Protein 3OKA (pdb70)

Secondary structure (DSSP, 8-state):
---EEEEES--TTS-SHHHHHHHHHHHTS-GGGEEEEEE-S-HHHHHHHHTT-SSEEEEESSSS----HHHHHHHHHHHHHTT-SEEEESS-TTGGGGHHHHHHTT-SEEEEE--S-SSSTTPPTTHHHHHHHHHHH-SEEEES-HHHHHHHTTTT-SSSEEEE----B-TTTS-PPPHHHHHHHHHHHT--TT--EEEEES-SSGGG-HHHHHHHHHHHHHH-TT-EEEEE---TTHHHHHHHTGGGGGGEEEEESPPHHHHHHHHHH-SEEEE----BGGGTB---S-HHHHHHHHTT--EEEESSTTGGGG--TTTEEEE-TT-HHHHHHHHHHHHT-HHHHHHHHHHHHHHHHHHTBHHHHHHHHHHHHHSPP-/---EEEEES--TTS-SHHHHHHHHHHHTS-GGGEEEEEE-S-HHHHHHHHHT-SSEEEEESSSS----HHHHHHHHHHHHHTT-SEEEESS-TTGGGGHHHHHHTT-SEEEEE--S-SSSTTPPTTHHHHHHHHHHH-SEEEES-HHHHHHHTTTT-SSSEEEE----B-TTTS-PPPHHHHHHHHHHHT--TT--EEEEES-SSGGG-HHHHHHHHHHHHHH-TT-EEEEE---TTHHHHHHHTGGGGGGEEEEESPPHHHHHHHHHT-SEEEE----BGGGTB---S-HHHHHHHHTT--EEEESSTTGGGG--TTTEEEE-TT-HHHHHHHHHHHHT-HHHHHHHHHHHHHHHHHHTBHHHHHHHHHHHHHSPP-/---S-------/-----S--------

CATH classification: 3.40.50.2000 (+1 more: 3.40.50.2000)

Sequence (781 aa):
SRKTLVVTNDFPPRIGGIQSYLRDFIATQDPESIVVFASTQNAEEAHAYDKTLDYEVIRWPRSVMLPTPTTAHAMAEIIREREIDNVWFGAAAPLALMAGTAKQAGASKVIASTHGHEVGWSMLPGSRQSLRKIGTEVDVLTYISQYTLRRFKSAFGSHPTFEHLPSGVDVKRFTPATPEDKSATRKKLGFTDTTPVIACNSRLVPRKGQDSLIKAMPQVIAARPDAQLLIVGSGRYESTLRRLATDVSQNVKFLGRLEYQDMINTLAAADIFAMPARTRGGGLDVEGLGIVYLEAQACGVPVIAGTSGGAPETVTPATGLVVEGSDVDKLSELLIELLDDPIRRAAMGAAGRAHVEAEWSWEIMGERLTNILQSEPRSRKTLVVTNDFPPRIGGIQSYLRDFIATQDPESIVVFASTQNAEEAHAYDKTLDYEVIRWPRSVMLPTPTTAHAMAEIIREREIDNVWFGAAAPLALMAGTAKQAGASKVIASTHGHEVGWSMLPGSRQSLRKIGTEVDVLTYISQYTLRRFKSAFGSHPTFEHLPSGVDVKRFTPATPEDKSATRKKLGFTDTTPVIACNSRLVPRKGQDSLIKAMPQVIAARPDAQLLIVGSGRYESTLRRLATDVSQNVKFLGRLEYQDMINTLAAADIFAMPARTRGGGLDVEGLGIVYLEAQACGVPVIAGTSGGAPETVTPATGLVVEGSDVDKLSELLIELLDDPIRRAAMGAAGRAHVEAEWSWEIMGERLTNILQSEPRHHHHHHSSGHIHHHHHHHHSSGHIE

Radius of gyration: 39.35 Å; Cα contacts (8 Å, |Δi|>4): 1543; chains: 4; bounding box: 85×80×141 Å

GO terms:
  GO:0033164 initiation-specific glycolipid 1,6-alpha-mannosyltransferase activity (F, IDA)
  GO:0043750 phosphatidylinositol alpha-mannosyltransferase activity (F, IDA)
  GO:0009247 glycolipid biosynthetic process (P, IDA)

Foldseek 3Di:
DAAEEEEEQAAPPDDDDLNCQVVLLCVLDDQLRYEYEYEDQDVVRVVVVQVVDPHHYHYDDHNGQDQDPVSLVVLLVCCQVVVHAEYEYSALPPNLLSLVSSVVSPHNAYEYEHFQQLDDPVQDPPSLVRLCSSLQRHAEYEFAAPLSVVRCPQSNHDHHDYHYFFAFAALVLLAADDPVLLQVLQVVVVHGLLQAEEEEDDAQDVQQLLLLVLLLVVLLCVLVVRHAYEYEEYYDCVVVSVVSNVVVVVRYDDPYHDDDSSSSSNLNSHQEYEGAGAADPNRNRFDTRLVVLLSSLSNLFAYEYHPTGRGVVLDDPQQYHYDHSVPSVVVSVVSNVSSVCSPSRNRNSVVSNVVSVPDRHSNNSSVSVCCVRVDDRD/DAAEEEEEQAAPPDDDDLNVQVVLLCVLDDQLRYEYEYEDQDVVRVVVVQVVDPHHYHYDDHNGQDQDPVSLVVLLVCCQVVVHAEYEYSALPPNLLSLVSSVVSPHNAYEYEHFQQLDDPVQDPVSLVRLCSSLQRHAEYEFAAPLSVVRCPQSNHDHHDYAYFFAFAALVLLAADDPVLLQVLQVVVVHGLLQAEEEEDDAQDVQQLLLLVLLLVVLLCVLVVRHAYEYEEYYDCVVVSCVSNVVVVVRYDDPYHDDDSSSSSNLNSHQEYEGAGAADDNRSRFDTRLVVLLSSLSNLFAYEYHPTGRGVVLADPQQYHYDHSVPSVVVSVVSNVSSVCSPSRNRNSVVSNVVSVVDRHSNNSSVSVCCVRVDDRD/DDDDDDDPPDD/DPPDDDDDDDPDDD

InterPro domains:
  IPR001296 Glycosyl transferase, family 1 [PF00534] (185-357)
  IPR028098 Glycosyltransferase subfamily 4-like, N-terminal domain [PF13439] (18-176)
  IPR050194 Glycosyltransferase group 1 [PTHR45947] (1-376)

Structure (mmCIF, N/CA/C/O backbone):
data_3OKA
#
_entry.id   3OKA
#
_cell.length_a   44.070
_cell.length_b   50.020
_cell.length_c   85.300
_cell.angle_alpha   92.05
_cell.angle_beta   92.68
_cell.angle_gamma   89.94
#
_symmetry.space_group_name_H-M   'P 1'
#
loop_
_entity.id
_entity.type
_entity.pdbx_description
1 polymer 'GDP-mannose-dependent alpha-(1-6)-phosphatidylinositol monomannoside mannosyltransferase'
2 polymer 'N-terminal His-affinity tag'
3 non-polymer 'SULFATE ION'
4 non-polymer "GUANOSINE-5'-DIPHOSPHATE-ALPHA-D-MANNOSE"
5 non-polymer GLYCEROL
6 water water
#
loop_
_atom_site.group_PDB
_atom_site.id
_atom_site.type_symbol
_atom_site.label_atom_id
_atom_site.label_alt_id
_atom_site.label_comp_id
_atom_site.label_asym_id
_atom_site.label_entity_id
_atom_site.label_seq_id
_atom_site.pdbx_PDB_ins_code
_atom_site.Cartn_x
_atom_site.Cartn_y
_atom_site.Cartn_z
_atom_site.occupancy
_atom_site.B_iso_or_equiv
_atom_site.auth_seq_id
_atom_site.auth_comp_id
_atom_site.auth_asym_id
_atom_site.auth_atom_id
_atom_site.pdbx_PDB_model_num
ATOM 1 N N . SER A 1 4 ? 41.982 2.058 115.484 1.00 15.16 4 SER A N 1
ATOM 2 C CA . SER A 1 4 ? 41.241 2.010 114.189 1.00 15.08 4 SER A CA 1
ATOM 3 C C . SER A 1 4 ? 40.675 0.618 113.909 1.00 14.74 4 SER A C 1
ATOM 4 O O . SER A 1 4 ? 41.421 -0.350 113.746 1.00 14.97 4 SER A O 1
ATOM 7 N N . ARG A 1 5 ? 39.349 0.535 113.851 1.00 13.91 5 ARG A N 1
ATOM 8 C CA . ARG A 1 5 ? 38.647 -0.711 113.545 1.00 12.76 5 ARG A CA 1
ATOM 9 C C . ARG A 1 5 ? 38.648 -0.998 112.045 1.00 12.35 5 ARG A C 1
ATOM 10 O O . ARG A 1 5 ? 38.432 -0.097 111.230 1.00 12.16 5 ARG A O 1
ATOM 18 N N . LYS A 1 6 ? 38.903 -2.257 111.697 1.00 11.81 6 LYS A N 1
ATOM 19 C CA . LYS A 1 6 ? 38.957 -2.714 110.311 1.00 11.39 6 LYS A CA 1
ATOM 20 C C . LYS A 1 6 ? 37.631 -3.395 109.947 1.00 10.56 6 LYS A C 1
ATOM 21 O O . LYS A 1 6 ? 37.118 -4.214 110.710 1.00 10.48 6 LYS A O 1
ATOM 27 N N . THR A 1 7 ? 37.081 -3.037 108.789 1.00 9.71 7 THR A N 1
ATOM 28 C CA . THR A 1 7 ? 35.764 -3.512 108.364 1.00 9.04 7 THR A CA 1
ATOM 29 C C . THR A 1 7 ? 35.842 -4.397 107.127 1.00 8.77 7 THR A C 1
ATOM 30 O O . THR A 1 7 ? 36.465 -4.030 106.133 1.00 8.82 7 THR A O 1
ATOM 34 N N . LEU A 1 8 ? 35.194 -5.558 107.197 1.00 8.42 8 LEU A N 1
ATOM 35 C CA . LEU A 1 8 ? 34.936 -6.367 106.013 1.00 7.87 8 LEU A CA 1
ATOM 36 C C . LEU A 1 8 ? 33.528 -6.074 105.527 1.00 7.92 8 LEU A C 1
ATOM 37 O O . LEU A 1 8 ? 32.552 -6.262 106.263 1.00 7.82 8 LEU A O 1
ATOM 42 N N . VAL A 1 9 ? 33.428 -5.601 104.288 1.00 7.55 9 VAL A N 1
ATOM 43 C CA . VAL A 1 9 ? 32.133 -5.384 103.669 1.00 7.60 9 VAL A CA 1
ATOM 44 C C . VAL A 1 9 ? 31.773 -6.626 102.852 1.00 7.78 9 VAL A C 1
ATOM 45 O O . VAL A 1 9 ? 32.453 -6.974 101.884 1.00 8.02 9 VAL A O 1
ATOM 49 N N . VAL A 1 10 ? 30.708 -7.302 103.269 1.00 7.73 10 VAL A N 1
ATOM 50 C CA . VAL A 1 10 ? 30.259 -8.515 102.612 1.00 7.39 10 VAL A CA 1
ATOM 51 C C . VAL A 1 10 ? 29.033 -8.161 101.797 1.00 7.80 10 VAL A C 1
ATOM 52 O O . VAL A 1 10 ? 28.023 -7.704 102.348 1.00 7.48 10 VAL A O 1
ATOM 56 N N . THR A 1 11 ? 29.126 -8.346 100.481 1.00 8.03 11 THR A N 1
ATOM 57 C CA . THR A 1 11 ? 28.081 -7.850 99.588 1.00 8.46 11 THR A CA 1
ATOM 58 C C . THR A 1 11 ? 27.935 -8.631 98.277 1.00 9.02 11 THR A C 1
ATOM 59 O O . THR A 1 11 ? 28.916 -9.050 97.670 1.00 8.84 11 THR A O 1
ATOM 63 N N . ASN A 1 12 ? 26.685 -8.828 97.869 1.00 9.64 12 ASN A N 1
ATOM 64 C CA . ASN A 1 12 ? 26.369 -9.362 96.553 1.00 10.15 12 ASN A CA 1
ATOM 65 C C . ASN A 1 12 ? 26.276 -8.228 95.522 1.00 10.64 12 ASN A C 1
ATOM 66 O O . ASN A 1 12 ? 26.191 -8.475 94.313 1.00 10.91 12 ASN A O 1
ATOM 71 N N . ASP A 1 13 ? 26.299 -6.987 96.013 1.00 10.99 13 ASP A N 1
ATOM 72 C CA . ASP A 1 13 ? 26.154 -5.797 95.176 1.00 11.34 13 ASP A CA 1
ATOM 73 C C . ASP A 1 13 ? 27.415 -4.929 95.245 1.00 10.98 13 ASP A C 1
ATOM 74 O O . ASP A 1 13 ? 27.747 -4.377 96.297 1.00 11.35 13 ASP A O 1
ATOM 79 N N . PHE A 1 14 ? 28.122 -4.828 94.125 1.00 10.49 14 PHE A N 1
ATOM 80 C CA . PHE A 1 14 ? 29.363 -4.058 94.063 1.00 10.20 14 PHE A CA 1
ATOM 81 C C . PHE A 1 14 ? 29.701 -3.712 92.617 1.00 10.35 14 PHE A C 1
ATOM 82 O O . PHE A 1 14 ? 29.412 -4.503 91.713 1.00 10.56 14 PHE A O 1
ATOM 90 N N . PRO A 1 15 ? 30.313 -2.532 92.385 1.00 10.63 15 PRO A N 1
ATOM 91 C CA . PRO A 1 15 ? 30.779 -2.225 91.024 1.00 10.99 15 PRO A CA 1
ATOM 92 C C . PRO A 1 15 ? 31.779 -3.287 90.541 1.00 11.20 15 PRO A C 1
ATOM 93 O O . PRO A 1 15 ? 32.335 -4.015 91.372 1.00 11.01 15 PRO A O 1
ATOM 97 N N . PRO A 1 16 ? 32.034 -3.368 89.217 1.00 11.56 16 PRO A N 1
ATOM 98 C CA . PRO A 1 16 ? 31.609 -2.471 88.128 1.00 11.92 16 PRO A CA 1
ATOM 99 C C . PRO A 1 16 ? 30.147 -2.599 87.681 1.00 12.26 16 PRO A C 1
ATOM 100 O O . PRO A 1 16 ? 29.703 -1.822 86.837 1.00 12.43 16 PRO A O 1
ATOM 104 N N . ARG A 1 17 ? 29.408 -3.558 88.232 1.00 12.81 17 ARG A N 1
ATOM 105 C CA . ARG A 1 17 ? 27.980 -3.655 87.934 1.00 13.66 17 ARG A CA 1
ATOM 106 C C . ARG A 1 17 ? 27.255 -2.380 88.363 1.00 13.60 17 ARG A C 1
ATOM 107 O O . ARG A 1 17 ? 27.478 -1.868 89.455 1.00 13.58 17 ARG A O 1
ATOM 115 N N . ILE A 1 18 ? 26.406 -1.865 87.481 1.00 13.77 18 ILE A N 1
ATOM 116 C CA . ILE A 1 18 ? 25.690 -0.613 87.719 1.00 14.04 18 ILE A CA 1
ATOM 117 C C . ILE A 1 18 ? 24.392 -0.863 88.482 1.00 13.81 18 ILE A C 1
ATOM 118 O O . ILE A 1 18 ? 23.662 -1.811 88.182 1.00 13.96 18 ILE A O 1
ATOM 123 N N . GLY A 1 19 ? 24.116 -0.010 89.469 1.00 13.52 19 GLY A N 1
ATOM 124 C CA . GLY A 1 19 ? 22.892 -0.111 90.263 1.00 13.01 19 GLY A CA 1
ATOM 125 C C . GLY A 1 19 ? 22.898 0.802 91.473 1.00 12.73 19 GLY A C 1
ATOM 126 O O . GLY A 1 19 ? 23.926 1.394 91.815 1.00 12.73 19 GLY A O 1
ATOM 127 N N . GLY A 1 20 ? 21.743 0.907 92.123 1.00 12.34 20 GLY A N 1
ATOM 128 C CA . GLY A 1 20 ? 21.553 1.807 93.267 1.00 12.06 20 GLY A CA 1
ATOM 129 C C . GLY A 1 20 ? 22.337 1.438 94.514 1.00 11.72 20 GLY A C 1
ATOM 130 O O . GLY A 1 20 ? 22.950 2.308 95.140 1.00 12.01 20 GLY A O 1
ATOM 131 N N . ILE A 1 21 ? 22.313 0.154 94.877 1.00 11.31 21 ILE A N 1
ATOM 132 C CA . ILE A 1 21 ? 23.066 -0.351 96.031 1.00 10.93 21 ILE A CA 1
ATOM 133 C C . ILE A 1 21 ? 24.574 -0.338 95.753 1.00 10.49 21 ILE A C 1
ATOM 134 O O . ILE A 1 21 ? 25.369 -0.028 96.650 1.00 10.71 21 ILE A O 1
ATOM 139 N N . GLN A 1 22 ? 24.958 -0.653 94.513 1.00 9.86 22 GLN A N 1
ATOM 140 C CA . GLN A 1 22 ? 26.359 -0.560 94.071 1.00 9.33 22 GLN A CA 1
ATOM 141 C C . GLN A 1 22 ? 26.925 0.851 94.271 1.00 8.89 22 GLN A C 1
ATOM 142 O O . GLN A 1 22 ? 28.012 1.008 94.831 1.00 8.73 22 GLN A O 1
ATOM 148 N N . SER A 1 23 ? 26.179 1.864 93.821 1.00 8.27 23 SER A N 1
ATOM 149 C CA . SER A 1 23 ? 26.570 3.269 93.984 1.00 8.36 23 SER A CA 1
ATOM 150 C C . SER A 1 23 ? 26.612 3.693 95.451 1.00 8.01 23 SER A C 1
ATOM 151 O O . SER A 1 23 ? 27.530 4.386 95.878 1.00 7.43 23 SER A O 1
ATOM 154 N N . TYR A 1 24 ? 25.600 3.261 96.197 1.00 8.08 24 TYR A N 1
ATOM 155 C CA . TYR A 1 24 ? 25.468 3.516 97.635 1.00 8.32 24 TYR A CA 1
ATOM 156 C C . TYR A 1 24 ? 26.700 3.012 98.389 1.00 8.25 24 TYR A C 1
ATOM 157 O O . TYR A 1 24 ? 27.341 3.771 99.127 1.00 8.31 24 TYR A O 1
ATOM 166 N N . LEU A 1 25 ? 27.052 1.747 98.172 1.00 8.45 25 LEU A N 1
ATOM 167 C CA . LEU A 1 25 ? 28.200 1.152 98.853 1.00 8.45 25 LEU A CA 1
ATOM 168 C C . LEU A 1 25 ? 29.526 1.714 98.352 1.00 8.32 25 LEU A C 1
ATOM 169 O O . LEU A 1 25 ? 30.412 2.013 99.156 1.00 8.75 25 LEU A O 1
ATOM 174 N N . ARG A 1 26 ? 29.659 1.888 97.036 1.00 8.04 26 ARG A N 1
ATOM 175 C CA . ARG A 1 26 ? 30.881 2.457 96.463 1.00 7.82 26 ARG A CA 1
ATOM 176 C C . ARG A 1 26 ? 31.206 3.820 97.085 1.00 7.80 26 ARG A C 1
ATOM 177 O O . ARG A 1 26 ? 32.347 4.079 97.488 1.00 7.41 26 ARG A O 1
ATOM 185 N N . ASP A 1 27 ? 30.190 4.677 97.165 1.00 7.59 27 ASP A N 1
ATOM 186 C CA . ASP A 1 27 ? 30.370 6.042 97.651 1.00 7.66 27 ASP A CA 1
ATOM 187 C C . ASP A 1 27 ? 30.558 6.133 99.169 1.00 7.28 27 ASP A C 1
ATOM 188 O O . ASP A 1 27 ? 31.356 6.939 99.631 1.00 7.49 27 ASP A O 1
ATOM 193 N N . PHE A 1 28 ? 29.850 5.305 99.934 1.00 7.09 28 PHE A N 1
ATOM 194 C CA . PHE A 1 28 ? 30.066 5.252 101.386 1.00 7.31 28 PHE A CA 1
ATOM 195 C C . PHE A 1 28 ? 31.452 4.743 101.775 1.00 7.51 28 PHE A C 1
ATOM 196 O O . PHE A 1 28 ? 32.087 5.307 102.668 1.00 7.01 28 PHE A O 1
ATOM 204 N N . ILE A 1 29 ? 31.912 3.692 101.093 1.00 7.95 29 ILE A N 1
ATOM 205 C CA . ILE A 1 29 ? 33.248 3.134 101.315 1.00 8.50 29 ILE A CA 1
ATOM 206 C C . ILE A 1 29 ? 34.342 4.168 101.039 1.00 8.82 29 ILE A C 1
ATOM 207 O O . ILE A 1 29 ? 35.319 4.257 101.792 1.00 9.03 29 ILE A O 1
ATOM 212 N N . ALA A 1 30 ? 34.153 4.954 99.975 1.00 9.00 30 ALA A N 1
ATOM 213 C CA . ALA A 1 30 ? 35.072 6.024 99.579 1.00 9.00 30 ALA A CA 1
ATOM 214 C C . ALA A 1 30 ? 35.254 7.136 100.626 1.00 9.22 30 ALA A C 1
ATOM 215 O O . ALA A 1 30 ? 36.243 7.874 100.587 1.00 9.15 30 ALA A O 1
ATOM 217 N N . THR A 1 31 ? 34.310 7.252 101.557 1.00 9.19 31 THR A N 1
ATOM 218 C CA . THR A 1 31 ? 34.403 8.254 102.620 1.00 9.31 31 THR A CA 1
ATOM 219 C C . THR A 1 31 ? 35.284 7.781 103.778 1.00 9.66 31 THR A C 1
ATOM 220 O O . THR A 1 31 ? 35.648 8.575 104.653 1.00 9.56 31 THR A O 1
ATOM 224 N N . GLN A 1 32 ? 35.610 6.490 103.787 1.00 9.74 32 GLN A N 1
ATOM 225 C CA . GLN A 1 32 ? 36.380 5.889 104.877 1.00 10.04 32 GLN A CA 1
ATOM 226 C C . GLN A 1 32 ? 37.871 5.793 104.543 1.00 10.46 32 GLN A C 1
ATOM 227 O O . GLN A 1 32 ? 38.263 5.895 103.379 1.00 10.21 32 GLN A O 1
ATOM 233 N N . ASP A 1 33 ? 38.693 5.614 105.578 1.00 11.04 33 ASP A N 1
ATOM 234 C CA . ASP A 1 33 ? 40.124 5.347 105.415 1.00 11.66 33 ASP A CA 1
ATOM 235 C C . ASP A 1 33 ? 40.272 4.018 104.678 1.00 11.53 33 ASP A C 1
ATOM 236 O O . ASP A 1 33 ? 39.821 2.986 105.185 1.00 11.75 33 ASP A O 1
ATOM 241 N N . PRO A 1 34 ? 40.889 4.040 103.477 1.00 11.56 34 PRO A N 1
ATOM 242 C CA . PRO A 1 34 ? 41.049 2.830 102.654 1.00 11.64 34 PRO A CA 1
ATOM 243 C C . PRO A 1 34 ? 41.807 1.696 103.348 1.00 11.98 34 PRO A C 1
ATOM 244 O O . PRO A 1 34 ? 41.601 0.529 103.005 1.00 11.62 34 PRO A O 1
ATOM 248 N N . GLU A 1 35 ? 42.669 2.033 104.311 1.00 12.29 35 GLU A N 1
ATOM 249 C CA . GLU A 1 35 ? 43.410 1.025 105.087 1.00 12.96 35 GLU A CA 1
ATOM 250 C C . GLU A 1 35 ? 42.511 0.242 106.063 1.00 12.17 35 GLU A C 1
ATOM 251 O O . GLU A 1 35 ? 42.874 -0.837 106.516 1.00 12.39 35 GLU A O 1
ATOM 257 N N . SER A 1 36 ? 41.332 0.778 106.366 1.00 11.54 36 SER A N 1
ATOM 258 C CA . SER A 1 36 ? 40.413 0.121 107.304 1.00 10.94 36 SER A CA 1
ATOM 259 C C . SER A 1 36 ? 39.283 -0.677 106.616 1.00 10.28 36 SER A C 1
ATOM 260 O O . SER A 1 36 ? 38.349 -1.138 107.281 1.00 10.18 36 SER A O 1
ATOM 263 N N . ILE A 1 37 ? 39.392 -0.850 105.298 1.00 9.71 37 ILE A N 1
ATOM 264 C CA . ILE A 1 37 ? 38.329 -1.431 104.473 1.00 9.23 37 ILE A CA 1
ATOM 265 C C . ILE A 1 37 ? 38.809 -2.625 103.657 1.00 8.77 37 ILE A C 1
ATOM 266 O O . ILE A 1 37 ? 39.833 -2.558 102.976 1.00 8.85 37 ILE A O 1
ATOM 271 N N . VAL A 1 38 ? 38.061 -3.718 103.747 1.00 8.03 38 VAL A N 1
ATOM 272 C CA . VAL A 1 38 ? 38.198 -4.854 102.837 1.00 7.44 38 VAL A CA 1
ATOM 273 C C . VAL A 1 38 ? 36.791 -5.175 102.334 1.00 6.91 38 VAL A C 1
ATOM 274 O O . VAL A 1 38 ? 35.827 -5.121 103.100 1.00 6.78 38 VAL A O 1
ATOM 278 N N . VAL A 1 39 ? 36.668 -5.474 101.048 1.00 6.41 39 VAL A N 1
ATOM 279 C CA . VAL A 1 39 ? 35.381 -5.872 100.478 1.00 6.14 39 VAL A CA 1
ATOM 280 C C . VAL A 1 39 ? 35.419 -7.343 100.052 1.00 6.26 39 VAL A C 1
ATOM 281 O O . VAL A 1 39 ? 36.397 -7.810 99.469 1.00 6.07 39 VAL A O 1
ATOM 285 N N . PHE A 1 40 ? 34.350 -8.067 100.373 1.00 6.89 40 PHE A N 1
ATOM 286 C CA . PHE A 1 40 ? 34.154 -9.444 99.927 1.00 7.29 40 PHE A CA 1
ATOM 287 C C . PHE A 1 40 ? 32.891 -9.436 99.061 1.00 7.72 40 PHE A C 1
ATOM 288 O O . PHE A 1 40 ? 31.773 -9.306 99.570 1.00 7.60 40 PHE A O 1
ATOM 296 N N . ALA A 1 41 ? 33.087 -9.545 97.748 1.00 8.08 41 ALA A N 1
ATOM 297 C CA . ALA A 1 41 ? 32.025 -9.306 96.781 1.00 8.49 41 ALA A CA 1
ATOM 298 C C . ALA A 1 41 ? 31.917 -10.408 95.740 1.00 9.12 41 ALA A C 1
ATOM 299 O O . ALA A 1 41 ? 32.917 -11.020 95.361 1.00 8.82 41 ALA A O 1
ATOM 301 N N . SER A 1 42 ? 30.686 -10.638 95.280 1.00 9.81 42 SER A N 1
ATOM 302 C CA . SER A 1 42 ? 30.419 -11.534 94.169 1.00 10.46 42 SER A CA 1
ATOM 303 C C . SER A 1 42 ? 30.941 -10.923 92.866 1.00 11.61 42 SER A C 1
ATOM 304 O O . SER A 1 42 ? 31.203 -9.714 92.786 1.00 11.52 42 SER A O 1
ATOM 307 N N . THR A 1 43 ? 31.090 -11.772 91.853 1.00 12.59 43 THR A N 1
ATOM 308 C CA . THR A 1 43 ? 31.698 -11.401 90.582 1.00 13.70 43 THR A CA 1
ATOM 309 C C . THR A 1 43 ? 30.728 -11.716 89.451 1.00 14.31 43 THR A C 1
ATOM 310 O O . THR A 1 43 ? 30.355 -12.868 89.250 1.00 14.41 43 THR A O 1
ATOM 314 N N . GLN A 1 44 ? 30.329 -10.691 88.710 1.00 15.21 44 GLN A N 1
ATOM 315 C CA . GLN A 1 44 ? 29.454 -10.877 87.555 1.00 16.46 44 GLN A CA 1
ATOM 316 C C . GLN A 1 44 ? 30.254 -11.032 86.255 1.00 17.03 44 GLN A C 1
ATOM 317 O O . GLN A 1 44 ? 29.875 -11.798 85.367 1.00 17.44 44 GLN A O 1
ATOM 323 N N . ASN A 1 45 ? 31.371 -10.317 86.161 1.00 17.37 45 ASN A N 1
ATOM 324 C CA . ASN A 1 45 ? 32.268 -10.411 85.012 1.00 17.71 45 ASN A CA 1
ATOM 325 C C . ASN A 1 45 ? 33.700 -10.331 85.521 1.00 17.52 45 ASN A C 1
ATOM 326 O O . ASN A 1 45 ? 34.130 -9.282 86.007 1.00 17.56 45 ASN A O 1
ATOM 331 N N . ALA A 1 46 ? 34.427 -11.440 85.414 1.00 17.26 46 ALA A N 1
ATOM 332 C CA . ALA A 1 46 ? 35.720 -11.581 86.078 1.00 17.35 46 ALA A CA 1
ATOM 333 C C . ALA A 1 46 ? 36.800 -10.638 85.551 1.00 17.55 46 ALA A C 1
ATOM 334 O O . ALA A 1 46 ? 37.642 -10.167 86.322 1.00 17.45 46 ALA A O 1
ATOM 336 N N . GLU A 1 47 ? 36.766 -10.349 84.251 1.00 17.62 47 GLU A N 1
ATOM 337 C CA . GLU A 1 47 ? 37.760 -9.460 83.655 1.00 17.60 47 GLU A CA 1
ATOM 338 C C . GLU A 1 47 ? 37.469 -7.996 83.980 1.00 17.41 47 GLU A C 1
ATOM 339 O O . GLU A 1 47 ? 38.391 -7.219 84.236 1.00 17.48 47 GLU A O 1
ATOM 342 N N . GLU A 1 48 ? 36.187 -7.636 83.991 1.00 17.14 48 GLU A N 1
ATOM 343 C CA . GLU A 1 48 ? 35.773 -6.275 84.316 1.00 17.11 48 GLU A CA 1
ATOM 344 C C . GLU A 1 48 ? 35.925 -6.004 85.807 1.00 16.64 48 GLU A C 1
ATOM 345 O O . GLU A 1 48 ? 36.275 -4.887 86.203 1.00 16.56 48 GLU A O 1
ATOM 349 N N . ALA A 1 49 ? 35.669 -7.027 86.623 1.00 16.02 49 ALA A N 1
ATOM 350 C CA . ALA A 1 49 ? 35.818 -6.911 88.074 1.00 15.91 49 ALA A CA 1
ATOM 351 C C . ALA A 1 49 ? 37.278 -6.659 88.436 1.00 15.71 49 ALA A C 1
ATOM 352 O O . ALA A 1 49 ? 37.576 -5.728 89.180 1.00 15.42 49 ALA A O 1
ATOM 354 N N . HIS A 1 50 ? 38.172 -7.473 87.873 1.00 15.73 50 HIS A N 1
ATOM 355 C CA . HIS A 1 50 ? 39.609 -7.367 88.127 1.00 15.93 50 HIS A CA 1
ATOM 356 C C . HIS A 1 50 ? 40.171 -6.007 87.721 1.00 15.35 50 HIS A C 1
ATOM 357 O O . HIS A 1 50 ? 40.976 -5.424 88.447 1.00 15.29 50 HIS A O 1
ATOM 364 N N . ALA A 1 51 ? 39.741 -5.520 86.559 1.00 14.93 51 ALA A N 1
ATOM 365 C CA . ALA A 1 51 ? 40.177 -4.233 86.026 1.00 14.41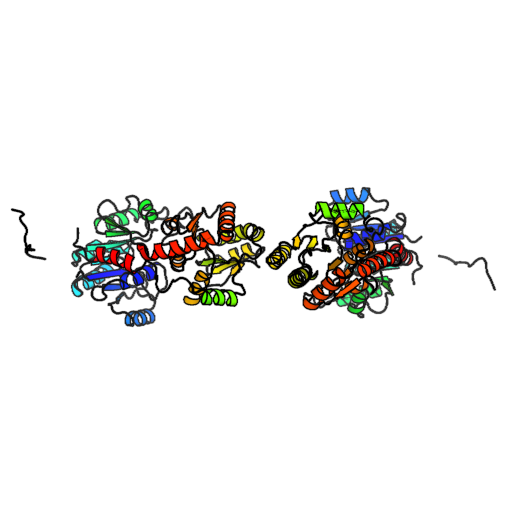 51 ALA A CA 1
ATOM 366 C C . ALA A 1 51 ? 39.714 -3.079 86.918 1.00 14.14 51 ALA A C 1
ATOM 367 O O . ALA A 1 51 ? 40.483 -2.161 87.203 1.00 14.18 51 ALA A O 1
ATOM 369 N N . TYR A 1 52 ? 38.456 -3.133 87.353 1.00 13.56 52 TYR A N 1
ATOM 370 C CA . TYR A 1 52 ? 37.924 -2.163 88.310 1.00 12.95 52 TYR A CA 1
ATOM 371 C C . TYR A 1 52 ? 38.647 -2.197 89.663 1.00 12.61 52 TYR A C 1
ATOM 372 O O . TYR A 1 52 ? 38.970 -1.149 90.216 1.00 12.52 52 TYR A O 1
ATOM 381 N N . ASP A 1 53 ? 38.891 -3.394 90.196 1.00 12.18 53 ASP A N 1
ATOM 382 C CA . ASP A 1 53 ? 39.521 -3.530 91.507 1.00 11.88 53 ASP A CA 1
ATOM 383 C C . ASP A 1 53 ? 40.936 -2.940 91.537 1.00 11.81 53 ASP A C 1
ATOM 384 O O . ASP A 1 53 ? 41.380 -2.446 92.571 1.00 11.72 53 ASP A O 1
ATOM 389 N N . LYS A 1 54 ? 41.630 -2.990 90.400 1.00 11.87 54 LYS A N 1
ATOM 390 C CA . LYS A 1 54 ? 42.973 -2.399 90.258 1.00 12.04 54 LYS A CA 1
ATOM 391 C C . LYS A 1 54 ? 43.012 -0.880 90.446 1.00 11.39 54 LYS A C 1
ATOM 392 O O . LYS A 1 54 ? 44.051 -0.327 90.810 1.00 11.75 54 LYS A O 1
ATOM 398 N N . THR A 1 55 ? 41.889 -0.215 90.191 1.00 10.83 55 THR A N 1
ATOM 399 C CA . THR A 1 55 ? 41.805 1.250 90.283 1.00 10.06 55 THR A CA 1
ATOM 400 C C . THR A 1 55 ? 41.695 1.751 91.730 1.00 9.73 55 THR A C 1
ATOM 401 O O . THR A 1 55 ? 41.939 2.932 92.006 1.00 9.51 55 THR A O 1
ATOM 405 N N . LEU A 1 56 ? 41.304 0.854 92.637 1.00 9.18 56 LEU A N 1
ATOM 406 C CA . LEU A 1 56 ? 40.966 1.208 94.017 1.00 8.40 56 LEU A CA 1
ATOM 407 C C . LEU A 1 56 ? 42.172 1.151 94.961 1.00 8.33 56 LEU A C 1
ATOM 408 O O . LEU A 1 56 ? 43.171 0.473 94.685 1.00 8.21 56 LEU A O 1
ATOM 413 N N . ASP A 1 57 ? 42.063 1.856 96.085 1.00 7.94 57 ASP A N 1
ATOM 414 C CA . ASP A 1 57 ? 43.128 1.883 97.090 1.00 7.79 57 ASP A CA 1
ATOM 415 C C . ASP A 1 57 ? 42.851 0.993 98.309 1.00 7.35 57 ASP A C 1
ATOM 416 O O . ASP A 1 57 ? 43.568 1.058 99.313 1.00 7.33 57 ASP A O 1
ATOM 421 N N . TYR A 1 58 ? 41.806 0.173 98.215 1.00 6.86 58 TYR A N 1
ATOM 422 C CA . TYR A 1 58 ? 41.493 -0.819 99.242 1.00 6.49 58 TYR A CA 1
ATOM 423 C C . TYR A 1 58 ? 41.267 -2.190 98.606 1.00 6.11 58 TYR A C 1
ATOM 424 O O . TYR A 1 58 ? 40.961 -2.278 97.417 1.00 5.84 58 TYR A O 1
ATOM 433 N N . GLU A 1 59 ? 41.430 -3.246 99.403 1.00 6.15 59 GLU A N 1
ATOM 434 C CA . GLU A 1 59 ? 41.324 -4.624 98.924 1.00 6.04 59 GLU A CA 1
ATOM 435 C C . GLU A 1 59 ? 39.886 -5.048 98.624 1.00 6.18 59 GLU A C 1
ATOM 436 O O . GLU A 1 59 ? 38.982 -4.836 99.426 1.00 5.84 59 GLU A O 1
ATOM 442 N N . VAL A 1 60 ? 39.699 -5.654 97.453 1.00 6.18 60 VAL A N 1
ATOM 443 C CA . VAL A 1 60 ? 38.463 -6.337 97.116 1.00 6.08 60 VAL A CA 1
ATOM 444 C C . VAL A 1 60 ? 38.800 -7.808 96.878 1.00 6.35 60 VAL A C 1
ATOM 445 O O . VAL A 1 60 ? 39.623 -8.135 96.014 1.00 6.21 60 VAL A O 1
ATOM 449 N N . ILE A 1 61 ? 38.188 -8.683 97.675 1.00 6.24 61 ILE A N 1
ATOM 450 C CA . ILE A 1 61 ? 38.313 -10.117 97.480 1.00 6.28 61 ILE A CA 1
ATOM 451 C C . ILE A 1 61 ? 37.071 -10.573 96.723 1.00 6.67 61 ILE A C 1
ATOM 452 O O . ILE A 1 61 ? 35.939 -10.393 97.192 1.00 6.73 61 ILE A O 1
ATOM 457 N N . ARG A 1 62 ? 37.282 -11.127 95.539 1.00 6.85 62 ARG A N 1
ATOM 458 C CA . ARG A 1 62 ? 36.167 -11.578 94.707 1.00 7.61 62 ARG A CA 1
ATOM 459 C C . ARG A 1 62 ? 35.776 -13.019 95.000 1.00 8.04 62 ARG A C 1
ATOM 460 O O . ARG A 1 62 ? 36.610 -13.926 94.987 1.00 8.28 62 ARG A O 1
ATOM 468 N N . TRP A 1 63 ? 34.496 -13.204 95.293 1.00 8.78 63 TRP A N 1
ATOM 469 C CA . TRP A 1 63 ? 33.881 -14.520 95.383 1.00 9.40 63 TRP A CA 1
ATOM 470 C C . TRP A 1 63 ? 33.536 -14.919 93.953 1.00 9.94 63 TRP A C 1
ATOM 471 O O . TRP A 1 63 ? 32.784 -14.202 93.288 1.00 9.83 63 TRP A O 1
ATOM 482 N N . PRO A 1 64 ? 34.091 -16.051 93.465 1.00 10.64 64 PRO A N 1
ATOM 483 C CA . PRO A 1 64 ? 33.921 -16.419 92.053 1.00 11.18 64 PRO A CA 1
ATOM 484 C C . PRO A 1 64 ? 32.547 -17.014 91.742 1.00 11.99 64 PRO A C 1
ATOM 485 O O . PRO A 1 64 ? 32.447 -18.061 91.094 1.00 12.52 64 PRO A O 1
ATOM 489 N N . ARG A 1 65 ? 31.499 -16.352 92.219 1.00 12.48 65 ARG A N 1
ATOM 490 C CA . ARG A 1 65 ? 30.130 -16.713 91.877 1.00 13.00 65 ARG A CA 1
ATOM 491 C C . ARG A 1 65 ? 29.409 -15.442 91.481 1.00 12.91 65 ARG A C 1
ATOM 492 O O . ARG A 1 65 ? 29.680 -14.361 92.028 1.00 12.57 65 ARG A O 1
ATOM 500 N N . SER A 1 66 ? 28.482 -15.582 90.538 1.00 12.49 66 SER A N 1
ATOM 501 C CA . SER A 1 66 ? 27.628 -14.483 90.119 1.00 12.44 66 SER A CA 1
ATOM 502 C C . SER A 1 66 ? 26.748 -13.976 91.265 1.00 12.04 66 SER A C 1
ATOM 503 O O . SER A 1 66 ? 26.480 -12.780 91.378 1.00 11.84 66 SER A O 1
ATOM 506 N N . VAL A 1 67 ? 26.295 -14.897 92.108 1.00 11.80 67 VAL A N 1
ATOM 507 C CA . VAL A 1 67 ? 25.476 -14.548 93.265 1.00 11.66 67 VAL A CA 1
ATOM 508 C C . VAL A 1 67 ? 26.112 -15.133 94.518 1.00 11.58 67 VAL A C 1
ATOM 509 O O . VAL A 1 67 ? 26.402 -16.333 94.569 1.00 11.47 67 VAL A O 1
ATOM 513 N N . MET A 1 68 ? 26.344 -14.274 95.512 1.00 11.50 68 MET A N 1
ATOM 514 C CA . MET A 1 68 ? 26.804 -14.708 96.832 1.00 11.45 68 MET A CA 1
ATOM 515 C C . MET A 1 68 ? 25.620 -15.093 97.716 1.00 12.08 68 MET A C 1
ATOM 516 O O . MET A 1 68 ? 24.734 -14.275 97.988 1.00 11.92 68 MET A O 1
ATOM 521 N N . LEU A 1 69 ? 25.630 -16.342 98.175 1.00 12.73 69 LEU A N 1
ATOM 522 C CA . LEU A 1 69 ? 24.524 -16.917 98.942 1.00 13.09 69 LEU A CA 1
ATOM 523 C C . LEU A 1 69 ? 24.978 -17.308 100.354 1.00 12.96 69 LEU A C 1
ATOM 524 O O . LEU A 1 69 ? 26.140 -17.652 100.542 1.00 13.02 69 LEU A O 1
ATOM 529 N N . PRO A 1 70 ? 24.067 -17.244 101.351 1.00 12.83 70 PRO A N 1
ATOM 530 C CA . PRO A 1 70 ? 24.457 -17.565 102.724 1.00 12.83 70 PRO A CA 1
ATOM 531 C C . PRO A 1 70 ? 24.544 -19.074 103.002 1.00 12.87 70 PRO A C 1
ATOM 532 O O . PRO A 1 70 ? 23.925 -19.568 103.952 1.00 13.37 70 PRO A O 1
ATOM 536 N N . THR A 1 71 ? 25.321 -19.786 102.188 1.00 12.54 71 THR A N 1
ATOM 537 C CA . THR A 1 71 ? 25.532 -21.225 102.344 1.00 12.13 71 THR A CA 1
ATOM 538 C C . THR A 1 71 ? 26.653 -21.489 103.352 1.00 11.93 71 THR A C 1
ATOM 539 O O . THR A 1 71 ? 27.391 -20.564 103.700 1.00 11.70 71 THR A O 1
ATOM 543 N N . PRO A 1 72 ? 26.769 -22.741 103.849 1.00 11.81 72 PRO A N 1
ATOM 544 C CA . PRO A 1 72 ? 27.906 -23.092 104.704 1.00 11.70 72 PRO A CA 1
ATOM 545 C C . PRO A 1 72 ? 29.294 -22.778 104.108 1.00 11.73 72 PRO A C 1
ATOM 546 O O . PRO A 1 72 ? 30.152 -22.267 104.833 1.00 11.57 72 PRO A O 1
ATOM 550 N N . THR A 1 73 ? 29.517 -23.058 102.819 1.00 11.63 73 THR A N 1
ATOM 551 C CA . THR A 1 73 ? 30.842 -22.785 102.220 1.00 11.88 73 THR A CA 1
ATOM 552 C C . THR A 1 73 ? 31.158 -21.288 102.037 1.00 11.12 73 THR A C 1
ATOM 553 O O . THR A 1 73 ? 32.311 -20.880 102.149 1.00 11.02 73 THR A O 1
ATOM 557 N N . THR A 1 74 ? 30.141 -20.479 101.751 1.00 10.78 74 THR A N 1
ATOM 558 C CA . THR A 1 74 ? 30.315 -19.023 101.712 1.00 10.15 74 THR A CA 1
ATOM 559 C C . THR A 1 74 ? 30.620 -18.487 103.122 1.00 10.42 74 THR A C 1
ATOM 560 O O . THR A 1 74 ? 31.494 -17.628 103.294 1.00 10.00 74 THR A O 1
ATOM 564 N N . ALA A 1 75 ? 29.894 -18.999 104.123 1.00 10.35 75 ALA A N 1
ATOM 565 C CA . ALA A 1 75 ? 30.155 -18.669 105.529 1.00 10.52 75 ALA A CA 1
ATOM 566 C C . ALA A 1 75 ? 31.605 -18.962 105.944 1.00 10.68 75 ALA A C 1
ATOM 567 O O . ALA A 1 75 ? 32.260 -18.111 106.555 1.00 10.17 75 ALA A O 1
ATOM 569 N N . HIS A 1 76 ? 32.096 -20.155 105.596 1.00 11.10 76 HIS A N 1
ATOM 570 C CA . HIS A 1 76 ? 33.464 -20.564 105.927 1.00 11.82 76 HIS A CA 1
ATOM 571 C C . HIS A 1 76 ? 34.500 -19.687 105.231 1.00 11.28 76 HIS A C 1
ATOM 572 O O . HIS A 1 76 ? 35.499 -19.310 105.839 1.00 11.24 76 HIS A O 1
ATOM 579 N N . ALA A 1 77 ? 34.260 -19.377 103.957 1.00 10.95 77 ALA A N 1
ATOM 580 C CA . ALA A 1 77 ? 35.132 -18.476 103.195 1.00 10.81 77 ALA A CA 1
ATOM 581 C C . ALA A 1 77 ? 35.206 -17.079 103.819 1.00 10.64 77 ALA A C 1
ATOM 582 O O . ALA A 1 77 ? 36.290 -16.507 103.921 1.00 10.62 77 ALA A O 1
ATOM 584 N N . MET A 1 78 ? 34.051 -16.546 104.228 1.00 10.25 78 MET A N 1
ATOM 585 C CA . MET A 1 78 ? 33.974 -15.277 104.965 1.00 9.97 78 MET A CA 1
ATOM 586 C C . MET A 1 78 ? 34.747 -15.352 106.284 1.00 10.35 78 MET A C 1
ATOM 587 O O . MET A 1 78 ? 35.555 -14.468 106.577 1.00 10.33 78 MET A O 1
ATOM 592 N N . ALA A 1 79 ? 34.501 -16.411 107.060 1.00 10.72 79 ALA A N 1
ATOM 593 C CA . ALA A 1 79 ? 35.187 -16.639 108.333 1.00 11.40 79 ALA A CA 1
ATOM 594 C C . ALA A 1 79 ? 36.715 -16.627 108.192 1.00 12.07 79 ALA A C 1
ATOM 595 O O . ALA A 1 79 ? 37.413 -16.055 109.030 1.00 11.87 79 ALA A O 1
ATOM 597 N N . GLU A 1 80 ? 37.211 -17.243 107.117 1.00 13.03 80 GLU A N 1
ATOM 598 C CA . GLU A 1 80 ? 38.644 -17.306 106.811 1.00 14.57 80 GLU A CA 1
ATOM 599 C C . GLU A 1 80 ? 39.237 -15.906 106.585 1.00 13.56 80 GLU A C 1
ATOM 600 O O . GLU A 1 80 ? 40.326 -15.607 107.067 1.00 13.73 80 GLU A O 1
ATOM 606 N N . ILE A 1 81 ? 38.512 -15.060 105.855 1.00 12.88 81 ILE A N 1
ATOM 607 C CA . ILE A 1 81 ? 38.906 -13.664 105.655 1.00 12.04 81 ILE A CA 1
ATOM 608 C C . ILE A 1 81 ? 38.916 -12.865 106.972 1.00 11.87 81 ILE A C 1
ATOM 609 O O . ILE A 1 81 ? 39.826 -12.068 107.208 1.00 11.72 81 ILE A O 1
ATOM 614 N N . ILE A 1 82 ? 37.911 -13.086 107.818 1.00 11.56 82 ILE A N 1
ATOM 615 C CA . ILE A 1 82 ? 37.812 -12.404 109.114 1.00 11.55 82 ILE A CA 1
ATOM 616 C C . ILE A 1 82 ? 39.041 -12.690 109.983 1.00 11.90 82 ILE A C 1
ATOM 617 O O . ILE A 1 82 ? 39.630 -11.773 110.559 1.00 11.68 82 ILE A O 1
ATOM 622 N N . ARG A 1 83 ? 39.434 -13.960 110.044 1.00 12.56 83 ARG A N 1
ATOM 623 C CA . ARG A 1 83 ? 40.607 -14.384 110.812 1.00 13.60 83 ARG A CA 1
ATOM 624 C C . ARG A 1 83 ? 41.922 -13.876 110.199 1.00 13.36 83 ARG A C 1
ATOM 625 O O . ARG A 1 83 ? 42.785 -13.369 110.918 1.00 13.82 83 ARG A O 1
ATOM 633 N N . GLU A 1 84 ? 42.060 -14.002 108.879 1.00 12.81 84 GLU A N 1
ATOM 634 C CA . GLU A 1 84 ? 43.327 -13.709 108.201 1.00 12.77 84 GLU A CA 1
ATOM 635 C C . GLU A 1 84 ? 43.625 -12.214 108.054 1.00 12.62 84 GLU A C 1
ATOM 636 O O . GLU A 1 84 ? 44.788 -11.807 108.124 1.00 12.62 84 GLU A O 1
ATOM 638 N N . ARG A 1 85 ? 42.578 -11.414 107.837 1.00 12.38 85 ARG A N 1
ATOM 639 C CA . ARG A 1 85 ? 42.706 -9.959 107.715 1.00 11.99 85 ARG A CA 1
ATOM 640 C C . ARG A 1 85 ? 42.484 -9.241 109.042 1.00 11.99 85 ARG A C 1
ATOM 641 O O . ARG A 1 85 ? 42.467 -8.014 109.083 1.00 12.07 85 ARG A O 1
ATOM 649 N N . GLU A 1 86 ? 42.317 -10.007 110.117 1.00 12.01 86 GLU A N 1
ATOM 650 C CA . GLU A 1 86 ? 42.076 -9.463 111.461 1.00 12.61 86 GLU A CA 1
ATOM 651 C C . GLU A 1 86 ? 40.956 -8.419 111.452 1.00 11.45 86 GLU A C 1
ATOM 652 O O . GLU A 1 86 ? 41.151 -7.259 111.836 1.00 11.52 86 GLU A O 1
ATOM 658 N N . ILE A 1 87 ? 39.784 -8.851 110.995 1.00 10.24 87 ILE A N 1
ATOM 659 C CA . ILE A 1 87 ? 38.634 -7.977 110.835 1.00 9.34 87 ILE A CA 1
ATOM 660 C C . ILE A 1 87 ? 37.952 -7.686 112.181 1.00 9.08 87 ILE A C 1
ATOM 661 O O . ILE A 1 87 ? 37.720 -8.599 112.985 1.00 8.74 87 ILE A O 1
ATOM 666 N N . ASP A 1 88 ? 37.639 -6.411 112.413 1.00 8.86 88 ASP A N 1
ATOM 667 C CA . ASP A 1 88 ? 36.902 -5.978 113.618 1.00 8.95 88 ASP A CA 1
ATOM 668 C C . ASP A 1 88 ? 35.381 -5.863 113.385 1.00 8.50 88 ASP A C 1
ATOM 669 O O . ASP A 1 88 ? 34.598 -6.356 114.186 1.00 8.53 88 ASP A O 1
ATOM 674 N N . ASN A 1 89 ? 34.981 -5.195 112.297 1.00 8.04 89 ASN A N 1
ATOM 675 C CA . ASN A 1 89 ? 33.570 -5.057 111.920 1.00 7.39 89 ASN A CA 1
ATOM 676 C C . ASN A 1 89 ? 33.237 -5.895 110.699 1.00 7.01 89 ASN A C 1
ATOM 677 O O . ASN A 1 89 ? 34.010 -5.955 109.742 1.00 6.79 89 ASN A O 1
ATOM 682 N N . VAL A 1 90 ? 32.069 -6.522 110.713 1.00 6.49 90 VAL A N 1
ATOM 683 C CA . VAL A 1 90 ? 31.546 -7.092 109.489 1.00 6.16 90 VAL A CA 1
ATOM 684 C C . VAL A 1 90 ? 30.293 -6.325 109.107 1.00 5.91 90 VAL A C 1
ATOM 685 O O . VAL A 1 90 ? 29.320 -6.281 109.858 1.00 6.03 90 VAL A O 1
ATOM 689 N N . TRP A 1 91 ? 30.346 -5.708 107.932 1.00 5.49 91 TRP A N 1
ATOM 690 C CA . TRP A 1 91 ? 29.242 -4.931 107.412 1.00 5.18 91 TRP A CA 1
ATOM 691 C C . TRP A 1 91 ? 28.623 -5.646 106.211 1.00 5.01 91 TRP A C 1
ATOM 692 O O . TRP A 1 91 ? 29.229 -5.746 105.144 1.00 4.62 91 TRP A O 1
ATOM 703 N N . PHE A 1 92 ? 27.413 -6.162 106.410 1.00 5.27 92 PHE A N 1
ATOM 704 C CA . PHE A 1 92 ? 26.648 -6.784 105.335 1.00 5.27 92 PHE A CA 1
ATOM 705 C C . PHE A 1 92 ? 25.979 -5.689 104.510 1.00 5.66 92 PHE A C 1
ATOM 706 O O . PHE A 1 92 ? 25.160 -4.925 105.027 1.00 6.04 92 PHE A O 1
ATOM 714 N N . GLY A 1 93 ? 26.357 -5.602 103.238 1.00 6.02 93 GLY A N 1
ATOM 715 C CA . GLY A 1 93 ? 25.860 -4.564 102.334 1.00 6.50 93 GLY A CA 1
ATOM 716 C C . GLY A 1 93 ? 24.351 -4.538 102.178 1.00 6.97 93 GLY A C 1
ATOM 717 O O . GLY A 1 93 ? 23.762 -3.469 101.983 1.00 7.13 93 GLY A O 1
ATOM 718 N N . ALA A 1 94 ? 23.740 -5.723 102.242 1.00 7.16 94 ALA A N 1
ATOM 719 C CA . ALA A 1 94 ? 22.290 -5.882 102.301 1.00 7.79 94 ALA A CA 1
ATOM 720 C C . ALA A 1 94 ? 21.984 -6.911 103.376 1.00 8.12 94 ALA A C 1
ATOM 721 O O . ALA A 1 94 ? 22.566 -8.002 103.386 1.00 8.82 94 ALA A O 1
ATOM 723 N N . ALA A 1 95 ? 21.085 -6.555 104.286 1.00 8.42 95 ALA A N 1
ATOM 724 C CA . ALA A 1 95 ? 20.759 -7.390 105.445 1.00 8.62 95 ALA A CA 1
ATOM 725 C C . ALA A 1 95 ? 20.229 -8.777 105.070 1.00 8.72 95 ALA A C 1
ATOM 726 O O . ALA A 1 95 ? 20.746 -9.795 105.540 1.00 8.60 95 ALA A O 1
ATOM 728 N N . ALA A 1 96 ? 19.210 -8.813 104.215 1.00 8.99 96 ALA A N 1
ATOM 729 C CA . ALA A 1 96 ? 18.566 -10.070 103.836 1.00 9.16 96 ALA A CA 1
ATOM 730 C C . ALA A 1 96 ? 19.015 -10.515 102.444 1.00 9.08 96 ALA A C 1
ATOM 731 O O . ALA A 1 96 ? 18.885 -9.743 101.489 1.00 9.30 96 ALA A O 1
ATOM 733 N N . PRO A 1 97 ? 19.524 -11.764 102.311 1.00 9.00 97 PRO A N 1
ATOM 734 C CA . PRO A 1 97 ? 19.691 -12.805 103.327 1.00 8.93 97 PRO A CA 1
ATOM 735 C C . PRO A 1 97 ? 21.090 -12.926 103.959 1.00 8.91 97 PRO A C 1
ATOM 736 O O . PRO A 1 97 ? 21.247 -13.670 104.929 1.00 9.08 97 PRO A O 1
ATOM 740 N N . LEU A 1 98 ? 22.089 -12.221 103.427 1.00 8.53 98 LEU A N 1
ATOM 741 C CA . LEU A 1 98 ? 23.486 -12.480 103.807 1.00 8.48 98 LEU A CA 1
ATOM 742 C C . LEU A 1 98 ? 23.842 -12.253 105.281 1.00 8.30 98 LEU A C 1
ATOM 743 O O . LEU A 1 98 ? 24.770 -12.889 105.791 1.00 8.26 98 LEU A O 1
ATOM 748 N N . ALA A 1 99 ? 23.105 -11.379 105.967 1.00 8.05 99 ALA A N 1
ATOM 749 C CA . ALA A 1 99 ? 23.364 -11.124 107.386 1.00 8.30 99 ALA A CA 1
ATOM 750 C C . ALA A 1 99 ? 23.009 -12.324 108.277 1.00 8.26 99 ALA A C 1
ATOM 751 O O . ALA A 1 99 ? 23.278 -12.312 109.466 1.00 8.12 99 ALA A O 1
ATOM 753 N N . LEU A 1 100 ? 22.432 -13.368 107.686 1.00 8.54 100 LEU A N 1
ATOM 754 C CA . LEU A 1 100 ? 22.265 -14.652 108.377 1.00 8.82 100 LEU A CA 1
ATOM 755 C C . LEU A 1 100 ? 23.604 -15.318 108.702 1.00 8.86 100 LEU A C 1
ATOM 756 O O . LEU A 1 100 ? 23.652 -16.233 109.519 1.00 8.87 100 LEU A O 1
ATOM 761 N N . MET A 1 101 ? 24.688 -14.852 108.076 1.00 9.05 101 MET A N 1
ATOM 762 C CA . MET A 1 101 ? 26.041 -15.342 108.401 1.00 8.88 101 MET A CA 1
ATOM 763 C C . MET A 1 101 ? 26.707 -14.540 109.521 1.00 8.92 101 MET A C 1
ATOM 764 O O . MET A 1 101 ? 27.884 -14.743 109.808 1.00 8.77 101 MET A O 1
ATOM 769 N N . ALA A 1 102 ? 25.946 -13.647 110.156 1.00 9.02 102 ALA A N 1
ATOM 770 C CA . ALA A 1 102 ? 26.449 -12.808 111.254 1.00 9.08 102 ALA A CA 1
ATOM 771 C C . ALA A 1 102 ? 26.961 -13.596 112.456 1.00 9.24 102 ALA A C 1
ATOM 772 O O . ALA A 1 102 ? 27.951 -13.211 113.077 1.00 9.23 102 ALA A O 1
ATOM 774 N N . GLY A 1 103 ? 26.285 -14.696 112.781 1.00 9.47 103 GLY A N 1
ATOM 775 C CA . GLY A 1 103 ? 26.727 -15.593 113.854 1.00 9.56 103 GLY A CA 1
ATOM 776 C C . GLY A 1 103 ? 28.112 -16.157 113.592 1.00 9.64 103 GLY A C 1
ATOM 777 O O . GLY A 1 103 ? 28.966 -16.169 114.481 1.00 9.73 103 GLY A O 1
ATOM 778 N N . THR A 1 104 ? 28.332 -16.615 112.362 1.00 9.48 104 THR A N 1
ATOM 779 C CA . THR A 1 104 ? 29.641 -17.101 111.926 1.00 9.68 104 THR A CA 1
ATOM 780 C C . THR A 1 104 ? 30.705 -16.004 111.984 1.00 9.47 104 THR A C 1
ATOM 781 O O . THR A 1 104 ? 31.824 -16.241 112.437 1.00 9.41 104 THR A O 1
ATOM 785 N N . ALA A 1 105 ? 30.340 -14.807 111.526 1.00 9.58 105 ALA A N 1
ATOM 786 C CA . ALA A 1 105 ? 31.228 -13.646 111.554 1.00 9.64 105 ALA A CA 1
ATOM 787 C C . ALA A 1 105 ? 31.781 -13.389 112.964 1.00 10.07 105 ALA A C 1
ATOM 788 O O . ALA A 1 105 ? 32.981 -13.180 113.134 1.00 9.66 105 ALA A O 1
ATOM 790 N N . LYS A 1 106 ? 30.901 -13.432 113.961 1.00 10.58 106 LYS A N 1
ATOM 791 C CA . LYS A 1 106 ? 31.288 -13.237 115.355 1.00 11.89 106 LYS A CA 1
ATOM 792 C C . LYS A 1 106 ? 32.142 -14.380 115.912 1.00 11.64 106 LYS A C 1
ATOM 793 O O . LYS A 1 106 ? 33.092 -14.147 116.665 1.00 11.91 106 LYS A O 1
ATOM 799 N N . GLN A 1 107 ? 31.816 -15.609 115.527 1.00 11.45 107 GLN A N 1
ATOM 800 C CA . GLN A 1 107 ? 32.621 -16.771 115.901 1.00 11.62 107 GLN A CA 1
ATOM 801 C C . GLN A 1 107 ? 34.031 -16.711 115.300 1.00 11.68 107 GLN A C 1
ATOM 802 O O . GLN A 1 107 ? 34.980 -17.223 115.883 1.00 11.73 107 GLN A O 1
ATOM 808 N N . ALA A 1 108 ? 34.156 -16.068 114.143 1.00 11.58 108 ALA A N 1
ATOM 809 C CA . ALA A 1 108 ? 35.447 -15.912 113.475 1.00 11.87 108 ALA A CA 1
ATOM 810 C C . ALA A 1 108 ? 36.307 -14.772 114.044 1.00 12.01 108 ALA A C 1
ATOM 811 O O . ALA A 1 108 ? 37.480 -14.638 113.685 1.00 12.38 108 ALA A O 1
ATOM 813 N N . GLY A 1 109 ? 35.729 -13.947 114.916 1.00 12.31 109 GLY A N 1
ATOM 814 C CA . GLY A 1 109 ? 36.498 -12.913 115.607 1.00 12.19 109 GLY A CA 1
ATOM 815 C C . GLY A 1 109 ? 35.979 -11.494 115.498 1.00 12.26 109 GLY A C 1
ATOM 816 O O . GLY A 1 109 ? 36.487 -10.607 116.183 1.00 12.45 109 GLY A O 1
ATOM 817 N N . ALA A 1 110 ? 34.976 -11.269 114.644 1.00 11.76 110 ALA A N 1
ATOM 818 C CA . ALA A 1 110 ? 34.386 -9.936 114.494 1.00 11.51 110 ALA A CA 1
ATOM 819 C C . ALA A 1 110 ? 33.696 -9.521 115.794 1.00 11.44 110 ALA A C 1
ATOM 820 O O . ALA A 1 110 ? 32.969 -10.314 116.387 1.00 11.73 110 ALA A O 1
ATOM 822 N N . SER A 1 111 ? 33.945 -8.290 116.239 1.00 10.99 111 SER A N 1
ATOM 823 C CA . SER A 1 111 ? 33.378 -7.798 117.500 1.00 10.62 111 SER A CA 1
ATOM 824 C C . SER A 1 111 ? 32.154 -6.891 117.302 1.00 10.38 111 SER A C 1
ATOM 825 O O . SER A 1 111 ? 31.506 -6.483 118.272 1.00 10.48 111 SER A O 1
ATOM 828 N N . LYS A 1 112 ? 31.841 -6.584 116.044 1.00 9.73 112 LYS A N 1
ATOM 829 C CA . LYS A 1 112 ? 30.663 -5.791 115.712 1.00 9.32 112 LYS A CA 1
ATOM 830 C C . LYS A 1 112 ? 30.139 -6.179 114.331 1.00 8.68 112 LYS A C 1
ATOM 831 O O . LYS A 1 112 ? 30.906 -6.294 113.375 1.00 8.21 112 LYS A O 1
ATOM 837 N N . VAL A 1 113 ? 28.827 -6.373 114.238 1.00 8.05 113 VAL A N 1
ATOM 838 C CA . VAL A 1 113 ? 28.179 -6.676 112.968 1.00 7.52 113 VAL A CA 1
ATOM 839 C C . VAL A 1 113 ? 27.194 -5.568 112.616 1.00 7.60 113 VAL A C 1
ATOM 840 O O . VAL A 1 113 ? 26.352 -5.178 113.439 1.00 7.49 113 VAL A O 1
ATOM 844 N N . ILE A 1 114 ? 27.336 -5.054 111.395 1.00 7.30 114 ILE A N 1
ATOM 845 C CA . ILE A 1 114 ? 26.463 -4.019 110.849 1.00 7.21 114 ILE A CA 1
ATOM 846 C C . ILE A 1 114 ? 25.778 -4.604 109.615 1.00 7.15 114 ILE A C 1
ATOM 847 O O . ILE A 1 114 ? 26.370 -5.389 108.878 1.00 7.35 114 ILE A O 1
ATOM 852 N N . ALA A 1 115 ? 24.512 -4.264 109.412 1.00 7.17 115 ALA A N 1
ATOM 853 C CA . ALA A 1 115 ? 23.798 -4.711 108.221 1.00 7.31 115 ALA A CA 1
ATOM 854 C C . ALA A 1 115 ? 22.941 -3.579 107.709 1.00 7.23 115 ALA A C 1
ATOM 855 O O . ALA A 1 115 ? 22.292 -2.885 108.487 1.00 7.02 115 ALA A O 1
ATOM 857 N N . SER A 1 116 ? 22.957 -3.391 106.395 1.00 7.65 116 SER A N 1
ATOM 858 C CA . SER A 1 116 ? 22.222 -2.295 105.774 1.00 8.04 116 SER A CA 1
ATOM 859 C C . SER A 1 116 ? 20.904 -2.756 105.196 1.00 8.15 116 SER A C 1
ATOM 860 O O . SER A 1 116 ? 20.846 -3.744 104.461 1.00 8.34 116 SER A O 1
ATOM 863 N N . THR A 1 117 ? 19.843 -2.031 105.532 1.00 8.59 117 THR A N 1
ATOM 864 C CA . THR A 1 117 ? 18.547 -2.259 104.910 1.00 9.09 117 THR A CA 1
ATOM 865 C C . THR A 1 117 ? 18.330 -1.246 103.785 1.00 9.86 117 THR A C 1
ATOM 866 O O . THR A 1 117 ? 18.953 -0.177 103.753 1.00 9.92 117 THR A O 1
ATOM 870 N N . HIS A 1 118 ? 17.457 -1.594 102.848 1.00 10.55 118 HIS A N 1
ATOM 871 C CA . HIS A 1 118 ? 17.223 -0.746 101.690 1.00 11.31 118 HIS A CA 1
ATOM 872 C C . HIS A 1 118 ? 15.734 -0.508 101.415 1.00 11.75 118 HIS A C 1
ATOM 873 O O . HIS A 1 118 ? 15.382 0.201 100.483 1.00 11.94 118 HIS A O 1
ATOM 880 N N . GLY A 1 119 ? 14.872 -1.106 102.235 1.00 12.50 119 GLY A N 1
ATOM 881 C CA . GLY A 1 119 ? 13.443 -0.795 102.225 1.00 13.44 119 GLY A CA 1
ATOM 882 C C . GLY A 1 119 ? 12.465 -1.831 101.688 1.00 14.06 119 GLY A C 1
ATOM 883 O O . GLY A 1 119 ? 11.255 -1.589 101.690 1.00 14.28 119 GLY A O 1
ATOM 884 N N . HIS A 1 120 ? 12.962 -2.978 101.229 1.00 14.41 120 HIS A N 1
ATOM 885 C CA . HIS A 1 120 ? 12.081 -4.014 100.668 1.00 14.81 120 HIS A CA 1
ATOM 886 C C . HIS A 1 120 ? 12.106 -5.340 101.443 1.00 14.54 120 HIS A C 1
ATOM 887 O O . HIS A 1 120 ? 11.617 -6.362 100.964 1.00 14.60 120 HIS A O 1
ATOM 894 N N . GLU A 1 121 ? 12.657 -5.301 102.653 1.00 14.09 121 GLU A N 1
ATOM 895 C CA . GLU A 1 121 ? 12.751 -6.473 103.523 1.00 13.85 121 GLU A CA 1
ATOM 896 C C . GLU A 1 121 ? 11.381 -6.932 104.037 1.00 13.48 121 GLU A C 1
ATOM 897 O O . GLU A 1 121 ? 11.160 -8.126 104.239 1.00 13.51 121 GLU A O 1
ATOM 903 N N . VAL A 1 122 ? 10.474 -5.981 104.241 1.00 13.09 122 VAL A N 1
ATOM 904 C CA . VAL A 1 122 ? 9.159 -6.264 104.811 1.00 12.82 122 VAL A CA 1
ATOM 905 C C . VAL A 1 122 ? 8.062 -5.817 103.849 1.00 12.83 122 VAL A C 1
ATOM 906 O O . VAL A 1 122 ? 8.054 -4.675 103.378 1.00 13.07 122 VAL A O 1
ATOM 910 N N . GLY A 1 123 ? 7.137 -6.724 103.564 1.00 12.47 123 GLY A N 1
ATOM 911 C CA . GLY A 1 123 ? 6.025 -6.436 102.671 1.00 12.23 123 GLY A CA 1
ATOM 912 C C . GLY A 1 123 ? 5.178 -7.671 102.451 1.00 12.12 123 GLY A C 1
ATOM 913 O O . GLY A 1 123 ? 5.548 -8.765 102.869 1.00 11.86 123 GLY A O 1
ATOM 914 N N . TRP A 1 124 ? 4.044 -7.509 101.779 1.00 11.90 124 TRP A N 1
ATOM 915 C CA . TRP A 1 124 ? 3.108 -8.622 101.639 1.00 11.94 124 TRP A CA 1
ATOM 916 C C . TRP A 1 124 ? 3.567 -9.751 100.704 1.00 12.25 124 TRP A C 1
ATOM 917 O O . TRP A 1 124 ? 2.974 -10.835 100.699 1.00 12.06 124 TRP A O 1
ATOM 928 N N . SER A 1 125 ? 4.613 -9.492 99.920 1.00 12.61 125 SER A N 1
ATOM 929 C CA . SER A 1 125 ? 5.187 -10.510 99.045 1.00 13.18 125 SER A CA 1
ATOM 930 C C . SER A 1 125 ? 6.363 -11.273 99.676 1.00 13.29 125 SER A C 1
ATOM 931 O O . SER A 1 125 ? 6.997 -12.089 99.001 1.00 13.47 125 SER A O 1
ATOM 934 N N . MET A 1 126 ? 6.643 -11.004 100.957 1.00 13.51 126 MET A N 1
ATOM 935 C CA . MET A 1 126 ? 7.650 -11.738 101.745 1.00 14.10 126 MET A CA 1
ATOM 936 C C . MET A 1 126 ? 7.503 -13.245 101.571 1.00 14.16 126 MET A C 1
ATOM 937 O O . MET A 1 126 ? 6.399 -13.781 101.681 1.00 14.28 126 MET A O 1
ATOM 942 N N . LEU A 1 127 ? 8.622 -13.925 101.340 1.00 14.48 127 LEU A N 1
ATOM 943 C CA . LEU A 1 127 ? 8.630 -15.383 101.170 1.00 14.56 127 LEU A CA 1
ATOM 944 C C . LEU A 1 127 ? 8.440 -16.118 102.495 1.00 14.58 127 LEU A C 1
ATOM 945 O O . LEU A 1 127 ? 8.680 -15.538 103.551 1.00 14.73 127 LEU A O 1
ATOM 950 N N . PRO A 1 128 ? 7.975 -17.385 102.449 1.00 14.75 128 PRO A N 1
ATOM 951 C CA . PRO A 1 128 ? 7.905 -18.198 103.669 1.00 14.84 128 PRO A CA 1
ATOM 952 C C . PRO A 1 128 ? 9.282 -18.382 104.298 1.00 14.74 128 PRO A C 1
ATOM 953 O O . PRO A 1 128 ? 10.254 -18.647 103.592 1.00 14.80 128 PRO A O 1
ATOM 957 N N . GLY A 1 129 ? 9.359 -18.223 105.613 1.00 14.83 129 GLY A N 1
ATOM 958 C CA . GLY A 1 129 ? 10.632 -18.274 106.323 1.00 14.80 129 GLY A CA 1
ATOM 959 C C . GLY A 1 129 ? 11.290 -16.912 106.500 1.00 14.85 129 GLY A C 1
ATOM 960 O O . GLY A 1 129 ? 12.224 -16.769 107.302 1.00 14.93 129 GLY A O 1
ATOM 961 N N . SER A 1 130 ? 10.811 -15.911 105.761 1.00 14.69 130 SER A N 1
ATOM 962 C CA . SER A 1 130 ? 11.453 -14.592 105.741 1.00 15.13 130 SER A CA 1
ATOM 963 C C . SER A 1 130 ? 11.328 -13.795 107.051 1.00 15.20 130 SER A C 1
ATOM 964 O O . SER A 1 130 ? 12.274 -13.119 107.447 1.00 15.28 130 SER A O 1
ATOM 967 N N . ARG A 1 131 ? 10.180 -13.880 107.722 1.00 15.49 131 ARG A N 1
ATOM 968 C CA . ARG A 1 131 ? 9.984 -13.166 108.990 1.00 16.10 131 ARG A CA 1
ATOM 969 C C . ARG A 1 131 ? 10.879 -13.696 110.111 1.00 15.80 131 ARG A C 1
ATOM 970 O O . ARG A 1 131 ? 11.425 -12.917 110.891 1.00 15.58 131 ARG A O 1
ATOM 978 N N . GLN A 1 132 ? 11.019 -15.020 110.183 1.00 15.62 132 GLN A N 1
ATOM 979 C CA . GLN A 1 132 ? 11.929 -15.653 111.136 1.00 15.52 132 GLN A CA 1
ATOM 980 C C . GLN A 1 132 ? 13.402 -15.333 110.823 1.00 14.72 132 GLN A C 1
ATOM 981 O O . GLN A 1 132 ? 14.214 -15.151 111.737 1.00 14.55 132 GLN A O 1
ATOM 987 N N . SER A 1 133 ? 13.731 -15.242 109.537 1.00 13.99 133 SER A N 1
ATOM 988 C CA . SER A 1 133 ? 15.068 -14.819 109.101 1.00 13.44 133 SER A CA 1
ATOM 989 C C . SER A 1 133 ? 15.421 -13.413 109.576 1.00 12.96 133 SER A C 1
ATOM 990 O O . SER A 1 133 ? 16.531 -13.169 110.043 1.00 12.71 133 SER A O 1
ATOM 993 N N . LEU A 1 134 ? 14.468 -12.495 109.453 1.00 12.51 134 LEU A N 1
ATOM 994 C CA . LEU A 1 134 ? 14.667 -11.116 109.880 1.00 12.30 134 LEU A CA 1
ATOM 995 C C . LEU A 1 134 ? 14.857 -11.009 111.391 1.00 12.21 134 LEU A C 1
ATOM 996 O O . LEU A 1 134 ? 15.609 -10.162 111.861 1.00 12.03 134 LEU A O 1
ATOM 1001 N N . ARG A 1 135 ? 14.177 -11.880 112.133 1.00 12.60 135 ARG A N 1
ATOM 1002 C CA . ARG A 1 135 ? 14.362 -12.017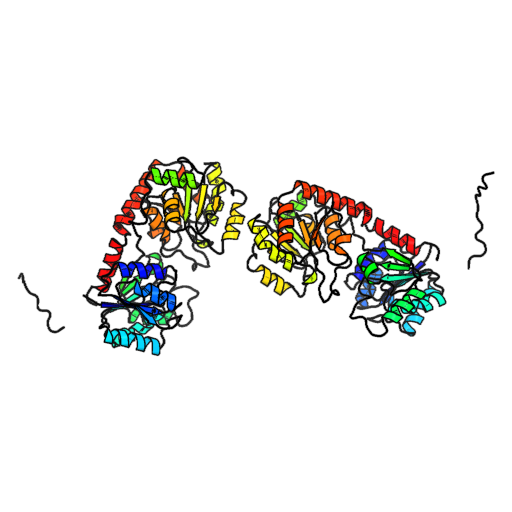 113.582 1.00 12.82 135 ARG A CA 1
ATOM 1003 C C . ARG A 1 135 ? 15.745 -12.536 113.938 1.00 12.51 135 ARG A C 1
ATOM 1004 O O . ARG A 1 135 ? 16.407 -11.986 114.811 1.00 12.43 135 ARG A O 1
ATOM 1012 N N . LYS A 1 136 ? 16.170 -13.594 113.253 1.00 12.48 136 LYS A N 1
ATOM 1013 C CA . LYS A 1 136 ? 17.509 -14.151 113.419 1.00 12.28 136 LYS A CA 1
ATOM 1014 C C . LYS A 1 136 ? 18.569 -13.095 113.122 1.00 12.05 136 LYS A C 1
ATOM 1015 O O . LYS A 1 136 ? 19.516 -12.921 113.895 1.00 12.01 136 LYS A O 1
ATOM 1019 N N . ILE A 1 137 ? 18.394 -12.379 112.013 1.00 11.51 137 ILE A N 1
ATOM 1020 C CA . ILE A 1 137 ? 19.308 -11.293 111.651 1.00 10.94 137 ILE A CA 1
ATOM 1021 C C . ILE A 1 137 ? 19.362 -10.243 112.762 1.00 10.81 137 ILE A C 1
ATOM 1022 O O . ILE A 1 137 ? 20.447 -9.814 113.158 1.00 10.43 137 ILE A O 1
ATOM 1027 N N . GLY A 1 138 ? 18.191 -9.875 113.285 1.00 10.73 138 GLY A N 1
ATOM 1028 C CA . GLY A 1 138 ? 18.079 -8.889 114.359 1.00 10.69 138 GLY A CA 1
ATOM 1029 C C . GLY A 1 138 ? 18.842 -9.223 115.626 1.00 10.97 138 GLY A C 1
ATOM 1030 O O . GLY A 1 138 ? 19.484 -8.353 116.215 1.00 11.08 138 GLY A O 1
ATOM 1031 N N . THR A 1 139 ? 18.787 -10.483 116.051 1.00 11.40 139 THR A N 1
ATOM 1032 C CA . THR A 1 139 ? 19.428 -10.889 117.312 1.00 11.86 139 THR A CA 1
ATOM 1033 C C . THR A 1 139 ? 20.952 -10.879 117.229 1.00 11.76 139 THR A C 1
ATOM 1034 O O . THR A 1 139 ? 21.630 -10.657 118.235 1.00 12.03 139 THR A O 1
ATOM 1038 N N . GLU A 1 140 ? 21.479 -11.110 116.029 1.00 11.74 140 GLU A N 1
ATOM 1039 C CA . GLU A 1 140 ? 22.925 -11.234 115.813 1.00 12.10 140 GLU A CA 1
ATOM 1040 C C . GLU A 1 140 ? 23.579 -9.964 115.226 1.00 11.88 140 GLU A C 1
ATOM 1041 O O . GLU A 1 140 ? 24.804 -9.830 115.233 1.00 12.18 140 GLU A O 1
ATOM 1045 N N . VAL A 1 141 ? 22.763 -9.043 114.721 1.00 11.24 141 VAL A N 1
ATOM 1046 C CA . VAL A 1 141 ? 23.269 -7.789 114.168 1.00 10.80 141 VAL A CA 1
ATOM 1047 C C . VAL A 1 141 ? 23.211 -6.698 115.238 1.00 10.52 141 VAL A C 1
ATOM 1048 O O . VAL A 1 141 ? 22.192 -6.536 115.909 1.00 10.49 141 VAL A O 1
ATOM 1052 N N . ASP A 1 142 ? 24.312 -5.967 115.397 1.00 10.08 142 ASP A N 1
ATOM 1053 C CA . ASP A 1 142 ? 24.400 -4.913 116.408 1.00 10.14 142 ASP A CA 1
ATOM 1054 C C . ASP A 1 142 ? 23.828 -3.585 115.915 1.00 9.89 142 ASP A C 1
ATOM 1055 O O . ASP A 1 142 ? 23.170 -2.878 116.675 1.00 9.97 142 ASP A O 1
ATOM 1060 N N . VAL A 1 143 ? 24.084 -3.257 114.647 1.00 9.53 143 VAL A N 1
ATOM 1061 C CA . VAL A 1 143 ? 23.601 -2.021 114.031 1.00 9.03 143 VAL A CA 1
ATOM 1062 C C . VAL A 1 143 ? 22.907 -2.318 112.698 1.00 8.84 143 VAL A C 1
ATOM 1063 O O . VAL A 1 143 ? 23.505 -2.893 111.789 1.00 8.53 143 VAL A O 1
ATOM 1067 N N . LEU A 1 144 ? 21.637 -1.939 112.595 1.00 8.47 144 LEU A N 1
ATOM 1068 C CA . LEU A 1 144 ? 20.937 -1.980 111.315 1.00 8.38 144 LEU A CA 1
ATOM 1069 C C . LEU A 1 144 ? 20.834 -0.573 110.773 1.00 8.02 144 LEU A C 1
ATOM 1070 O O . LEU A 1 144 ? 20.301 0.303 111.438 1.00 8.29 144 LEU A O 1
ATOM 1075 N N . THR A 1 145 ? 21.355 -0.341 109.575 1.00 7.82 145 THR A N 1
ATOM 1076 C CA . THR A 1 145 ? 21.207 0.978 108.971 1.00 7.41 145 THR A CA 1
ATOM 1077 C C . THR A 1 145 ? 19.951 0.988 108.114 1.00 7.48 145 THR A C 1
ATOM 1078 O O . THR A 1 145 ? 19.568 -0.039 107.546 1.00 7.26 145 THR A O 1
ATOM 1082 N N . TYR A 1 146 ? 19.301 2.147 108.046 1.00 7.49 146 TYR A N 1
ATOM 1083 C CA . TYR A 1 146 ? 18.087 2.295 107.260 1.00 7.73 146 TYR A CA 1
ATOM 1084 C C . TYR A 1 146 ? 18.152 3.609 106.484 1.00 8.10 146 TYR A C 1
ATOM 1085 O O . TYR A 1 146 ? 18.765 4.585 106.948 1.00 8.48 146 TYR A O 1
ATOM 1094 N N . ILE A 1 147 ? 17.525 3.634 105.310 1.00 8.14 147 ILE A N 1
ATOM 1095 C CA . ILE A 1 147 ? 17.651 4.764 104.385 1.00 8.36 147 ILE A CA 1
ATOM 1096 C C . ILE A 1 147 ? 16.694 5.934 104.660 1.00 8.61 147 ILE A C 1
ATOM 1097 O O . ILE A 1 147 ? 16.971 7.070 104.270 1.00 8.54 147 ILE A O 1
ATOM 1102 N N . SER A 1 148 ? 15.577 5.662 105.327 1.00 8.90 148 SER A N 1
ATOM 1103 C CA . SER A 1 148 ? 14.584 6.698 105.596 1.00 9.39 148 SER A CA 1
ATOM 1104 C C . SER A 1 148 ? 13.686 6.330 106.766 1.00 9.78 148 SER A C 1
ATOM 1105 O O . SER A 1 148 ? 13.531 5.149 107.093 1.00 9.65 148 SER A O 1
ATOM 1108 N N . GLN A 1 149 ? 13.084 7.348 107.377 1.00 10.14 149 GLN A N 1
ATOM 1109 C CA . GLN A 1 149 ? 12.087 7.149 108.430 1.00 10.95 149 GLN A CA 1
ATOM 1110 C C . GLN A 1 149 ? 10.902 6.288 107.950 1.00 10.84 149 GLN A C 1
ATOM 1111 O O . GLN A 1 149 ? 10.395 5.466 108.698 1.00 10.29 149 GLN A O 1
ATOM 1117 N N . TYR A 1 150 ? 10.479 6.492 106.700 1.00 11.28 150 TYR A N 1
ATOM 1118 C CA . TYR A 1 150 ? 9.438 5.681 106.077 1.00 11.73 150 TYR A CA 1
ATOM 1119 C C . TYR A 1 150 ? 9.730 4.180 106.177 1.00 11.65 150 TYR A C 1
ATOM 1120 O O . TYR A 1 150 ? 8.872 3.420 106.629 1.00 11.65 150 TYR A O 1
ATOM 1129 N N . THR A 1 151 ? 10.919 3.761 105.738 1.00 11.38 151 THR A N 1
ATOM 1130 C CA . THR A 1 151 ? 11.302 2.344 105.780 1.00 11.48 151 THR A CA 1
ATOM 1131 C C . THR A 1 151 ? 11.342 1.820 107.216 1.00 12.04 151 THR A C 1
ATOM 1132 O O . THR A 1 151 ? 10.863 0.714 107.493 1.00 11.84 151 THR A O 1
ATOM 1136 N N . LEU A 1 152 ? 11.903 2.625 108.121 1.00 12.55 152 LEU A N 1
ATOM 1137 C CA . LEU A 1 152 ? 11.967 2.277 109.536 1.00 13.24 152 LEU A CA 1
ATOM 1138 C C . LEU A 1 152 ? 10.575 1.963 110.093 1.00 13.97 152 LEU A C 1
ATOM 1139 O O . LEU A 1 152 ? 10.381 0.932 110.743 1.00 14.27 152 LEU A O 1
ATOM 1144 N N . ARG A 1 153 ? 9.617 2.851 109.825 1.00 14.51 153 ARG A N 1
ATOM 1145 C CA . ARG A 1 153 ? 8.220 2.648 110.212 1.00 15.19 153 ARG A CA 1
ATOM 1146 C C . ARG A 1 153 ? 7.636 1.352 109.632 1.00 15.32 153 ARG A C 1
ATOM 1147 O O . ARG A 1 153 ? 6.949 0.615 110.339 1.00 15.73 153 ARG A O 1
ATOM 1149 N N . ARG A 1 154 ? 7.927 1.080 108.357 1.00 15.40 154 ARG A N 1
ATOM 1150 C CA . ARG A 1 154 ? 7.418 -0.108 107.650 1.00 15.37 154 ARG A CA 1
ATOM 1151 C C . ARG A 1 154 ? 7.928 -1.448 108.203 1.00 15.40 154 ARG A C 1
ATOM 1152 O O . ARG A 1 154 ? 7.226 -2.463 108.124 1.00 15.42 154 ARG A O 1
ATOM 1154 N N . PHE A 1 155 ? 9.142 -1.451 108.749 1.00 15.30 155 PHE A N 1
ATOM 1155 C CA . PHE A 1 155 ? 9.704 -2.655 109.358 1.00 15.41 155 PHE A CA 1
ATOM 1156 C C . PHE A 1 155 ? 8.908 -3.075 110.591 1.00 15.76 155 PHE A C 1
ATOM 1157 O O . PHE A 1 155 ? 8.806 -4.263 110.884 1.00 15.78 155 PHE A O 1
ATOM 1165 N N . LYS A 1 156 ? 8.341 -2.094 111.298 1.00 16.09 156 LYS A N 1
ATOM 1166 C CA . LYS A 1 156 ? 7.716 -2.320 112.604 1.00 16.57 156 LYS A CA 1
ATOM 1167 C C . LYS A 1 156 ? 8.720 -3.029 113.529 1.00 16.59 156 LYS A C 1
ATOM 1168 O O . LYS A 1 156 ? 9.847 -2.563 113.674 1.00 16.90 156 LYS A O 1
ATOM 1174 N N . SER A 1 157 ? 8.345 -4.147 114.139 1.00 16.52 157 SER A N 1
ATOM 1175 C CA . SER A 1 157 ? 9.290 -4.846 115.009 1.00 16.37 157 SER A CA 1
ATOM 1176 C C . SER A 1 157 ? 9.807 -6.155 114.393 1.00 15.85 157 SER A C 1
ATOM 1177 O O . SER A 1 157 ? 10.157 -7.095 115.110 1.00 15.75 157 SER A O 1
ATOM 1180 N N . ALA A 1 158 ? 9.871 -6.189 113.059 1.00 15.28 158 ALA A N 1
ATOM 1181 C CA . ALA A 1 158 ? 10.330 -7.361 112.304 1.00 14.83 158 ALA A CA 1
ATOM 1182 C C . ALA A 1 158 ? 11.700 -7.882 112.752 1.00 14.47 158 ALA A C 1
ATOM 1183 O O . ALA A 1 158 ? 11.913 -9.091 112.803 1.00 14.36 158 ALA A O 1
ATOM 1185 N N . PHE A 1 159 ? 12.611 -6.962 113.078 1.00 13.93 159 PHE A N 1
ATOM 1186 C CA . PHE A 1 159 ? 13.973 -7.313 113.495 1.00 13.47 159 PHE A CA 1
ATOM 1187 C C . PHE A 1 159 ? 14.119 -7.557 114.998 1.00 13.54 159 PHE A C 1
ATOM 1188 O O . PHE A 1 159 ? 15.168 -8.014 115.455 1.00 13.75 159 PHE A O 1
ATOM 1196 N N . GLY A 1 160 ? 13.075 -7.256 115.765 1.00 13.80 160 GLY A N 1
ATOM 1197 C CA . GLY A 1 160 ? 13.105 -7.500 117.212 1.00 14.03 160 GLY A CA 1
ATOM 1198 C C . GLY A 1 160 ? 13.808 -6.400 117.989 1.00 14.21 160 GLY A C 1
ATOM 1199 O O . GLY A 1 160 ? 14.068 -5.326 117.452 1.00 14.24 160 GLY A O 1
ATOM 1200 N N . SER A 1 161 ? 14.139 -6.674 119.249 1.00 14.39 161 SER A N 1
ATOM 1201 C CA . SER A 1 161 ? 14.597 -5.617 120.159 1.00 14.92 161 SER A CA 1
ATOM 1202 C C . SER A 1 161 ? 16.114 -5.434 120.295 1.00 14.37 161 SER A C 1
ATOM 1203 O O . SER A 1 161 ? 16.557 -4.509 120.975 1.00 14.86 161 SER A O 1
ATOM 1206 N N . HIS A 1 162 ? 16.908 -6.294 119.660 1.00 13.71 162 HIS A N 1
ATOM 1207 C CA . HIS A 1 162 ? 18.361 -6.257 119.863 1.00 12.81 162 HIS A CA 1
ATOM 1208 C C . HIS A 1 162 ? 19.117 -5.159 119.100 1.00 12.74 162 HIS A C 1
ATOM 1209 O O . HIS A 1 162 ? 19.896 -4.433 119.704 1.00 12.59 162 HIS A O 1
ATOM 1216 N N . PRO A 1 163 ? 18.894 -5.025 117.777 1.00 12.75 163 PRO A N 1
ATOM 1217 C CA . PRO A 1 163 ? 19.768 -4.098 117.068 1.00 12.67 163 PRO A CA 1
ATOM 1218 C C . PRO A 1 163 ? 19.421 -2.626 117.307 1.00 12.75 163 PRO A C 1
ATOM 1219 O O . PRO A 1 163 ? 18.268 -2.291 117.603 1.00 12.67 163 PRO A O 1
ATOM 1223 N N . THR A 1 164 ? 20.436 -1.771 117.219 1.00 12.74 164 THR A N 1
ATOM 1224 C CA . THR A 1 164 ? 20.238 -0.333 117.155 1.00 12.96 164 THR A CA 1
ATOM 1225 C C . THR A 1 164 ? 20.014 0.029 115.690 1.00 12.53 164 THR A C 1
ATOM 1226 O O . THR A 1 164 ? 20.650 -0.540 114.805 1.00 12.44 164 THR A O 1
ATOM 1230 N N . PHE A 1 165 ? 19.113 0.975 115.445 1.00 12.38 165 PHE A N 1
ATOM 1231 C CA . PHE A 1 165 ? 18.843 1.462 114.095 1.00 12.11 165 PHE A CA 1
ATOM 1232 C C . PHE A 1 165 ? 19.548 2.797 113.858 1.00 11.91 165 PHE A C 1
ATOM 1233 O O . PHE A 1 165 ? 19.376 3.745 114.632 1.00 11.44 165 PHE A O 1
ATOM 1241 N N . GLU A 1 166 ? 20.365 2.847 112.806 1.00 11.40 166 GLU A N 1
ATOM 1242 C CA . GLU A 1 166 ? 21.097 4.055 112.453 1.00 11.37 166 GLU A CA 1
ATOM 1243 C C . GLU A 1 166 ? 20.670 4.558 111.081 1.00 10.77 166 GLU A C 1
ATOM 1244 O O . GLU A 1 166 ? 20.676 3.814 110.102 1.00 10.14 166 GLU A O 1
ATOM 1250 N N . HIS A 1 167 ? 20.287 5.830 111.027 1.00 10.36 167 HIS A N 1
ATOM 1251 C CA . HIS A 1 167 ? 19.867 6.451 109.782 1.00 10.28 167 HIS A CA 1
ATOM 1252 C C . HIS A 1 167 ? 21.069 6.663 108.868 1.00 9.92 167 HIS A C 1
ATOM 1253 O O . HIS A 1 167 ? 22.000 7.385 109.209 1.00 9.57 167 HIS A O 1
ATOM 1260 N N . LEU A 1 168 ? 21.057 5.998 107.716 1.00 9.90 168 LEU A N 1
ATOM 1261 C CA . LEU A 1 168 ? 22.147 6.130 106.755 1.00 9.71 168 LEU A CA 1
ATOM 1262 C C . LEU A 1 168 ? 21.604 6.251 105.328 1.00 9.67 168 LEU A C 1
ATOM 1263 O O . LEU A 1 168 ? 21.708 5.314 104.527 1.00 9.79 168 LEU A O 1
ATOM 1268 N N . PRO A 1 169 ? 21.026 7.419 104.999 1.00 9.56 169 PRO A N 1
ATOM 1269 C CA . PRO A 1 169 ? 20.589 7.628 103.629 1.00 9.54 169 PRO A CA 1
ATOM 1270 C C . PRO A 1 169 ? 21.798 7.918 102.730 1.00 9.41 169 PRO A C 1
ATOM 1271 O O . PRO A 1 169 ? 22.911 8.100 103.220 1.00 9.64 169 PRO A O 1
ATOM 1275 N N . SER A 1 170 ? 21.578 7.948 101.427 1.00 9.45 170 SER A N 1
ATOM 1276 C CA . SER A 1 170 ? 22.621 8.311 100.500 1.00 9.27 170 SER A CA 1
ATOM 1277 C C . SER A 1 170 ? 23.024 9.768 100.707 1.00 9.21 170 SER A C 1
ATOM 1278 O O . SER A 1 170 ? 22.200 10.610 101.068 1.00 9.26 170 SER A O 1
ATOM 1281 N N . GLY A 1 171 ? 24.301 10.055 100.501 1.00 8.84 171 GLY A N 1
ATOM 1282 C CA . GLY A 1 171 ? 24.730 11.437 100.328 1.00 8.41 171 GLY A CA 1
ATOM 1283 C C . GLY A 1 171 ? 24.652 11.849 98.867 1.00 8.04 171 GLY A C 1
ATOM 1284 O O . GLY A 1 171 ? 24.179 11.094 98.007 1.00 7.57 171 GLY A O 1
ATOM 1285 N N . VAL A 1 172 ? 25.116 13.059 98.586 1.00 8.13 172 VAL A N 1
ATOM 1286 C CA . VAL A 1 172 ? 25.187 13.566 97.216 1.00 8.31 172 VAL A CA 1
ATOM 1287 C C . VAL A 1 172 ? 26.513 14.288 97.037 1.00 8.49 172 VAL A C 1
ATOM 1288 O O . VAL A 1 172 ? 27.007 14.923 97.967 1.00 8.35 172 VAL A O 1
ATOM 1292 N N . ASP A 1 173 ? 27.099 14.160 95.854 1.00 8.71 173 ASP A N 1
ATOM 1293 C CA . ASP A 1 173 ? 28.381 14.782 95.565 1.00 9.41 173 ASP A CA 1
ATOM 1294 C C . ASP A 1 173 ? 28.144 16.252 95.256 1.00 9.24 173 ASP A C 1
ATOM 1295 O O . ASP A 1 173 ? 27.750 16.603 94.143 1.00 9.66 173 ASP A O 1
ATOM 1300 N N . VAL A 1 174 ? 28.378 17.108 96.247 1.00 9.29 174 VAL A N 1
ATOM 1301 C CA . VAL A 1 174 ? 28.080 18.538 96.110 1.00 9.54 174 VAL A CA 1
ATOM 1302 C C . VAL A 1 174 ? 29.127 19.313 95.293 1.00 9.98 174 VAL A C 1
ATOM 1303 O O . VAL A 1 174 ? 28.960 20.507 95.053 1.00 10.10 174 VAL A O 1
ATOM 1307 N N . LYS A 1 175 ? 30.196 18.637 94.873 1.00 10.52 175 LYS A N 1
ATOM 1308 C CA . LYS A 1 175 ? 31.201 19.249 93.995 1.00 11.20 175 LYS A CA 1
ATOM 1309 C C . LYS A 1 175 ? 30.913 18.969 92.523 1.00 11.23 175 LYS A C 1
ATOM 1310 O O . LYS A 1 175 ? 31.176 19.808 91.675 1.00 11.64 175 LYS A O 1
ATOM 1313 N N . ARG A 1 176 ? 30.373 17.788 92.225 1.00 11.32 176 ARG A N 1
ATOM 1314 C CA . ARG A 1 176 ? 29.959 17.437 90.866 1.00 10.95 176 ARG A CA 1
ATOM 1315 C C . ARG A 1 176 ? 28.623 18.082 90.527 1.00 10.92 176 ARG A C 1
ATOM 1316 O O . ARG A 1 176 ? 28.483 18.700 89.470 1.00 11.08 176 ARG A O 1
ATOM 1318 N N . PHE A 1 177 ? 27.642 17.927 91.417 1.00 10.69 177 PHE A N 1
ATOM 1319 C CA . PHE A 1 177 ? 26.344 18.577 91.261 1.00 10.45 177 PHE A CA 1
ATOM 1320 C C . PHE A 1 177 ? 26.433 19.948 91.927 1.00 10.58 177 PHE A C 1
ATOM 1321 O O . PHE A 1 177 ? 26.543 20.068 93.153 1.00 10.48 177 PHE A O 1
ATOM 1329 N N . THR A 1 178 ? 26.408 20.985 91.102 1.00 10.67 178 THR A N 1
ATOM 1330 C CA . THR A 1 178 ? 26.679 22.332 91.561 1.00 10.83 178 THR A CA 1
ATOM 1331 C C . THR A 1 178 ? 25.857 23.293 90.699 1.00 10.74 178 THR A C 1
ATOM 1332 O O . THR A 1 178 ? 25.552 22.964 89.546 1.00 10.69 178 THR A O 1
ATOM 1336 N N . PRO A 1 179 ? 25.448 24.454 91.258 1.00 10.65 179 PRO A N 1
ATOM 1337 C CA . PRO A 1 179 ? 24.668 25.401 90.450 1.00 10.75 179 PRO A CA 1
ATOM 1338 C C . PRO A 1 179 ? 25.431 25.922 89.224 1.00 10.98 179 PRO A C 1
ATOM 1339 O O . PRO A 1 179 ? 26.645 26.167 89.293 1.00 10.91 179 PRO A O 1
ATOM 1343 N N . ALA A 1 180 ? 24.715 26.078 88.113 1.00 10.90 180 ALA A N 1
ATOM 1344 C CA . ALA A 1 180 ? 25.314 26.550 86.865 1.00 11.21 180 ALA A CA 1
ATOM 1345 C C . ALA A 1 180 ? 25.656 28.034 86.941 1.00 11.22 180 ALA A C 1
ATOM 1346 O O . ALA A 1 180 ? 24.937 28.815 87.568 1.00 11.33 180 ALA A O 1
ATOM 1348 N N . THR A 1 181 ? 26.757 28.414 86.298 1.00 11.58 181 THR A N 1
ATOM 1349 C CA . THR A 1 181 ? 27.041 29.822 86.040 1.00 11.95 181 THR A CA 1
ATOM 1350 C C . THR A 1 181 ? 25.997 30.320 85.048 1.00 12.27 181 THR A C 1
ATOM 1351 O O . THR A 1 181 ? 25.460 29.519 84.272 1.00 12.20 181 THR A O 1
ATOM 1355 N N . PRO A 1 182 ? 25.701 31.638 85.063 1.00 12.76 182 PRO A N 1
ATOM 1356 C CA . PRO A 1 182 ? 24.747 32.178 84.091 1.00 13.07 182 PRO A CA 1
ATOM 1357 C C . PRO A 1 182 ? 25.133 31.841 82.645 1.00 13.61 182 PRO A C 1
ATOM 1358 O O . PRO A 1 182 ? 24.257 31.499 81.841 1.00 13.47 182 PRO A O 1
ATOM 1362 N N . GLU A 1 183 ? 26.431 31.910 82.342 1.00 14.02 183 GLU A N 1
ATOM 1363 C CA . GLU A 1 183 ? 26.955 31.614 81.008 1.00 14.71 183 GLU A CA 1
ATOM 1364 C C . GLU A 1 183 ? 26.696 30.170 80.579 1.00 15.07 183 GLU A C 1
ATOM 1365 O O . GLU A 1 183 ? 26.240 29.935 79.461 1.00 15.27 183 GLU A O 1
ATOM 1367 N N . ASP A 1 184 ? 26.978 29.212 81.464 1.00 15.31 184 ASP A N 1
ATOM 1368 C CA . ASP A 1 184 ? 26.773 27.795 81.148 1.00 15.70 184 ASP A CA 1
ATOM 1369 C C . ASP A 1 184 ? 25.290 27.471 81.000 1.00 15.32 184 ASP A C 1
ATOM 1370 O O . ASP A 1 184 ? 24.902 26.716 80.110 1.00 15.68 184 ASP A O 1
ATOM 1375 N N . LYS A 1 185 ? 24.471 28.060 81.862 1.00 14.95 185 LYS A N 1
ATOM 1376 C CA . LYS A 1 185 ? 23.024 27.897 81.804 1.00 14.70 185 LYS A CA 1
ATOM 1377 C C . LYS A 1 185 ? 22.469 28.400 80.458 1.00 14.44 185 LYS A C 1
ATOM 1378 O O . LYS A 1 185 ? 21.635 27.738 79.843 1.00 14.23 185 LYS A O 1
ATOM 1384 N N . SER A 1 186 ? 22.961 29.550 79.997 1.00 14.28 186 SER A N 1
ATOM 1385 C CA . SER A 1 186 ? 22.584 30.099 78.690 1.00 14.14 186 SER A CA 1
ATOM 1386 C C . SER A 1 186 ? 23.000 29.203 77.538 1.00 13.90 186 SER A C 1
ATOM 1387 O O . SER A 1 186 ? 22.235 29.015 76.591 1.00 13.87 186 SER A O 1
ATOM 1390 N N . ALA A 1 187 ? 24.216 28.666 77.622 1.00 13.76 187 ALA A N 1
ATOM 1391 C CA . ALA A 1 187 ? 24.756 27.786 76.584 1.00 13.84 187 ALA A CA 1
ATOM 1392 C C . ALA A 1 187 ? 24.005 26.457 76.531 1.00 13.94 187 ALA A C 1
ATOM 1393 O O . ALA A 1 187 ? 23.694 25.966 75.440 1.00 14.18 187 ALA A O 1
ATOM 1395 N N . THR A 1 188 ? 23.713 25.884 77.703 1.00 13.82 188 THR A N 1
ATOM 1396 C CA . THR A 1 188 ? 22.903 24.663 77.785 1.00 13.77 188 THR A CA 1
ATOM 1397 C C . THR A 1 188 ? 21.536 24.857 77.119 1.00 14.22 188 THR A C 1
ATOM 1398 O O . THR A 1 188 ? 21.099 24.018 76.332 1.00 14.07 188 THR A O 1
ATOM 1402 N N . ARG A 1 189 ? 20.882 25.972 77.426 1.00 14.74 189 ARG A N 1
ATOM 1403 C CA . ARG A 1 189 ? 19.577 26.278 76.851 1.00 15.59 189 ARG A CA 1
ATOM 1404 C C . ARG A 1 189 ? 19.612 26.441 75.329 1.00 16.04 189 ARG A C 1
ATOM 1405 O O . ARG A 1 189 ? 18.708 25.976 74.630 1.00 16.06 189 ARG A O 1
ATOM 1413 N N . LYS A 1 190 ? 20.670 27.079 74.833 1.00 16.64 190 LYS A N 1
ATOM 1414 C CA . LYS A 1 190 ? 20.871 27.292 73.401 1.00 17.20 190 LYS A CA 1
ATOM 1415 C C . LYS A 1 190 ? 21.010 25.954 72.679 1.00 17.34 190 LYS A C 1
ATOM 1416 O O . LYS A 1 190 ? 20.408 25.752 71.617 1.00 17.56 190 LYS A O 1
ATOM 1419 N N . LYS A 1 191 ? 21.786 25.043 73.268 1.00 17.47 191 LYS A N 1
ATOM 1420 C CA . LYS A 1 191 ? 21.987 23.702 72.712 1.00 17.63 191 LYS A CA 1
ATOM 1421 C C . LYS A 1 191 ? 20.694 22.882 72.685 1.00 17.76 191 LYS A C 1
ATOM 1422 O O . LYS A 1 191 ? 20.550 21.974 71.863 1.00 17.91 191 LYS A O 1
ATOM 1424 N N . LEU A 1 192 ? 19.764 23.208 73.581 1.00 17.75 192 LEU A N 1
ATOM 1425 C CA . LEU A 1 192 ? 18.453 22.557 73.617 1.00 17.91 192 LEU A CA 1
ATOM 1426 C C . LEU A 1 192 ? 17.467 23.214 72.657 1.00 17.81 192 LEU A C 1
ATOM 1427 O O . LEU A 1 192 ? 16.413 22.650 72.370 1.00 18.05 192 LEU A O 1
ATOM 1432 N N . GLY A 1 193 ? 17.811 24.406 72.175 1.00 17.73 193 GLY A N 1
ATOM 1433 C CA . GLY A 1 193 ? 16.953 25.159 71.258 1.00 17.49 193 GLY A CA 1
ATOM 1434 C C . GLY A 1 193 ? 16.061 26.146 71.987 1.00 17.47 193 GLY A C 1
ATOM 1435 O O . GLY A 1 193 ? 15.092 26.658 71.423 1.00 17.47 193 GLY A O 1
ATOM 1436 N N . PHE A 1 194 ? 16.392 26.410 73.248 1.00 17.23 194 PHE A N 1
ATOM 1437 C CA . PHE A 1 194 ? 15.619 27.322 74.084 1.00 17.21 194 PHE A CA 1
ATOM 1438 C C . PHE A 1 194 ? 16.368 28.636 74.281 1.00 17.34 194 PHE A C 1
ATOM 1439 O O . PHE A 1 194 ? 17.509 28.786 73.838 1.00 17.52 194 PHE A O 1
ATOM 1447 N N . THR A 1 195 ? 15.717 29.582 74.955 1.00 17.51 195 THR A N 1
ATOM 1448 C CA . THR A 1 195 ? 16.337 30.856 75.321 1.00 17.40 195 THR A CA 1
ATOM 1449 C C . THR A 1 195 ? 16.391 30.979 76.842 1.00 17.31 195 THR A C 1
ATOM 1450 O O . THR A 1 195 ? 15.997 30.055 77.552 1.00 17.15 195 THR A O 1
ATOM 1454 N N . ASP A 1 196 ? 16.866 32.125 77.333 1.00 17.39 196 ASP A N 1
ATOM 1455 C CA . ASP A 1 196 ? 16.929 32.409 78.768 1.00 17.36 196 ASP A CA 1
ATOM 1456 C C . ASP A 1 196 ? 15.552 32.553 79.429 1.00 16.99 196 ASP A C 1
ATOM 1457 O O . ASP A 1 196 ? 15.452 32.486 80.654 1.00 17.14 196 ASP A O 1
ATOM 1462 N N . THR A 1 197 ? 14.505 32.759 78.630 1.00 16.38 197 THR A N 1
ATOM 1463 C CA . THR A 1 197 ? 13.157 32.983 79.167 1.00 16.20 197 THR A CA 1
ATOM 1464 C C . THR A 1 197 ? 12.236 31.762 79.061 1.00 15.61 197 THR A C 1
ATOM 1465 O O . THR A 1 197 ? 11.121 31.763 79.597 1.00 15.90 197 THR A O 1
ATOM 1469 N N . THR A 1 198 ? 12.696 30.723 78.370 1.00 14.95 198 THR A N 1
ATOM 1470 C CA . THR A 1 198 ? 11.918 29.494 78.242 1.00 14.15 198 THR A CA 1
ATOM 1471 C C . THR A 1 198 ? 11.688 28.886 79.620 1.00 13.46 198 THR A C 1
ATOM 1472 O O . THR A 1 198 ? 12.654 28.679 80.364 1.00 13.02 198 THR A O 1
ATOM 1476 N N . PRO A 1 199 ? 10.406 28.628 79.975 1.00 12.93 199 PRO A N 1
ATOM 1477 C CA . PRO A 1 199 ? 10.115 27.926 81.220 1.00 12.59 199 PRO A CA 1
ATOM 1478 C C . PRO A 1 199 ? 10.477 26.448 81.037 1.00 12.19 199 PRO A C 1
ATOM 1479 O O . PRO A 1 199 ? 9.973 25.793 80.119 1.00 12.04 199 PRO A O 1
ATOM 1483 N N . VAL A 1 200 ? 11.382 25.955 81.875 1.00 11.79 200 VAL A N 1
ATOM 1484 C CA . VAL A 1 200 ? 11.896 24.593 81.735 1.00 11.62 200 VAL A CA 1
ATOM 1485 C C . VAL A 1 200 ? 11.628 23.771 83.003 1.00 11.27 200 VAL A C 1
ATOM 1486 O O . VAL A 1 200 ? 12.028 24.146 84.113 1.00 10.82 200 VAL A O 1
ATOM 1490 N N . ILE A 1 201 ? 10.903 22.673 82.817 1.00 11.06 201 ILE A N 1
ATOM 1491 C CA . ILE A 1 201 ? 10.688 21.681 83.866 1.00 11.06 201 ILE A CA 1
ATOM 1492 C C . ILE A 1 201 ? 11.505 20.442 83.506 1.00 11.02 201 ILE A C 1
ATOM 1493 O O . ILE A 1 201 ? 11.381 19.908 82.400 1.00 10.66 201 ILE A O 1
ATOM 1498 N N . ALA A 1 202 ? 12.359 20.012 84.429 1.00 11.20 202 ALA A N 1
ATOM 1499 C CA . ALA A 1 202 ? 13.199 18.850 84.200 1.00 11.20 202 ALA A CA 1
ATOM 1500 C C . ALA A 1 202 ? 12.765 17.691 85.081 1.00 11.55 202 ALA A C 1
ATOM 1501 O O . ALA A 1 202 ? 12.372 17.886 86.238 1.00 11.43 202 ALA A O 1
ATOM 1503 N N . CYS A 1 203 ? 12.831 16.488 84.516 1.00 12.14 203 CYS A N 1
ATOM 1504 C CA . CYS A 1 203 ? 12.633 15.252 85.262 1.00 12.37 203 CYS A CA 1
ATOM 1505 C C . CYS A 1 203 ? 13.715 14.236 84.901 1.00 12.55 203 CYS A C 1
ATOM 1506 O O . CYS A 1 203 ? 13.703 13.679 83.803 1.00 12.70 203 CYS A O 1
ATOM 1509 N N . ASN A 1 204 ? 14.663 14.019 85.813 1.00 12.87 204 ASN A N 1
ATOM 1510 C CA . ASN A 1 204 ? 15.635 12.936 85.672 1.00 13.34 204 ASN A CA 1
ATOM 1511 C C . ASN A 1 204 ? 15.140 11.744 86.458 1.00 12.97 204 ASN A C 1
ATOM 1512 O O . ASN A 1 204 ? 14.930 11.850 87.665 1.00 13.16 204 ASN A O 1
ATOM 1517 N N . SER A 1 205 ? 14.959 10.618 85.780 1.00 12.63 205 SER A N 1
ATOM 1518 C CA . SER A 1 205 ? 14.590 9.353 86.422 1.00 12.48 205 SER A CA 1
ATOM 1519 C C . SER A 1 205 ? 14.374 8.275 85.375 1.00 12.30 205 SER A C 1
ATOM 1520 O O . SER A 1 205 ? 14.079 8.577 84.220 1.00 11.88 205 SER A O 1
ATOM 1523 N N . ARG A 1 206 ? 14.526 7.020 85.791 1.00 12.29 206 ARG A N 1
ATOM 1524 C CA . ARG A 1 206 ? 14.113 5.876 84.983 1.00 12.98 206 ARG A CA 1
ATOM 1525 C C . ARG A 1 206 ? 12.666 6.059 84.558 1.00 12.17 206 ARG A C 1
ATOM 1526 O O . ARG A 1 206 ? 11.852 6.610 85.309 1.00 11.90 206 ARG A O 1
ATOM 1534 N N . LEU A 1 207 ? 12.359 5.617 83.345 1.00 11.88 207 LEU A N 1
ATOM 1535 C CA . LEU A 1 207 ? 11.013 5.750 82.806 1.00 11.53 207 LEU A CA 1
ATOM 1536 C C . LEU A 1 207 ? 10.193 4.547 83.229 1.00 11.44 207 LEU A C 1
ATOM 1537 O O . LEU A 1 207 ? 10.115 3.548 82.514 1.00 11.47 207 LEU A O 1
ATOM 1542 N N . VAL A 1 208 ? 9.636 4.641 84.435 1.00 11.39 208 VAL A N 1
ATOM 1543 C CA . VAL A 1 208 ? 8.700 3.647 84.984 1.00 11.21 208 VAL A CA 1
ATOM 1544 C C . VAL A 1 208 ? 7.496 4.399 85.560 1.00 11.16 208 VAL A C 1
ATOM 1545 O O . VAL A 1 208 ? 7.643 5.551 85.962 1.00 11.20 208 VAL A O 1
ATOM 1549 N N . PRO A 1 209 ? 6.305 3.756 85.609 1.00 11.26 209 PRO A N 1
ATOM 1550 C CA . PRO A 1 209 ? 5.088 4.480 85.999 1.00 11.20 209 PRO A CA 1
ATOM 1551 C C . PRO A 1 209 ? 5.237 5.214 87.329 1.00 11.39 209 PRO A C 1
ATOM 1552 O O . PRO A 1 209 ? 4.734 6.318 87.487 1.00 11.59 209 PRO A O 1
ATOM 1556 N N . ARG A 1 210 ? 5.960 4.584 88.248 1.00 11.39 210 ARG A N 1
ATOM 1557 C CA . ARG A 1 210 ? 6.153 5.024 89.628 1.00 11.62 210 ARG A CA 1
ATOM 1558 C C . ARG A 1 210 ? 6.681 6.457 89.770 1.00 11.13 210 ARG A C 1
ATOM 1559 O O . ARG A 1 210 ? 6.307 7.175 90.701 1.00 11.07 210 ARG A O 1
ATOM 1567 N N . LYS A 1 211 ? 7.540 6.864 88.838 1.00 10.51 211 LYS A N 1
ATOM 1568 C CA . LYS A 1 211 ? 8.251 8.143 88.932 1.00 9.95 211 LYS A CA 1
ATOM 1569 C C . LYS A 1 211 ? 7.388 9.359 88.597 1.00 9.57 211 LYS A C 1
ATOM 1570 O O . LYS A 1 211 ? 7.767 10.492 88.886 1.00 9.69 211 LYS A O 1
ATOM 1576 N N . GLY A 1 212 ? 6.238 9.124 87.978 1.00 9.00 212 GLY A N 1
ATOM 1577 C CA . GLY A 1 212 ? 5.267 10.180 87.739 1.00 8.38 212 GLY A CA 1
ATOM 1578 C C . GLY A 1 212 ? 5.549 11.091 86.564 1.00 8.14 212 GLY A C 1
ATOM 1579 O O . GLY A 1 212 ? 5.054 12.216 86.532 1.00 7.91 212 GLY A O 1
ATOM 1580 N N . GLN A 1 213 ? 6.351 10.616 85.607 1.00 7.81 213 GLN A N 1
ATOM 1581 C CA . GLN A 1 213 ? 6.502 11.306 84.326 1.00 7.38 213 GLN A CA 1
ATOM 1582 C C . GLN A 1 213 ? 5.144 11.377 83.627 1.00 7.28 213 GLN A C 1
ATOM 1583 O O . GLN A 1 213 ? 4.835 12.368 82.959 1.00 7.23 213 GLN A O 1
ATOM 1589 N N . ASP A 1 214 ? 4.335 10.330 83.798 1.00 7.04 214 ASP A N 1
ATOM 1590 C CA . ASP A 1 214 ? 2.982 10.306 83.247 1.00 7.12 214 ASP A CA 1
ATOM 1591 C C . ASP A 1 214 ? 2.097 11.398 83.847 1.00 6.88 214 ASP A C 1
ATOM 1592 O O . ASP A 1 214 ? 1.350 12.035 83.121 1.00 6.71 214 ASP A O 1
ATOM 1597 N N . SER A 1 215 ? 2.199 11.611 85.164 1.00 6.96 215 SER A N 1
ATOM 1598 C CA . SER A 1 215 ? 1.483 12.701 85.853 1.00 7.43 215 SER A CA 1
ATOM 1599 C C . SER A 1 215 ? 1.887 14.075 85.319 1.00 7.37 215 SER A C 1
ATOM 1600 O O . SER A 1 215 ? 1.042 14.941 85.134 1.00 7.11 215 SER A O 1
ATOM 1603 N N . LEU A 1 216 ? 3.191 14.261 85.112 1.00 7.56 216 LEU A N 1
ATOM 1604 C CA . LEU A 1 216 ? 3.757 15.491 84.570 1.00 7.88 216 LEU A CA 1
ATOM 1605 C C . LEU A 1 216 ? 3.212 15.777 83.169 1.00 8.04 216 LEU A C 1
ATOM 1606 O O . LEU A 1 216 ? 2.743 16.888 82.890 1.00 7.92 216 LEU A O 1
ATOM 1611 N N . ILE A 1 217 ? 3.267 14.764 82.304 1.00 8.39 217 ILE A N 1
ATOM 1612 C CA . ILE A 1 217 ? 2.754 14.860 80.940 1.00 8.92 217 ILE A CA 1
ATOM 1613 C C . ILE A 1 217 ? 1.268 15.194 80.924 1.00 9.33 217 ILE A C 1
ATOM 1614 O O . ILE A 1 217 ? 0.825 15.977 80.100 1.00 9.33 217 ILE A O 1
ATOM 1619 N N . LYS A 1 218 ? 0.511 14.612 81.851 1.00 10.01 218 LYS A N 1
ATOM 1620 C CA . LYS A 1 218 ? -0.915 14.881 81.960 1.00 10.61 218 LYS A CA 1
ATOM 1621 C C . LYS A 1 218 ? -1.224 16.276 82.503 1.00 10.85 218 LYS A C 1
ATOM 1622 O O . LYS A 1 218 ? -2.297 16.824 82.232 1.00 10.72 218 LYS A O 1
ATOM 1628 N N . ALA A 1 219 ? -0.287 16.842 83.265 1.00 11.00 219 ALA A N 1
ATOM 1629 C CA . ALA A 1 219 ? -0.416 18.206 83.782 1.00 11.00 219 ALA A CA 1
ATOM 1630 C C . ALA A 1 219 ? -0.079 19.271 82.735 1.00 11.19 219 ALA A C 1
ATOM 1631 O O . ALA A 1 219 ? -0.503 20.425 82.854 1.00 11.09 219 ALA A O 1
ATOM 1633 N N . MET A 1 220 ? 0.666 18.877 81.703 1.00 11.42 220 MET A N 1
ATOM 1634 C CA . MET A 1 220 ? 1.149 19.820 80.688 1.00 11.78 220 MET A CA 1
ATOM 1635 C C . MET A 1 220 ? 0.101 20.673 79.932 1.00 12.18 220 MET A C 1
ATOM 1636 O O . MET A 1 220 ? 0.340 21.865 79.735 1.00 12.46 220 MET A O 1
ATOM 1641 N N . PRO A 1 221 ? -1.038 20.075 79.489 1.00 12.39 221 PRO A N 1
ATOM 1642 C CA . PRO A 1 221 ? -2.082 20.897 78.865 1.00 12.66 221 PRO A CA 1
ATOM 1643 C C . PRO A 1 221 ? -2.487 22.121 79.691 1.00 13.09 221 PRO A C 1
ATOM 1644 O O . PRO A 1 221 ? -2.613 23.214 79.136 1.00 13.21 221 PRO A O 1
ATOM 1648 N N . GLN A 1 222 ? -2.678 21.941 80.999 1.00 13.51 222 GLN A N 1
ATOM 1649 C CA . GLN A 1 222 ? -2.971 23.060 81.900 1.00 14.13 222 GLN A CA 1
ATOM 1650 C C . GLN A 1 222 ? -1.793 24.032 82.017 1.00 13.69 222 GLN A C 1
ATOM 1651 O O . GLN A 1 222 ? -1.982 25.253 81.965 1.00 13.55 222 GLN A O 1
ATOM 1657 N N . VAL A 1 223 ? -0.585 23.492 82.160 1.00 13.51 223 VAL A N 1
ATOM 1658 C CA . VAL A 1 223 ? 0.623 24.318 82.295 1.00 13.52 223 VAL A CA 1
ATOM 1659 C C . VAL A 1 223 ? 0.849 25.194 81.055 1.00 13.73 223 VAL A C 1
ATOM 1660 O O . VAL A 1 223 ? 1.100 26.396 81.167 1.00 13.51 223 VAL A O 1
ATOM 1664 N N . ILE A 1 224 ? 0.749 24.594 79.875 1.00 14.22 224 ILE A N 1
ATOM 1665 C CA . ILE A 1 224 ? 0.945 25.355 78.642 1.00 14.93 224 ILE A CA 1
ATOM 1666 C C . ILE A 1 224 ? -0.202 26.333 78.317 1.00 14.67 224 ILE A C 1
ATOM 1667 O O . ILE A 1 224 ? 0.020 27.330 77.650 1.00 14.73 224 ILE A O 1
ATOM 1672 N N . ALA A 1 225 ? -1.405 26.063 78.817 1.00 14.77 225 ALA A N 1
ATOM 1673 C CA . ALA A 1 225 ? -2.496 27.039 78.727 1.00 14.90 225 ALA A CA 1
ATOM 1674 C C . ALA A 1 225 ? -2.125 28.347 79.440 1.00 15.10 225 ALA A C 1
ATOM 1675 O O . ALA A 1 225 ? -2.483 29.437 78.984 1.00 15.14 225 ALA A O 1
ATOM 1677 N N . ALA A 1 226 ? -1.397 28.226 80.551 1.00 15.26 226 ALA A N 1
ATOM 1678 C CA . ALA A 1 226 ? -0.898 29.377 81.306 1.00 15.03 226 ALA A CA 1
ATOM 1679 C C . ALA A 1 226 ? 0.410 29.928 80.725 1.00 15.00 226 ALA A C 1
ATOM 1680 O O . ALA A 1 226 ? 0.597 31.150 80.635 1.00 14.83 226 ALA A O 1
ATOM 1682 N N . ARG A 1 227 ? 1.307 29.022 80.335 1.00 14.87 227 ARG A N 1
ATOM 1683 C CA . ARG A 1 227 ? 2.625 29.387 79.814 1.00 14.69 227 ARG A CA 1
ATOM 1684 C C . ARG A 1 227 ? 2.897 28.628 78.513 1.00 14.62 227 ARG A C 1
ATOM 1685 O O . ARG A 1 227 ? 3.528 27.566 78.529 1.00 14.29 227 ARG A O 1
ATOM 1693 N N . PRO A 1 228 ? 2.426 29.174 77.374 1.00 14.52 228 PRO A N 1
ATOM 1694 C CA . PRO A 1 228 ? 2.450 28.466 76.089 1.00 14.52 228 PRO A CA 1
ATOM 1695 C C . PRO A 1 228 ? 3.821 27.929 75.654 1.00 14.40 228 PRO A C 1
ATOM 1696 O O . PRO A 1 228 ? 3.880 26.934 74.930 1.00 14.11 228 PRO A O 1
ATOM 1700 N N . ASP A 1 229 ? 4.903 28.566 76.100 1.00 14.34 229 ASP A N 1
ATOM 1701 C CA . ASP A 1 229 ? 6.254 28.110 75.752 1.00 14.32 229 ASP A CA 1
ATOM 1702 C C . ASP A 1 229 ? 6.901 27.139 76.761 1.00 13.55 229 ASP A C 1
ATOM 1703 O O . ASP A 1 229 ? 8.055 26.740 76.570 1.00 13.32 229 ASP A O 1
ATOM 1708 N N . ALA A 1 230 ? 6.156 26.749 77.802 1.00 12.58 230 ALA A N 1
ATOM 1709 C CA . ALA A 1 230 ? 6.661 25.843 78.845 1.00 12.02 230 ALA A CA 1
ATOM 1710 C C . ALA A 1 230 ? 7.147 24.517 78.274 1.00 11.65 230 ALA A C 1
ATOM 1711 O O . ALA A 1 230 ? 6.500 23.930 77.410 1.00 11.21 230 ALA A O 1
ATOM 1713 N N . GLN A 1 231 ? 8.301 24.063 78.753 1.00 11.35 231 GLN A N 1
ATOM 1714 C CA . GLN A 1 231 ? 8.937 22.858 78.219 1.00 11.35 231 GLN A CA 1
ATOM 1715 C C . GLN A 1 231 ? 9.209 21.841 79.319 1.00 11.08 231 GLN A C 1
ATOM 1716 O O . GLN A 1 231 ? 9.825 22.162 80.346 1.00 11.01 231 GLN A O 1
ATOM 1722 N N . LEU A 1 232 ? 8.740 20.618 79.091 1.00 10.73 232 LEU A N 1
ATOM 1723 C CA . LEU A 1 232 ? 9.011 19.488 79.970 1.00 10.05 232 LEU A CA 1
ATOM 1724 C C . LEU A 1 232 ? 10.106 18.613 79.376 1.00 10.22 232 LEU A C 1
ATOM 1725 O O . LEU A 1 232 ? 9.973 18.090 78.256 1.00 10.11 232 LEU A O 1
ATOM 1730 N N . LEU A 1 233 ? 11.182 18.442 80.137 1.00 10.05 233 LEU A N 1
ATOM 1731 C CA . LEU A 1 233 ? 12.289 17.604 79.705 1.00 10.16 233 LEU A CA 1
ATOM 1732 C C . LEU A 1 233 ? 12.273 16.286 80.459 1.00 10.16 233 LEU A C 1
ATOM 1733 O O . LEU A 1 233 ? 12.356 16.249 81.688 1.00 10.10 233 LEU A O 1
ATOM 1738 N N . ILE A 1 234 ? 12.148 15.203 79.704 1.00 10.32 234 ILE A N 1
ATOM 1739 C CA . ILE A 1 234 ? 12.149 13.869 80.269 1.00 10.42 234 ILE A CA 1
ATOM 1740 C C . ILE A 1 234 ? 13.483 13.198 79.954 1.00 10.82 234 ILE A C 1
ATOM 1741 O O . ILE A 1 234 ? 13.768 12.838 78.806 1.00 10.70 234 ILE A O 1
ATOM 1746 N N . VAL A 1 235 ? 14.305 13.067 80.992 1.00 11.07 235 VAL A N 1
ATOM 1747 C CA . VAL A 1 235 ? 15.646 12.515 80.867 1.00 11.32 235 VAL A CA 1
ATOM 1748 C C . VAL A 1 235 ? 15.687 11.147 81.531 1.00 12.00 235 VAL A C 1
ATOM 1749 O O . VAL A 1 235 ? 15.393 11.012 82.726 1.00 12.21 235 VAL A O 1
ATOM 1753 N N . GLY A 1 236 ? 16.059 10.137 80.753 1.00 12.18 236 GLY A N 1
ATOM 1754 C CA . GLY A 1 236 ? 16.130 8.769 81.242 1.00 12.61 236 GLY A CA 1
ATOM 1755 C C . GLY A 1 236 ? 15.607 7.770 80.230 1.00 13.09 236 GLY A C 1
ATOM 1756 O O . GLY A 1 236 ? 15.121 8.144 79.150 1.00 13.16 236 GLY A O 1
ATOM 1757 N N . SER A 1 237 ? 15.717 6.496 80.590 1.00 13.24 237 SER A N 1
ATOM 1758 C CA . SER A 1 237 ? 15.261 5.400 79.760 1.00 13.92 237 SER A CA 1
ATOM 1759 C C . SER A 1 237 ? 14.528 4.385 80.629 1.00 14.02 237 SER A C 1
ATOM 1760 O O . SER A 1 237 ? 14.650 4.412 81.851 1.00 13.88 237 SER A O 1
ATOM 1763 N N . GLY A 1 238 ? 13.755 3.507 79.997 1.00 14.38 238 GLY A N 1
ATOM 1764 C CA . GLY A 1 238 ? 12.996 2.499 80.722 1.00 14.58 238 GLY A CA 1
ATOM 1765 C C . GLY A 1 238 ? 11.823 1.965 79.939 1.00 14.73 238 GLY A C 1
ATOM 1766 O O . GLY A 1 238 ? 11.489 2.486 78.873 1.00 14.88 238 GLY A O 1
ATOM 1767 N N . ARG A 1 239 ? 11.188 0.936 80.497 1.00 15.07 239 ARG A N 1
ATOM 1768 C CA . ARG A 1 239 ? 10.125 0.174 79.827 1.00 15.34 239 ARG A CA 1
ATOM 1769 C C . ARG A 1 239 ? 8.860 0.983 79.522 1.00 15.08 239 ARG A C 1
ATOM 1770 O O . ARG A 1 239 ? 8.079 0.623 78.634 1.00 15.15 239 ARG A O 1
ATOM 1778 N N . TYR A 1 240 ? 8.673 2.074 80.257 1.00 14.61 240 TYR A N 1
ATOM 1779 C CA . TYR A 1 240 ? 7.454 2.858 80.189 1.00 14.27 240 TYR A CA 1
ATOM 1780 C C . TYR A 1 240 ? 7.511 3.957 79.129 1.00 14.30 240 TYR A C 1
ATOM 1781 O O . TYR A 1 240 ? 6.548 4.716 78.982 1.00 14.01 240 TYR A O 1
ATOM 1790 N N . GLU A 1 241 ? 8.629 4.030 78.396 1.00 14.36 241 GLU A N 1
ATOM 1791 C CA . GLU A 1 241 ? 8.854 5.077 77.394 1.00 15.00 241 GLU A CA 1
ATOM 1792 C C . GLU A 1 241 ? 7.734 5.197 76.354 1.00 14.66 241 GLU A C 1
ATOM 1793 O O . GLU A 1 241 ? 7.252 6.295 76.080 1.00 14.55 241 GLU A O 1
ATOM 1799 N N . SER A 1 242 ? 7.332 4.069 75.778 1.00 14.83 242 SER A N 1
ATOM 1800 C CA . SER A 1 242 ? 6.336 4.082 74.703 1.00 14.92 242 SER A CA 1
ATOM 1801 C C . SER A 1 242 ? 4.972 4.572 75.200 1.00 14.43 242 SER A C 1
ATOM 1802 O O . SER A 1 242 ? 4.238 5.217 74.458 1.00 14.51 242 SER A O 1
ATOM 1805 N N . THR A 1 243 ? 4.653 4.285 76.463 1.00 14.00 243 THR A N 1
ATOM 1806 C CA . THR A 1 243 ? 3.426 4.801 77.076 1.00 13.72 243 THR A CA 1
ATOM 1807 C C . THR A 1 243 ? 3.507 6.315 77.265 1.00 13.24 243 THR A C 1
ATOM 1808 O O . THR A 1 243 ? 2.566 7.028 76.935 1.00 13.04 243 THR A O 1
ATOM 1812 N N . LEU A 1 244 ? 4.640 6.792 77.782 1.00 12.88 244 LEU A N 1
ATOM 1813 C CA . LEU A 1 244 ? 4.863 8.223 77.970 1.00 12.76 244 LEU A CA 1
ATOM 1814 C C . LEU A 1 244 ? 4.767 9.011 76.658 1.00 12.89 244 LEU A C 1
ATOM 1815 O O . LEU A 1 244 ? 4.126 10.063 76.617 1.00 12.20 244 LEU A O 1
ATOM 1820 N N . ARG A 1 245 ? 5.400 8.487 75.602 1.00 13.22 245 ARG A N 1
ATOM 1821 C CA . ARG A 1 245 ? 5.342 9.091 74.260 1.00 14.03 245 ARG A CA 1
ATOM 1822 C C . ARG A 1 245 ? 3.910 9.137 73.731 1.00 14.11 245 ARG A C 1
ATOM 1823 O O . ARG A 1 245 ? 3.502 10.121 73.118 1.00 13.94 245 ARG A O 1
ATOM 1831 N N . ARG A 1 246 ? 3.153 8.070 73.983 1.00 14.61 246 ARG A N 1
ATOM 1832 C CA . ARG A 1 246 ? 1.730 8.027 73.625 1.00 15.19 246 ARG A CA 1
ATOM 1833 C C . ARG A 1 246 ? 0.956 9.101 74.379 1.00 14.99 246 ARG A C 1
ATOM 1834 O O . ARG A 1 246 ? 0.190 9.855 73.786 1.00 14.91 246 ARG A O 1
ATOM 1842 N N . LEU A 1 247 ? 1.173 9.161 75.689 1.00 15.12 247 LEU A N 1
ATOM 1843 C CA . LEU A 1 247 ? 0.585 10.185 76.545 1.00 15.56 247 LEU A CA 1
ATOM 1844 C C . LEU A 1 247 ? 0.960 11.609 76.133 1.00 15.44 247 LEU A C 1
ATOM 1845 O O . LEU A 1 247 ? 0.180 12.531 76.330 1.00 15.50 247 LEU A O 1
ATOM 1850 N N . ALA A 1 248 ? 2.145 11.774 75.552 1.00 15.80 248 ALA A N 1
ATOM 1851 C CA . ALA A 1 248 ? 2.660 13.090 75.154 1.00 16.13 248 ALA A CA 1
ATOM 1852 C C . ALA A 1 248 ? 2.184 13.591 73.790 1.00 16.50 248 ALA A C 1
ATOM 1853 O O . ALA A 1 248 ? 2.499 14.719 73.411 1.00 16.23 248 ALA A O 1
ATOM 1855 N N . THR A 1 249 ? 1.432 12.757 73.068 1.00 17.33 249 THR A N 1
ATOM 1856 C CA . THR A 1 249 ? 1.022 13.033 71.674 1.00 18.34 249 THR A CA 1
ATOM 1857 C C . THR A 1 249 ? 0.475 14.448 71.435 1.00 18.53 249 THR A C 1
ATOM 1858 O O . THR A 1 249 ? 0.938 15.148 70.533 1.00 18.81 249 THR A O 1
ATOM 1862 N N . ASP A 1 250 ? -0.495 14.864 72.244 1.00 19.00 250 ASP A N 1
ATOM 1863 C CA . ASP A 1 250 ? -1.158 16.159 72.044 1.00 19.66 250 ASP A CA 1
ATOM 1864 C C . ASP A 1 250 ? -0.405 17.357 72.633 1.00 19.47 250 ASP A C 1
ATOM 1865 O O . ASP A 1 250 ? -0.838 18.502 72.482 1.00 19.61 250 ASP A O 1
ATOM 1870 N N . VAL A 1 251 ? 0.724 17.091 73.285 1.00 19.26 251 VAL A N 1
ATOM 1871 C CA . VAL A 1 251 ? 1.596 18.150 73.811 1.00 19.11 251 VAL A CA 1
ATOM 1872 C C . VAL A 1 251 ? 3.051 17.947 73.373 1.00 19.19 251 VAL A C 1
ATOM 1873 O O . VAL A 1 251 ? 3.976 18.390 74.054 1.00 19.22 251 VAL A O 1
ATOM 1877 N N . SER A 1 252 ? 3.243 17.294 72.226 1.00 19.17 252 SER A N 1
ATOM 1878 C CA . SER A 1 252 ? 4.569 16.838 71.789 1.00 19.58 252 SER A CA 1
ATOM 1879 C C . SER A 1 252 ? 5.573 17.949 71.488 1.00 19.52 252 SER A C 1
ATOM 1880 O O . SER A 1 252 ? 6.783 17.727 71.577 1.00 19.84 252 SER A O 1
ATOM 1883 N N . GLN A 1 253 ? 5.077 19.131 71.133 1.00 19.23 253 GLN A N 1
ATOM 1884 C CA . GLN A 1 253 ? 5.941 20.288 70.893 1.00 18.94 253 GLN A CA 1
ATOM 1885 C C . GLN A 1 253 ? 6.490 20.900 72.198 1.00 18.56 253 GLN A C 1
ATOM 1886 O O . GLN A 1 253 ? 7.434 21.700 72.162 1.00 18.58 253 GLN A O 1
ATOM 1888 N N . ASN A 1 254 ? 5.896 20.520 73.332 1.00 17.86 254 ASN A N 1
ATOM 1889 C CA . ASN A 1 254 ? 6.253 21.070 74.650 1.00 17.35 254 ASN A CA 1
ATOM 1890 C C . ASN A 1 254 ? 6.887 20.038 75.589 1.00 16.91 254 ASN A C 1
ATOM 1891 O O . ASN A 1 254 ? 7.132 20.315 76.767 1.00 16.89 254 ASN A O 1
ATOM 1896 N N . VAL A 1 255 ? 7.145 18.849 75.053 1.00 16.40 255 VAL A N 1
ATOM 1897 C CA . VAL A 1 255 ? 7.715 17.741 75.810 1.00 16.24 255 VAL A CA 1
ATOM 1898 C C . VAL A 1 255 ? 8.865 17.147 75.008 1.00 16.26 255 VAL A C 1
ATOM 1899 O O . VAL A 1 255 ? 8.675 16.741 73.859 1.00 16.71 255 VAL A O 1
ATOM 1903 N N . LYS A 1 256 ? 10.052 17.101 75.609 1.00 16.06 256 LYS A N 1
ATOM 1904 C CA . LYS A 1 256 ? 11.225 16.527 74.953 1.00 16.00 256 LYS A CA 1
ATOM 1905 C C . LYS A 1 256 ? 11.700 15.266 75.669 1.00 15.69 256 LYS A C 1
ATOM 1906 O O . LYS A 1 256 ? 11.917 15.280 76.886 1.00 15.71 256 LYS A O 1
ATOM 1912 N N . PHE A 1 257 ? 11.855 14.184 74.905 1.00 15.21 257 PHE A N 1
ATOM 1913 C CA . PHE A 1 257 ? 12.457 12.942 75.399 1.00 14.84 257 PHE A CA 1
ATOM 1914 C C . PHE A 1 257 ? 13.938 12.907 75.019 1.00 15.06 257 PHE A C 1
ATOM 1915 O O . PHE A 1 257 ? 14.297 12.641 73.868 1.00 14.89 257 PHE A O 1
ATOM 1923 N N . LEU A 1 258 ? 14.794 13.193 75.991 1.00 15.48 258 LEU A N 1
ATOM 1924 C CA . LEU A 1 258 ? 16.220 13.377 75.726 1.00 16.11 258 LEU A CA 1
ATOM 1925 C C . LEU A 1 258 ? 17.002 12.070 75.814 1.00 16.81 258 LEU A C 1
ATOM 1926 O O . LEU A 1 258 ? 18.202 12.036 75.531 1.00 16.80 258 LEU A O 1
ATOM 1931 N N . GLY A 1 259 ? 16.312 10.998 76.199 1.00 17.58 259 GLY A N 1
ATOM 1932 C CA . GLY A 1 259 ? 16.933 9.691 76.356 1.00 18.44 259 GLY A CA 1
ATOM 1933 C C . GLY A 1 259 ? 17.835 9.679 77.572 1.00 19.19 259 GLY A C 1
ATOM 1934 O O . GLY A 1 259 ? 17.792 10.595 78.404 1.00 18.97 259 GLY A O 1
ATOM 1935 N N . ARG A 1 260 ? 18.658 8.643 77.678 1.00 19.97 260 ARG A N 1
ATOM 1936 C CA . ARG A 1 260 ? 19.643 8.578 78.743 1.00 20.89 260 ARG A CA 1
ATOM 1937 C C . ARG A 1 260 ? 20.818 9.451 78.322 1.00 21.26 260 ARG A C 1
ATOM 1938 O O . ARG A 1 260 ? 21.445 9.207 77.290 1.00 21.64 260 ARG A O 1
ATOM 1942 N N . LEU A 1 261 ? 21.082 10.497 79.099 1.00 21.62 261 LEU A N 1
ATOM 1943 C CA . LEU A 1 261 ? 22.140 11.443 78.766 1.00 21.73 261 LEU A CA 1
ATOM 1944 C C . LEU A 1 261 ? 23.429 11.049 79.455 1.00 22.08 261 LEU A C 1
ATOM 1945 O O . LEU A 1 261 ? 23.407 10.383 80.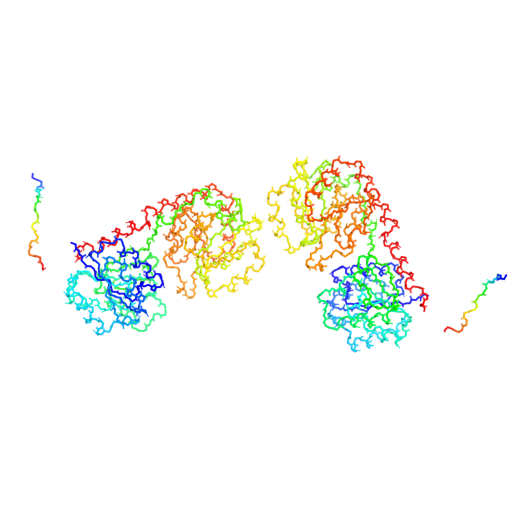495 1.00 22.29 261 LEU A O 1
ATOM 1950 N N . GLU A 1 262 ? 24.549 11.454 78.863 1.00 22.49 262 GLU A N 1
ATOM 1951 C CA . GLU A 1 262 ? 25.855 11.311 79.498 1.00 22.99 262 GLU A CA 1
ATOM 1952 C C . GLU A 1 262 ? 25.881 12.136 80.787 1.00 22.87 262 GLU A C 1
ATOM 1953 O O . GLU A 1 262 ? 25.225 13.177 80.883 1.00 22.62 262 GLU A O 1
ATOM 1959 N N . TYR A 1 263 ? 26.643 11.654 81.762 1.00 22.66 263 TYR A N 1
ATOM 1960 C CA . TYR A 1 263 ? 26.634 12.175 83.126 1.00 22.77 263 TYR A CA 1
ATOM 1961 C C . TYR A 1 263 ? 26.684 13.704 83.242 1.00 22.27 263 TYR A C 1
ATOM 1962 O O . TYR A 1 263 ? 25.777 14.308 83.817 1.00 22.02 263 TYR A O 1
ATOM 1971 N N . GLN A 1 264 ? 27.729 14.321 82.691 1.00 21.56 264 GLN A N 1
ATOM 1972 C CA . GLN A 1 264 ? 27.885 15.776 82.730 1.00 21.21 264 GLN A CA 1
ATOM 1973 C C . GLN A 1 264 ? 26.792 16.523 81.955 1.00 21.02 264 GLN A C 1
ATOM 1974 O O . GLN A 1 264 ? 26.345 17.595 82.375 1.00 20.89 264 GLN A O 1
ATOM 1980 N N . ASP A 1 265 ? 26.378 15.957 80.825 1.00 20.82 265 ASP A N 1
ATOM 1981 C CA . ASP A 1 265 ? 25.317 16.531 80.004 1.00 20.78 265 ASP A CA 1
ATOM 1982 C C . ASP A 1 265 ? 24.004 16.566 80.788 1.00 19.90 265 ASP A C 1
ATOM 1983 O O . ASP A 1 265 ? 23.230 17.528 80.699 1.00 19.82 265 ASP A O 1
ATOM 1988 N N . MET A 1 266 ? 23.773 15.506 81.560 1.00 18.69 266 MET A N 1
ATOM 1989 C CA . MET A 1 266 ? 22.600 15.393 82.418 1.00 17.93 266 MET A CA 1
ATOM 1990 C C . MET A 1 266 ? 22.637 16.448 83.535 1.00 16.59 266 MET A C 1
ATOM 1991 O O . MET A 1 266 ? 21.623 17.077 83.830 1.00 16.53 266 MET A O 1
ATOM 1996 N N . ILE A 1 267 ? 23.812 16.654 84.128 1.00 15.16 267 ILE A N 1
ATOM 1997 C CA . ILE A 1 267 ? 24.009 17.671 85.170 1.00 13.98 267 ILE A CA 1
ATOM 1998 C C . ILE A 1 267 ? 23.769 19.083 84.622 1.00 13.30 267 ILE A C 1
ATOM 1999 O O . ILE A 1 267 ? 23.078 19.897 85.249 1.00 12.86 267 ILE A O 1
ATOM 2004 N N . ASN A 1 268 ? 24.332 19.357 83.442 1.00 12.62 268 ASN A N 1
ATOM 2005 C CA . ASN A 1 268 ? 24.196 20.657 82.786 1.00 11.78 268 ASN A CA 1
ATOM 2006 C C . ASN A 1 268 ? 22.742 20.981 82.515 1.00 11.09 268 ASN A C 1
ATOM 2007 O O . ASN A 1 268 ? 22.292 22.111 82.744 1.00 10.91 268 ASN A O 1
ATOM 2012 N N . THR A 1 269 ? 22.018 19.973 82.031 1.00 10.32 269 THR A N 1
ATOM 2013 C CA . THR A 1 269 ? 20.596 20.074 81.723 1.00 9.72 269 THR A CA 1
ATOM 2014 C C . THR A 1 269 ? 19.768 20.355 82.988 1.00 9.57 269 THR A C 1
ATOM 2015 O O . THR A 1 269 ? 18.929 21.256 83.006 1.00 9.38 269 THR A O 1
ATOM 2019 N N . LEU A 1 270 ? 20.026 19.581 84.038 1.00 9.34 270 LEU A N 1
ATOM 2020 C CA . LEU A 1 270 ? 19.373 19.759 85.329 1.00 9.51 270 LEU A CA 1
ATOM 2021 C C . LEU A 1 270 ? 19.589 21.174 85.874 1.00 9.27 270 LEU A C 1
ATOM 2022 O O . LEU A 1 270 ? 18.640 21.834 86.291 1.00 9.22 270 LEU A O 1
ATOM 2027 N N . ALA A 1 271 ? 20.839 21.632 85.835 1.00 9.21 271 ALA A N 1
ATOM 2028 C CA . ALA A 1 271 ? 21.230 22.926 86.397 1.00 9.01 271 ALA A CA 1
ATOM 2029 C C . ALA A 1 271 ? 20.655 24.138 85.653 1.00 8.96 271 ALA A C 1
ATOM 2030 O O . ALA A 1 271 ? 20.524 25.222 86.232 1.00 8.85 271 ALA A O 1
ATOM 2032 N N . ALA A 1 272 ? 20.308 23.952 84.380 1.00 8.92 272 ALA A N 1
ATOM 2033 C CA . ALA A 1 272 ? 19.721 25.020 83.558 1.00 8.81 272 ALA A CA 1
ATOM 2034 C C . ALA A 1 272 ? 18.185 25.107 83.649 1.00 8.87 272 ALA A C 1
ATOM 2035 O O . ALA A 1 272 ? 17.577 26.046 83.117 1.00 8.96 272 ALA A O 1
ATOM 2037 N N . ALA A 1 273 ? 17.570 24.136 84.325 1.00 8.53 273 ALA A N 1
ATOM 2038 C CA . ALA A 1 273 ? 16.110 24.072 84.458 1.00 8.54 273 ALA A CA 1
ATOM 2039 C C . ALA A 1 273 ? 15.558 25.056 85.491 1.00 8.40 273 ALA A C 1
ATOM 2040 O O . ALA A 1 273 ? 16.246 25.424 86.445 1.00 8.71 273 ALA A O 1
ATOM 2042 N N . ASP A 1 274 ? 14.311 25.471 85.303 1.00 8.02 274 ASP A N 1
ATOM 2043 C CA . ASP A 1 274 ? 13.631 26.324 86.289 1.00 8.25 274 ASP A CA 1
ATOM 2044 C C . ASP A 1 274 ? 13.108 25.534 87.491 1.00 7.61 274 ASP A C 1
ATOM 2045 O O . ASP A 1 274 ? 13.169 26.011 88.631 1.00 7.01 274 ASP A O 1
ATOM 2050 N N . ILE A 1 275 ? 12.591 24.337 87.213 1.00 7.02 275 ILE A N 1
ATOM 2051 C CA . ILE A 1 275 ? 12.045 23.438 88.227 1.00 6.77 275 ILE A CA 1
ATOM 2052 C C . ILE A 1 275 ? 12.485 22.005 87.927 1.00 6.67 275 ILE A C 1
ATOM 2053 O O . ILE A 1 275 ? 12.443 21.570 86.774 1.00 6.70 275 ILE A O 1
ATOM 2058 N N . PHE A 1 276 ? 12.915 21.288 88.964 1.00 6.63 276 PHE A N 1
ATOM 2059 C CA . PHE A 1 276 ? 12.999 19.834 88.899 1.00 6.49 276 PHE A CA 1
ATOM 2060 C C . PHE A 1 276 ? 11.708 19.242 89.452 1.00 6.69 276 PHE A C 1
ATOM 2061 O O . PHE A 1 276 ? 11.291 19.593 90.549 1.00 7.13 276 PHE A O 1
ATOM 2069 N N . ALA A 1 277 ? 11.081 18.345 88.697 1.00 6.71 277 ALA A N 1
ATOM 2070 C CA . ALA A 1 277 ? 9.817 17.749 89.125 1.00 6.87 277 ALA A CA 1
ATOM 2071 C C . ALA A 1 277 ? 9.809 16.240 88.916 1.00 7.03 277 ALA A C 1
ATOM 2072 O O . ALA A 1 277 ? 10.003 15.759 87.802 1.00 6.71 277 ALA A O 1
ATOM 2074 N N . MET A 1 278 ? 9.612 15.503 90.005 1.00 7.33 278 MET A N 1
ATOM 2075 C CA . MET A 1 278 ? 9.404 14.062 89.944 1.00 7.73 278 MET A CA 1
ATOM 2076 C C . MET A 1 278 ? 8.367 13.696 91.005 1.00 7.79 278 MET A C 1
ATOM 2077 O O . MET A 1 278 ? 8.720 13.454 92.160 1.00 7.94 278 MET A O 1
ATOM 2082 N N . PRO A 1 279 ? 7.075 13.679 90.619 1.00 7.75 279 PRO A N 1
ATOM 2083 C CA . PRO A 1 279 ? 5.991 13.455 91.579 1.00 7.76 279 PRO A CA 1
ATOM 2084 C C . PRO A 1 279 ? 5.752 11.959 91.830 1.00 7.99 279 PRO A C 1
ATOM 2085 O O . PRO A 1 279 ? 4.685 11.419 91.513 1.00 7.94 279 PRO A O 1
ATOM 2089 N N . ALA A 1 280 ? 6.763 11.308 92.399 1.00 8.10 280 ALA A N 1
ATOM 2090 C CA . ALA A 1 280 ? 6.723 9.883 92.698 1.00 8.22 280 ALA A CA 1
ATOM 2091 C C . ALA A 1 280 ? 5.461 9.492 93.455 1.00 8.38 280 ALA A C 1
ATOM 2092 O O . ALA A 1 280 ? 5.125 10.103 94.469 1.00 8.16 280 ALA A O 1
ATOM 2094 N N . ARG A 1 281 ? 4.773 8.466 92.959 1.00 8.57 281 ARG A N 1
ATOM 2095 C CA . ARG A 1 281 ? 3.617 7.904 93.662 1.00 8.96 281 ARG A CA 1
ATOM 2096 C C . ARG A 1 281 ? 3.866 6.436 93.995 1.00 9.20 281 ARG A C 1
ATOM 2097 O O . ARG A 1 281 ? 4.618 5.748 93.291 1.00 9.22 281 ARG A O 1
ATOM 2105 N N . THR A 1 282 ? 3.230 5.974 95.069 1.00 9.42 282 THR A N 1
ATOM 2106 C CA . THR A 1 282 ? 3.335 4.594 95.508 1.00 9.83 282 THR A CA 1
ATOM 2107 C C . THR A 1 282 ? 2.303 3.755 94.767 1.00 10.12 282 THR A C 1
ATOM 2108 O O . THR A 1 282 ? 1.124 4.108 94.717 1.00 10.22 282 THR A O 1
ATOM 2112 N N . ARG A 1 283 ? 2.768 2.651 94.193 1.00 10.46 283 ARG A N 1
ATOM 2113 C CA . ARG A 1 283 ? 1.950 1.770 93.361 1.00 10.94 283 ARG A CA 1
ATOM 2114 C C . ARG A 1 283 ? 2.253 0.321 93.709 1.00 10.70 283 ARG A C 1
ATOM 2115 O O . ARG A 1 283 ? 2.889 0.046 94.733 1.00 10.22 283 ARG A O 1
ATOM 2123 N N . GLY A 1 284 ? 1.795 -0.593 92.848 1.00 10.61 284 GLY A N 1
ATOM 2124 C CA . GLY A 1 284 ? 2.036 -2.029 93.002 1.00 10.56 284 GLY A CA 1
ATOM 2125 C C . GLY A 1 284 ? 1.604 -2.574 94.347 1.00 10.47 284 GLY A C 1
ATOM 2126 O O . GLY A 1 284 ? 2.339 -3.340 94.981 1.00 10.21 284 GLY A O 1
ATOM 2127 N N . GLY A 1 285 ? 0.412 -2.163 94.779 1.00 10.72 285 GLY A N 1
ATOM 2128 C CA . GLY A 1 285 ? -0.160 -2.578 96.057 1.00 10.90 285 GLY A CA 1
ATOM 2129 C C . GLY A 1 285 ? 0.636 -2.098 97.252 1.00 11.33 285 GLY A C 1
ATOM 2130 O O . GLY A 1 285 ? 0.545 -2.674 98.335 1.00 11.23 285 GLY A O 1
ATOM 2131 N N . GLY A 1 286 ? 1.427 -1.048 97.051 1.00 11.74 286 GLY A N 1
ATOM 2132 C CA . GLY A 1 286 ? 2.212 -0.460 98.129 1.00 12.31 286 GLY A CA 1
ATOM 2133 C C . GLY A 1 286 ? 3.669 -0.861 98.102 1.00 12.77 286 GLY A C 1
ATOM 2134 O O . GLY A 1 286 ? 4.465 -0.353 98.885 1.00 12.55 286 GLY A O 1
ATOM 2135 N N . LEU A 1 287 ? 4.010 -1.765 97.188 1.00 13.39 287 LEU A N 1
ATOM 2136 C CA . LEU A 1 287 ? 5.355 -2.331 97.090 1.00 14.40 287 LEU A CA 1
ATOM 2137 C C . LEU A 1 287 ? 6.266 -1.556 96.134 1.00 14.61 287 LEU A C 1
ATOM 2138 O O . LEU A 1 287 ? 7.495 -1.673 96.192 1.00 14.80 287 LEU A O 1
ATOM 2143 N N . ASP A 1 288 ? 5.658 -0.777 95.248 1.00 14.86 288 ASP A N 1
ATOM 2144 C CA . ASP A 1 288 ? 6.405 0.069 94.329 1.00 15.12 288 ASP A CA 1
ATOM 2145 C C . ASP A 1 288 ? 6.466 1.475 94.922 1.00 15.06 288 ASP A C 1
ATOM 2146 O O . ASP A 1 288 ? 5.573 2.298 94.705 1.00 14.95 288 ASP A O 1
ATOM 2151 N N . VAL A 1 289 ? 7.533 1.710 95.687 1.00 15.11 289 VAL A N 1
ATOM 2152 C CA . VAL A 1 289 ? 7.742 2.922 96.481 1.00 15.17 289 VAL A CA 1
ATOM 2153 C C . VAL A 1 289 ? 9.108 3.551 96.215 1.00 15.24 289 VAL A C 1
ATOM 2154 O O . VAL A 1 289 ? 10.076 2.856 95.898 1.00 14.73 289 VAL A O 1
ATOM 2158 N N . GLU A 1 290 ? 9.178 4.869 96.374 1.00 15.59 290 GLU A N 1
ATOM 2159 C CA . GLU A 1 290 ? 10.441 5.593 96.312 1.00 16.01 290 GLU A CA 1
ATOM 2160 C C . GLU A 1 290 ? 11.306 5.335 97.543 1.00 16.02 290 GLU A C 1
ATOM 2161 O O . GLU A 1 290 ? 10.844 5.447 98.679 1.00 16.04 290 GLU A O 1
ATOM 2167 N N . GLY A 1 291 ? 12.565 4.987 97.297 1.00 16.31 291 GLY A N 1
ATOM 2168 C CA . GLY A 1 291 ? 13.525 4.741 98.363 1.00 16.41 291 GLY A CA 1
ATOM 2169 C C . GLY A 1 291 ? 14.404 5.942 98.688 1.00 16.54 291 GLY A C 1
ATOM 2170 O O . GLY A 1 291 ? 14.041 6.784 99.521 1.00 16.16 291 GLY A O 1
ATOM 2171 N N . LEU A 1 292 ? 15.559 6.014 98.021 1.00 16.40 292 LEU A N 1
ATOM 2172 C CA . LEU A 1 292 ? 16.604 6.999 98.339 1.00 16.08 292 LEU A CA 1
ATOM 2173 C C . LEU A 1 292 ? 16.310 8.446 97.924 1.00 15.79 292 LEU A C 1
ATOM 2174 O O . LEU A 1 292 ? 16.801 9.388 98.573 1.00 16.14 292 LEU A O 1
ATOM 2179 N N . GLY A 1 293 ? 15.533 8.619 96.852 1.00 14.79 293 GLY A N 1
ATOM 2180 C CA . GLY A 1 293 ? 15.213 9.937 96.302 1.00 13.68 293 GLY A CA 1
ATOM 2181 C C . GLY A 1 293 ? 16.415 10.783 95.912 1.00 12.74 293 GLY A C 1
ATOM 2182 O O . GLY A 1 293 ? 16.408 11.993 96.105 1.00 12.77 293 GLY A O 1
ATOM 2183 N N . ILE A 1 294 ? 17.443 10.146 95.362 1.00 12.07 294 ILE A N 1
ATOM 2184 C CA . ILE A 1 294 ? 18.717 10.819 95.055 1.00 11.60 294 ILE A CA 1
ATOM 2185 C C . ILE A 1 294 ? 18.574 11.979 94.061 1.00 10.34 294 ILE A C 1
ATOM 2186 O O . ILE A 1 294 ? 19.265 12.991 94.190 1.00 10.10 294 ILE A O 1
ATOM 2191 N N . VAL A 1 295 ? 17.669 11.836 93.093 1.00 9.26 295 VAL A N 1
ATOM 2192 C CA . VAL A 1 295 ? 17.443 12.881 92.085 1.00 8.31 295 VAL A CA 1
ATOM 2193 C C . VAL A 1 295 ? 17.018 14.213 92.721 1.00 7.86 295 VAL A C 1
ATOM 2194 O O . VAL A 1 295 ? 17.378 15.280 92.228 1.00 7.70 295 VAL A O 1
ATOM 2198 N N . TYR A 1 296 ? 16.293 14.137 93.836 1.00 7.27 296 TYR A N 1
ATOM 2199 C CA . TYR A 1 296 ? 15.917 15.327 94.606 1.00 7.01 296 TYR A CA 1
ATOM 2200 C C . TYR A 1 296 ? 17.127 15.999 95.247 1.00 6.74 296 TYR A C 1
ATOM 2201 O O . TYR A 1 296 ? 17.170 17.215 95.370 1.00 6.52 296 TYR A O 1
ATOM 2210 N N . LEU A 1 297 ? 18.101 15.192 95.656 1.00 6.87 297 LEU A N 1
ATOM 2211 C CA . LEU A 1 297 ? 19.327 15.700 96.267 1.00 6.98 297 LEU A CA 1
ATOM 2212 C C . LEU A 1 297 ? 20.226 16.344 95.226 1.00 7.04 297 LEU A C 1
ATOM 2213 O O . LEU A 1 297 ? 20.816 17.395 95.472 1.00 7.11 297 LEU A O 1
ATOM 2218 N N . GLU A 1 298 ? 20.317 15.704 94.064 1.00 7.27 298 GLU A N 1
ATOM 2219 C CA . GLU A 1 298 ? 21.066 16.229 92.930 1.00 7.49 298 GLU A CA 1
ATOM 2220 C C . GLU A 1 298 ? 20.516 17.584 92.477 1.00 7.40 298 GLU A C 1
ATOM 2221 O O . GLU A 1 298 ? 21.290 18.497 92.176 1.00 7.47 298 GLU A O 1
ATOM 2227 N N . ALA A 1 299 ? 19.186 17.705 92.441 1.00 7.21 299 ALA A N 1
ATOM 2228 C CA . ALA A 1 299 ? 18.523 18.938 92.026 1.00 7.47 299 ALA A CA 1
ATOM 2229 C C . ALA A 1 299 ? 18.833 20.076 92.996 1.00 7.49 299 ALA A C 1
ATOM 2230 O O . ALA A 1 299 ? 19.201 21.167 92.575 1.00 7.67 299 ALA A O 1
ATOM 2232 N N . GLN A 1 300 ? 18.683 19.808 94.292 1.00 7.53 300 GLN A N 1
ATOM 2233 C CA . GLN A 1 300 ? 18.993 20.789 95.337 1.00 7.69 300 GLN A CA 1
ATOM 2234 C C . GLN A 1 300 ? 20.461 21.216 95.312 1.00 7.86 300 GLN A C 1
ATOM 2235 O O . GLN A 1 300 ? 20.757 22.407 95.479 1.00 8.19 300 GLN A O 1
ATOM 2241 N N . ALA A 1 301 ? 21.361 20.256 95.087 1.00 7.55 301 ALA A N 1
ATOM 2242 C CA . ALA A 1 301 ? 22.800 20.528 94.916 1.00 7.84 301 ALA A CA 1
ATOM 2243 C C . ALA A 1 301 ? 23.093 21.454 93.724 1.00 7.87 301 ALA A C 1
ATOM 2244 O O . ALA A 1 301 ? 24.060 22.223 93.742 1.00 7.73 301 ALA A O 1
ATOM 2246 N N . CYS A 1 302 ? 22.247 21.367 92.699 1.00 8.04 302 CYS A N 1
ATOM 2247 C CA . CYS A 1 302 ? 22.318 22.244 91.533 1.00 8.15 302 CYS A CA 1
ATOM 2248 C C . CYS A 1 302 ? 21.554 23.562 91.728 1.00 7.91 302 CYS A C 1
ATOM 2249 O O . CYS A 1 302 ? 21.490 24.379 90.816 1.00 8.27 302 CYS A O 1
ATOM 2252 N N . GLY A 1 303 ? 20.975 23.757 92.911 1.00 7.96 303 GLY A N 1
ATOM 2253 C CA . GLY A 1 303 ? 20.250 24.991 93.249 1.00 7.72 303 GLY A CA 1
ATOM 2254 C C . GLY A 1 303 ? 18.966 25.192 92.464 1.00 7.47 303 GLY A C 1
ATOM 2255 O O . GLY A 1 303 ? 18.609 26.315 92.100 1.00 7.14 303 GLY A O 1
ATOM 2256 N N . VAL A 1 304 ? 18.277 24.087 92.203 1.00 7.36 304 VAL A N 1
ATOM 2257 C CA . VAL A 1 304 ? 17.023 24.092 91.461 1.00 7.25 304 VAL A CA 1
ATOM 2258 C C . VAL A 1 304 ? 15.883 23.692 92.406 1.00 7.33 304 VAL A C 1
ATOM 2259 O O . VAL A 1 304 ? 15.983 22.668 93.091 1.00 7.53 304 VAL A O 1
ATOM 2263 N N . PRO A 1 305 ? 14.809 24.508 92.468 1.00 7.19 305 PRO A N 1
ATOM 2264 C CA . PRO A 1 305 ? 13.655 24.132 93.293 1.00 7.04 305 PRO A CA 1
ATOM 2265 C C . PRO A 1 305 ? 13.017 22.805 92.852 1.00 7.05 305 PRO A C 1
ATOM 2266 O O . PRO A 1 305 ? 13.004 22.468 91.655 1.00 7.05 305 PRO A O 1
ATOM 2270 N N . VAL A 1 306 ? 12.502 22.065 93.829 1.00 6.90 306 VAL A N 1
ATOM 2271 C CA . VAL A 1 306 ? 12.061 20.695 93.617 1.00 6.79 306 VAL A CA 1
ATOM 2272 C C . VAL A 1 306 ? 10.569 20.541 93.855 1.00 7.10 306 VAL A C 1
ATOM 2273 O O . VAL A 1 306 ? 10.025 21.096 94.812 1.00 7.25 306 VAL A O 1
ATOM 2277 N N . ILE A 1 307 ? 9.915 19.797 92.965 1.00 7.36 307 ILE A N 1
ATOM 2278 C CA . ILE A 1 307 ? 8.599 19.242 93.243 1.00 7.66 307 ILE A CA 1
ATOM 2279 C C . ILE A 1 307 ? 8.763 17.731 93.424 1.00 7.72 307 ILE A C 1
ATOM 2280 O O . ILE A 1 307 ? 9.203 17.022 92.504 1.00 7.64 307 ILE A O 1
ATOM 2285 N N . ALA A 1 308 ? 8.425 17.260 94.627 1.00 7.53 308 ALA A N 1
ATOM 2286 C CA . ALA A 1 308 ? 8.585 15.865 95.007 1.00 7.58 308 ALA A CA 1
ATOM 2287 C C . ALA A 1 308 ? 7.228 15.224 95.263 1.00 8.00 308 ALA A C 1
ATOM 2288 O O . ALA A 1 308 ? 6.246 15.928 95.550 1.00 8.18 308 ALA A O 1
ATOM 2290 N N . GLY A 1 309 ? 7.175 13.894 95.163 1.00 8.00 309 GLY A N 1
ATOM 2291 C CA . GLY A 1 309 ? 5.956 13.136 95.435 1.00 7.79 309 GLY A CA 1
ATOM 2292 C C . GLY A 1 309 ? 5.870 12.715 96.888 1.00 8.16 309 GLY A C 1
ATOM 2293 O O . GLY A 1 309 ? 6.838 12.847 97.639 1.00 7.92 309 GLY A O 1
ATOM 2294 N N . THR A 1 310 ? 4.702 12.211 97.282 1.00 8.47 310 THR A N 1
ATOM 2295 C CA . THR A 1 310 ? 4.445 11.771 98.657 1.00 8.91 310 THR A CA 1
ATOM 2296 C C . THR A 1 310 ? 4.925 10.347 98.910 1.00 8.79 310 THR A C 1
ATOM 2297 O O . THR A 1 310 ? 4.891 9.881 100.048 1.00 9.06 310 THR A O 1
ATOM 2301 N N . SER A 1 311 ? 5.354 9.663 97.849 1.00 8.59 311 SER A N 1
ATOM 2302 C CA . SER A 1 311 ? 5.738 8.251 97.919 1.00 8.48 311 SER A CA 1
ATOM 2303 C C . SER A 1 311 ? 6.967 7.998 98.784 1.00 8.50 311 SER A C 1
ATOM 2304 O O . SER A 1 311 ? 8.015 8.605 98.570 1.00 8.20 311 SER A O 1
ATOM 2307 N N . GLY A 1 312 ? 6.816 7.092 99.754 1.00 8.65 312 GLY A N 1
ATOM 2308 C CA . GLY A 1 312 ? 7.933 6.571 100.543 1.00 8.70 312 GLY A CA 1
ATOM 2309 C C . GLY A 1 312 ? 8.761 7.628 101.237 1.00 8.80 312 GLY A C 1
ATOM 2310 O O . GLY A 1 312 ? 8.233 8.467 101.974 1.00 8.74 312 GLY A O 1
ATOM 2311 N N . GLY A 1 313 ? 10.066 7.588 100.994 1.00 9.11 313 GLY A N 1
ATOM 2312 C CA . GLY A 1 313 ? 10.992 8.535 101.613 1.00 9.21 313 GLY A CA 1
ATOM 2313 C C . GLY A 1 313 ? 11.243 9.800 100.814 1.00 9.32 313 GLY A C 1
ATOM 2314 O O . GLY A 1 313 ? 12.074 10.615 101.200 1.00 9.68 313 GLY A O 1
ATOM 2315 N N . ALA A 1 314 ? 10.525 9.976 99.706 1.00 9.19 314 ALA A N 1
ATOM 2316 C CA . ALA A 1 314 ? 10.717 11.143 98.844 1.00 9.07 314 ALA A CA 1
ATOM 2317 C C . ALA A 1 314 ? 10.588 12.488 99.589 1.00 9.12 314 ALA A C 1
ATOM 2318 O O . ALA A 1 314 ? 11.462 13.352 99.445 1.00 9.11 314 ALA A O 1
ATOM 2320 N N . PRO A 1 315 ? 9.514 12.671 100.392 1.00 9.07 315 PRO A N 1
ATOM 2321 C CA . PRO A 1 315 ? 9.364 13.945 101.107 1.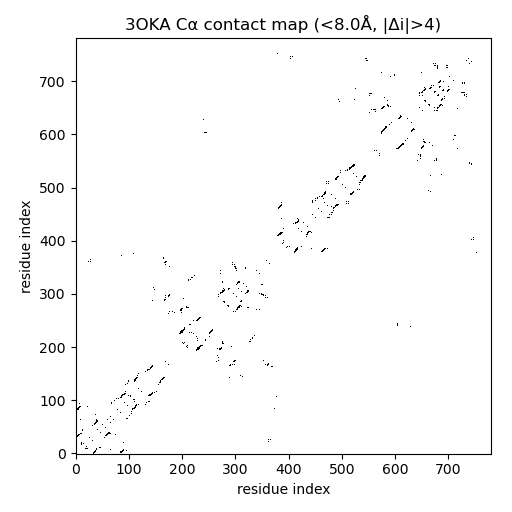00 8.92 315 PRO A CA 1
ATOM 2322 C C . PRO A 1 315 ? 10.475 14.248 102.108 1.00 8.88 315 PRO A C 1
ATOM 2323 O O . PRO A 1 315 ? 10.678 15.408 102.441 1.00 8.75 315 PRO A O 1
ATOM 2327 N N . GLU A 1 316 ? 11.188 13.220 102.570 1.00 8.60 316 GLU A N 1
ATOM 2328 C CA . GLU A 1 316 ? 12.252 13.393 103.560 1.00 8.69 316 GLU A CA 1
ATOM 2329 C C . GLU A 1 316 ? 13.500 14.090 103.012 1.00 8.67 316 GLU A C 1
ATOM 2330 O O . GLU A 1 316 ? 14.341 14.539 103.779 1.00 8.47 316 GLU A O 1
ATOM 2336 N N . THR A 1 317 ? 13.611 14.181 101.691 1.00 8.93 317 THR A N 1
ATOM 2337 C CA . THR A 1 317 ? 14.794 14.764 101.050 1.00 9.25 317 THR A CA 1
ATOM 2338 C C . THR A 1 317 ? 14.673 16.276 100.871 1.00 9.38 317 THR A C 1
ATOM 2339 O O . THR A 1 317 ? 15.666 16.950 100.599 1.00 9.40 317 THR A O 1
ATOM 2343 N N . VAL A 1 318 ? 13.453 16.795 101.004 1.00 9.55 318 VAL A N 1
ATOM 2344 C CA . VAL A 1 318 ? 13.197 18.226 100.869 1.00 9.78 318 VAL A CA 1
ATOM 2345 C C . VAL A 1 318 ? 12.659 18.817 102.170 1.00 10.26 318 VAL A C 1
ATOM 2346 O O . VAL A 1 318 ? 12.153 18.091 103.032 1.00 10.06 318 VAL A O 1
ATOM 2350 N N . THR A 1 319 ? 12.806 20.134 102.308 1.00 10.34 319 THR A N 1
ATOM 2351 C CA . THR A 1 319 ? 12.144 20.900 103.358 1.00 10.40 319 THR A CA 1
ATOM 2352 C C . THR A 1 319 ? 11.194 21.875 102.657 1.00 10.43 319 THR A C 1
ATOM 2353 O O . THR A 1 319 ? 11.331 22.095 101.453 1.00 10.67 319 THR A O 1
ATOM 2357 N N . PRO A 1 320 ? 10.219 22.449 103.392 1.00 10.62 320 PRO A N 1
ATOM 2358 C CA . PRO A 1 320 ? 9.342 23.494 102.827 1.00 10.63 320 PRO A CA 1
ATOM 2359 C C . PRO A 1 320 ? 10.092 24.670 102.191 1.00 10.66 320 PRO A C 1
ATOM 2360 O O . PRO A 1 320 ? 9.529 25.376 101.357 1.00 10.80 320 PRO A O 1
ATOM 2364 N N . ALA A 1 321 ? 11.355 24.853 102.568 1.00 10.34 321 ALA A N 1
ATOM 2365 C CA . ALA A 1 321 ? 12.190 25.921 102.034 1.00 10.09 321 ALA A CA 1
ATOM 2366 C C . ALA A 1 321 ? 12.844 25.568 100.686 1.00 10.10 321 ALA A C 1
ATOM 2367 O O . ALA A 1 321 ? 13.243 26.462 99.935 1.00 9.91 321 ALA A O 1
ATOM 2369 N N . THR A 1 322 ? 12.943 24.273 100.379 1.00 9.90 322 THR A N 1
ATOM 2370 C CA . THR A 1 322 ? 13.700 23.817 99.207 1.00 9.74 322 THR A CA 1
ATOM 2371 C C . THR A 1 322 ? 12.824 23.217 98.099 1.00 10.04 322 THR A C 1
ATOM 2372 O O . THR A 1 322 ? 13.250 23.111 96.940 1.00 10.09 322 THR A O 1
ATOM 2376 N N . GLY A 1 323 ? 11.610 22.816 98.456 1.00 9.93 323 GLY A N 1
ATOM 2377 C CA . GLY A 1 323 ? 10.747 22.110 97.523 1.00 10.46 323 GLY A CA 1
ATOM 2378 C C . GLY A 1 323 ? 9.322 21.970 98.003 1.00 10.64 323 GLY A C 1
ATOM 2379 O O . GLY A 1 323 ? 9.004 22.291 99.149 1.00 10.97 323 GLY A O 1
ATOM 2380 N N . LEU A 1 324 ? 8.463 21.500 97.109 1.00 10.98 324 LEU A N 1
ATOM 2381 C CA . LEU A 1 324 ? 7.065 21.270 97.420 1.00 11.16 324 LEU A CA 1
ATOM 2382 C C . LEU A 1 324 ? 6.743 19.794 97.223 1.00 11.18 324 LEU A C 1
ATOM 2383 O O . LEU A 1 324 ? 7.165 19.191 96.237 1.00 11.21 324 LEU A O 1
ATOM 2388 N N . VAL A 1 325 ? 6.004 19.218 98.168 1.00 11.06 325 VAL A N 1
ATOM 2389 C CA . VAL A 1 325 ? 5.564 17.835 98.061 1.00 11.08 325 VAL A CA 1
ATOM 2390 C C . VAL A 1 325 ? 4.137 17.808 97.526 1.00 11.45 325 VAL A C 1
ATOM 2391 O O . VAL A 1 325 ? 3.277 18.551 97.999 1.00 11.30 325 VAL A O 1
ATOM 2395 N N . VAL A 1 326 ? 3.902 16.960 96.528 1.00 11.73 326 VAL A N 1
ATOM 2396 C CA . VAL A 1 326 ? 2.588 16.842 95.905 1.00 12.46 326 VAL A CA 1
ATOM 2397 C C . VAL A 1 326 ? 2.166 15.376 95.805 1.00 12.97 326 VAL A C 1
ATOM 2398 O O . VAL A 1 326 ? 3.003 14.492 95.612 1.00 12.67 326 VAL A O 1
ATOM 2402 N N . GLU A 1 327 ? 0.872 15.123 95.969 1.00 13.78 327 GLU A N 1
ATOM 2403 C CA . GLU A 1 327 ? 0.316 13.804 95.690 1.00 14.57 327 GLU A CA 1
ATOM 2404 C C . GLU A 1 327 ? 0.323 13.620 94.177 1.00 15.12 327 GLU A C 1
ATOM 2405 O O . GLU A 1 327 ? -0.357 14.349 93.444 1.00 15.09 327 GLU A O 1
ATOM 2407 N N . GLY A 1 328 ? 1.117 12.654 93.720 1.00 15.76 328 GLY A N 1
ATOM 2408 C CA . GLY A 1 328 ? 1.386 12.461 92.293 1.00 16.58 328 GLY A CA 1
ATOM 2409 C C . GLY A 1 328 ? 0.162 12.306 91.413 1.00 17.08 328 GLY A C 1
ATOM 2410 O O . GLY A 1 328 ? 0.130 12.831 90.293 1.00 17.36 328 GLY A O 1
ATOM 2411 N N . SER A 1 329 ? -0.845 11.596 91.923 1.00 16.97 329 SER A N 1
ATOM 2412 C CA . SER A 1 329 ? -2.078 11.346 91.175 1.00 17.16 329 SER A CA 1
ATOM 2413 C C . SER A 1 329 ? -2.998 12.575 91.086 1.00 16.99 329 SER A C 1
ATOM 2414 O O . SER A 1 329 ? -3.937 12.591 90.292 1.00 17.13 329 SER A O 1
ATOM 2417 N N . ASP A 1 330 ? -2.725 13.604 91.886 1.00 16.71 330 ASP A N 1
ATOM 2418 C CA . ASP A 1 330 ? -3.485 14.852 91.791 1.00 16.59 330 ASP A CA 1
ATOM 2419 C C . ASP A 1 330 ? -2.904 15.772 90.709 1.00 16.44 330 ASP A C 1
ATOM 2420 O O . ASP A 1 330 ? -2.141 16.695 91.001 1.00 16.01 330 ASP A O 1
ATOM 2425 N N . VAL A 1 331 ? -3.287 15.496 89.463 1.00 16.56 331 VAL A N 1
ATOM 2426 C CA . VAL A 1 331 ? -2.788 16.202 88.283 1.00 16.80 331 VAL A CA 1
ATOM 2427 C C . VAL A 1 331 ? -3.158 17.686 88.287 1.00 16.99 331 VAL A C 1
ATOM 2428 O O . VAL A 1 331 ? -2.333 18.521 87.914 1.00 16.86 331 VAL A O 1
ATOM 2432 N N . ASP A 1 332 ? -4.381 18.008 88.714 1.00 17.29 332 ASP A N 1
ATOM 2433 C CA . ASP A 1 332 ? -4.807 19.407 88.852 1.00 17.70 332 ASP A CA 1
ATOM 2434 C C . ASP A 1 332 ? -3.906 20.203 89.809 1.00 17.25 332 ASP A C 1
ATOM 2435 O O . ASP A 1 332 ? -3.491 21.316 89.491 1.00 17.39 332 ASP A O 1
ATOM 2440 N N . LYS A 1 333 ? -3.613 19.630 90.973 1.00 16.82 333 LYS A N 1
ATOM 2441 C CA . LYS A 1 333 ? -2.770 20.284 91.976 1.00 16.66 333 LYS A CA 1
ATOM 2442 C C . LYS A 1 333 ? -1.326 20.395 91.487 1.00 16.05 333 LYS A C 1
ATOM 2443 O O . LYS A 1 333 ? -0.644 21.389 91.751 1.00 16.16 333 LYS A O 1
ATOM 2449 N N . LEU A 1 334 ? -0.877 19.382 90.754 1.00 15.32 334 LEU A N 1
ATOM 2450 C CA . LEU A 1 334 ? 0.462 19.371 90.186 1.00 14.47 334 LEU A CA 1
ATOM 2451 C C . LEU A 1 334 ? 0.669 20.504 89.173 1.00 14.39 334 LEU A C 1
ATOM 2452 O O . LEU A 1 334 ? 1.668 21.221 89.231 1.00 14.14 334 LEU A O 1
ATOM 2457 N N . SER A 1 335 ? -0.278 20.664 88.255 1.00 14.24 335 SER A N 1
ATOM 2458 C CA . SER A 1 335 ? -0.200 21.730 87.255 1.00 14.40 335 SER A CA 1
ATOM 2459 C C . SER A 1 335 ? -0.280 23.105 87.919 1.00 14.09 335 SER A C 1
ATOM 2460 O O . SER A 1 335 ? 0.430 24.030 87.534 1.00 14.33 335 SER A O 1
ATOM 2463 N N . GLU A 1 336 ? -1.134 23.217 88.930 1.00 13.97 336 GLU A N 1
ATOM 2464 C CA . GLU A 1 336 ? -1.263 24.436 89.725 1.00 14.11 336 GLU A CA 1
ATOM 2465 C C . GLU A 1 336 ? 0.067 24.838 90.365 1.00 13.44 336 GLU A C 1
ATOM 2466 O O . GLU A 1 336 ? 0.487 25.985 90.256 1.00 13.38 336 GLU A O 1
ATOM 2469 N N . LEU A 1 337 ? 0.717 23.878 91.022 1.00 13.04 337 LEU A N 1
ATOM 2470 C CA . LEU A 1 337 ? 2.023 24.082 91.654 1.00 12.61 337 LEU A CA 1
ATOM 2471 C C . LEU A 1 337 ? 3.087 24.482 90.643 1.00 12.12 337 LEU A C 1
ATOM 2472 O O . LEU A 1 337 ? 3.851 25.410 90.887 1.00 11.73 337 LEU A O 1
ATOM 2477 N N . LEU A 1 338 ? 3.110 23.792 89.503 1.00 11.78 338 LEU A N 1
ATOM 2478 C CA . LEU A 1 338 ? 4.028 24.099 88.405 1.00 11.62 338 LEU A CA 1
ATOM 2479 C C . LEU A 1 338 ? 3.845 25.526 87.875 1.00 11.66 338 LEU A C 1
ATOM 2480 O O . LEU A 1 338 ? 4.799 26.296 87.827 1.00 11.83 338 LEU A O 1
ATOM 2485 N N . ILE A 1 339 ? 2.619 25.874 87.493 1.00 11.88 339 ILE A N 1
ATOM 2486 C CA . ILE A 1 339 ? 2.285 27.240 87.048 1.00 12.09 339 ILE A CA 1
ATOM 2487 C C . ILE A 1 339 ? 2.708 28.303 88.073 1.00 12.08 339 ILE A C 1
ATOM 2488 O O . ILE A 1 339 ? 3.386 29.276 87.724 1.00 12.00 339 ILE A O 1
ATOM 2493 N N . GLU A 1 340 ? 2.308 28.106 89.330 1.00 12.38 340 GLU A N 1
ATOM 2494 C CA . GLU A 1 340 ? 2.625 29.052 90.403 1.00 12.87 340 GLU A CA 1
ATOM 2495 C C . GLU A 1 340 ? 4.126 29.324 90.510 1.00 12.50 340 GLU A C 1
ATOM 2496 O O . GLU A 1 340 ? 4.548 30.481 90.554 1.00 12.23 340 GLU A O 1
ATOM 2502 N N . LEU A 1 341 ? 4.919 28.256 90.540 1.00 12.47 341 LEU A N 1
ATOM 2503 C CA . LEU A 1 341 ? 6.369 28.380 90.650 1.00 12.72 341 LEU A CA 1
ATOM 2504 C C . LEU A 1 341 ? 6.998 28.997 89.404 1.00 12.46 341 LEU A C 1
ATOM 2505 O O . LEU A 1 341 ? 7.939 29.788 89.510 1.00 12.10 341 LEU A O 1
ATOM 2510 N N . LEU A 1 342 ? 6.473 28.652 88.231 1.00 12.08 342 LEU A N 1
ATOM 2511 C CA . LEU A 1 342 ? 6.958 29.268 86.993 1.00 12.19 342 LEU A CA 1
ATOM 2512 C C . LEU A 1 342 ? 6.652 30.773 86.932 1.00 12.27 342 LEU A C 1
ATOM 2513 O O . LEU A 1 342 ? 7.415 31.543 86.347 1.00 12.14 342 LEU A O 1
ATOM 2518 N N . ASP A 1 343 ? 5.547 31.182 87.554 1.00 12.41 343 ASP A N 1
ATOM 2519 C CA . ASP A 1 343 ? 5.177 32.595 87.618 1.00 12.80 343 ASP A CA 1
ATOM 2520 C C . ASP A 1 343 ? 5.902 33.359 88.737 1.00 12.77 343 ASP A C 1
ATOM 2521 O O . ASP A 1 343 ? 5.749 34.577 88.852 1.00 12.83 343 ASP A O 1
ATOM 2523 N N . ASP A 1 344 ? 6.706 32.650 89.536 1.00 12.49 344 ASP A N 1
ATOM 2524 C CA . ASP A 1 344 ? 7.327 33.224 90.736 1.00 12.13 344 ASP A CA 1
ATOM 2525 C C . ASP A 1 344 ? 8.857 33.025 90.754 1.00 11.87 344 ASP A C 1
ATOM 2526 O O . ASP A 1 344 ? 9.372 32.234 91.550 1.00 11.67 344 ASP A O 1
ATOM 2531 N N . PRO A 1 345 ? 9.589 33.747 89.878 1.00 11.81 345 PRO A N 1
ATOM 2532 C CA . PRO A 1 345 ? 11.053 33.621 89.808 1.00 11.53 345 PRO A CA 1
ATOM 2533 C C . PRO A 1 345 ? 11.803 33.989 91.091 1.00 11.32 345 PRO A C 1
ATOM 2534 O O . PRO A 1 345 ? 12.852 33.405 91.368 1.00 11.29 345 PRO A O 1
ATOM 2538 N N . ILE A 1 346 ? 11.286 34.951 91.853 1.00 11.01 346 ILE A N 1
ATOM 2539 C CA . ILE A 1 346 ? 11.880 35.316 93.136 1.00 10.88 346 ILE A CA 1
ATOM 2540 C C . ILE A 1 346 ? 11.879 34.143 94.128 1.00 10.41 346 ILE A C 1
ATOM 2541 O O . ILE A 1 346 ? 12.913 33.850 94.738 1.00 10.22 346 ILE A O 1
ATOM 2546 N N . ARG A 1 347 ? 10.730 33.483 94.286 1.00 9.99 347 ARG A N 1
ATOM 2547 C CA . ARG A 1 347 ? 10.634 32.296 95.144 1.00 9.78 347 ARG A CA 1
ATOM 2548 C C . ARG A 1 347 ? 11.530 31.147 94.658 1.00 9.47 347 ARG A C 1
ATOM 2549 O O . ARG A 1 347 ? 12.169 30.475 95.456 1.00 8.80 347 ARG A O 1
ATOM 2557 N N . ARG A 1 348 ? 11.573 30.937 93.347 1.00 9.21 348 ARG A N 1
ATOM 2558 C CA . ARG A 1 348 ? 12.414 29.897 92.755 1.00 9.45 348 ARG A CA 1
ATOM 2559 C C . ARG A 1 348 ? 13.890 30.088 93.076 1.00 9.20 348 ARG A C 1
ATOM 2560 O O . ARG A 1 348 ? 14.564 29.137 93.455 1.00 9.11 348 ARG A O 1
ATOM 2568 N N . ALA A 1 349 ? 14.380 31.318 92.919 1.00 9.26 349 ALA A N 1
ATOM 2569 C CA . ALA A 1 349 ? 15.756 31.653 93.262 1.00 9.15 349 ALA A CA 1
ATOM 2570 C C . ALA A 1 349 ? 16.023 31.408 94.752 1.00 9.27 349 ALA A C 1
ATOM 2571 O O . ALA A 1 349 ? 17.045 30.819 95.120 1.00 9.14 349 ALA A O 1
ATOM 2573 N N . ALA A 1 350 ? 15.089 31.827 95.603 1.00 9.31 350 ALA A N 1
ATOM 2574 C CA . ALA A 1 350 ? 15.206 31.576 97.043 1.00 9.55 350 ALA A CA 1
ATOM 2575 C C . ALA A 1 350 ? 15.120 30.093 97.408 1.00 9.72 350 ALA A C 1
ATOM 2576 O O . ALA A 1 350 ? 15.840 29.631 98.298 1.00 10.05 350 ALA A O 1
ATOM 2578 N N . MET A 1 351 ? 14.258 29.349 96.715 1.00 10.01 351 MET A N 1
ATOM 2579 C CA . MET A 1 351 ? 14.111 27.904 96.942 1.00 10.76 351 MET A CA 1
ATOM 2580 C C . MET A 1 351 ? 15.341 27.128 96.488 1.00 9.91 351 MET A C 1
ATOM 2581 O O . MET A 1 351 ? 15.778 26.193 97.157 1.00 9.79 351 MET A O 1
ATOM 2586 N N . GLY A 1 352 ? 15.890 27.525 95.343 1.00 9.72 352 GLY A N 1
ATOM 2587 C CA . GLY A 1 352 ? 17.134 26.952 94.836 1.00 8.92 352 GLY A CA 1
ATOM 2588 C C . GLY A 1 352 ? 18.335 27.235 95.714 1.00 8.70 352 GLY A C 1
ATOM 2589 O O . GLY A 1 352 ? 19.176 26.354 95.926 1.00 8.31 352 GLY A O 1
ATOM 2590 N N . ALA A 1 353 ? 18.423 28.469 96.220 1.00 8.45 353 ALA A N 1
ATOM 2591 C CA . ALA A 1 353 ? 19.488 28.857 97.149 1.00 8.12 353 ALA A CA 1
ATOM 2592 C C . ALA A 1 353 ? 19.407 28.050 98.437 1.00 8.01 353 ALA A C 1
ATOM 2593 O O . ALA A 1 353 ? 20.421 27.553 98.920 1.00 7.89 353 ALA A O 1
ATOM 2595 N N . ALA A 1 354 ? 18.191 27.922 98.976 1.00 8.16 354 ALA A N 1
ATOM 2596 C CA . ALA A 1 354 ? 17.922 27.112 100.166 1.00 8.12 354 ALA A CA 1
ATOM 2597 C C . ALA A 1 354 ? 18.231 25.635 99.922 1.00 8.09 354 ALA A C 1
ATOM 2598 O O . ALA A 1 354 ? 18.758 24.958 100.804 1.00 7.96 354 ALA A O 1
ATOM 2600 N N . GLY A 1 355 ? 17.891 25.151 98.725 1.00 8.02 355 GLY A N 1
ATOM 2601 C CA . GLY A 1 355 ? 18.232 23.793 98.291 1.00 7.63 355 GLY A CA 1
ATOM 2602 C C . GLY A 1 355 ? 19.721 23.494 98.365 1.00 7.79 355 GLY A C 1
ATOM 2603 O O . GLY A 1 355 ? 20.125 22.465 98.912 1.00 7.73 355 GLY A O 1
ATOM 2604 N N . ARG A 1 356 ? 20.539 24.398 97.822 1.00 7.82 356 ARG A N 1
ATOM 2605 C CA . ARG A 1 356 ? 21.993 24.254 97.870 1.00 7.83 356 ARG A CA 1
ATOM 2606 C C . ARG A 1 356 ? 22.515 24.223 99.304 1.00 8.01 356 ARG A C 1
ATOM 2607 O O . ARG A 1 356 ? 23.292 23.331 99.661 1.00 7.89 356 ARG A O 1
ATOM 2615 N N . ALA A 1 357 ? 22.074 25.184 100.121 1.00 8.03 357 ALA A N 1
ATOM 2616 C CA . ALA A 1 357 ? 22.483 25.263 101.533 1.00 8.49 357 ALA A CA 1
ATOM 2617 C C . ALA A 1 357 ? 22.086 24.019 102.333 1.00 8.59 357 ALA A C 1
ATOM 2618 O O . ALA A 1 357 ? 22.851 23.545 103.174 1.00 8.52 357 ALA A O 1
ATOM 2620 N N . HIS A 1 358 ? 20.889 23.502 102.060 1.00 8.97 358 HIS A N 1
ATOM 2621 C CA . HIS A 1 358 ? 20.382 22.281 102.692 1.00 9.28 358 HIS A CA 1
ATOM 2622 C C . HIS A 1 358 ? 21.234 21.030 102.405 1.00 8.87 358 HIS A C 1
ATOM 2623 O O . HIS A 1 358 ? 21.532 20.271 103.322 1.00 9.02 358 HIS A O 1
ATOM 2630 N N . VAL A 1 359 ? 21.634 20.809 101.155 1.00 8.46 359 VAL A N 1
ATOM 2631 C CA . VAL A 1 359 ? 22.494 19.644 100.856 1.00 8.07 359 VAL A CA 1
ATOM 2632 C C . VAL A 1 359 ? 23.928 19.819 101.383 1.00 8.00 359 VAL A C 1
ATOM 2633 O O . VAL A 1 359 ? 24.585 18.836 101.746 1.00 7.19 359 VAL A O 1
ATOM 2637 N N . GLU A 1 360 ? 24.405 21.062 101.423 1.00 7.85 360 GLU A N 1
ATOM 2638 C CA . GLU A 1 360 ? 25.735 21.339 101.951 1.00 8.59 360 GLU A CA 1
ATOM 2639 C C . GLU A 1 360 ? 25.788 21.019 103.441 1.00 8.86 360 GLU A C 1
ATOM 2640 O O . GLU A 1 360 ? 26.749 20.414 103.914 1.00 8.91 360 GLU A O 1
ATOM 2646 N N . ALA A 1 361 ? 24.728 21.385 104.159 1.00 9.28 361 ALA A N 1
ATOM 2647 C CA . ALA A 1 361 ? 24.655 21.194 105.607 1.00 9.74 361 ALA A CA 1
ATOM 2648 C C . ALA A 1 361 ? 24.323 19.767 106.043 1.00 10.08 361 ALA A C 1
ATOM 2649 O O . ALA A 1 361 ? 24.757 19.334 107.109 1.00 10.12 361 ALA A O 1
ATOM 2651 N N . GLU A 1 362 ? 23.559 19.032 105.241 1.00 10.39 362 GLU A N 1
ATOM 2652 C CA . GLU A 1 362 ? 23.058 17.739 105.712 1.00 11.10 362 GLU A CA 1
ATOM 2653 C C . GLU A 1 362 ? 23.082 16.547 104.767 1.00 10.50 362 GLU A C 1
ATOM 2654 O O . GLU A 1 362 ? 22.694 15.457 105.168 1.00 10.58 362 GLU A O 1
ATOM 2660 N N . TRP A 1 363 ? 23.536 16.733 103.534 1.00 9.92 363 TRP A N 1
ATOM 2661 C CA . TRP A 1 363 ? 23.418 15.662 102.540 1.00 9.34 363 TRP A CA 1
ATOM 2662 C C . TRP A 1 363 ? 24.690 15.344 101.766 1.00 9.09 363 TRP A C 1
ATOM 2663 O O . TRP A 1 363 ? 24.723 14.373 101.021 1.00 8.86 363 TRP A O 1
ATOM 2674 N N . SER A 1 364 ? 25.735 16.153 101.941 1.00 8.98 364 SER A N 1
ATOM 2675 C CA . SER A 1 364 ? 26.991 15.909 101.247 1.00 9.23 364 SER A CA 1
ATOM 2676 C C . SER A 1 364 ? 27.605 14.577 101.692 1.00 9.11 364 SER A C 1
ATOM 2677 O O . SER A 1 364 ? 27.239 14.033 102.742 1.00 9.07 364 SER A O 1
ATOM 2680 N N . TRP A 1 365 ? 28.516 14.050 100.880 1.00 9.38 365 TRP A N 1
ATOM 2681 C CA . TRP A 1 365 ? 29.262 12.845 101.245 1.00 9.66 365 TRP A CA 1
ATOM 2682 C C . TRP A 1 365 ? 30.199 13.056 102.438 1.00 9.85 365 TRP A C 1
ATOM 2683 O O . TRP A 1 365 ? 30.466 12.118 103.169 1.00 10.18 365 TRP A O 1
ATOM 2694 N N . GLU A 1 366 ? 30.677 14.283 102.640 1.00 10.48 366 GLU A N 1
ATOM 2695 C CA . GLU A 1 366 ? 31.417 14.635 103.865 1.00 10.88 366 GLU A CA 1
ATOM 2696 C C . GLU A 1 366 ? 30.564 14.469 105.128 1.00 11.05 366 GLU A C 1
ATOM 2697 O O . GLU A 1 366 ? 31.002 13.870 106.109 1.00 11.02 366 GLU A O 1
ATOM 2699 N N . ILE A 1 367 ? 29.345 14.998 105.095 1.00 11.28 367 ILE A N 1
ATOM 2700 C CA . ILE A 1 367 ? 28.404 14.849 106.209 1.00 11.42 367 ILE A CA 1
ATOM 2701 C C . ILE A 1 367 ? 28.034 13.371 106.435 1.00 11.45 367 ILE A C 1
ATOM 2702 O O . ILE A 1 367 ? 28.137 12.864 107.557 1.00 11.69 367 ILE A O 1
ATOM 2707 N N . MET A 1 368 ? 27.622 12.685 105.372 1.00 11.37 368 MET A N 1
ATOM 2708 C CA . MET A 1 368 ? 27.222 11.280 105.481 1.00 11.55 368 MET A CA 1
ATOM 2709 C C . MET A 1 368 ? 28.376 10.360 105.873 1.00 11.39 368 MET A C 1
ATOM 2710 O O . MET A 1 368 ? 28.184 9.415 106.639 1.00 11.05 368 MET A O 1
ATOM 2715 N N . GLY A 1 369 ? 29.567 10.648 105.345 1.00 11.48 369 GLY A N 1
ATOM 2716 C CA . GLY A 1 369 ? 30.795 9.934 105.708 1.00 11.56 369 GLY A CA 1
ATOM 2717 C C . GLY A 1 369 ? 31.081 9.914 107.203 1.00 11.58 369 GLY A C 1
ATOM 2718 O O . GLY A 1 369 ? 31.548 8.902 107.731 1.00 11.31 369 GLY A O 1
ATOM 2719 N N . GLU A 1 370 ? 30.800 11.034 107.875 1.00 11.68 370 GLU A N 1
ATOM 2720 C CA . GLU A 1 370 ? 30.948 11.160 109.329 1.00 12.04 370 GLU A CA 1
ATOM 2721 C C . GLU A 1 370 ? 30.052 10.168 110.067 1.00 11.65 370 GLU A C 1
ATOM 2722 O O . GLU A 1 370 ? 30.468 9.579 111.068 1.00 11.35 370 GLU A O 1
ATOM 2728 N N . ARG A 1 371 ? 28.816 10.011 109.587 1.00 11.22 371 ARG A N 1
ATOM 2729 C CA . ARG A 1 371 ? 27.874 9.060 110.181 1.00 11.21 371 ARG A CA 1
ATOM 2730 C C . ARG A 1 371 ? 28.395 7.631 110.110 1.00 10.98 371 ARG A C 1
ATOM 2731 O O . ARG A 1 371 ? 28.295 6.890 111.082 1.00 11.12 371 ARG A O 1
ATOM 2739 N N . LEU A 1 372 ? 28.948 7.249 108.959 1.00 10.73 372 LEU A N 1
ATOM 2740 C CA . LEU A 1 372 ? 29.473 5.900 108.774 1.00 10.42 372 LEU A CA 1
ATOM 2741 C C . LEU A 1 372 ? 30.734 5.685 109.597 1.00 10.28 372 LEU A C 1
ATOM 2742 O O . LEU A 1 372 ? 30.896 4.628 110.206 1.00 10.23 372 LEU A O 1
ATOM 2747 N N . THR A 1 373 ? 31.615 6.687 109.615 1.00 10.23 373 THR A N 1
ATOM 2748 C CA . THR A 1 373 ? 32.835 6.639 110.427 1.00 10.62 373 THR A CA 1
ATOM 2749 C C . THR A 1 373 ? 32.510 6.333 111.895 1.00 10.88 373 THR A C 1
ATOM 2750 O O . THR A 1 373 ? 33.139 5.465 112.498 1.00 10.40 373 THR A O 1
ATOM 2754 N N . ASN A 1 374 ? 31.515 7.032 112.441 1.00 11.24 374 ASN A N 1
ATOM 2755 C CA . ASN A 1 374 ? 31.017 6.777 113.792 1.00 12.34 374 ASN A CA 1
ATOM 2756 C C . ASN A 1 374 ? 30.548 5.345 114.032 1.00 12.28 374 ASN A C 1
ATOM 2757 O O . ASN A 1 374 ? 30.856 4.757 115.067 1.00 12.99 374 ASN A O 1
ATOM 2762 N N . ILE A 1 375 ? 29.800 4.794 113.083 1.00 11.84 375 ILE A N 1
ATOM 2763 C CA . ILE A 1 375 ? 29.311 3.421 113.185 1.00 11.60 375 ILE A CA 1
ATOM 2764 C C . ILE A 1 375 ? 30.480 2.438 113.184 1.00 11.56 375 ILE A C 1
ATOM 2765 O O . ILE A 1 375 ? 30.524 1.515 113.999 1.00 11.86 375 ILE A O 1
ATOM 2770 N N . LEU A 1 376 ? 31.429 2.646 112.277 1.00 11.29 376 LEU A N 1
ATOM 2771 C CA . LEU A 1 376 ? 32.536 1.709 112.110 1.00 10.99 376 LEU A CA 1
ATOM 2772 C C . LEU A 1 376 ? 33.648 1.873 113.140 1.00 11.28 376 LEU A C 1
ATOM 2773 O O . LEU A 1 376 ? 34.343 0.900 113.448 1.00 10.78 376 LEU A O 1
ATOM 2778 N N . GLN A 1 377 ? 33.805 3.082 113.683 1.00 11.89 377 GLN A N 1
ATOM 2779 C CA . GLN A 1 377 ? 34.921 3.369 114.601 1.00 12.72 377 GLN A CA 1
ATOM 2780 C C . GLN A 1 377 ? 34.583 3.448 116.094 1.00 13.66 377 GLN A C 1
ATOM 2781 O O . GLN A 1 377 ? 35.483 3.624 116.921 1.00 13.81 377 GLN A O 1
ATOM 2787 N N . SER A 1 378 ? 33.307 3.307 116.442 1.00 14.70 378 SER A N 1
ATOM 2788 C CA . SER A 1 378 ? 32.905 3.308 117.847 1.00 16.01 378 SER A CA 1
ATOM 2789 C C . SER A 1 378 ? 33.059 1.927 118.486 1.00 16.85 378 SER A C 1
ATOM 2790 O O . SER A 1 378 ? 32.952 0.906 117.806 1.00 17.04 378 SER A O 1
ATOM 2793 N N . GLU A 1 379 ? 33.308 1.901 119.793 1.00 17.72 379 GLU A N 1
ATOM 2794 C CA . GLU A 1 379 ? 33.345 0.651 120.559 1.00 18.79 379 GLU A CA 1
ATOM 2795 C C . GLU A 1 379 ? 32.016 -0.105 120.455 1.00 19.65 379 GLU A C 1
ATOM 2796 O O . GLU A 1 379 ? 30.945 0.522 120.418 1.00 19.90 379 GLU A O 1
ATOM 2798 N N . PRO A 1 380 ? 32.073 -1.450 120.385 1.00 20.30 380 PRO A N 1
ATOM 2799 C CA . PRO A 1 380 ? 30.848 -2.247 120.418 1.00 20.82 380 PRO A CA 1
ATOM 2800 C C . PRO A 1 380 ? 30.036 -1.988 121.692 1.00 21.50 380 PRO A C 1
ATOM 2801 O O . PRO A 1 380 ? 30.609 -1.785 122.767 1.00 21.74 380 PRO A O 1
ATOM 2805 N N . ARG A 1 381 ? 28.713 -1.986 121.550 1.00 22.07 381 ARG A N 1
ATOM 2806 C CA . ARG A 1 381 ? 27.787 -1.686 122.640 1.00 22.69 381 ARG A CA 1
ATOM 2807 C C . ARG A 1 381 ? 27.912 -2.665 123.807 1.00 23.04 381 ARG A C 1
ATOM 2808 O O . ARG A 1 381 ? 28.501 -3.741 123.669 1.00 23.28 381 ARG A O 1
ATOM 2810 N N . SER B 1 4 ? -36.398 -19.918 30.418 1.00 15.13 4 SER B N 1
ATOM 2811 C CA . SER B 1 4 ? -35.662 -19.954 31.721 1.00 15.13 4 SER B CA 1
ATOM 2812 C C . SER B 1 4 ? -35.092 -21.342 32.010 1.00 14.69 4 SER B C 1
ATOM 2813 O O . SER B 1 4 ? -35.836 -22.311 32.175 1.00 15.01 4 SER B O 1
ATOM 2816 N N . ARG B 1 5 ? -33.766 -21.422 32.068 1.00 13.90 5 ARG B N 1
ATOM 2817 C CA . ARG B 1 5 ? -33.058 -22.668 32.369 1.00 12.67 5 ARG B CA 1
ATOM 2818 C C . ARG B 1 5 ? -33.050 -22.958 33.865 1.00 12.36 5 ARG B C 1
ATOM 2819 O O . ARG B 1 5 ? -32.821 -22.062 34.684 1.00 12.21 5 ARG B O 1
ATOM 2827 N N . LYS B 1 6 ? -33.308 -24.218 34.210 1.00 11.87 6 LYS B N 1
ATOM 2828 C CA . LYS B 1 6 ? -33.352 -24.675 35.596 1.00 11.45 6 LYS B CA 1
ATOM 2829 C C . LYS B 1 6 ? -32.025 -25.332 35.966 1.00 10.59 6 LYS B C 1
ATOM 2830 O O . LYS B 1 6 ? -31.511 -26.156 35.216 1.00 10.61 6 LYS B O 1
ATOM 2836 N N . THR B 1 7 ? -31.475 -24.962 37.121 1.00 9.76 7 THR B N 1
ATOM 2837 C CA . THR B 1 7 ? -30.168 -25.451 37.552 1.00 9.05 7 THR B CA 1
ATOM 2838 C C . THR B 1 7 ? -30.269 -26.336 38.786 1.00 8.76 7 THR B C 1
ATOM 2839 O O . THR B 1 7 ? -30.906 -25.963 39.776 1.00 8.92 7 THR B O 1
ATOM 2843 N N . LEU B 1 8 ? -29.629 -27.501 38.724 1.00 8.26 8 LEU B N 1
ATOM 2844 C CA . LEU B 1 8 ? -29.363 -28.298 39.911 1.00 7.87 8 LEU B CA 1
ATOM 2845 C C . LEU B 1 8 ? -27.945 -28.003 40.387 1.00 7.91 8 LEU B C 1
ATOM 2846 O O . LEU B 1 8 ? -26.978 -28.221 39.653 1.00 7.97 8 LEU B O 1
ATOM 2851 N N . VAL B 1 9 ? -27.832 -27.498 41.614 1.00 7.56 9 VAL B N 1
ATOM 2852 C CA . VAL B 1 9 ? -26.538 -27.302 42.243 1.00 7.49 9 VAL B CA 1
ATOM 2853 C C . VAL B 1 9 ? -26.190 -28.561 43.049 1.00 7.64 9 VAL B C 1
ATOM 2854 O O . VAL B 1 9 ? -26.898 -28.929 43.994 1.00 7.83 9 VAL B O 1
ATOM 2858 N N . VAL B 1 10 ? -25.115 -29.228 42.645 1.00 7.57 10 VAL B N 1
ATOM 2859 C CA . VAL B 1 10 ? -24.650 -30.452 43.299 1.00 7.33 10 VAL B CA 1
ATOM 2860 C C . VAL B 1 10 ? -23.427 -30.106 44.129 1.00 7.73 10 VAL B C 1
ATOM 2861 O O . VAL B 1 10 ? -22.411 -29.652 43.593 1.00 7.35 10 VAL B O 1
ATOM 2865 N N . THR B 1 11 ? -23.523 -30.303 45.441 1.00 8.09 11 THR B N 1
ATOM 2866 C CA . THR B 1 11 ? -22.478 -29.799 46.334 1.00 8.55 11 THR B CA 1
ATOM 2867 C C . THR B 1 11 ? -22.330 -30.569 47.642 1.00 8.99 11 THR B C 1
ATOM 2868 O O . THR B 1 11 ? -23.312 -30.982 48.263 1.00 8.77 11 THR B O 1
ATOM 2872 N N . ASN B 1 12 ? -21.080 -30.769 48.041 1.00 9.54 12 ASN B N 1
ATOM 2873 C CA . ASN B 1 12 ? -20.765 -31.299 49.360 1.00 10.13 12 ASN B CA 1
ATOM 2874 C C . ASN B 1 12 ? -20.676 -30.165 50.392 1.00 10.50 12 ASN B C 1
ATOM 2875 O O . ASN B 1 12 ? -20.606 -30.411 51.594 1.00 10.84 12 ASN B O 1
ATOM 2880 N N . ASP B 1 13 ? -20.700 -28.923 49.908 1.00 11.02 13 ASP B N 1
ATOM 2881 C CA . ASP B 1 13 ? -20.559 -27.735 50.751 1.00 11.33 13 ASP B CA 1
ATOM 2882 C C . ASP B 1 13 ? -21.815 -26.868 50.670 1.00 10.96 13 ASP B C 1
ATOM 2883 O O . ASP B 1 13 ? -22.133 -26.308 49.618 1.00 11.25 13 ASP B O 1
ATOM 2888 N N . PHE B 1 14 ? -22.530 -26.771 51.783 1.00 10.46 14 PHE B N 1
ATOM 2889 C CA . PHE B 1 14 ? -23.758 -25.995 51.846 1.00 10.16 14 PHE B CA 1
ATOM 2890 C C . PHE B 1 14 ? -24.085 -25.643 53.296 1.00 10.38 14 PHE B C 1
ATOM 2891 O O . PHE B 1 14 ? -23.788 -26.430 54.198 1.00 10.51 14 PHE B O 1
ATOM 2899 N N . PRO B 1 15 ? -24.698 -24.461 53.529 1.00 10.67 15 PRO B N 1
ATOM 2900 C CA . PRO B 1 15 ? -25.179 -24.144 54.880 1.00 10.97 15 PRO B CA 1
ATOM 2901 C C . PRO B 1 15 ? -26.155 -25.227 55.384 1.00 11.20 15 PRO B C 1
ATOM 2902 O O . PRO B 1 15 ? -26.703 -25.974 54.568 1.00 10.97 15 PRO B O 1
ATOM 2906 N N . PRO B 1 16 ? -26.405 -25.296 56.709 1.00 11.49 16 PRO B N 1
ATOM 2907 C CA . PRO B 1 16 ? -25.995 -24.383 57.788 1.00 11.93 16 PRO B CA 1
ATOM 2908 C C . PRO B 1 16 ? -24.539 -24.512 58.255 1.00 12.39 16 PRO B C 1
ATOM 2909 O O . PRO B 1 16 ? -24.102 -23.726 59.101 1.00 12.35 16 PRO B O 1
ATOM 2913 N N . ARG B 1 17 ? -23.801 -25.483 57.716 1.00 12.96 17 ARG B N 1
ATOM 2914 C CA . ARG B 1 17 ? -22.371 -25.587 58.000 1.00 13.77 17 ARG B CA 1
ATOM 2915 C C . ARG B 1 17 ? -21.639 -24.320 57.563 1.00 13.61 17 ARG B C 1
ATOM 2916 O O . ARG B 1 17 ? -21.869 -23.820 56.467 1.00 13.51 17 ARG B O 1
ATOM 2924 N N . ILE B 1 18 ? -20.768 -23.810 58.433 1.00 13.78 18 ILE B N 1
ATOM 2925 C CA . ILE B 1 18 ? -20.071 -22.546 58.196 1.00 14.07 18 ILE B CA 1
ATOM 2926 C C . ILE B 1 18 ? -18.764 -22.773 57.437 1.00 13.77 18 ILE B C 1
ATOM 2927 O O . ILE B 1 18 ? -17.998 -23.677 57.766 1.00 13.89 18 ILE B O 1
ATOM 2932 N N . GLY B 1 19 ? -18.519 -21.950 56.420 1.00 13.53 19 GLY B N 1
ATOM 2933 C CA . GLY B 1 19 ? -17.295 -22.047 55.622 1.00 13.05 19 GLY B CA 1
ATOM 2934 C C . GLY B 1 19 ? -17.298 -21.119 54.422 1.00 12.83 19 GLY B C 1
ATOM 2935 O O . GLY B 1 19 ? -18.327 -20.520 54.097 1.00 12.90 19 GLY B O 1
ATOM 2936 N N . GLY B 1 20 ? -16.148 -21.013 53.759 1.00 12.46 20 GLY B N 1
ATOM 2937 C CA . GLY B 1 20 ? -15.970 -20.103 52.624 1.00 12.05 20 GLY B CA 1
ATOM 2938 C C . GLY B 1 20 ? -16.750 -20.491 51.377 1.00 11.71 20 GLY B C 1
ATOM 2939 O O . GLY B 1 20 ? -17.375 -19.636 50.743 1.00 11.96 20 GLY B O 1
ATOM 2940 N N . ILE B 1 21 ? -16.707 -21.775 51.020 1.00 11.28 21 ILE B N 1
ATOM 2941 C CA . ILE B 1 21 ? -17.465 -22.291 49.871 1.00 10.89 21 ILE B CA 1
ATOM 2942 C C . ILE B 1 21 ? -18.968 -22.278 50.146 1.00 10.45 21 ILE B C 1
ATOM 2943 O O . ILE B 1 21 ? -19.760 -21.969 49.252 1.00 10.64 21 ILE B O 1
ATOM 2948 N N . GLN B 1 22 ? -19.349 -22.603 51.384 1.00 9.99 22 GLN B N 1
ATOM 2949 C CA . GLN B 1 22 ? -20.738 -22.505 51.834 1.00 9.42 22 GLN B CA 1
ATOM 2950 C C . GLN B 1 22 ? -21.307 -21.098 51.617 1.00 8.97 22 GLN B C 1
ATOM 2951 O O . GLN B 1 22 ? -22.396 -20.956 51.053 1.00 8.69 22 GLN B O 1
ATOM 2957 N N . SER B 1 23 ? -20.564 -20.079 52.061 1.00 8.32 23 SER B N 1
ATOM 2958 C CA . SER B 1 23 ? -20.968 -18.677 51.911 1.00 8.29 23 SER B CA 1
ATOM 2959 C C . SER B 1 23 ? -21.013 -18.250 50.446 1.00 7.98 23 SER B C 1
ATOM 2960 O O . SER B 1 23 ? -21.939 -17.562 50.016 1.00 7.52 23 SER B O 1
ATOM 2963 N N . TYR B 1 24 ? -19.993 -18.669 49.702 1.00 8.10 24 TYR B N 1
ATOM 2964 C CA . TYR B 1 24 ? -19.861 -18.415 48.274 1.00 8.34 24 TYR B CA 1
ATOM 2965 C C . TYR B 1 24 ? -21.091 -18.919 47.520 1.00 8.30 24 TYR B C 1
ATOM 2966 O O . TYR B 1 24 ? -21.748 -18.149 46.813 1.00 8.28 24 TYR B O 1
ATOM 2975 N N . LEU B 1 25 ? -21.422 -20.196 47.706 1.00 8.51 25 LEU B N 1
ATOM 2976 C CA . LEU B 1 25 ? -22.577 -20.794 47.033 1.00 8.47 25 LEU B CA 1
ATOM 2977 C C . LEU B 1 25 ? -23.906 -20.231 47.536 1.00 8.35 25 LEU B C 1
ATOM 2978 O O . LEU B 1 25 ? -24.803 -19.980 46.735 1.00 8.70 25 LEU B O 1
ATOM 2983 N N . ARG B 1 26 ? -24.024 -20.016 48.845 1.00 8.01 26 ARG B N 1
ATOM 2984 C CA . ARG B 1 26 ? -25.255 -19.456 49.428 1.00 7.93 26 ARG B CA 1
ATOM 2985 C C . ARG B 1 26 ? -25.597 -18.094 48.829 1.00 7.71 26 ARG B C 1
ATOM 2986 O O . ARG B 1 26 ? -26.752 -17.830 48.476 1.00 7.37 26 ARG B O 1
ATOM 2994 N N . ASP B 1 27 ? -24.581 -17.244 48.721 1.00 7.47 27 ASP B N 1
ATOM 2995 C CA . ASP B 1 27 ? -24.757 -15.881 48.251 1.00 7.52 27 ASP B CA 1
ATOM 2996 C C . ASP B 1 27 ? -24.935 -15.801 46.728 1.00 7.22 27 ASP B C 1
ATOM 2997 O O . ASP B 1 27 ? -25.718 -14.984 46.251 1.00 7.23 27 ASP B O 1
ATOM 3002 N N . PHE B 1 28 ? -24.233 -16.644 45.972 1.00 7.03 28 PHE B N 1
ATOM 3003 C CA . PHE B 1 28 ? -24.451 -16.700 44.517 1.00 7.38 28 PHE B CA 1
ATOM 3004 C C . PHE B 1 28 ? -25.842 -17.197 44.132 1.00 7.52 28 PHE B C 1
ATOM 3005 O O . PHE B 1 28 ? -26.475 -16.637 43.242 1.00 7.19 28 PHE B O 1
ATOM 3013 N N . ILE B 1 29 ? -26.308 -18.237 44.822 1.00 7.95 29 ILE B N 1
ATOM 3014 C CA . ILE B 1 29 ? -27.643 -18.793 44.595 1.00 8.56 29 ILE B CA 1
ATOM 3015 C C . ILE B 1 29 ? -28.744 -17.762 44.870 1.00 8.90 29 ILE B C 1
ATOM 3016 O O . ILE B 1 29 ? -29.730 -17.701 44.131 1.00 9.28 29 ILE B O 1
ATOM 3021 N N . ALA B 1 30 ? -28.557 -16.966 45.925 1.00 8.94 30 ALA B N 1
ATOM 3022 C CA . ALA B 1 30 ? -29.477 -15.895 46.313 1.00 9.07 30 ALA B CA 1
ATOM 3023 C C . ALA B 1 30 ? -29.672 -14.805 45.253 1.00 9.26 30 ALA B C 1
ATOM 3024 O O . ALA B 1 30 ? -30.672 -14.087 45.271 1.00 9.45 30 ALA B O 1
ATOM 3026 N N . THR B 1 31 ? -28.724 -14.682 44.332 1.00 9.30 31 THR B N 1
ATOM 3027 C CA . THR B 1 31 ? -28.810 -13.684 43.270 1.00 9.41 31 THR B CA 1
ATOM 3028 C C . THR B 1 31 ? -29.704 -14.150 42.121 1.00 9.59 31 THR B C 1
ATOM 3029 O O . THR B 1 31 ? -30.089 -13.354 41.262 1.00 9.46 31 THR B O 1
ATOM 3033 N N . GLN B 1 32 ? -30.018 -15.443 42.106 1.00 9.66 32 GLN B N 1
ATOM 3034 C CA . GLN B 1 32 ? -30.788 -16.047 41.025 1.00 9.95 32 GLN B CA 1
ATOM 3035 C C . GLN B 1 32 ? -32.269 -16.133 41.375 1.00 10.42 32 GLN B C 1
ATOM 3036 O O . GLN B 1 32 ? -32.643 -16.030 42.545 1.00 10.09 32 GLN B O 1
ATOM 3042 N N . ASP B 1 33 ? -33.102 -16.306 40.347 1.00 11.10 33 ASP B N 1
ATOM 3043 C CA . ASP B 1 33 ? -34.531 -16.584 40.512 1.00 11.62 33 ASP B CA 1
ATOM 3044 C C . ASP B 1 33 ? -34.672 -17.915 41.240 1.00 11.56 33 ASP B C 1
ATOM 3045 O O . ASP B 1 33 ? -34.235 -18.949 40.724 1.00 11.76 33 ASP B O 1
ATOM 3050 N N . PRO B 1 34 ? -35.271 -17.893 42.450 1.00 11.65 34 PRO B N 1
ATOM 3051 C CA . PRO B 1 34 ? -35.439 -19.105 43.267 1.00 11.67 34 PRO B CA 1
ATOM 3052 C C . PRO B 1 34 ? -36.191 -20.246 42.570 1.00 11.99 34 PRO B C 1
ATOM 3053 O O . PRO B 1 34 ? -35.965 -21.411 42.897 1.00 11.52 34 PRO B O 1
ATOM 3057 N N . GLU B 1 35 ? -37.065 -19.911 41.617 1.00 12.39 35 GLU B N 1
ATOM 3058 C CA . GLU B 1 35 ? -37.814 -20.912 40.842 1.00 13.46 35 GLU B CA 1
ATOM 3059 C C . GLU B 1 35 ? -36.940 -21.700 39.860 1.00 12.17 35 GLU B C 1
ATOM 3060 O O . GLU B 1 35 ? -37.341 -22.765 39.392 1.00 12.36 35 GLU B O 1
ATOM 3066 N N . SER B 1 36 ? -35.753 -21.182 39.560 1.00 11.40 36 SER B N 1
ATOM 3067 C CA . SER B 1 36 ? -34.842 -21.828 38.615 1.00 10.87 36 SER B CA 1
ATOM 3068 C C . SER B 1 36 ? -33.710 -22.633 39.288 1.00 10.33 36 SER B C 1
ATOM 3069 O O . SER B 1 36 ? -32.782 -23.087 38.608 1.00 10.17 36 SER B O 1
ATOM 3072 N N . ILE B 1 37 ? -33.811 -2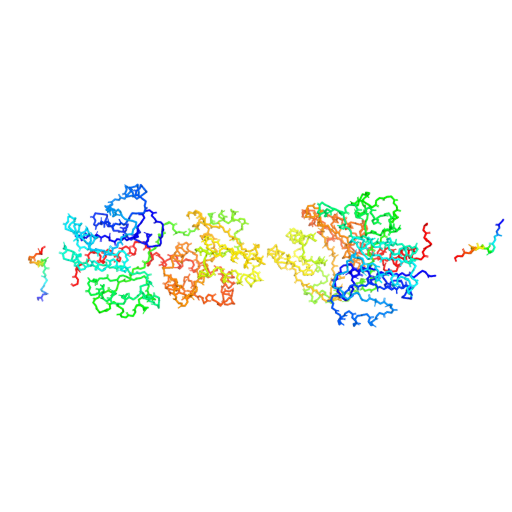2.815 40.607 1.00 9.73 37 ILE B N 1
ATOM 3073 C CA . ILE B 1 37 ? -32.740 -23.381 41.432 1.00 9.22 37 ILE B CA 1
ATOM 3074 C C . ILE B 1 37 ? -33.216 -24.567 42.264 1.00 8.81 37 ILE B C 1
ATOM 3075 O O . ILE B 1 37 ? -34.236 -24.493 42.958 1.00 8.74 37 ILE B O 1
ATOM 3080 N N . VAL B 1 38 ? -32.465 -25.662 42.173 1.00 8.12 38 VAL B N 1
ATOM 3081 C CA . VAL B 1 38 ? -32.597 -26.802 43.073 1.00 7.41 38 VAL B CA 1
ATOM 3082 C C . VAL B 1 38 ? -31.184 -27.111 43.574 1.00 6.95 38 VAL B C 1
ATOM 3083 O O . VAL B 1 38 ? -30.221 -27.037 42.817 1.00 6.69 38 VAL B O 1
ATOM 3087 N N . VAL B 1 39 ? -31.066 -27.440 44.851 1.00 6.48 39 VAL B N 1
ATOM 3088 C CA . VAL B 1 39 ? -29.787 -27.821 45.429 1.00 6.22 39 VAL B CA 1
ATOM 3089 C C . VAL B 1 39 ? -29.839 -29.293 45.849 1.00 6.35 39 VAL B C 1
ATOM 3090 O O . VAL B 1 39 ? -30.830 -29.765 46.418 1.00 6.08 39 VAL B O 1
ATOM 3094 N N . PHE B 1 40 ? -28.777 -30.020 45.520 1.00 7.03 40 PHE B N 1
ATOM 3095 C CA . PHE B 1 40 ? -28.582 -31.393 45.981 1.00 7.23 40 PHE B CA 1
ATOM 3096 C C . PHE B 1 40 ? -27.314 -31.371 46.841 1.00 7.71 40 PHE B C 1
ATOM 3097 O O . PHE B 1 40 ? -26.200 -31.240 46.325 1.00 7.37 40 PHE B O 1
ATOM 3105 N N . ALA B 1 41 ? -27.504 -31.473 48.158 1.00 8.17 41 ALA B N 1
ATOM 3106 C CA . ALA B 1 41 ? -26.435 -31.243 49.123 1.00 8.40 41 ALA B CA 1
ATOM 3107 C C . ALA B 1 41 ? -26.320 -32.346 50.170 1.00 9.11 41 ALA B C 1
ATOM 3108 O O . ALA B 1 41 ? -27.310 -32.982 50.541 1.00 9.02 41 ALA B O 1
ATOM 3110 N N . SER B 1 42 ? -25.096 -32.553 50.648 1.00 9.89 42 SER B N 1
ATOM 3111 C CA . SER B 1 42 ? -24.826 -33.454 51.751 1.00 10.52 42 SER B CA 1
ATOM 3112 C C . SER B 1 42 ? -25.371 -32.856 53.049 1.00 11.58 42 SER B C 1
ATOM 3113 O O . SER B 1 42 ? -25.658 -31.657 53.124 1.00 11.47 42 SER B O 1
ATOM 3116 N N . THR B 1 43 ? -25.518 -33.709 54.059 1.00 12.57 43 THR B N 1
ATOM 3117 C CA . THR B 1 43 ? -26.102 -33.340 55.341 1.00 13.68 43 THR B CA 1
ATOM 3118 C C . THR B 1 43 ? -25.109 -33.645 56.460 1.00 14.31 43 THR B C 1
ATOM 3119 O O . THR B 1 43 ? -24.710 -34.795 56.640 1.00 14.25 43 THR B O 1
ATOM 3123 N N . GLN B 1 44 ? -24.726 -32.618 57.210 1.00 15.13 44 GLN B N 1
ATOM 3124 C CA . GLN B 1 44 ? -23.846 -32.789 58.360 1.00 16.43 44 GLN B CA 1
ATOM 3125 C C . GLN B 1 44 ? -24.636 -32.941 59.663 1.00 17.05 44 GLN B C 1
ATOM 3126 O O . GLN B 1 44 ? -24.241 -33.701 60.551 1.00 17.59 44 GLN B O 1
ATOM 3132 N N . ASN B 1 45 ? -25.753 -32.226 59.764 1.00 17.41 45 ASN B N 1
ATOM 3133 C CA . ASN B 1 45 ? -26.647 -32.315 60.917 1.00 17.70 45 ASN B CA 1
ATOM 3134 C C . ASN B 1 45 ? -28.077 -32.249 60.402 1.00 17.51 45 ASN B C 1
ATOM 3135 O O . ASN B 1 45 ? -28.508 -31.207 59.904 1.00 17.48 45 ASN B O 1
ATOM 3140 N N . ALA B 1 46 ? -28.800 -33.362 60.510 1.00 17.19 46 ALA B N 1
ATOM 3141 C CA . ALA B 1 46 ? -30.098 -33.504 59.846 1.00 17.44 46 ALA B CA 1
ATOM 3142 C C . ALA B 1 46 ? -31.180 -32.553 60.360 1.00 17.54 46 ALA B C 1
ATOM 3143 O O . ALA B 1 46 ? -32.019 -32.096 59.584 1.00 17.42 46 ALA B O 1
ATOM 3145 N N . GLU B 1 47 ? -31.150 -32.255 61.659 1.00 17.62 47 GLU B N 1
ATOM 3146 C CA . GLU B 1 47 ? -32.144 -31.374 62.262 1.00 17.55 47 GLU B CA 1
ATOM 3147 C C . GLU B 1 47 ? -31.866 -29.917 61.913 1.00 17.39 47 GLU B C 1
ATOM 3148 O O . GLU B 1 47 ? -32.795 -29.155 61.628 1.00 17.45 47 GLU B O 1
ATOM 3150 N N . GLU B 1 48 ? -30.588 -29.543 61.935 1.00 17.08 48 GLU B N 1
ATOM 3151 C CA . GLU B 1 48 ? -30.169 -28.186 61.600 1.00 17.16 48 GLU B CA 1
ATOM 3152 C C . GLU B 1 48 ? -30.323 -27.917 60.101 1.00 16.64 48 GLU B C 1
ATOM 3153 O O . GLU B 1 48 ? -30.703 -26.814 59.701 1.00 16.46 48 GLU B O 1
ATOM 3157 N N . ALA B 1 49 ? -30.038 -28.933 59.287 1.00 16.02 49 ALA B N 1
ATOM 3158 C CA . ALA B 1 49 ? -30.204 -28.843 57.837 1.00 15.93 49 ALA B CA 1
ATOM 3159 C C . ALA B 1 49 ? -31.662 -28.612 57.461 1.00 15.75 49 ALA B C 1
ATOM 3160 O O . ALA B 1 49 ? -31.965 -27.737 56.652 1.00 15.55 49 ALA B O 1
ATOM 3162 N N . HIS B 1 50 ? -32.554 -29.397 58.061 1.00 15.73 50 HIS B N 1
ATOM 3163 C CA . HIS B 1 50 ? -33.988 -29.297 57.795 1.00 15.97 50 HIS B CA 1
ATOM 3164 C C . HIS B 1 50 ? -34.540 -27.927 58.184 1.00 15.38 50 HIS B C 1
ATOM 3165 O O . HIS B 1 50 ? -35.321 -27.345 57.436 1.00 15.32 50 HIS B O 1
ATOM 3172 N N . ALA B 1 51 ? -34.117 -27.430 59.347 1.00 15.01 51 ALA B N 1
ATOM 3173 C CA . ALA B 1 51 ? -34.548 -26.133 59.875 1.00 14.46 51 ALA B CA 1
ATOM 3174 C C . ALA B 1 51 ? -34.083 -24.996 58.974 1.00 14.25 51 ALA B C 1
ATOM 3175 O O . ALA B 1 51 ? -34.849 -24.076 58.676 1.00 14.39 51 ALA B O 1
ATOM 3177 N N . TYR B 1 52 ? -32.826 -25.066 58.537 1.00 13.69 52 TYR B N 1
ATOM 3178 C CA . TYR B 1 52 ? -32.293 -24.093 57.590 1.00 12.97 52 TYR B CA 1
ATOM 3179 C C . TYR B 1 52 ? -33.026 -24.113 56.244 1.00 12.66 52 TYR B C 1
ATOM 3180 O O . TYR B 1 52 ? -33.344 -23.056 55.691 1.00 12.44 52 TYR B O 1
ATOM 3189 N N . ASP B 1 53 ? -33.286 -25.313 55.722 1.00 12.25 53 ASP B N 1
ATOM 3190 C CA . ASP B 1 53 ? -33.923 -25.463 54.410 1.00 12.01 53 ASP B CA 1
ATOM 3191 C C . ASP B 1 53 ? -35.340 -24.876 54.368 1.00 11.86 53 ASP B C 1
ATOM 3192 O O . ASP B 1 53 ? -35.792 -24.433 53.317 1.00 11.66 53 ASP B O 1
ATOM 3197 N N . LYS B 1 54 ? -36.022 -24.877 55.514 1.00 11.94 54 LYS B N 1
ATOM 3198 C CA . LYS B 1 54 ? -37.362 -24.292 55.651 1.00 12.02 54 LYS B CA 1
ATOM 3199 C C . LYS B 1 54 ? -37.389 -22.778 55.459 1.00 11.43 54 LYS B C 1
ATOM 3200 O O . LYS B 1 54 ? -38.419 -22.214 55.087 1.00 11.71 54 LYS B O 1
ATOM 3206 N N . THR B 1 55 ? -36.264 -22.121 55.726 1.00 10.81 55 THR B N 1
ATOM 3207 C CA . THR B 1 55 ? -36.186 -20.664 55.634 1.00 10.06 55 THR B CA 1
ATOM 3208 C C . THR B 1 55 ? -36.085 -20.182 54.183 1.00 9.61 55 THR B C 1
ATOM 3209 O O . THR B 1 55 ? -36.336 -19.018 53.897 1.00 9.48 55 THR B O 1
ATOM 3213 N N . LEU B 1 56 ? -35.703 -21.084 53.281 1.00 9.17 56 LEU B N 1
ATOM 3214 C CA . LEU B 1 56 ? -35.361 -20.729 51.898 1.00 8.53 56 LEU B CA 1
ATOM 3215 C C . LEU B 1 56 ? -36.566 -20.776 50.964 1.00 8.29 56 LEU B C 1
ATOM 3216 O O . LEU B 1 56 ? -37.571 -21.428 51.268 1.00 8.30 56 LEU B O 1
ATOM 3221 N N . ASP B 1 57 ? -36.456 -20.086 49.828 1.00 8.05 57 ASP B N 1
ATOM 3222 C CA . ASP B 1 57 ? -37.523 -20.043 48.819 1.00 7.67 57 ASP B CA 1
ATOM 3223 C C . ASP B 1 57 ? -37.242 -20.930 47.596 1.00 7.34 57 ASP B C 1
ATOM 3224 O O . ASP B 1 57 ? -37.967 -20.880 46.601 1.00 7.18 57 ASP B O 1
ATOM 3229 N N . TYR B 1 58 ? -36.186 -21.737 47.684 1.00 6.85 58 TYR B N 1
ATOM 3230 C CA . TYR B 1 58 ? -35.882 -22.739 46.664 1.00 6.57 58 TYR B CA 1
ATOM 3231 C C . TYR B 1 58 ? -35.681 -24.125 47.301 1.00 6.18 58 TYR B C 1
ATOM 3232 O O . TYR B 1 58 ? -35.382 -24.235 48.493 1.00 5.62 58 TYR B O 1
ATOM 3241 N N . GLU B 1 59 ? -35.854 -25.175 46.497 1.00 6.32 59 GLU B N 1
ATOM 3242 C CA . GLU B 1 59 ? -35.741 -26.557 46.985 1.00 6.13 59 GLU B CA 1
ATOM 3243 C C . GLU B 1 59 ? -34.308 -26.972 47.295 1.00 6.19 59 GLU B C 1
ATOM 3244 O O . GLU B 1 59 ? -33.405 -26.775 46.482 1.00 6.08 59 GLU B O 1
ATOM 3250 N N . VAL B 1 60 ? -34.124 -27.559 48.474 1.00 6.18 60 VAL B N 1
ATOM 3251 C CA . VAL B 1 60 ? -32.889 -28.264 48.813 1.00 6.11 60 VAL B CA 1
ATOM 3252 C C . VAL B 1 60 ? -33.223 -29.731 49.041 1.00 6.24 60 VAL B C 1
ATOM 3253 O O . VAL B 1 60 ? -34.045 -30.066 49.897 1.00 6.34 60 VAL B O 1
ATOM 3257 N N . ILE B 1 61 ? -32.608 -30.598 48.247 1.00 6.30 61 ILE B N 1
ATOM 3258 C CA . ILE B 1 61 ? -32.730 -32.042 48.435 1.00 6.23 61 ILE B CA 1
ATOM 3259 C C . ILE B 1 61 ? -31.489 -32.495 49.187 1.00 6.64 61 ILE B C 1
ATOM 3260 O O . ILE B 1 61 ? -30.365 -32.296 48.720 1.00 6.74 61 ILE B O 1
ATOM 3265 N N . ARG B 1 62 ? -31.693 -33.066 50.368 1.00 6.97 62 ARG B N 1
ATOM 3266 C CA . ARG B 1 62 ? -30.585 -33.499 51.212 1.00 7.54 62 ARG B CA 1
ATOM 3267 C C . ARG B 1 62 ? -30.193 -34.944 50.933 1.00 8.13 62 ARG B C 1
ATOM 3268 O O . ARG B 1 62 ? -31.031 -35.849 50.963 1.00 8.35 62 ARG B O 1
ATOM 3276 N N . TRP B 1 63 ? -28.914 -35.133 50.634 1.00 8.80 63 TRP B N 1
ATOM 3277 C CA . TRP B 1 63 ? -28.287 -36.444 50.550 1.00 9.47 63 TRP B CA 1
ATOM 3278 C C . TRP B 1 63 ? -27.927 -36.846 51.982 1.00 10.02 63 TRP B C 1
ATOM 3279 O O . TRP B 1 63 ? -27.155 -36.142 52.642 1.00 9.73 63 TRP B O 1
ATOM 3290 N N . PRO B 1 64 ? -28.498 -37.968 52.478 1.00 10.84 64 PRO B N 1
ATOM 3291 C CA . PRO B 1 64 ? -28.322 -38.340 53.889 1.00 11.22 64 PRO B CA 1
ATOM 3292 C C . PRO B 1 64 ? -26.947 -38.945 54.194 1.00 12.08 64 PRO B C 1
ATOM 3293 O O . PRO B 1 64 ? -26.851 -39.991 54.849 1.00 12.55 64 PRO B O 1
ATOM 3297 N N . ARG B 1 65 ? -25.894 -38.295 53.702 1.00 12.49 65 ARG B N 1
ATOM 3298 C CA . ARG B 1 65 ? -24.523 -38.643 54.056 1.00 12.99 65 ARG B CA 1
ATOM 3299 C C . ARG B 1 65 ? -23.807 -37.367 54.440 1.00 12.90 65 ARG B C 1
ATOM 3300 O O . ARG B 1 65 ? -24.113 -36.281 53.916 1.00 12.58 65 ARG B O 1
ATOM 3303 N N . SER B 1 66 ? -22.858 -37.506 55.359 1.00 12.47 66 SER B N 1
ATOM 3304 C CA . SER B 1 66 ? -22.031 -36.400 55.798 1.00 12.41 66 SER B CA 1
ATOM 3305 C C . SER B 1 66 ? -21.168 -35.886 54.647 1.00 12.01 66 SER B C 1
ATOM 3306 O O . SER B 1 66 ? -20.920 -34.680 54.525 1.00 11.84 66 SER B O 1
ATOM 3309 N N . VAL B 1 67 ? -20.719 -36.810 53.804 1.00 11.72 67 VAL B N 1
ATOM 3310 C CA . VAL B 1 67 ? -19.891 -36.467 52.653 1.00 11.67 67 VAL B CA 1
ATOM 3311 C C . VAL B 1 67 ? -20.515 -37.063 51.400 1.00 11.63 67 VAL B C 1
ATOM 3312 O O . VAL B 1 67 ? -20.781 -38.266 51.343 1.00 11.63 67 VAL B O 1
ATOM 3316 N N . MET B 1 68 ? -20.768 -36.207 50.410 1.00 11.62 68 MET B N 1
ATOM 3317 C CA . MET B 1 68 ? -21.220 -36.644 49.090 1.00 11.46 68 MET B CA 1
ATOM 3318 C C . MET B 1 68 ? -20.028 -37.030 48.214 1.00 12.15 68 MET B C 1
ATOM 3319 O O . MET B 1 68 ? -19.149 -36.208 47.937 1.00 11.97 68 MET B O 1
ATOM 3324 N N . LEU B 1 69 ? -20.028 -38.283 47.770 1.00 12.76 69 LEU B N 1
ATOM 3325 C CA . LEU B 1 69 ? -18.924 -38.856 47.003 1.00 13.14 69 LEU B CA 1
ATOM 3326 C C . LEU B 1 69 ? -19.366 -39.251 45.586 1.00 12.97 69 LEU B C 1
ATOM 3327 O O . LEU B 1 69 ? -20.524 -39.602 45.383 1.00 12.95 69 LEU B O 1
ATOM 3332 N N . PRO B 1 70 ? -18.450 -39.180 44.596 1.00 12.89 70 PRO B N 1
ATOM 3333 C CA . PRO B 1 70 ? -18.849 -39.519 43.224 1.00 12.90 70 PRO B CA 1
ATOM 3334 C C . PRO B 1 70 ? -18.957 -41.031 42.965 1.00 12.83 70 PRO B C 1
ATOM 3335 O O . PRO B 1 70 ? -18.341 -41.551 42.032 1.00 13.54 70 PRO B O 1
ATOM 3339 N N . THR B 1 71 ? -19.752 -41.723 43.773 1.00 12.54 71 THR B N 1
ATOM 3340 C CA . THR B 1 71 ? -19.970 -43.158 43.605 1.00 12.14 71 THR B CA 1
ATOM 3341 C C . THR B 1 71 ? -21.078 -43.425 42.581 1.00 11.93 71 THR B C 1
ATOM 3342 O O . THR B 1 71 ? -21.813 -42.509 42.213 1.00 11.67 71 THR B O 1
ATOM 3346 N N . PRO B 1 72 ? -21.187 -44.677 42.090 1.00 11.78 72 PRO B N 1
ATOM 3347 C CA . PRO B 1 72 ? -22.319 -45.018 41.228 1.00 11.73 72 PRO B CA 1
ATOM 3348 C C . PRO B 1 72 ? -23.711 -44.720 41.826 1.00 11.69 72 PRO B C 1
ATOM 3349 O O . PRO B 1 72 ? -24.588 -44.254 41.091 1.00 11.63 72 PRO B O 1
ATOM 3353 N N . THR B 1 73 ? -23.923 -44.971 43.123 1.00 11.68 73 THR B N 1
ATOM 3354 C CA . THR B 1 73 ? -25.256 -44.721 43.717 1.00 11.88 73 THR B CA 1
ATOM 3355 C C . THR B 1 73 ? -25.574 -43.231 43.892 1.00 11.09 73 THR B C 1
ATOM 3356 O O . THR B 1 73 ? -26.732 -42.831 43.786 1.00 10.92 73 THR B O 1
ATOM 3360 N N . THR B 1 74 ? -24.553 -42.420 44.153 1.00 10.70 74 THR B N 1
ATOM 3361 C CA . THR B 1 74 ? -24.728 -40.966 44.215 1.00 10.19 74 THR B CA 1
ATOM 3362 C C . THR B 1 74 ? -25.051 -40.433 42.813 1.00 10.37 74 THR B C 1
ATOM 3363 O O . THR B 1 74 ? -25.947 -39.598 42.644 1.00 10.08 74 THR B O 1
ATOM 3367 N N . ALA B 1 75 ? -24.317 -40.931 41.815 1.00 10.38 75 ALA B N 1
ATOM 3368 C CA . ALA B 1 75 ? -24.566 -40.606 40.409 1.00 10.52 75 ALA B CA 1
ATOM 3369 C C . ALA B 1 75 ? -26.007 -40.911 39.996 1.00 10.60 75 ALA B C 1
ATOM 3370 O O . ALA B 1 75 ? -26.673 -40.068 39.397 1.00 10.19 75 ALA B O 1
ATOM 3372 N N . HIS B 1 76 ? -26.483 -42.112 40.330 1.00 11.25 76 HIS B N 1
ATOM 3373 C CA . HIS B 1 76 ? -27.855 -42.520 40.004 1.00 11.79 76 HIS B CA 1
ATOM 3374 C C . HIS B 1 76 ? -28.888 -41.624 40.686 1.00 11.30 76 HIS B C 1
ATOM 3375 O O . HIS B 1 76 ? -29.884 -41.249 40.074 1.00 11.25 76 HIS B O 1
ATOM 3382 N N . ALA B 1 77 ? -28.643 -41.291 41.951 1.00 11.00 77 ALA B N 1
ATOM 3383 C CA . ALA B 1 77 ? -29.535 -40.408 42.708 1.00 10.82 77 ALA B CA 1
ATOM 3384 C C . ALA B 1 77 ? -29.611 -39.012 42.082 1.00 10.60 77 ALA B C 1
ATOM 3385 O O . ALA B 1 77 ? -30.692 -38.437 41.983 1.00 10.71 77 ALA B O 1
ATOM 3387 N N . MET B 1 78 ? -28.462 -38.482 41.658 1.00 10.26 78 MET B N 1
ATOM 3388 C CA . MET B 1 78 ? -28.404 -37.204 40.953 1.00 9.92 78 MET B CA 1
ATOM 3389 C C . MET B 1 78 ? -29.174 -37.291 39.632 1.00 10.39 78 MET B C 1
ATOM 3390 O O . MET B 1 78 ? -29.964 -36.394 39.312 1.00 10.34 78 MET B O 1
ATOM 3395 N N . ALA B 1 79 ? -28.951 -38.374 38.884 1.00 10.69 79 ALA B N 1
ATOM 3396 C CA . ALA B 1 79 ? -29.615 -38.589 37.594 1.00 11.45 79 ALA B CA 1
ATOM 3397 C C . ALA B 1 79 ? -31.133 -38.563 37.740 1.00 12.08 79 ALA B C 1
ATOM 3398 O O . ALA B 1 79 ? -31.824 -37.946 36.931 1.00 11.90 79 ALA B O 1
ATOM 3400 N N . GLU B 1 80 ? -31.629 -39.213 38.793 1.00 13.01 80 GLU B N 1
ATOM 3401 C CA . GLU B 1 80 ? -33.054 -39.247 39.123 1.00 14.59 80 GLU B CA 1
ATOM 3402 C C . GLU B 1 80 ? -33.627 -37.837 39.320 1.00 13.56 80 GLU B C 1
ATOM 3403 O O . GLU B 1 80 ? -34.700 -37.528 38.804 1.00 13.82 80 GLU B O 1
ATOM 3409 N N . ILE B 1 81 ? -32.905 -36.991 40.053 1.00 12.86 81 ILE B N 1
ATOM 3410 C CA . ILE B 1 81 ? -33.308 -35.602 40.270 1.00 12.08 81 ILE B CA 1
ATOM 3411 C C . ILE B 1 81 ? -33.334 -34.812 38.956 1.00 11.85 81 ILE B C 1
ATOM 3412 O O . ILE B 1 81 ? -34.254 -34.033 38.715 1.00 11.77 81 ILE B O 1
ATOM 3417 N N . ILE B 1 82 ? -32.324 -35.022 38.115 1.00 11.67 82 ILE B N 1
ATOM 3418 C CA . ILE B 1 82 ? -32.230 -34.344 36.818 1.00 11.55 82 ILE B CA 1
ATOM 3419 C C . ILE B 1 82 ? -33.459 -34.644 35.948 1.00 11.99 82 ILE B C 1
ATOM 3420 O O . ILE B 1 82 ? -34.063 -33.727 35.382 1.00 11.76 82 ILE B O 1
ATOM 3425 N N . ARG B 1 83 ? -33.834 -35.920 35.866 1.00 12.57 83 ARG B N 1
ATOM 3426 C CA . ARG B 1 83 ? -35.026 -36.331 35.105 1.00 13.69 83 ARG B CA 1
ATOM 3427 C C . ARG B 1 83 ? -36.340 -35.822 35.726 1.00 13.38 83 ARG B C 1
ATOM 3428 O O . ARG B 1 83 ? -37.197 -35.288 35.014 1.00 13.90 83 ARG B O 1
ATOM 3436 N N . GLU B 1 84 ? -36.488 -35.979 37.043 1.00 12.92 84 GLU B N 1
ATOM 3437 C CA . GLU B 1 84 ? -37.752 -35.662 37.722 1.00 12.86 84 GLU B CA 1
ATOM 3438 C C . GLU B 1 84 ? -38.040 -34.165 37.856 1.00 12.54 84 GLU B C 1
ATOM 3439 O O . GLU B 1 84 ? -39.195 -33.756 37.749 1.00 12.66 84 GLU B O 1
ATOM 3441 N N . ARG B 1 85 ? -36.999 -33.364 38.097 1.00 12.44 85 ARG B N 1
ATOM 3442 C CA . ARG B 1 85 ? -37.128 -31.897 38.208 1.00 12.03 85 ARG B CA 1
ATOM 3443 C C . ARG B 1 85 ? -36.927 -31.176 36.872 1.00 12.02 85 ARG B C 1
ATOM 3444 O O . ARG B 1 85 ? -36.957 -29.943 36.816 1.00 12.04 85 ARG B O 1
ATOM 3452 N N . GLU B 1 86 ? -36.733 -31.948 35.805 1.00 11.99 86 GLU B N 1
ATOM 3453 C CA . GLU B 1 86 ? -36.477 -31.413 34.460 1.00 12.60 86 GLU B CA 1
ATOM 3454 C C . GLU B 1 86 ? -35.359 -30.370 34.464 1.00 11.35 86 GLU B C 1
ATOM 3455 O O . GLU B 1 86 ? -35.561 -29.215 34.084 1.00 11.49 86 GLU B O 1
ATOM 3461 N N . ILE B 1 87 ? -34.183 -30.800 34.909 1.00 10.23 87 ILE B N 1
ATOM 3462 C CA . ILE B 1 87 ? -33.026 -29.929 35.066 1.00 9.31 87 ILE B CA 1
ATOM 3463 C C . ILE B 1 87 ? -32.339 -29.646 33.719 1.00 9.12 87 ILE B C 1
ATOM 3464 O O . ILE B 1 87 ? -32.115 -30.562 32.915 1.00 8.72 87 ILE B O 1
ATOM 3469 N N . ASP B 1 88 ? -32.034 -28.370 33.478 1.00 8.88 88 ASP B N 1
ATOM 3470 C CA . ASP B 1 88 ? -31.295 -27.928 32.284 1.00 8.99 88 ASP B CA 1
ATOM 3471 C C . ASP B 1 88 ? -29.776 -27.811 32.509 1.00 8.56 88 ASP B C 1
ATOM 3472 O O . ASP B 1 88 ? -28.991 -28.320 31.710 1.00 8.52 88 ASP B O 1
ATOM 3477 N N . ASN B 1 89 ? -29.376 -27.124 33.582 1.00 8.04 89 ASN B N 1
ATOM 3478 C CA . ASN B 1 89 ? -27.966 -26.992 33.964 1.00 7.47 89 ASN B CA 1
ATOM 3479 C C . ASN B 1 89 ? -27.642 -27.835 35.188 1.00 7.06 89 ASN B C 1
ATOM 3480 O O . ASN B 1 89 ? -28.427 -27.883 36.130 1.00 6.97 89 ASN B O 1
ATOM 3485 N N . VAL B 1 90 ? -26.477 -28.478 35.191 1.00 6.55 90 VAL B N 1
ATOM 3486 C CA . VAL B 1 90 ? -25.953 -29.041 36.422 1.00 6.18 90 VAL B CA 1
ATOM 3487 C C . VAL B 1 90 ? -24.691 -28.274 36.804 1.00 6.02 90 VAL B C 1
ATOM 3488 O O . VAL B 1 90 ? -23.716 -28.235 36.049 1.00 6.17 90 VAL B O 1
ATOM 3492 N N . TRP B 1 91 ? -24.740 -27.651 37.974 1.00 5.36 91 TRP B N 1
ATOM 3493 C CA . TRP B 1 91 ? -23.637 -26.870 38.482 1.00 5.20 91 TRP B CA 1
ATOM 3494 C C . TRP B 1 91 ? -23.018 -27.586 39.678 1.00 4.89 91 TRP B C 1
ATOM 3495 O O . TRP B 1 91 ? -23.629 -27.713 40.731 1.00 4.62 91 TRP B O 1
ATOM 3506 N N . PHE B 1 92 ? -21.801 -28.077 39.487 1.00 5.13 92 PHE B N 1
ATOM 3507 C CA . PHE B 1 92 ? -21.051 -28.704 40.574 1.00 5.22 92 PHE B CA 1
ATOM 3508 C C . PHE B 1 92 ? -20.372 -27.619 41.405 1.00 5.58 92 PHE B C 1
ATOM 3509 O O . PHE B 1 92 ? -19.538 -26.878 40.896 1.00 5.93 92 PHE B O 1
ATOM 3517 N N . GLY B 1 93 ? -20.755 -27.522 42.676 1.00 6.06 93 GLY B N 1
ATOM 3518 C CA . GLY B 1 93 ? -20.243 -26.492 43.589 1.00 6.58 93 GLY B CA 1
ATOM 3519 C C . GLY B 1 93 ? -18.734 -26.465 43.741 1.00 6.93 93 GLY B C 1
ATOM 3520 O O . GLY B 1 93 ? -18.139 -25.404 43.957 1.00 7.18 93 GLY B O 1
ATOM 3521 N N . ALA B 1 94 ? -18.127 -27.644 43.647 1.00 7.27 94 ALA B N 1
ATOM 3522 C CA . ALA B 1 94 ? -16.682 -27.803 43.597 1.00 7.73 94 ALA B CA 1
ATOM 3523 C C . ALA B 1 94 ? -16.388 -28.833 42.522 1.00 8.11 94 ALA B C 1
ATOM 3524 O O . ALA B 1 94 ? -16.982 -29.911 42.510 1.00 8.85 94 ALA B O 1
ATOM 3526 N N . ALA B 1 95 ? -15.475 -28.493 41.621 1.00 8.41 95 ALA B N 1
ATOM 3527 C CA . ALA B 1 95 ? -15.151 -29.336 40.471 1.00 8.62 95 ALA B CA 1
ATOM 3528 C C . ALA B 1 95 ? -14.623 -30.720 40.851 1.00 8.74 95 ALA B C 1
ATOM 3529 O O . ALA B 1 95 ? -15.117 -31.726 40.354 1.00 8.77 95 ALA B O 1
ATOM 3531 N N . ALA B 1 96 ? -13.623 -30.765 41.729 1.00 9.05 96 ALA B N 1
ATOM 3532 C CA . ALA B 1 96 ? -12.971 -32.029 42.092 1.00 9.22 96 ALA B CA 1
ATOM 3533 C C . ALA B 1 96 ? -13.402 -32.480 43.487 1.00 9.07 96 ALA B C 1
ATOM 3534 O O . ALA B 1 96 ? -13.280 -31.709 44.442 1.00 9.28 96 ALA B O 1
ATOM 3536 N N . PRO B 1 97 ? -13.921 -33.722 43.615 1.00 9.05 97 PRO B N 1
ATOM 3537 C CA . PRO B 1 97 ? -14.111 -34.756 42.594 1.00 8.97 97 PRO B CA 1
ATOM 3538 C C . PRO B 1 97 ? -15.511 -34.854 41.949 1.00 8.96 97 PRO B C 1
ATOM 3539 O O . PRO B 1 97 ? -15.664 -35.563 40.952 1.00 8.85 97 PRO B O 1
ATOM 3543 N N . LEU B 1 98 ? -16.513 -34.166 42.499 1.00 8.54 98 LEU B N 1
ATOM 3544 C CA . LEU B 1 98 ? -17.912 -34.408 42.108 1.00 8.44 98 LEU B CA 1
ATOM 3545 C C . LEU B 1 98 ? -18.264 -34.172 40.631 1.00 8.31 98 LEU B C 1
ATOM 3546 O O . LEU B 1 98 ? -19.210 -34.775 40.117 1.00 8.17 98 LEU B O 1
ATOM 3551 N N . ALA B 1 99 ? -17.501 -33.322 39.946 1.00 8.10 99 ALA B N 1
ATOM 3552 C CA . ALA B 1 99 ? -17.760 -33.058 38.531 1.00 8.31 99 ALA B CA 1
ATOM 3553 C C . ALA B 1 99 ? -17.406 -34.262 37.644 1.00 8.29 99 ALA B C 1
ATOM 3554 O O . ALA B 1 99 ? -17.652 -34.235 36.445 1.00 8.09 99 ALA B O 1
ATOM 3556 N N . LEU B 1 100 ? -16.858 -35.318 38.248 1.00 8.42 100 LEU B N 1
ATOM 3557 C CA . LEU B 1 100 ? -16.684 -36.603 37.560 1.00 8.76 100 LEU B CA 1
ATOM 3558 C C . LEU B 1 100 ? -18.030 -37.264 37.224 1.00 8.88 100 LEU B C 1
ATOM 3559 O O . LEU B 1 100 ? -18.093 -38.157 36.380 1.00 8.85 100 LEU B O 1
ATOM 3564 N N . MET B 1 101 ? -19.105 -36.811 37.871 1.00 9.05 101 MET B N 1
ATOM 3565 C CA . MET B 1 101 ? -20.460 -37.280 37.535 1.00 8.94 101 MET B CA 1
ATOM 3566 C C . MET B 1 101 ? -21.118 -36.487 36.406 1.00 9.05 101 MET B C 1
ATOM 3567 O O . MET B 1 101 ? -22.297 -36.689 36.126 1.00 8.98 101 MET B O 1
ATOM 3572 N N . ALA B 1 102 ? -20.353 -35.601 35.756 1.00 9.02 102 ALA B N 1
ATOM 3573 C CA . ALA B 1 102 ? -20.858 -34.760 34.665 1.00 8.94 102 ALA B CA 1
ATOM 3574 C C . ALA B 1 102 ? -21.392 -35.558 33.474 1.00 9.31 102 ALA B C 1
ATOM 3575 O O . ALA B 1 102 ? -22.396 -35.173 32.865 1.00 9.15 102 ALA B O 1
ATOM 3577 N N . GLY B 1 103 ? -20.717 -36.658 33.139 1.00 9.51 103 GLY B N 1
ATOM 3578 C CA . GLY B 1 103 ? -21.149 -37.533 32.047 1.00 9.47 103 GLY B CA 1
ATOM 3579 C C . GLY B 1 103 ? -22.530 -38.099 32.315 1.00 9.64 103 GLY B C 1
ATOM 3580 O O . GLY B 1 103 ? -23.381 -38.115 31.431 1.00 9.73 103 GLY B O 1
ATOM 3581 N N . THR B 1 104 ? -22.746 -38.554 33.547 1.00 9.57 104 THR B N 1
ATOM 3582 C CA . THR B 1 104 ? -24.048 -39.046 33.986 1.00 9.72 104 THR B CA 1
ATOM 3583 C C . THR B 1 104 ? -25.105 -37.947 33.926 1.00 9.58 104 THR B C 1
ATOM 3584 O O . THR B 1 104 ? -26.222 -38.186 33.461 1.00 9.65 104 THR B O 1
ATOM 3588 N N . ALA B 1 105 ? -24.744 -36.750 34.393 1.00 9.66 105 ALA B N 1
ATOM 3589 C CA . ALA B 1 105 ? -25.645 -35.594 34.384 1.00 9.68 105 ALA B CA 1
ATOM 3590 C C . ALA B 1 105 ? -26.203 -35.342 32.980 1.00 10.10 105 ALA B C 1
ATOM 3591 O O . ALA B 1 105 ? -27.406 -35.149 32.809 1.00 9.64 105 ALA B O 1
ATOM 3593 N N . LYS B 1 106 ? -25.322 -35.370 31.984 1.00 10.59 106 LYS B N 1
ATOM 3594 C CA . LYS B 1 106 ? -25.707 -35.175 30.590 1.00 11.89 106 LYS B CA 1
ATOM 3595 C C . LYS B 1 106 ? -26.546 -36.331 30.032 1.00 11.63 106 LYS B C 1
ATOM 3596 O O . LYS B 1 106 ? -27.492 -36.100 29.282 1.00 11.78 106 LYS B O 1
ATOM 3602 N N . GLN B 1 107 ? -26.213 -37.564 30.412 1.00 11.40 107 GLN B N 1
ATOM 3603 C CA . GLN B 1 107 ? -27.026 -38.724 30.036 1.00 11.59 107 GLN B CA 1
ATOM 3604 C C . GLN B 1 107 ? -28.440 -38.658 30.626 1.00 11.65 107 GLN B C 1
ATOM 3605 O O . GLN B 1 107 ? -29.391 -39.180 30.038 1.00 11.78 107 GLN B O 1
ATOM 3611 N N . ALA B 1 108 ? -28.570 -38.002 31.775 1.00 11.52 108 ALA B N 1
ATOM 3612 C CA . ALA B 1 108 ? -29.857 -37.849 32.453 1.00 11.83 108 ALA B CA 1
ATOM 3613 C C . ALA B 1 108 ? -30.730 -36.713 31.885 1.00 12.01 108 ALA B C 1
ATOM 3614 O O . ALA B 1 108 ? -31.910 -36.592 32.229 1.00 12.26 108 ALA B O 1
ATOM 3616 N N . GLY B 1 109 ? -30.148 -35.880 31.028 1.00 12.27 109 GLY B N 1
ATOM 3617 C CA . GLY B 1 109 ? -30.915 -34.864 30.324 1.00 12.26 109 GLY B CA 1
ATOM 3618 C C . GLY B 1 109 ? -30.401 -33.442 30.430 1.00 12.34 109 GLY B C 1
ATOM 3619 O O . GLY B 1 109 ? -30.938 -32.545 29.775 1.00 12.60 109 GLY B O 1
ATOM 3620 N N . ALA B 1 110 ? -29.373 -33.224 31.251 1.00 11.87 110 ALA B N 1
ATOM 3621 C CA . ALA B 1 110 ? -28.792 -31.890 31.402 1.00 11.47 110 ALA B CA 1
ATOM 3622 C C . ALA B 1 110 ? -28.104 -31.485 30.104 1.00 11.51 110 ALA B C 1
ATOM 3623 O O . ALA B 1 110 ? -27.362 -32.278 29.512 1.00 11.80 110 ALA B O 1
ATOM 3625 N N . SER B 1 111 ? -28.366 -30.258 29.657 1.00 10.96 111 SER B N 1
ATOM 3626 C CA . SER B 1 111 ? -27.803 -29.761 28.405 1.00 10.56 111 SER B CA 1
ATOM 3627 C C . SER B 1 111 ? -26.585 -28.848 28.610 1.00 10.22 111 SER B C 1
ATOM 3628 O O . SER B 1 111 ? -25.948 -28.443 27.647 1.00 10.35 111 SER B O 1
ATOM 3631 N N . LYS B 1 112 ? -26.269 -28.536 29.866 1.00 9.59 112 LYS B N 1
ATOM 3632 C CA . LYS B 1 112 ? -25.090 -27.749 30.203 1.00 9.17 112 LYS B CA 1
ATOM 3633 C C . LYS B 1 112 ? -24.559 -28.148 31.581 1.00 8.61 112 LYS B C 1
ATOM 3634 O O . LYS B 1 112 ? -25.333 -28.268 32.536 1.00 8.19 112 LYS B O 1
ATOM 3640 N N . VAL B 1 113 ? -23.244 -28.339 31.672 1.00 7.84 113 VAL B N 1
ATOM 3641 C CA . VAL B 1 113 ? -22.579 -28.630 32.939 1.00 7.49 113 VAL B CA 1
ATOM 3642 C C . VAL B 1 113 ? -21.592 -27.521 33.292 1.00 7.53 113 VAL B C 1
ATOM 3643 O O . VAL B 1 113 ? -20.731 -27.158 32.488 1.00 7.58 113 VAL B O 1
ATOM 3647 N N . ILE B 1 114 ? -21.756 -26.976 34.495 1.00 7.34 114 ILE B N 1
ATOM 3648 C CA . ILE B 1 114 ? -20.878 -25.950 35.046 1.00 7.22 114 ILE B CA 1
ATOM 3649 C C . ILE B 1 114 ? -20.201 -26.543 36.282 1.00 7.13 114 ILE B C 1
ATOM 3650 O O . ILE B 1 114 ? -20.804 -27.322 37.010 1.00 7.43 114 ILE B O 1
ATOM 3655 N N . ALA B 1 115 ? -18.936 -26.209 36.492 1.00 7.05 115 ALA B N 1
ATOM 3656 C CA . ALA B 1 115 ? -18.221 -26.664 37.673 1.00 7.27 115 ALA B CA 1
ATOM 3657 C C . ALA B 1 115 ? -17.379 -25.518 38.190 1.00 7.22 115 ALA B C 1
ATOM 3658 O O . ALA B 1 115 ? -16.742 -24.823 37.409 1.00 7.07 115 ALA B O 1
ATOM 3660 N N . SER B 1 116 ? -17.390 -25.325 39.505 1.00 7.58 116 SER B N 1
ATOM 3661 C CA . SER B 1 116 ? -16.635 -24.244 40.128 1.00 7.98 116 SER B CA 1
ATOM 3662 C C . SER B 1 116 ? -15.315 -24.708 40.707 1.00 8.13 116 SER B C 1
ATOM 3663 O O . SER B 1 116 ? -15.264 -25.694 41.434 1.00 8.19 116 SER B O 1
ATOM 3666 N N . THR B 1 117 ? -14.248 -23.993 40.369 1.00 8.61 117 THR B N 1
ATOM 3667 C CA . THR B 1 117 ? -12.948 -24.227 40.979 1.00 9.10 117 THR B CA 1
ATOM 3668 C C . THR B 1 117 ? -12.734 -23.210 42.102 1.00 9.86 117 THR B C 1
ATOM 3669 O O . THR B 1 117 ? -13.335 -22.124 42.100 1.00 9.88 117 THR B O 1
ATOM 3673 N N . HIS B 1 118 ? -11.880 -23.562 43.056 1.00 10.41 118 HIS B N 1
ATOM 3674 C CA . HIS B 1 118 ? -11.632 -22.694 44.200 1.00 11.27 118 HIS B CA 1
ATOM 3675 C C . HIS B 1 118 ? -10.146 -22.447 44.478 1.00 11.75 118 HIS B C 1
ATOM 3676 O O . HIS B 1 118 ? -9.803 -21.713 45.395 1.00 11.92 118 HIS B O 1
ATOM 3683 N N . GLY B 1 119 ? -9.278 -23.065 43.677 1.00 12.46 119 GLY B N 1
ATOM 3684 C CA . GLY B 1 119 ? -7.852 -22.738 43.670 1.00 13.45 119 GLY B CA 1
ATOM 3685 C C . GLY B 1 119 ? -6.872 -23.764 44.213 1.00 14.07 119 GLY B C 1
ATOM 3686 O O . GLY B 1 119 ? -5.670 -23.502 44.239 1.00 14.35 119 GLY B O 1
ATOM 3687 N N . HIS B 1 120 ? -7.365 -24.923 44.650 1.00 14.39 120 HIS B N 1
ATOM 3688 C CA . HIS B 1 120 ? -6.488 -25.944 45.229 1.00 14.86 120 HIS B CA 1
ATOM 3689 C C . HIS B 1 120 ? -6.490 -27.271 44.464 1.00 14.45 120 HIS B C 1
ATOM 3690 O O . HIS B 1 120 ? -5.977 -28.281 44.946 1.00 14.55 120 HIS B O 1
ATOM 3697 N N . GLU B 1 121 ? -7.048 -27.240 43.260 1.00 14.16 121 GLU B N 1
ATOM 3698 C CA . GLU B 1 121 ? -7.141 -28.408 42.381 1.00 13.90 121 GLU B CA 1
ATOM 3699 C C . GLU B 1 121 ? -5.775 -28.859 41.855 1.00 13.44 121 GLU B C 1
ATOM 3700 O O . GLU B 1 121 ? -5.544 -30.047 41.654 1.00 13.48 121 GLU B O 1
ATOM 3706 N N . VAL B 1 122 ? -4.880 -27.902 41.632 1.00 13.13 122 VAL B N 1
ATOM 3707 C CA . VAL B 1 122 ? -3.565 -28.183 41.063 1.00 12.81 122 VAL B CA 1
ATOM 3708 C C . VAL B 1 122 ? -2.459 -27.736 42.025 1.00 12.82 122 VAL B C 1
ATOM 3709 O O . VAL B 1 122 ? -2.457 -26.598 42.506 1.00 13.02 122 VAL B O 1
ATOM 3713 N N . GLY B 1 123 ? -1.527 -28.641 42.300 1.00 12.45 123 GLY B N 1
ATOM 3714 C CA . GLY B 1 123 ? -0.426 -28.366 43.214 1.00 12.19 123 GLY B CA 1
ATOM 3715 C C . GLY B 1 123 ? 0.425 -29.601 43.413 1.00 12.09 123 GLY B C 1
ATOM 3716 O O . GLY B 1 123 ? 0.076 -30.686 42.949 1.00 11.98 123 GLY B O 1
ATOM 3717 N N . TRP B 1 124 ? 1.540 -29.449 44.112 1.00 11.80 124 TRP B N 1
ATOM 3718 C CA . TRP B 1 124 ? 2.483 -30.550 44.244 1.00 11.92 124 TRP B CA 1
ATOM 3719 C C . TRP B 1 124 ? 2.035 -31.687 45.169 1.00 12.14 124 TRP B C 1
ATOM 3720 O O . TRP B 1 124 ? 2.642 -32.763 45.168 1.00 12.01 124 TRP B O 1
ATOM 3731 N N . SER B 1 125 ? 0.987 -31.443 45.956 1.00 12.58 125 SER B N 1
ATOM 3732 C CA . SER B 1 125 ? 0.427 -32.463 46.839 1.00 13.19 125 SER B CA 1
ATOM 3733 C C . SER B 1 125 ? -0.775 -33.203 46.220 1.00 13.35 125 SER B C 1
ATOM 3734 O O . SER B 1 125 ? -1.428 -34.004 46.904 1.00 13.38 125 SER B O 1
ATOM 3737 N N . MET B 1 126 ? -1.050 -32.935 44.939 1.00 13.42 126 MET B N 1
ATOM 3738 C CA . MET B 1 126 ? -2.060 -33.665 44.153 1.00 14.03 126 MET B CA 1
ATOM 3739 C C . MET B 1 126 ? -1.913 -35.168 44.306 1.00 14.10 126 MET B C 1
ATOM 3740 O O . MET B 1 126 ? -0.813 -35.701 44.187 1.00 14.25 126 MET B O 1
ATOM 3745 N N . LEU B 1 127 ? -3.032 -35.850 44.535 1.00 14.44 127 LEU B N 1
ATOM 3746 C CA . LEU B 1 127 ? -3.040 -37.307 44.721 1.00 14.57 127 LEU B CA 1
ATOM 3747 C C . LEU B 1 127 ? -2.839 -38.064 43.404 1.00 14.62 127 LEU B C 1
ATOM 3748 O O . LEU B 1 127 ? -3.057 -37.498 42.330 1.00 14.62 127 LEU B O 1
ATOM 3753 N N . PRO B 1 128 ? -2.388 -39.337 43.473 1.00 14.72 128 PRO B N 1
ATOM 3754 C CA . PRO B 1 128 ? -2.296 -40.146 42.256 1.00 14.79 128 PRO B CA 1
ATOM 3755 C C . PRO B 1 128 ? -3.672 -40.346 41.624 1.00 14.78 128 PRO B C 1
ATOM 3756 O O . PRO B 1 128 ? -4.645 -40.631 42.326 1.00 14.86 128 PRO B O 1
ATOM 3760 N N . GLY B 1 129 ? -3.748 -40.177 40.309 1.00 14.94 129 GLY B N 1
ATOM 3761 C CA . GLY B 1 129 ? -5.023 -40.220 39.594 1.00 14.82 129 GLY B CA 1
ATOM 3762 C C . GLY B 1 129 ? -5.677 -38.857 39.422 1.00 14.74 129 GLY B C 1
ATOM 3763 O O . GLY B 1 129 ? -6.607 -38.715 38.627 1.00 14.89 129 GLY B O 1
ATOM 3764 N N . SER B 1 130 ? -5.189 -37.852 40.149 1.00 14.67 130 SER B N 1
ATOM 3765 C CA . SER B 1 130 ? -5.839 -36.534 40.176 1.00 15.06 130 SER B CA 1
ATOM 3766 C C . SER B 1 130 ? -5.735 -35.745 38.864 1.00 15.21 130 SER B C 1
ATOM 3767 O O . SER B 1 130 ? -6.696 -35.089 38.462 1.00 15.23 130 SER B O 1
ATOM 3770 N N . ARG B 1 131 ? -4.586 -35.813 38.198 1.00 15.51 131 ARG B N 1
ATOM 3771 C CA . ARG B 1 131 ? -4.397 -35.109 36.929 1.00 16.07 131 ARG B CA 1
ATOM 3772 C C . ARG B 1 131 ? -5.295 -35.644 35.815 1.00 15.76 131 ARG B C 1
ATOM 3773 O O . ARG B 1 131 ? -5.863 -34.870 35.045 1.00 15.61 131 ARG B O 1
ATOM 3781 N N . GLN B 1 132 ? -5.415 -36.968 35.734 1.00 15.62 132 GLN B N 1
ATOM 3782 C CA . GLN B 1 132 ? -6.323 -37.602 34.781 1.00 15.58 132 GLN B CA 1
ATOM 3783 C C . GLN B 1 132 ? -7.800 -37.294 35.101 1.00 14.77 132 GLN B C 1
ATOM 3784 O O . GLN B 1 132 ? -8.618 -37.152 34.185 1.00 14.55 132 GLN B O 1
ATOM 3790 N N . SER B 1 133 ? -8.123 -37.175 36.390 1.00 13.98 133 SER B N 1
ATOM 3791 C CA . SER B 1 133 ? -9.455 -36.745 36.829 1.00 13.51 133 SER B CA 1
ATOM 3792 C C . SER B 1 133 ? -9.813 -35.341 36.339 1.00 12.98 133 SER B C 1
ATOM 3793 O O . SER B 1 133 ? -10.928 -35.109 35.876 1.00 12.63 133 SER B O 1
ATOM 3796 N N . LEU B 1 134 ? -8.867 -34.412 36.439 1.00 12.51 134 LEU B N 1
ATOM 3797 C CA . LEU B 1 134 ? -9.105 -33.041 36.001 1.00 12.30 134 LEU B CA 1
ATOM 3798 C C . LEU B 1 134 ? -9.266 -32.959 34.485 1.00 12.27 134 LEU B C 1
ATOM 3799 O O . LEU B 1 134 ? -10.001 -32.111 33.984 1.00 11.92 134 LEU B O 1
ATOM 3804 N N . ARG B 1 135 ? -8.579 -33.847 33.769 1.00 12.54 135 ARG B N 1
ATOM 3805 C CA . ARG B 1 135 ? -8.754 -33.990 32.325 1.00 12.82 135 ARG B CA 1
ATOM 3806 C C . ARG B 1 135 ? -10.139 -34.502 31.970 1.00 12.52 135 ARG B C 1
ATOM 3807 O O . ARG B 1 135 ? -10.809 -33.935 31.112 1.00 12.59 135 ARG B O 1
ATOM 3815 N N . LYS B 1 136 ? -10.559 -35.571 32.641 1.00 12.41 136 LYS B N 1
ATOM 3816 C CA . LYS B 1 136 ? -11.905 -36.108 32.500 1.00 12.21 136 LYS B CA 1
ATOM 3817 C C . LYS B 1 136 ? -12.949 -35.032 32.793 1.00 11.99 136 LYS B C 1
ATOM 3818 O O . LYS B 1 136 ? -13.887 -34.852 32.016 1.00 11.91 136 LYS B O 1
ATOM 3822 N N . ILE B 1 137 ? -12.780 -34.315 33.905 1.00 11.42 137 ILE B N 1
ATOM 3823 C CA . ILE B 1 137 ? -13.706 -33.243 34.268 1.00 10.95 137 ILE B CA 1
ATOM 3824 C C . ILE B 1 137 ? -13.766 -32.199 33.150 1.00 10.86 137 ILE B C 1
ATOM 3825 O O . ILE B 1 137 ? -14.854 -31.787 32.733 1.00 10.50 137 ILE B O 1
ATOM 3830 N N . GLY B 1 138 ? -12.597 -31.820 32.637 1.00 10.76 138 GLY B N 1
ATOM 3831 C CA . GLY B 1 138 ? -12.499 -30.836 31.567 1.00 10.76 138 GLY B CA 1
ATOM 3832 C C . GLY B 1 138 ? -13.264 -31.171 30.298 1.00 10.99 138 GLY B C 1
ATOM 3833 O O . GLY B 1 138 ? -13.902 -30.295 29.709 1.00 11.09 138 GLY B O 1
ATOM 3834 N N . THR B 1 139 ? -13.201 -32.430 29.866 1.00 11.39 139 THR B N 1
ATOM 3835 C CA . THR B 1 139 ? -13.842 -32.843 28.608 1.00 11.81 139 THR B CA 1
ATOM 3836 C C . THR B 1 139 ? -15.364 -32.834 28.695 1.00 11.81 139 THR B C 1
ATOM 3837 O O . THR B 1 139 ? -16.041 -32.619 27.688 1.00 12.13 139 THR B O 1
ATOM 3841 N N . GLU B 1 140 ? -15.895 -33.069 29.894 1.00 11.69 140 GLU B N 1
ATOM 3842 C CA . GLU B 1 140 ? -17.341 -33.195 30.104 1.00 11.90 140 GLU B CA 1
ATOM 3843 C C . GLU B 1 140 ? -17.996 -31.922 30.664 1.00 11.83 140 GLU B C 1
ATOM 3844 O O . GLU B 1 140 ? -19.216 -31.781 30.623 1.00 12.08 140 GLU B O 1
ATOM 3846 N N . VAL B 1 141 ? -17.186 -31.013 31.196 1.00 11.20 141 VAL B N 1
ATOM 3847 C CA . VAL B 1 141 ? -17.691 -29.758 31.737 1.00 10.84 141 VAL B CA 1
ATOM 3848 C C . VAL B 1 141 ? -17.634 -28.669 30.659 1.00 10.54 141 VAL B C 1
ATOM 3849 O O . VAL B 1 141 ? -16.621 -28.517 29.980 1.00 10.52 141 VAL B O 1
ATOM 3853 N N . ASP B 1 142 ? -18.727 -27.925 30.512 1.00 10.15 142 ASP B N 1
ATOM 3854 C CA . ASP B 1 142 ? -18.819 -26.868 29.507 1.00 10.16 142 ASP B CA 1
ATOM 3855 C C . ASP B 1 142 ? -18.245 -25.535 30.000 1.00 9.94 142 ASP B C 1
ATOM 3856 O O . ASP B 1 142 ? -17.588 -24.819 29.238 1.00 9.84 142 ASP B O 1
ATOM 3861 N N . VAL B 1 143 ? -18.507 -25.212 31.270 1.00 9.47 143 VAL B N 1
ATOM 3862 C CA . VAL B 1 143 ? -18.017 -23.983 31.894 1.00 9.02 143 VAL B CA 1
ATOM 3863 C C . VAL B 1 143 ? -17.317 -24.284 33.221 1.00 8.72 143 VAL B C 1
ATOM 3864 O O . VAL B 1 143 ? -17.915 -24.849 34.136 1.00 8.46 143 VAL B O 1
ATOM 3868 N N . LEU B 1 144 ? -16.044 -23.919 33.315 1.00 8.35 144 LEU B N 1
ATOM 3869 C CA . LEU B 1 144 ? -15.338 -23.948 34.586 1.00 8.31 144 LEU B CA 1
ATOM 3870 C C . LEU B 1 144 ? -15.245 -22.535 35.117 1.00 7.90 144 LEU B C 1
ATOM 3871 O O . LEU B 1 144 ? -14.724 -21.660 34.442 1.00 8.34 144 LEU B O 1
ATOM 3876 N N . THR B 1 145 ? -15.757 -22.298 36.317 1.00 7.79 145 THR B N 1
ATOM 3877 C CA . THR B 1 145 ? -15.610 -20.973 36.919 1.00 7.41 145 THR B CA 1
ATOM 3878 C C . THR B 1 145 ? -14.355 -20.961 37.780 1.00 7.48 145 THR B C 1
ATOM 3879 O O . THR B 1 145 ? -13.980 -21.985 38.362 1.00 7.27 145 THR B O 1
ATOM 3883 N N . TYR B 1 146 ? -13.705 -19.807 37.849 1.00 7.48 146 TYR B N 1
ATOM 3884 C CA . TYR B 1 146 ? -12.486 -19.665 38.640 1.00 7.69 146 TYR B CA 1
ATOM 3885 C C . TYR B 1 146 ? -12.539 -18.350 39.418 1.00 7.97 146 TYR B C 1
ATOM 3886 O O . TYR B 1 146 ? -13.146 -17.377 38.964 1.00 8.18 146 TYR B O 1
ATOM 3895 N N . ILE B 1 147 ? -11.904 -18.327 40.585 1.00 8.10 147 ILE B N 1
ATOM 3896 C CA . ILE B 1 147 ? -12.030 -17.194 41.515 1.00 8.40 147 ILE B CA 1
ATOM 3897 C C . ILE B 1 147 ? -11.075 -16.023 41.245 1.00 8.65 147 ILE B C 1
ATOM 3898 O O . ILE B 1 147 ? -11.355 -14.890 41.637 1.00 8.64 147 ILE B O 1
ATOM 3903 N N . SER B 1 148 ? -9.964 -16.288 40.563 1.00 8.85 148 SER B N 1
ATOM 3904 C CA . SER B 1 148 ? -8.976 -15.246 40.290 1.00 9.37 148 SER B CA 1
ATOM 3905 C C . SER B 1 148 ? -8.074 -15.611 39.120 1.00 9.72 148 SER B C 1
ATOM 3906 O O . SER B 1 148 ? -7.937 -16.788 38.770 1.00 9.69 148 SER B O 1
ATOM 3909 N N . GLN B 1 149 ? -7.448 -14.595 38.535 1.00 10.13 149 GLN B N 1
ATOM 3910 C CA . GLN B 1 149 ? -6.473 -14.795 37.467 1.00 10.92 149 GLN B CA 1
ATOM 3911 C C . GLN B 1 149 ? -5.304 -15.662 37.942 1.00 10.84 149 GLN B C 1
ATOM 3912 O O . GLN B 1 149 ? -4.785 -16.484 37.184 1.00 10.34 149 GLN B O 1
ATOM 3918 N N . TYR B 1 150 ? -4.907 -15.476 39.202 1.00 11.17 150 TYR B N 1
ATOM 3919 C CA . TYR B 1 150 ? -3.847 -16.272 39.816 1.00 11.67 150 TYR B CA 1
ATOM 3920 C C . TYR B 1 150 ? -4.127 -17.778 39.741 1.00 11.65 150 TYR B C 1
ATOM 3921 O O . TYR B 1 150 ? -3.259 -18.542 39.309 1.00 11.61 150 TYR B O 1
ATOM 3930 N N . THR B 1 151 ? -5.320 -18.197 40.178 1.00 11.31 151 THR B N 1
ATOM 3931 C CA . THR B 1 151 ? -5.714 -19.612 40.120 1.00 11.41 151 THR B CA 1
ATOM 3932 C C . THR B 1 151 ? -5.757 -20.142 38.677 1.00 11.96 151 THR B C 1
ATOM 3933 O O . THR B 1 151 ? -5.287 -21.252 38.399 1.00 11.69 151 THR B O 1
ATOM 3937 N N . LEU B 1 152 ? -6.311 -19.337 37.768 1.00 12.50 152 LEU B N 1
ATOM 3938 C CA . LEU B 1 152 ? -6.364 -19.687 36.351 1.00 13.23 152 LEU B CA 1
ATOM 3939 C C . LEU B 1 152 ? -4.969 -20.004 35.809 1.00 13.95 152 LEU B C 1
ATOM 3940 O O . LEU B 1 152 ? -4.774 -21.036 35.161 1.00 14.28 152 LEU B O 1
ATOM 3945 N N . ARG B 1 153 ? -4.011 -19.118 36.089 1.00 14.54 153 ARG B N 1
ATOM 3946 C CA . ARG B 1 153 ? -2.606 -19.319 35.713 1.00 15.38 153 ARG B CA 1
ATOM 3947 C C . ARG B 1 153 ? -2.047 -20.624 36.288 1.00 15.36 153 ARG B C 1
ATOM 3948 O O . ARG B 1 153 ? -1.380 -21.390 35.585 1.00 15.83 153 ARG B O 1
ATOM 3956 N N . ARG B 1 154 ? -2.336 -20.879 37.561 1.00 15.44 154 ARG B N 1
ATOM 3957 C CA . ARG B 1 154 ? -1.820 -22.060 38.258 1.00 15.36 154 ARG B CA 1
ATOM 3958 C C . ARG B 1 154 ? -2.320 -23.392 37.686 1.00 15.43 154 ARG B C 1
ATOM 3959 O O . ARG B 1 154 ? -1.606 -24.398 37.740 1.00 15.52 154 ARG B O 1
ATOM 3961 N N . PHE B 1 155 ? -3.540 -23.400 37.144 1.00 15.36 155 PHE B N 1
ATOM 3962 C CA . PHE B 1 155 ? -4.103 -24.607 36.547 1.00 15.41 155 PHE B CA 1
ATOM 3963 C C . PHE B 1 155 ? -3.307 -25.034 35.322 1.00 15.77 155 PHE B C 1
ATOM 3964 O O . PHE B 1 155 ? -3.209 -26.230 35.034 1.00 15.79 155 PHE B O 1
ATOM 3972 N N . LYS B 1 156 ? -2.731 -24.055 34.617 1.00 16.11 156 LYS B N 1
ATOM 3973 C CA . LYS B 1 156 ? -2.119 -24.281 33.304 1.00 16.56 156 LYS B CA 1
ATOM 3974 C C . LYS B 1 156 ? -3.120 -25.002 32.390 1.00 16.62 156 LYS B C 1
ATOM 3975 O O . LYS B 1 156 ? -4.264 -24.565 32.273 1.00 16.88 156 LYS B O 1
ATOM 3980 N N . SER B 1 157 ? -2.725 -26.105 31.763 1.00 16.52 157 SER B N 1
ATOM 3981 C CA . SER B 1 157 ? -3.663 -26.807 30.888 1.00 16.44 157 SER B CA 1
ATOM 3982 C C . SER B 1 157 ? -4.210 -28.104 31.505 1.00 15.84 157 SER B C 1
ATOM 3983 O O . SER B 1 157 ? -4.587 -29.033 30.786 1.00 15.78 157 SER B O 1
ATOM 3986 N N . ALA B 1 158 ? -4.276 -28.135 32.837 1.00 15.29 158 ALA B N 1
ATOM 3987 C CA . ALA B 1 158 ? -4.748 -29.300 33.594 1.00 14.82 158 ALA B CA 1
ATOM 3988 C C . ALA B 1 158 ? -6.107 -29.831 33.131 1.00 14.44 158 ALA B C 1
ATOM 3989 O O . ALA B 1 158 ? -6.312 -31.041 33.061 1.00 14.11 158 ALA B O 1
ATOM 3991 N N . PHE B 1 159 ? -7.023 -28.914 32.814 1.00 13.97 159 PHE B N 1
ATOM 3992 C CA . PHE B 1 159 ? -8.388 -29.271 32.404 1.00 13.44 159 PHE B CA 1
ATOM 3993 C C . PHE B 1 159 ? -8.543 -29.506 30.901 1.00 13.47 159 PHE B C 1
ATOM 3994 O O . PHE B 1 159 ? -9.609 -29.911 30.448 1.00 13.75 159 PHE B O 1
ATOM 4002 N N . GLY B 1 160 ? -7.492 -29.246 30.131 1.00 13.63 160 GLY B N 1
ATOM 4003 C CA . GLY B 1 160 ? -7.536 -29.487 28.694 1.00 13.92 160 GLY B CA 1
ATOM 4004 C C . GLY B 1 160 ? -8.242 -28.388 27.922 1.00 14.22 160 GLY B C 1
ATOM 4005 O O . GLY B 1 160 ? -8.527 -27.321 28.469 1.00 14.14 160 GLY B O 1
ATOM 4006 N N . SER B 1 161 ? -8.553 -28.661 26.655 1.00 14.33 161 SER B N 1
ATOM 4007 C CA . SER B 1 161 ? -9.007 -27.610 25.742 1.00 14.89 161 SER B CA 1
ATOM 4008 C C . SER B 1 161 ? -10.524 -27.433 25.602 1.00 14.27 161 SER B C 1
ATOM 4009 O O . SER B 1 161 ? -10.969 -26.511 24.931 1.00 14.83 161 SER B O 1
ATOM 4012 N N . HIS B 1 162 ? -11.316 -28.291 26.234 1.00 13.72 162 HIS B N 1
ATOM 4013 C CA . HIS B 1 162 ? -12.774 -28.236 26.046 1.00 12.85 162 HIS B CA 1
ATOM 4014 C C . HIS B 1 162 ? -13.528 -27.125 26.801 1.00 12.67 162 HIS B C 1
ATOM 4015 O O . HIS B 1 162 ? -14.332 -26.427 26.197 1.00 12.39 162 HIS B O 1
ATOM 4022 N N . PRO B 1 163 ? -13.288 -26.964 28.118 1.00 12.76 163 PRO B N 1
ATOM 4023 C CA . PRO B 1 163 ? -14.185 -26.049 28.829 1.00 12.58 163 PRO B CA 1
ATOM 4024 C C . PRO B 1 163 ? -13.846 -24.580 28.598 1.00 12.66 163 PRO B C 1
ATOM 4025 O O . PRO B 1 163 ? -12.695 -24.240 28.310 1.00 12.70 163 PRO B O 1
ATOM 4029 N N . THR B 1 164 ? -14.860 -23.728 28.688 1.00 12.61 164 THR B N 1
ATOM 4030 C CA . THR B 1 164 ? -14.652 -22.290 28.763 1.00 12.92 164 THR B CA 1
ATOM 4031 C C . THR B 1 164 ? -14.433 -21.923 30.225 1.00 12.45 164 THR B C 1
ATOM 4032 O O . THR B 1 164 ? -15.068 -22.485 31.112 1.00 12.32 164 THR B O 1
ATOM 4036 N N . PHE B 1 165 ? -13.529 -20.981 30.465 1.00 12.33 165 PHE B N 1
ATOM 4037 C CA . PHE B 1 165 ? -13.249 -20.500 31.813 1.00 12.14 165 PHE B CA 1
ATOM 4038 C C . PHE B 1 165 ? -13.938 -19.158 32.050 1.00 11.88 165 PHE B C 1
ATOM 4039 O O . PHE B 1 165 ? -13.732 -18.203 31.290 1.00 11.45 165 PHE B O 1
ATOM 4047 N N . GLU B 1 166 ? -14.766 -19.107 33.093 1.00 11.43 166 GLU B N 1
ATOM 4048 C CA . GLU B 1 166 ? -15.510 -17.900 33.439 1.00 11.36 166 GLU B CA 1
ATOM 4049 C C . GLU B 1 166 ? -15.087 -17.384 34.808 1.00 10.80 166 GLU B C 1
ATOM 4050 O O . GLU B 1 166 ? -15.078 -18.125 35.786 1.00 10.36 166 GLU B O 1
ATOM 4056 N N . HIS B 1 167 ? -14.735 -16.106 34.865 1.00 10.37 167 HIS B N 1
ATOM 4057 C CA . HIS B 1 167 ? -14.276 -15.500 36.100 1.00 10.24 167 HIS B CA 1
ATOM 4058 C C . HIS B 1 167 ? -15.473 -15.285 37.017 1.00 10.01 167 HIS B C 1
ATOM 4059 O O . HIS B 1 167 ? -16.411 -14.570 36.670 1.00 9.58 167 HIS B O 1
ATOM 4066 N N . LEU B 1 168 ? -15.455 -15.952 38.168 1.00 9.85 168 LEU B N 1
ATOM 4067 C CA . LEU B 1 168 ? -16.534 -15.825 39.134 1.00 9.71 168 LEU B CA 1
ATOM 4068 C C . LEU B 1 168 ? -15.976 -15.699 40.555 1.00 9.66 168 LEU B C 1
ATOM 4069 O O . LEU B 1 168 ? -16.028 -16.647 41.343 1.00 9.93 168 LEU B O 1
ATOM 4074 N N . PRO B 1 169 ? -15.426 -14.519 40.887 1.00 9.46 169 PRO B N 1
ATOM 4075 C CA . PRO B 1 169 ? -14.992 -14.305 42.255 1.00 9.52 169 PRO B CA 1
ATOM 4076 C C . PRO B 1 169 ? -16.198 -14.016 43.154 1.00 9.39 169 PRO B C 1
ATOM 4077 O O . PRO B 1 169 ? -17.316 -13.825 42.666 1.00 9.53 169 PRO B O 1
ATOM 4081 N N . SER B 1 170 ? -15.970 -13.990 44.459 1.00 9.50 170 SER B N 1
ATOM 4082 C CA . SER B 1 170 ? -17.020 -13.636 45.394 1.00 9.28 170 SER B CA 1
ATOM 4083 C C . SER B 1 170 ? -17.422 -12.187 45.178 1.00 9.11 170 SER B C 1
ATOM 4084 O O . SER B 1 170 ? -16.588 -11.358 44.822 1.00 9.25 170 SER B O 1
ATOM 4087 N N . GLY B 1 171 ? -18.706 -11.899 45.370 1.00 8.72 171 GLY B N 1
ATOM 4088 C CA . GLY B 1 171 ? -19.157 -10.522 45.542 1.00 8.30 171 GLY B CA 1
ATOM 4089 C C . GLY B 1 171 ? -19.029 -10.101 46.998 1.00 8.11 171 GLY B C 1
ATOM 4090 O O . GLY B 1 171 ? -18.520 -10.857 47.841 1.00 7.41 171 GLY B O 1
ATOM 4091 N N . VAL B 1 172 ? -19.483 -8.884 47.286 1.00 8.12 172 VAL B N 1
ATOM 4092 C CA . VAL B 1 172 ? -19.552 -8.374 48.652 1.00 8.35 172 VAL B CA 1
ATOM 4093 C C . VAL B 1 172 ? -20.892 -7.666 48.841 1.00 8.56 172 VAL B C 1
ATOM 4094 O O . VAL B 1 172 ? -21.414 -7.069 47.903 1.00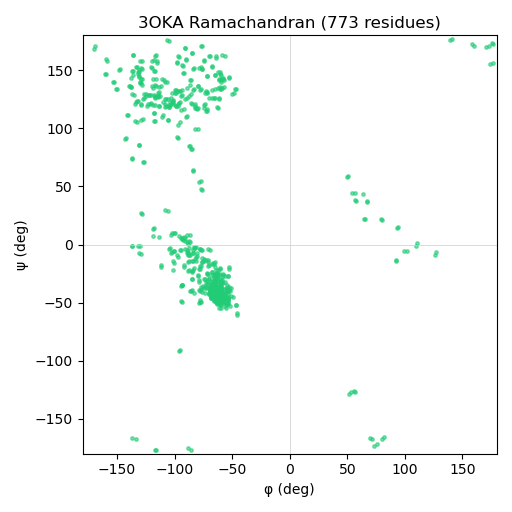 8.36 172 VAL B O 1
ATOM 4098 N N . ASP B 1 173 ? -21.452 -7.755 50.042 1.00 8.67 173 ASP B N 1
ATOM 4099 C CA . ASP B 1 173 ? -22.746 -7.149 50.308 1.00 9.46 173 ASP B CA 1
ATOM 4100 C C . ASP B 1 173 ? -22.528 -5.670 50.615 1.00 9.31 173 ASP B C 1
ATOM 4101 O O . ASP B 1 173 ? -22.143 -5.314 51.733 1.00 9.41 173 ASP B O 1
ATOM 4106 N N . VAL B 1 174 ? -22.761 -4.821 49.613 1.00 9.34 174 VAL B N 1
ATOM 4107 C CA . VAL B 1 174 ? -22.465 -3.385 49.735 1.00 9.58 174 VAL B CA 1
ATOM 4108 C C . VAL B 1 174 ? -23.496 -2.604 50.559 1.00 10.06 174 VAL B C 1
ATOM 4109 O O . VAL B 1 174 ? -23.314 -1.404 50.796 1.00 10.20 174 VAL B O 1
ATOM 4113 N N . LYS B 1 175 ? -24.569 -3.274 50.985 1.00 10.55 175 LYS B N 1
ATOM 4114 C CA . LYS B 1 175 ? -25.565 -2.654 51.866 1.00 11.21 175 LYS B CA 1
ATOM 4115 C C . LYS B 1 175 ? -25.259 -2.942 53.337 1.00 11.37 175 LYS B C 1
ATOM 4116 O O . LYS B 1 175 ? -25.487 -2.096 54.197 1.00 11.64 175 LYS B O 1
ATOM 4118 N N . ARG B 1 176 ? -24.731 -4.131 53.621 1.00 11.37 176 ARG B N 1
ATOM 4119 C CA . ARG B 1 176 ? -24.328 -4.487 54.984 1.00 11.07 176 ARG B CA 1
ATOM 4120 C C . ARG B 1 176 ? -22.988 -3.853 55.344 1.00 10.98 176 ARG B C 1
ATOM 4121 O O . ARG B 1 176 ? -22.834 -3.265 56.422 1.00 10.82 176 ARG B O 1
ATOM 4123 N N . PHE B 1 177 ? -22.018 -3.984 54.439 1.00 10.71 177 PHE B N 1
ATOM 4124 C CA . PHE B 1 177 ? -20.726 -3.331 54.596 1.00 10.45 177 PHE B CA 1
ATOM 4125 C C . PHE B 1 177 ? -20.809 -1.959 53.934 1.00 10.57 177 PHE B C 1
ATOM 4126 O O . PHE B 1 177 ? -20.902 -1.837 52.711 1.00 10.64 177 PHE B O 1
ATOM 4134 N N . THR B 1 178 ? -20.800 -0.924 54.759 1.00 10.68 178 THR B N 1
ATOM 4135 C CA . THR B 1 178 ? -21.068 0.424 54.295 1.00 10.88 178 THR B CA 1
ATOM 4136 C C . THR B 1 178 ? -20.235 1.390 55.143 1.00 10.81 178 THR B C 1
ATOM 4137 O O . THR B 1 178 ? -19.903 1.067 56.290 1.00 10.79 178 THR B O 1
ATOM 4141 N N . PRO B 1 179 ? -19.837 2.547 54.574 1.00 10.72 179 PRO B N 1
ATOM 4142 C CA . PRO B 1 179 ? -19.056 3.492 55.381 1.00 10.75 179 PRO B CA 1
ATOM 4143 C C . PRO B 1 179 ? -19.820 4.004 56.603 1.00 10.88 179 PRO B C 1
ATOM 4144 O O . PRO B 1 179 ? -21.030 4.227 56.530 1.00 10.77 179 PRO B O 1
ATOM 4148 N N . ALA B 1 180 ? -19.104 4.172 57.714 1.00 10.91 180 ALA B N 1
ATOM 4149 C CA . ALA B 1 180 ? -19.696 4.652 58.960 1.00 11.23 180 ALA B CA 1
ATOM 4150 C C . ALA B 1 180 ? -20.050 6.141 58.881 1.00 11.24 180 ALA B C 1
ATOM 4151 O O . ALA B 1 180 ? -19.343 6.927 58.245 1.00 11.25 180 ALA B O 1
ATOM 4153 N N . THR B 1 181 ? -21.148 6.518 59.531 1.00 11.66 181 THR B N 1
ATOM 4154 C CA . THR B 1 181 ? -21.436 7.927 59.794 1.00 11.97 181 THR B CA 1
ATOM 4155 C C . THR B 1 181 ? -20.390 8.427 60.785 1.00 12.28 181 THR B C 1
ATOM 4156 O O . THR B 1 181 ? -19.847 7.625 61.557 1.00 12.17 181 THR B O 1
ATOM 4160 N N . PRO B 1 182 ? -20.085 9.743 60.763 1.00 12.72 182 PRO B N 1
ATOM 4161 C CA . PRO B 1 182 ? -19.140 10.295 61.744 1.00 13.09 182 PRO B CA 1
ATOM 4162 C C . PRO B 1 182 ? -19.526 9.963 63.187 1.00 13.57 182 PRO B C 1
ATOM 4163 O O . PRO B 1 182 ? -18.650 9.645 63.998 1.00 13.50 182 PRO B O 1
ATOM 4167 N N . GLU B 1 183 ? -20.826 10.017 63.484 1.00 13.99 183 GLU B N 1
ATOM 4168 C CA . GLU B 1 183 ? -21.345 9.725 64.822 1.00 14.68 183 GLU B CA 1
ATOM 4169 C C . GLU B 1 183 ? -21.088 8.282 65.259 1.00 15.11 183 GLU B C 1
ATOM 4170 O O . GLU B 1 183 ? -20.623 8.051 66.375 1.00 15.24 183 GLU B O 1
ATOM 4172 N N . ASP B 1 184 ? -21.378 7.318 64.381 1.00 15.37 184 ASP B N 1
ATOM 4173 C CA . ASP B 1 184 ? -21.159 5.905 64.699 1.00 15.72 184 ASP B CA 1
ATOM 4174 C C . ASP B 1 184 ? -19.672 5.592 64.843 1.00 15.34 184 ASP B C 1
ATOM 4175 O O . ASP B 1 184 ? -19.282 4.852 65.735 1.00 15.79 184 ASP B O 1
ATOM 4180 N N . LYS B 1 185 ? -18.853 6.172 63.973 1.00 15.07 185 LYS B N 1
ATOM 4181 C CA . LYS B 1 185 ? -17.408 6.006 64.028 1.00 14.70 185 LYS B CA 1
ATOM 4182 C C . LYS B 1 185 ? -16.850 6.503 65.371 1.00 14.45 185 LYS B C 1
ATOM 4183 O O . LYS B 1 185 ? -16.020 5.829 65.980 1.00 14.13 185 LYS B O 1
ATOM 4189 N N . SER B 1 186 ? -17.327 7.664 65.832 1.00 14.20 186 SER B N 1
ATOM 4190 C CA . SER B 1 186 ? -16.941 8.209 67.138 1.00 14.01 186 SER B CA 1
ATOM 4191 C C . SER B 1 186 ? -17.378 7.314 68.289 1.00 13.83 186 SER B C 1
ATOM 4192 O O . SER B 1 186 ? -16.634 7.120 69.249 1.00 13.84 186 SER B O 1
ATOM 4195 N N . ALA B 1 187 ? -18.591 6.780 68.195 1.00 13.63 187 ALA B N 1
ATOM 4196 C CA . ALA B 1 187 ? -19.128 5.898 69.231 1.00 13.82 187 ALA B CA 1
ATOM 4197 C C . ALA B 1 187 ? -18.357 4.582 69.291 1.00 13.87 187 ALA B C 1
ATOM 4198 O O . ALA B 1 187 ? -18.015 4.112 70.380 1.00 14.15 187 ALA B O 1
ATOM 4200 N N . THR B 1 188 ? -18.072 3.996 68.125 1.00 13.80 188 THR B N 1
ATOM 4201 C CA . THR B 1 188 ? -17.262 2.769 68.054 1.00 13.76 188 THR B CA 1
ATOM 4202 C C . THR B 1 188 ? -15.892 2.960 68.717 1.00 14.29 188 THR B C 1
ATOM 4203 O O . THR B 1 188 ? -15.440 2.107 69.484 1.00 14.09 188 THR B O 1
ATOM 4207 N N . ARG B 1 189 ? -15.247 4.085 68.424 1.00 14.77 189 ARG B N 1
ATOM 4208 C CA . ARG B 1 189 ? -13.940 4.390 68.987 1.00 15.61 189 ARG B CA 1
ATOM 4209 C C . ARG B 1 189 ? -13.985 4.584 70.502 1.00 16.05 189 ARG B C 1
ATOM 4210 O O . ARG B 1 189 ? -13.069 4.154 71.214 1.00 16.08 189 ARG B O 1
ATOM 4218 N N . LYS B 1 190 ? -15.052 5.218 70.985 1.00 16.58 190 LYS B N 1
ATOM 4219 C CA . LYS B 1 190 ? -15.256 5.424 72.420 1.00 17.09 190 LYS B CA 1
ATOM 4220 C C . LYS B 1 190 ? -15.392 4.093 73.158 1.00 17.23 190 LYS B C 1
ATOM 4221 O O . LYS B 1 190 ? -14.788 3.903 74.216 1.00 17.33 190 LYS B O 1
ATOM 4223 N N . LYS B 1 191 ? -16.173 3.175 72.586 1.00 17.35 191 LYS B N 1
ATOM 4224 C CA . LYS B 1 191 ? -16.352 1.833 73.145 1.00 17.55 191 LYS B CA 1
ATOM 4225 C C . LYS B 1 191 ? -15.052 1.026 73.171 1.00 17.69 191 LYS B C 1
ATOM 4226 O O . LYS B 1 191 ? -14.888 0.144 74.016 1.00 17.89 191 LYS B O 1
ATOM 4228 N N . LEU B 1 192 ? -14.134 1.335 72.254 1.00 17.76 192 LEU B N 1
ATOM 4229 C CA . LEU B 1 192 ? -12.819 0.698 72.215 1.00 17.83 192 LEU B CA 1
ATOM 4230 C C . LEU B 1 192 ? -11.837 1.377 73.167 1.00 17.79 192 LEU B C 1
ATOM 4231 O O . LEU B 1 192 ? -10.771 0.836 73.445 1.00 17.87 192 LEU B O 1
ATOM 4236 N N . GLY B 1 193 ? -12.198 2.566 73.650 1.00 17.70 193 GLY B N 1
ATOM 4237 C CA . GLY B 1 193 ? -11.353 3.324 74.566 1.00 17.46 193 GLY B CA 1
ATOM 4238 C C . GLY B 1 193 ? -10.457 4.307 73.842 1.00 17.46 193 GLY B C 1
ATOM 4239 O O . GLY B 1 193 ? -9.507 4.842 74.419 1.00 17.60 193 GLY B O 1
ATOM 4240 N N . PHE B 1 194 ? -10.763 4.544 72.572 1.00 17.28 194 PHE B N 1
ATOM 4241 C CA . PHE B 1 194 ? -9.993 5.464 71.743 1.00 17.17 194 PHE B CA 1
ATOM 4242 C C . PHE B 1 194 ? -10.749 6.774 71.545 1.00 17.29 194 PHE B C 1
ATOM 4243 O O . PHE B 1 194 ? -11.899 6.915 71.977 1.00 17.51 194 PHE B O 1
ATOM 4251 N N . THR B 1 195 ? -10.096 7.722 70.882 1.00 17.32 195 THR B N 1
ATOM 4252 C CA . THR B 1 195 ? -10.721 8.983 70.489 1.00 17.40 195 THR B CA 1
ATOM 4253 C C . THR B 1 195 ? -10.770 9.099 68.966 1.00 17.25 195 THR B C 1
ATOM 4254 O O . THR B 1 195 ? -10.351 8.186 68.250 1.00 16.99 195 THR B O 1
ATOM 4258 N N . ASP B 1 196 ? -11.267 10.238 68.481 1.00 17.39 196 ASP B N 1
ATOM 4259 C CA . ASP B 1 196 ? -11.319 10.541 67.047 1.00 17.33 196 ASP B CA 1
ATOM 4260 C C . ASP B 1 196 ? -9.946 10.672 66.377 1.00 16.89 196 ASP B C 1
ATOM 4261 O O . ASP B 1 196 ? -9.846 10.567 65.156 1.00 17.01 196 ASP B O 1
ATOM 4266 N N . THR B 1 197 ? -8.898 10.903 67.167 1.00 16.42 197 THR B N 1
ATOM 4267 C CA . THR B 1 197 ? -7.550 11.119 66.623 1.00 16.20 197 THR B CA 1
ATOM 4268 C C . THR B 1 197 ? -6.635 9.907 66.732 1.00 15.51 197 THR B C 1
ATOM 4269 O O . THR B 1 197 ? -5.514 9.924 66.217 1.00 15.89 197 THR B O 1
ATOM 4273 N N . THR B 1 198 ? -7.097 8.865 67.413 1.00 14.86 198 THR B N 1
ATOM 4274 C CA . THR B 1 198 ? -6.315 7.640 67.542 1.00 14.04 198 THR B CA 1
ATOM 4275 C C . THR B 1 198 ? -6.070 7.049 66.146 1.00 13.43 198 THR B C 1
ATOM 4276 O O . THR B 1 198 ? -7.016 6.867 65.373 1.00 12.92 198 THR B O 1
ATOM 4280 N N . PRO B 1 199 ? -4.793 6.794 65.802 1.00 12.88 199 PRO B N 1
ATOM 4281 C CA . PRO B 1 199 ? -4.504 6.085 64.557 1.00 12.51 199 PRO B CA 1
ATOM 4282 C C . PRO B 1 199 ? -4.842 4.609 64.740 1.00 12.14 199 PRO B C 1
ATOM 4283 O O . PRO B 1 199 ? -4.292 3.954 65.627 1.00 11.91 199 PRO B O 1
ATOM 4287 N N . VAL B 1 200 ? -5.766 4.105 63.925 1.00 11.78 200 VAL B N 1
ATOM 4288 C CA . VAL B 1 200 ? -6.270 2.743 64.089 1.00 11.66 200 VAL B CA 1
ATOM 4289 C C . VAL B 1 200 ? -6.017 1.899 62.838 1.00 11.25 200 VAL B C 1
ATOM 4290 O O . VAL B 1 200 ? -6.452 2.243 61.742 1.00 10.84 200 VAL B O 1
ATOM 4294 N N . ILE B 1 201 ? -5.290 0.802 63.027 1.00 11.09 201 ILE B N 1
ATOM 4295 C CA . ILE B 1 201 ? -5.088 -0.197 61.980 1.00 10.99 201 ILE B CA 1
ATOM 4296 C C . ILE B 1 201 ? -5.916 -1.430 62.344 1.00 10.96 201 ILE B C 1
ATOM 4297 O O . ILE B 1 201 ? -5.792 -1.967 63.443 1.00 10.62 201 ILE B O 1
ATOM 4302 N N . ALA B 1 202 ? -6.770 -1.864 61.419 1.00 11.26 202 ALA B N 1
ATOM 4303 C CA . ALA B 1 202 ? -7.597 -3.043 61.638 1.00 11.15 202 ALA B CA 1
ATOM 4304 C C . ALA B 1 202 ? -7.140 -4.205 60.775 1.00 11.51 202 ALA B C 1
ATOM 4305 O O . ALA B 1 202 ? -6.751 -4.017 59.618 1.00 11.41 202 ALA B O 1
ATOM 4307 N N . CYS B 1 203 ? -7.186 -5.403 61.352 1.00 12.04 203 CYS B N 1
ATOM 4308 C CA . CYS B 1 203 ? -6.984 -6.644 60.608 1.00 12.35 203 CYS B CA 1
ATOM 4309 C C . CYS B 1 203 ? -8.066 -7.666 60.968 1.00 12.46 203 CYS B C 1
ATOM 4310 O O . CYS B 1 203 ? -8.048 -8.229 62.064 1.00 12.59 203 CYS B O 1
ATOM 4313 N N . ASN B 1 204 ? -9.018 -7.879 60.061 1.00 12.91 204 ASN B N 1
ATOM 4314 C CA . ASN B 1 204 ? -10.004 -8.952 60.209 1.00 13.25 204 ASN B CA 1
ATOM 4315 C C . ASN B 1 204 ? -9.505 -10.149 59.434 1.00 12.95 204 ASN B C 1
ATOM 4316 O O . ASN B 1 204 ? -9.257 -10.042 58.237 1.00 13.11 204 ASN B O 1
ATOM 4321 N N . SER B 1 205 ? -9.352 -11.280 60.116 1.00 12.49 205 SER B N 1
ATOM 4322 C CA . SER B 1 205 ? -8.973 -12.546 59.483 1.00 12.42 205 SER B CA 1
ATOM 4323 C C . SER B 1 205 ? -8.733 -13.617 60.535 1.00 12.28 205 SER B C 1
ATOM 4324 O O . SER B 1 205 ? -8.417 -13.306 61.689 1.00 11.66 205 SER B O 1
ATOM 4327 N N . ARG B 1 206 ? -8.883 -14.876 60.124 1.00 12.27 206 ARG B N 1
ATOM 4328 C CA . ARG B 1 206 ? -8.467 -16.013 60.940 1.00 12.85 206 ARG B CA 1
ATOM 4329 C C . ARG B 1 206 ? -7.015 -15.829 61.363 1.00 12.17 206 ARG B C 1
ATOM 4330 O O . ARG B 1 206 ? -6.184 -15.297 60.602 1.00 11.77 206 ARG B O 1
ATOM 4338 N N . LEU B 1 207 ? -6.716 -16.251 62.583 1.00 11.65 207 LEU B N 1
ATOM 4339 C CA . LEU B 1 207 ? -5.366 -16.121 63.112 1.00 11.50 207 LEU B CA 1
ATOM 4340 C C . LEU B 1 207 ? -4.518 -17.313 62.703 1.00 11.39 207 LEU B C 1
ATOM 4341 O O . LEU B 1 207 ? -4.413 -18.289 63.435 1.00 11.34 207 LEU B O 1
ATOM 4346 N N . VAL B 1 208 ? -3.953 -17.225 61.502 1.00 11.47 208 VAL B N 1
ATOM 4347 C CA . VAL B 1 208 ? -3.051 -18.239 60.950 1.00 11.26 208 VAL B CA 1
ATOM 4348 C C . VAL B 1 208 ? -1.856 -17.485 60.371 1.00 11.18 208 VAL B C 1
ATOM 4349 O O . VAL B 1 208 ? -2.004 -16.321 59.996 1.00 11.39 208 VAL B O 1
ATOM 4353 N N . PRO B 1 209 ? -0.670 -18.123 60.314 1.00 11.26 209 PRO B N 1
ATOM 4354 C CA . PRO B 1 209 ? 0.547 -17.391 59.914 1.00 11.25 209 PRO B CA 1
ATOM 4355 C C . PRO B 1 209 ? 0.397 -16.657 58.589 1.00 11.37 209 PRO B C 1
ATOM 4356 O O . PRO B 1 209 ? 0.877 -15.534 58.448 1.00 11.68 209 PRO B O 1
ATOM 4360 N N . ARG B 1 210 ? -0.293 -17.306 57.656 1.00 11.53 210 ARG B N 1
ATOM 4361 C CA . ARG B 1 210 ? -0.506 -16.865 56.277 1.00 11.73 210 ARG B CA 1
ATOM 4362 C C . ARG B 1 210 ? -1.025 -15.426 56.165 1.00 11.07 210 ARG B C 1
ATOM 4363 O O . ARG B 1 210 ? -0.637 -14.685 55.255 1.00 11.02 210 ARG B O 1
ATOM 4371 N N . LYS B 1 211 ? -1.890 -15.036 57.099 1.00 10.59 211 LYS B N 1
ATOM 4372 C CA . LYS B 1 211 ? -2.622 -13.770 57.000 1.00 10.03 211 LYS B CA 1
ATOM 4373 C C . LYS B 1 211 ? -1.777 -12.546 57.339 1.00 9.61 211 LYS B C 1
ATOM 4374 O O . LYS B 1 211 ? -2.172 -11.412 57.052 1.00 9.74 211 LYS B O 1
ATOM 4380 N N . GLY B 1 212 ? -0.625 -12.775 57.962 1.00 9.00 212 GLY B N 1
ATOM 4381 C CA . GLY B 1 212 ? 0.349 -11.718 58.172 1.00 8.37 212 GLY B CA 1
ATOM 4382 C C . GLY B 1 212 ? 0.074 -10.790 59.337 1.00 8.23 212 GLY B C 1
ATOM 4383 O O . GLY B 1 212 ? 0.582 -9.660 59.364 1.00 7.99 212 GLY B O 1
ATOM 4384 N N . GLN B 1 213 ? -0.731 -11.255 60.295 1.00 7.87 213 GLN B N 1
ATOM 4385 C CA . GLN B 1 213 ? -0.873 -10.563 61.577 1.00 7.37 213 GLN B CA 1
ATOM 4386 C C . GLN B 1 213 ? 0.489 -10.507 62.265 1.00 7.30 213 GLN B C 1
ATOM 4387 O O . GLN B 1 213 ? 0.816 -9.519 62.933 1.00 7.12 213 GLN B O 1
ATOM 4393 N N . ASP B 1 214 ? 1.281 -11.568 62.100 1.00 7.02 214 ASP B N 1
ATOM 4394 C CA . ASP B 1 214 ? 2.636 -11.591 62.645 1.00 7.08 214 ASP B CA 1
ATOM 4395 C C . ASP B 1 214 ? 3.524 -10.492 62.049 1.00 6.93 214 ASP B C 1
ATOM 4396 O O . ASP B 1 214 ? 4.266 -9.841 62.785 1.00 6.62 214 ASP B O 1
ATOM 4401 N N . SER B 1 215 ? 3.410 -10.271 60.735 1.00 6.91 215 SER B N 1
ATOM 4402 C CA . SER B 1 215 ? 4.122 -9.180 60.037 1.00 7.43 215 SER B CA 1
ATOM 4403 C C . SER B 1 215 ? 3.717 -7.803 60.554 1.00 7.40 215 SER B C 1
ATOM 4404 O O . SER B 1 215 ? 4.562 -6.920 60.721 1.00 7.11 215 SER B O 1
ATOM 4407 N N . LEU B 1 216 ? 2.414 -7.633 60.777 1.00 7.53 216 LEU B N 1
ATOM 4408 C CA . LEU B 1 216 ? 1.847 -6.393 61.295 1.00 7.89 216 LEU B CA 1
ATOM 4409 C C . LEU B 1 216 ? 2.411 -6.084 62.679 1.00 8.09 216 LEU B C 1
ATOM 4410 O O . LEU B 1 216 ? 2.919 -4.983 62.917 1.00 7.93 216 LEU B O 1
ATOM 4415 N N . ILE B 1 217 ? 2.339 -7.075 63.570 1.00 8.50 217 ILE B N 1
ATOM 4416 C CA . ILE B 1 217 ? 2.861 -6.979 64.935 1.00 8.92 217 ILE B CA 1
ATOM 4417 C C . ILE B 1 217 ? 4.357 -6.642 64.946 1.00 9.43 217 ILE B C 1
ATOM 4418 O O . ILE B 1 217 ? 4.800 -5.807 65.731 1.00 9.24 217 ILE B O 1
ATOM 4423 N N . LYS B 1 218 ? 5.116 -7.271 64.053 1.00 10.05 218 LYS B N 1
ATOM 4424 C CA . LYS B 1 218 ? 6.536 -6.990 63.912 1.00 10.69 218 LYS B CA 1
ATOM 4425 C C . LYS B 1 218 ? 6.836 -5.590 63.363 1.00 10.86 218 LYS B C 1
ATOM 4426 O O . LYS B 1 218 ? 7.902 -5.030 63.635 1.00 10.82 218 LYS B O 1
ATOM 4432 N N . ALA B 1 219 ? 5.896 -5.030 62.602 1.00 11.09 219 ALA B N 1
ATOM 4433 C CA . ALA B 1 219 ? 6.027 -3.667 62.071 1.00 11.02 219 ALA B CA 1
ATOM 4434 C C . ALA B 1 219 ? 5.717 -2.593 63.117 1.00 11.21 219 ALA B C 1
ATOM 4435 O O . ALA B 1 219 ? 6.149 -1.449 62.980 1.00 11.15 219 ALA B O 1
ATOM 4437 N N . MET B 1 220 ? 4.986 -2.973 64.161 1.00 11.34 220 MET B N 1
ATOM 4438 C CA . MET B 1 220 ? 4.490 -2.023 65.155 1.00 11.76 220 MET B CA 1
ATOM 4439 C C . MET B 1 220 ? 5.541 -1.190 65.919 1.00 12.23 220 MET B C 1
ATOM 4440 O O . MET B 1 220 ? 5.327 0.010 66.105 1.00 12.38 220 MET B O 1
ATOM 4445 N N . PRO B 1 221 ? 6.664 -1.807 66.367 1.00 12.41 221 PRO B N 1
ATOM 4446 C CA . PRO B 1 221 ? 7.715 -0.981 66.975 1.00 12.69 221 PRO B CA 1
ATOM 4447 C C . PRO B 1 221 ? 8.106 0.246 66.140 1.00 13.09 221 PRO B C 1
ATOM 4448 O O . PRO B 1 221 ? 8.227 1.346 66.690 1.00 13.18 221 PRO B O 1
ATOM 4452 N N . GLN B 1 222 ? 8.288 0.061 64.832 1.00 13.49 222 GLN B N 1
ATOM 4453 C CA . GLN B 1 222 ? 8.595 1.170 63.926 1.00 14.07 222 GLN B CA 1
ATOM 4454 C C . GLN B 1 222 ? 7.424 2.147 63.789 1.00 13.67 222 GLN B C 1
ATOM 4455 O O . GLN B 1 222 ? 7.622 3.365 63.817 1.00 13.51 222 GLN B O 1
ATOM 4461 N N . VAL B 1 223 ? 6.210 1.614 63.656 1.00 13.57 223 VAL B N 1
ATOM 4462 C CA . VAL B 1 223 ? 5.013 2.447 63.508 1.00 13.48 223 VAL B CA 1
ATOM 4463 C C . VAL B 1 223 ? 4.789 3.343 64.729 1.00 13.71 223 VAL B C 1
ATOM 4464 O O . VAL B 1 223 ? 4.546 4.543 64.585 1.00 13.35 223 VAL B O 1
ATOM 4468 N N . ILE B 1 224 ? 4.880 2.762 65.923 1.00 14.20 224 ILE B N 1
ATOM 4469 C CA . ILE B 1 224 ? 4.673 3.532 67.156 1.00 14.84 224 ILE B CA 1
ATOM 4470 C C . ILE B 1 224 ? 5.825 4.505 67.453 1.00 14.64 224 ILE B C 1
ATOM 4471 O O . ILE B 1 224 ? 5.619 5.529 68.088 1.00 14.77 224 ILE B O 1
ATOM 4476 N N . ALA B 1 225 ? 7.022 4.216 66.957 1.00 14.73 225 ALA B N 1
ATOM 4477 C CA . ALA B 1 225 ? 8.123 5.177 67.064 1.00 14.96 225 ALA B CA 1
ATOM 4478 C C . ALA B 1 225 ? 7.757 6.488 66.361 1.00 15.10 225 ALA B C 1
ATOM 4479 O O . ALA B 1 225 ? 8.127 7.574 66.819 1.00 15.12 225 ALA B O 1
ATOM 4481 N N . ALA B 1 226 ? 7.012 6.370 65.261 1.00 15.16 226 ALA B N 1
ATOM 4482 C CA . ALA B 1 226 ? 6.530 7.515 64.493 1.00 14.97 226 ALA B CA 1
ATOM 4483 C C . ALA B 1 226 ? 5.203 8.062 65.034 1.00 14.95 226 ALA B C 1
ATOM 4484 O O . ALA B 1 226 ? 4.998 9.277 65.089 1.00 14.87 226 ALA B O 1
ATOM 4486 N N . ARG B 1 227 ? 4.306 7.159 65.425 1.00 14.79 227 ARG B N 1
ATOM 4487 C CA . ARG B 1 227 ? 2.998 7.532 65.945 1.00 14.68 227 ARG B CA 1
ATOM 4488 C C . ARG B 1 227 ? 2.730 6.781 67.243 1.00 14.45 227 ARG B C 1
ATOM 4489 O O . ARG B 1 227 ? 2.105 5.724 67.217 1.00 14.24 227 ARG B O 1
ATOM 4497 N N . PRO B 1 228 ? 3.198 7.329 68.382 1.00 14.46 228 PRO B N 1
ATOM 4498 C CA . PRO B 1 228 ? 3.160 6.625 69.672 1.00 14.42 228 PRO B CA 1
ATOM 4499 C C . PRO B 1 228 ? 1.793 6.096 70.110 1.00 14.23 228 PRO B C 1
ATOM 4500 O O . PRO B 1 228 ? 1.735 5.111 70.844 1.00 14.14 228 PRO B O 1
ATOM 4504 N N . ASP B 1 229 ? 0.711 6.732 69.663 1.00 14.27 229 ASP B N 1
ATOM 4505 C CA . ASP B 1 229 ? -0.643 6.282 70.014 1.00 14.23 229 ASP B CA 1
ATOM 4506 C C . ASP B 1 229 ? -1.299 5.344 68.987 1.00 13.59 229 ASP B C 1
ATOM 4507 O O . ASP B 1 229 ? -2.474 4.988 69.136 1.00 13.23 229 ASP B O 1
ATOM 4512 N N . ALA B 1 230 ? -0.541 4.940 67.962 1.00 12.64 230 ALA B N 1
ATOM 4513 C CA . ALA B 1 230 ? -1.053 4.023 66.933 1.00 12.09 230 ALA B CA 1
ATOM 4514 C C . ALA B 1 230 ? -1.512 2.691 67.524 1.00 11.67 230 ALA B C 1
ATOM 4515 O O . ALA B 1 230 ? -0.818 2.102 68.358 1.00 11.08 230 ALA B O 1
ATOM 4517 N N . GLN B 1 231 ? -2.685 2.236 67.081 1.00 11.36 231 GLN B N 1
ATOM 4518 C CA . GLN B 1 231 ? -3.306 1.023 67.606 1.00 11.30 231 GLN B CA 1
ATOM 4519 C C . GLN B 1 231 ? -3.569 -0.006 66.516 1.00 11.06 231 GLN B C 1
ATOM 4520 O O . GLN B 1 231 ? -4.188 0.303 65.489 1.00 10.92 231 GLN B O 1
ATOM 4526 N N . LEU B 1 232 ? -3.103 -1.231 66.760 1.00 10.74 232 LEU B N 1
ATOM 4527 C CA . LEU B 1 232 ? -3.379 -2.368 65.891 1.00 10.15 232 LEU B CA 1
ATOM 4528 C C . LEU B 1 232 ? -4.482 -3.229 66.488 1.00 10.22 232 LEU B C 1
ATOM 4529 O O . LEU B 1 232 ? -4.346 -3.750 67.602 1.00 10.22 232 LEU B O 1
ATOM 4534 N N . LEU B 1 233 ? -5.571 -3.387 65.739 1.00 10.11 233 LEU B N 1
ATOM 4535 C CA . LEU B 1 233 ? -6.673 -4.251 66.168 1.00 10.23 233 LEU B CA 1
ATOM 4536 C C . LEU B 1 233 ? -6.652 -5.567 65.401 1.00 10.18 233 LEU B C 1
ATOM 4537 O O . LEU B 1 233 ? -6.740 -5.583 64.169 1.00 10.13 233 LEU B O 1
ATOM 4542 N N . ILE B 1 234 ? -6.519 -6.659 66.142 1.00 10.29 234 ILE B N 1
ATOM 4543 C CA . ILE B 1 234 ? -6.522 -7.999 65.575 1.00 10.41 234 ILE B CA 1
ATOM 4544 C C . ILE B 1 234 ? -7.855 -8.662 65.903 1.00 10.75 234 ILE B C 1
ATOM 4545 O O . ILE B 1 234 ? -8.128 -9.014 67.047 1.00 10.73 234 ILE B O 1
ATOM 4550 N N . VAL B 1 235 ? -8.686 -8.792 64.876 1.00 10.95 235 VAL B N 1
ATOM 4551 C CA . VAL B 1 235 ? -10.016 -9.355 65.004 1.00 11.37 235 VAL B CA 1
ATOM 4552 C C . VAL B 1 235 ? -10.049 -10.731 64.355 1.00 11.95 235 VAL B C 1
ATOM 4553 O O . VAL B 1 235 ? -9.781 -10.875 63.157 1.00 12.12 235 VAL B O 1
ATOM 4557 N N . GLY B 1 236 ? -10.386 -11.737 65.152 1.00 12.19 236 GLY B N 1
ATOM 4558 C CA . GLY B 1 236 ? -10.480 -13.105 64.665 1.00 12.57 236 GLY B CA 1
ATOM 4559 C C . GLY B 1 236 ? -9.944 -14.100 65.670 1.00 13.11 236 GLY B C 1
ATOM 4560 O O . GLY B 1 236 ? -9.439 -13.726 66.736 1.00 13.12 236 GLY B O 1
ATOM 4561 N N . SER B 1 237 ? -10.058 -15.374 65.321 1.00 13.41 237 SER B N 1
ATOM 4562 C CA . SER B 1 237 ? -9.599 -16.450 66.168 1.00 13.99 237 SER B CA 1
ATOM 4563 C C . SER B 1 237 ? -8.856 -17.455 65.297 1.00 14.14 237 SER B C 1
ATOM 4564 O O . SER B 1 237 ? -8.988 -17.433 64.072 1.00 14.01 237 SER B O 1
ATOM 4567 N N . GLY B 1 238 ? -8.066 -18.321 65.926 1.00 14.43 238 GLY B N 1
ATOM 4568 C CA . GLY B 1 238 ? -7.327 -19.350 65.194 1.00 14.63 238 GLY B CA 1
ATOM 4569 C C . GLY B 1 238 ? -6.154 -19.906 65.968 1.00 14.78 238 GLY B C 1
ATOM 4570 O O . GLY B 1 238 ? -5.785 -19.379 67.018 1.00 14.85 238 GLY B O 1
ATOM 4571 N N . ARG B 1 239 ? -5.563 -20.967 65.425 1.00 15.14 239 ARG B N 1
ATOM 4572 C CA . ARG B 1 239 ? -4.474 -21.717 66.066 1.00 15.43 239 ARG B CA 1
ATOM 4573 C C . ARG B 1 239 ? -3.231 -20.875 66.399 1.00 15.10 239 ARG B C 1
ATOM 4574 O O . ARG B 1 239 ? -2.464 -21.214 67.304 1.00 15.21 239 ARG B O 1
ATOM 4582 N N . TYR B 1 240 ? -3.038 -19.785 65.663 1.00 14.58 240 TYR B N 1
ATOM 4583 C CA . TYR B 1 240 ? -1.817 -18.995 65.745 1.00 14.30 240 TYR B CA 1
ATOM 4584 C C . TYR B 1 240 ? -1.862 -17.908 66.825 1.00 14.34 240 TYR B C 1
ATOM 4585 O O . TYR B 1 240 ? -0.888 -17.172 67.010 1.00 13.84 240 TYR B O 1
ATOM 4594 N N . GLU B 1 241 ? -2.983 -17.830 67.545 1.00 14.40 241 GLU B N 1
ATOM 4595 C CA . GLU B 1 241 ? -3.212 -16.773 68.533 1.00 15.00 241 GLU B CA 1
ATOM 4596 C C . GLU B 1 241 ? -2.103 -16.641 69.579 1.00 14.72 241 GLU B C 1
ATOM 4597 O O . GLU B 1 241 ? -1.636 -15.536 69.854 1.00 14.68 241 GLU B O 1
ATOM 4603 N N . SER B 1 242 ? -1.691 -17.764 70.163 1.00 14.91 242 SER B N 1
ATOM 4604 C CA . SER B 1 242 ? -0.684 -17.744 71.227 1.00 14.88 242 SER B CA 1
ATOM 4605 C C . SER B 1 242 ? 0.670 -17.250 70.722 1.00 14.54 242 SER B C 1
ATOM 4606 O O . SER B 1 242 ? 1.409 -16.589 71.459 1.00 14.60 242 SER B O 1
ATOM 4609 N N . THR B 1 243 ? 0.987 -17.545 69.464 1.00 14.05 243 THR B N 1
ATOM 4610 C CA . THR B 1 243 ? 2.218 -17.031 68.862 1.00 13.79 243 THR B CA 1
ATOM 4611 C C . THR B 1 243 ? 2.137 -15.509 68.669 1.00 13.38 243 THR B C 1
ATOM 4612 O O . THR B 1 243 ? 3.076 -14.783 69.010 1.00 13.22 243 THR B O 1
ATOM 4616 N N . LEU B 1 244 ? 1.009 -15.036 68.143 1.00 12.95 244 LEU B N 1
ATOM 4617 C CA . LEU B 1 244 ? 0.786 -13.606 67.931 1.00 12.78 244 LEU B CA 1
ATOM 4618 C C . LEU B 1 244 ? 0.878 -12.812 69.243 1.00 13.02 244 LEU B C 1
ATOM 4619 O O . LEU B 1 244 ? 1.530 -11.768 69.294 1.00 12.36 244 LEU B O 1
ATOM 4624 N N . ARG B 1 245 ? 0.233 -13.324 70.293 1.00 13.37 245 ARG B N 1
ATOM 4625 C CA . ARG B 1 245 ? 0.296 -12.722 71.628 1.00 14.17 245 ARG B CA 1
ATOM 4626 C C . ARG B 1 245 ? 1.730 -12.671 72.156 1.00 14.34 245 ARG B C 1
ATOM 4627 O O . ARG B 1 245 ? 2.141 -11.663 72.735 1.00 14.17 245 ARG B O 1
ATOM 4635 N N . ARG B 1 246 ? 2.485 -13.752 71.946 1.00 14.78 246 ARG B N 1
ATOM 4636 C CA . ARG B 1 246 ? 3.907 -13.786 72.302 1.00 15.30 246 ARG B CA 1
ATOM 4637 C C . ARG B 1 246 ? 4.656 -12.708 71.524 1.00 15.21 246 ARG B C 1
ATOM 4638 O O . ARG B 1 246 ? 5.415 -11.926 72.107 1.00 15.10 246 ARG B O 1
ATOM 4646 N N . LEU B 1 247 ? 4.433 -12.667 70.211 1.00 15.35 247 LEU B N 1
ATOM 4647 C CA . LEU B 1 247 ? 5.042 -11.654 69.345 1.00 15.65 247 LEU B CA 1
ATOM 4648 C C . LEU B 1 247 ? 4.668 -10.221 69.751 1.00 15.58 247 LEU B C 1
ATOM 4649 O O . LEU B 1 247 ? 5.437 -9.288 69.526 1.00 15.68 247 LEU B O 1
ATOM 4654 N N . ALA B 1 248 ? 3.500 -10.059 70.363 1.00 15.81 248 ALA B N 1
ATOM 4655 C CA . ALA B 1 248 ? 2.974 -8.737 70.724 1.00 16.22 248 ALA B CA 1
ATOM 4656 C C . ALA B 1 248 ? 3.429 -8.239 72.096 1.00 16.61 248 ALA B C 1
ATOM 4657 O O . ALA B 1 248 ? 3.101 -7.112 72.484 1.00 16.24 248 ALA B O 1
ATOM 4659 N N . THR B 1 249 ? 4.186 -9.068 72.817 1.00 17.44 249 THR B N 1
ATOM 4660 C CA . THR B 1 249 ? 4.591 -8.782 74.207 1.00 18.39 249 THR B CA 1
ATOM 4661 C C . THR B 1 249 ? 5.130 -7.363 74.430 1.00 18.64 249 THR B C 1
ATOM 4662 O O . THR B 1 249 ? 4.653 -6.650 75.315 1.00 18.87 249 THR B O 1
ATOM 4666 N N . ASP B 1 250 ? 6.099 -6.950 73.619 1.00 19.11 250 ASP B N 1
ATOM 4667 C CA . ASP B 1 250 ? 6.774 -5.669 73.823 1.00 19.68 250 ASP B CA 1
ATOM 4668 C C . ASP B 1 250 ? 6.021 -4.463 73.242 1.00 19.57 250 ASP B C 1
ATOM 4669 O O . ASP B 1 250 ? 6.452 -3.321 73.403 1.00 19.49 250 ASP B O 1
ATOM 4674 N N . VAL B 1 251 ? 4.896 -4.723 72.582 1.00 19.38 251 VAL B N 1
ATOM 4675 C CA . VAL B 1 251 ? 4.038 -3.662 72.046 1.00 19.06 251 VAL B CA 1
ATOM 4676 C C . VAL B 1 251 ? 2.582 -3.843 72.488 1.00 19.19 251 VAL B C 1
ATOM 4677 O O . VAL B 1 251 ? 1.666 -3.368 71.817 1.00 19.16 251 VAL B O 1
ATOM 4681 N N . SER B 1 252 ? 2.381 -4.505 73.629 1.00 19.22 252 SER B N 1
ATOM 4682 C CA . SER B 1 252 ? 1.057 -4.959 74.053 1.00 19.56 252 SER B CA 1
ATOM 4683 C C . SER B 1 252 ? 0.051 -3.836 74.320 1.00 19.65 252 SER B C 1
ATOM 4684 O O . SER B 1 252 ? -1.166 -4.048 74.225 1.00 19.90 252 SER B O 1
ATOM 4687 N N . GLN B 1 253 ? 0.556 -2.645 74.636 1.00 19.47 253 GLN B N 1
ATOM 4688 C CA . GLN B 1 253 ? -0.299 -1.489 74.894 1.00 19.73 253 GLN B CA 1
ATOM 4689 C C . GLN B 1 253 ? -0.779 -0.811 73.610 1.00 18.92 253 GLN B C 1
ATOM 4690 O O . GLN B 1 253 ? -1.620 0.093 73.657 1.00 19.03 253 GLN B O 1
ATOM 4692 N N . ASN B 1 254 ? -0.248 -1.262 72.477 1.00 18.00 254 ASN B N 1
ATOM 4693 C CA . ASN B 1 254 ? -0.614 -0.732 71.166 1.00 17.43 254 ASN B CA 1
ATOM 4694 C C . ASN B 1 254 ? -1.243 -1.782 70.232 1.00 16.92 254 ASN B C 1
ATOM 4695 O O . ASN B 1 254 ? -1.468 -1.519 69.047 1.00 16.74 254 ASN B O 1
ATOM 4700 N N . VAL B 1 255 ? -1.512 -2.967 70.777 1.00 16.50 255 VAL B N 1
ATOM 4701 C CA . VAL B 1 255 ? -2.095 -4.082 70.030 1.00 16.22 255 VAL B CA 1
ATOM 4702 C C . VAL B 1 255 ? -3.248 -4.675 70.839 1.00 16.21 255 VAL B C 1
ATOM 4703 O O . VAL B 1 255 ? -3.061 -5.066 71.988 1.00 16.52 255 VAL B O 1
ATOM 4707 N N . LYS B 1 256 ? -4.435 -4.728 70.243 1.00 16.09 256 LYS B N 1
ATOM 4708 C CA . LYS B 1 256 ? -5.603 -5.308 70.906 1.00 16.06 256 LYS B CA 1
ATOM 4709 C C . LYS B 1 256 ? -6.082 -6.567 70.196 1.00 15.67 256 LYS B C 1
ATOM 4710 O O . LYS B 1 256 ? -6.322 -6.545 68.987 1.00 15.60 256 LYS B O 1
ATOM 4716 N N . PHE B 1 257 ? -6.216 -7.655 70.959 1.00 15.27 257 PHE B N 1
ATOM 4717 C CA . PHE B 1 257 ? -6.813 -8.893 70.467 1.00 14.82 257 PHE B CA 1
ATOM 4718 C C . PHE B 1 257 ? -8.288 -8.898 70.854 1.00 15.11 257 PHE B C 1
ATOM 4719 O O . PHE B 1 257 ? -8.634 -9.089 72.018 1.00 14.95 257 PHE B O 1
ATOM 4727 N N . LEU B 1 258 ? -9.151 -8.660 69.873 1.00 15.54 258 LEU B N 1
ATOM 4728 C CA . LEU B 1 258 ? -10.581 -8.489 70.136 1.00 16.13 258 LEU B CA 1
ATOM 4729 C C . LEU B 1 258 ? -11.360 -9.798 70.056 1.00 16.72 258 LEU B C 1
ATOM 4730 O O . LEU B 1 258 ? -12.560 -9.833 70.334 1.00 16.70 258 LEU B O 1
ATOM 4735 N N . GLY B 1 259 ? -10.665 -10.872 69.686 1.00 17.51 259 GLY B N 1
ATOM 4736 C CA . GLY B 1 259 ? -11.288 -12.180 69.529 1.00 18.37 259 GLY B CA 1
ATOM 4737 C C . GLY B 1 259 ? -12.197 -12.191 68.317 1.00 19.17 259 GLY B C 1
ATOM 4738 O O . GLY B 1 259 ? -12.140 -11.289 67.477 1.00 18.94 259 GLY B O 1
ATOM 4739 N N . ARG B 1 260 ? -13.036 -13.218 68.222 1.00 19.92 260 ARG B N 1
ATOM 4740 C CA . ARG B 1 260 ? -14.012 -13.287 67.152 1.00 20.85 260 ARG B CA 1
ATOM 4741 C C . ARG B 1 260 ? -15.191 -12.414 67.565 1.00 21.19 260 ARG B C 1
ATOM 4742 O O . ARG B 1 260 ? -15.828 -12.658 68.591 1.00 21.58 260 ARG B O 1
ATOM 4745 N N . LEU B 1 261 ? -15.449 -11.369 66.789 1.00 21.60 261 LEU B N 1
ATOM 4746 C CA . LEU B 1 261 ? -16.515 -10.429 67.123 1.00 21.70 261 LEU B CA 1
ATOM 4747 C C . LEU B 1 261 ? -17.811 -10.826 66.438 1.00 22.03 261 LEU B C 1
ATOM 4748 O O . LEU B 1 261 ? -17.792 -11.476 65.389 1.00 22.31 261 LEU B O 1
ATOM 4753 N N . GLU B 1 262 ? -18.932 -10.438 67.040 1.00 22.38 262 GLU B N 1
ATOM 4754 C CA . GLU B 1 262 ? -20.236 -10.572 66.403 1.00 22.83 262 GLU B CA 1
ATOM 4755 C C . GLU B 1 262 ? -20.249 -9.762 65.102 1.00 22.79 262 GLU B C 1
ATOM 4756 O O . GLU B 1 262 ? -19.579 -8.727 64.997 1.00 22.71 262 GLU B O 1
ATOM 4758 N N . TYR B 1 263 ? -21.011 -10.246 64.127 1.00 22.59 263 TYR B N 1
ATOM 4759 C CA . TYR B 1 263 ? -21.011 -9.720 62.762 1.00 22.73 263 TYR B CA 1
ATOM 4760 C C . TYR B 1 263 ? -21.060 -8.186 62.671 1.00 22.18 263 TYR B C 1
ATOM 4761 O O . TYR B 1 263 ? -20.139 -7.571 62.139 1.00 22.01 263 TYR B O 1
ATOM 4770 N N . GLN B 1 264 ? -22.116 -7.576 63.205 1.00 21.49 264 GLN B N 1
ATOM 4771 C CA . GLN B 1 264 ? -22.272 -6.121 63.148 1.00 21.25 264 GLN B CA 1
ATOM 4772 C C . GLN B 1 264 ? -21.178 -5.370 63.920 1.00 20.96 264 GLN B C 1
ATOM 4773 O O . GLN B 1 264 ? -20.733 -4.303 63.496 1.00 20.84 264 GLN B O 1
ATOM 4779 N N . ASP B 1 265 ? -20.754 -5.936 65.045 1.00 20.79 265 ASP B N 1
ATOM 4780 C CA . ASP B 1 265 ? -19.696 -5.353 65.867 1.00 20.80 265 ASP B CA 1
ATOM 4781 C C . ASP B 1 265 ? -18.383 -5.311 65.089 1.00 19.90 265 ASP B C 1
ATOM 4782 O O . ASP B 1 265 ? -17.645 -4.325 65.146 1.00 19.96 265 ASP B O 1
ATOM 4787 N N . MET B 1 266 ? -18.114 -6.390 64.358 1.00 18.73 266 MET B N 1
ATOM 4788 C CA . MET B 1 266 ? -16.959 -6.494 63.475 1.00 17.95 266 MET B CA 1
ATOM 4789 C C . MET B 1 266 ? -17.015 -5.459 62.336 1.00 16.58 266 MET B C 1
ATOM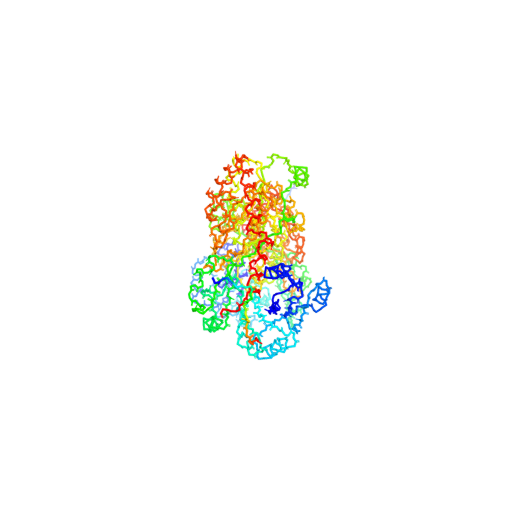 4790 O O . MET B 1 266 ? -16.005 -4.835 62.017 1.00 16.63 266 MET B O 1
ATOM 4795 N N . ILE B 1 267 ? -18.192 -5.280 61.738 1.00 15.04 267 ILE B N 1
ATOM 4796 C CA . ILE B 1 267 ? -18.404 -4.256 60.706 1.00 13.98 267 ILE B CA 1
ATOM 4797 C C . ILE B 1 267 ? -18.159 -2.844 61.242 1.00 13.12 267 ILE B C 1
ATOM 4798 O O . ILE B 1 267 ? -17.461 -2.047 60.603 1.00 12.74 267 ILE B O 1
ATOM 4803 N N . ASN B 1 268 ? -18.729 -2.554 62.414 1.00 12.33 268 ASN B N 1
ATOM 4804 C CA . ASN B 1 268 ? -18.582 -1.253 63.073 1.00 11.75 268 ASN B CA 1
ATOM 4805 C C . ASN B 1 268 ? -17.123 -0.916 63.340 1.00 10.98 268 ASN B C 1
ATOM 4806 O O . ASN B 1 268 ? -16.693 0.211 63.116 1.00 10.83 268 ASN B O 1
ATOM 4811 N N . THR B 1 269 ? -16.383 -1.917 63.813 1.00 10.26 269 THR B N 1
ATOM 4812 C CA . THR B 1 269 ? -14.962 -1.809 64.136 1.00 9.62 269 THR B CA 1
ATOM 4813 C C . THR B 1 269 ? -14.128 -1.537 62.878 1.00 9.53 269 THR B C 1
ATOM 4814 O O . THR B 1 269 ? -13.286 -0.638 62.873 1.00 9.38 269 THR B O 1
ATOM 4818 N N . LEU B 1 270 ? -14.389 -2.306 61.822 1.00 9.27 270 LEU B N 1
ATOM 4819 C CA . LEU B 1 270 ? -13.745 -2.133 60.527 1.00 9.42 270 LEU B CA 1
ATOM 4820 C C . LEU B 1 270 ? -13.956 -0.726 59.961 1.00 9.20 270 LEU B C 1
ATOM 4821 O O . LEU B 1 270 ? -13.005 -0.084 59.500 1.00 9.12 270 LEU B O 1
ATOM 4826 N N . ALA B 1 271 ? -15.205 -0.266 60.002 1.00 9.12 271 ALA B N 1
ATOM 4827 C CA . ALA B 1 271 ? -15.609 1.029 59.453 1.00 8.93 271 ALA B CA 1
ATOM 4828 C C . ALA B 1 271 ? -15.036 2.236 60.193 1.00 8.86 271 ALA B C 1
ATOM 4829 O O . ALA B 1 271 ? -14.931 3.324 59.618 1.00 8.87 271 ALA B O 1
ATOM 4831 N N . ALA B 1 272 ? -14.669 2.048 61.459 1.00 8.87 272 ALA B N 1
ATOM 4832 C CA . ALA B 1 272 ? -14.086 3.124 62.280 1.00 8.79 272 ALA B CA 1
ATOM 4833 C C . ALA B 1 272 ? -12.561 3.206 62.187 1.00 8.85 272 ALA B C 1
ATOM 4834 O O . ALA B 1 272 ? -11.951 4.144 62.718 1.00 9.04 272 ALA B O 1
ATOM 4836 N N . ALA B 1 273 ? -11.951 2.223 61.521 1.00 8.50 273 ALA B N 1
ATOM 4837 C CA . ALA B 1 273 ? -10.496 2.168 61.364 1.00 8.51 273 ALA B CA 1
ATOM 4838 C C . ALA B 1 273 ? -9.971 3.147 60.315 1.00 8.36 273 ALA B C 1
ATOM 4839 O O . ALA B 1 273 ? -10.668 3.478 59.352 1.00 8.81 273 ALA B O 1
ATOM 4841 N N . ASP B 1 274 ? -8.734 3.592 60.502 1.00 7.93 274 ASP B N 1
ATOM 4842 C CA . ASP B 1 274 ? -8.054 4.438 59.523 1.00 8.12 274 ASP B CA 1
ATOM 4843 C C . ASP B 1 274 ? -7.529 3.619 58.334 1.00 7.52 274 ASP B C 1
ATOM 4844 O O . ASP B 1 274 ? -7.613 4.061 57.189 1.00 6.97 274 ASP B O 1
ATOM 4849 N N . ILE B 1 275 ? -6.993 2.435 58.622 1.00 6.97 275 ILE B N 1
ATOM 4850 C CA . ILE B 1 275 ? -6.438 1.536 57.608 1.00 6.85 275 ILE B CA 1
ATOM 4851 C C . ILE B 1 275 ? -6.865 0.108 57.921 1.00 6.80 275 ILE B C 1
ATOM 4852 O O . ILE B 1 275 ? -6.821 -0.313 59.079 1.00 6.90 275 ILE B O 1
ATOM 4857 N N . PHE B 1 276 ? -7.289 -0.622 56.891 1.00 6.63 276 PHE B N 1
ATOM 4858 C CA . PHE B 1 276 ? -7.360 -2.075 56.962 1.00 6.46 276 PHE B CA 1
ATOM 4859 C C . PHE B 1 276 ? -6.076 -2.660 56.392 1.00 6.77 276 PHE B C 1
ATOM 4860 O O . PHE B 1 276 ? -5.678 -2.330 55.274 1.00 7.29 276 PHE B O 1
ATOM 4868 N N . ALA B 1 277 ? -5.429 -3.535 57.153 1.00 6.81 277 ALA B N 1
ATOM 4869 C CA . ALA B 1 277 ? -4.184 -4.136 56.708 1.00 6.85 277 ALA B CA 1
ATOM 4870 C C . ALA B 1 277 ? -4.181 -5.644 56.929 1.00 6.91 277 ALA B C 1
ATOM 4871 O O . ALA B 1 277 ? -4.369 -6.118 58.045 1.00 6.60 277 ALA B O 1
ATOM 4873 N N . MET B 1 278 ? -3.985 -6.388 55.847 1.00 7.43 278 MET B N 1
ATOM 4874 C CA . MET B 1 278 ? -3.791 -7.837 55.919 1.00 7.78 278 MET B CA 1
ATOM 4875 C C . MET B 1 278 ? -2.754 -8.208 54.855 1.00 7.82 278 MET B C 1
ATOM 4876 O O . MET B 1 278 ? -3.106 -8.450 53.698 1.00 7.91 278 MET B O 1
ATOM 4881 N N . PRO B 1 279 ? -1.463 -8.214 55.240 1.00 7.79 279 PRO B N 1
ATOM 4882 C CA . PRO B 1 279 ? -0.382 -8.441 54.283 1.00 7.71 279 PRO B CA 1
ATOM 4883 C C . PRO B 1 279 ? -0.132 -9.938 54.044 1.00 7.94 279 PRO B C 1
ATOM 4884 O O . PRO B 1 279 ? 0.944 -10.467 54.356 1.00 7.92 279 PRO B O 1
ATOM 4888 N N . ALA B 1 280 ? -1.146 -10.604 53.498 1.00 8.01 280 ALA B N 1
ATOM 4889 C CA . ALA B 1 280 ? -1.096 -12.030 53.194 1.00 8.17 280 ALA B CA 1
ATOM 4890 C C . ALA B 1 280 ? 0.174 -12.421 52.435 1.00 8.39 280 ALA B C 1
ATOM 4891 O O . ALA B 1 280 ? 0.537 -11.785 51.448 1.00 8.22 280 ALA B O 1
ATOM 4893 N N . ARG B 1 281 ? 0.848 -13.463 52.919 1.00 8.58 281 ARG B N 1
ATOM 4894 C CA . ARG B 1 281 ? 2.002 -14.032 52.228 1.00 8.88 281 ARG B CA 1
ATOM 4895 C C . ARG B 1 281 ? 1.759 -15.500 51.898 1.00 9.14 281 ARG B C 1
ATOM 4896 O O . ARG B 1 281 ? 0.993 -16.187 52.576 1.00 9.37 281 ARG B O 1
ATOM 4904 N N . THR B 1 282 ? 2.411 -15.966 50.841 1.00 9.55 282 THR B N 1
ATOM 4905 C CA . THR B 1 282 ? 2.283 -17.334 50.398 1.00 9.82 282 THR B CA 1
ATOM 4906 C C . THR B 1 282 ? 3.302 -18.168 51.148 1.00 10.10 282 THR B C 1
ATOM 4907 O O . THR B 1 282 ? 4.485 -17.829 51.195 1.00 10.08 282 THR B O 1
ATOM 4911 N N . ARG B 1 283 ? 2.816 -19.250 51.753 1.00 10.49 283 ARG B N 1
ATOM 4912 C CA . ARG B 1 283 ? 3.638 -20.155 52.555 1.00 10.92 283 ARG B CA 1
ATOM 4913 C C . ARG B 1 283 ? 3.349 -21.605 52.197 1.00 10.63 283 ARG B C 1
ATOM 4914 O O . ARG B 1 283 ? 2.696 -21.883 51.190 1.00 10.18 283 ARG B O 1
ATOM 4922 N N . GLY B 1 284 ? 3.843 -22.517 53.037 1.00 10.64 284 GLY B N 1
ATOM 4923 C CA . GLY B 1 284 ? 3.596 -23.952 52.896 1.00 10.47 284 GLY B CA 1
ATOM 4924 C C . GLY B 1 284 ? 4.009 -24.504 51.553 1.00 10.38 284 GLY B C 1
ATOM 4925 O O . GLY B 1 284 ? 3.265 -25.272 50.934 1.00 10.24 284 GLY B O 1
ATOM 4926 N N . GLY B 1 285 ? 5.195 -24.101 51.103 1.00 10.70 285 GLY B N 1
ATOM 4927 C CA . GLY B 1 285 ? 5.747 -24.534 49.820 1.00 10.85 285 GLY B CA 1
ATOM 4928 C C . GLY B 1 285 ? 4.948 -24.036 48.632 1.00 11.30 285 GLY B C 1
ATOM 4929 O O . GLY B 1 285 ? 5.013 -24.606 47.536 1.00 10.98 285 GLY B O 1
ATOM 4930 N N . GLY B 1 286 ? 4.187 -22.967 48.851 1.00 11.68 286 GLY B N 1
ATOM 4931 C CA . GLY B 1 286 ? 3.381 -22.377 47.796 1.00 12.25 286 GLY B CA 1
ATOM 4932 C C . GLY B 1 286 ? 1.922 -22.789 47.825 1.00 12.80 286 GLY B C 1
ATOM 4933 O O . GLY B 1 286 ? 1.121 -22.276 47.040 1.00 12.71 286 GLY B O 1
ATOM 4934 N N . LEU B 1 287 ? 1.577 -23.708 48.727 1.00 13.30 287 LEU B N 1
ATOM 4935 C CA . LEU B 1 287 ? 0.219 -24.253 48.807 1.00 14.32 287 LEU B CA 1
ATOM 4936 C C . LEU B 1 287 ? -0.683 -23.487 49.770 1.00 14.58 287 LEU B C 1
ATOM 4937 O O . LEU B 1 287 ? -1.904 -23.625 49.725 1.00 14.73 287 LEU B O 1
ATOM 4942 N N . ASP B 1 288 ? -0.076 -22.699 50.651 1.00 14.93 288 ASP B N 1
ATOM 4943 C CA . ASP B 1 288 ? -0.821 -21.856 51.574 1.00 15.11 288 ASP B CA 1
ATOM 4944 C C . ASP B 1 288 ? -0.867 -20.449 50.979 1.00 15.10 288 ASP B C 1
ATOM 4945 O O . ASP B 1 288 ? 0.042 -19.632 51.187 1.00 14.98 288 ASP B O 1
ATOM 4950 N N . VAL B 1 289 ? -1.935 -20.201 50.223 1.00 15.09 289 VAL B N 1
ATOM 4951 C CA . VAL B 1 289 ? -2.121 -18.996 49.414 1.00 15.17 289 VAL B CA 1
ATOM 4952 C C . VAL B 1 289 ? -3.476 -18.365 49.688 1.00 15.23 289 VAL B C 1
ATOM 4953 O O . VAL B 1 289 ? -4.431 -19.059 50.032 1.00 14.73 289 VAL B O 1
ATOM 4957 N N . GLU B 1 290 ? -3.555 -17.051 49.504 1.00 15.55 290 GLU B N 1
ATOM 4958 C CA . GLU B 1 290 ? -4.825 -16.336 49.590 1.00 16.03 290 GLU B CA 1
ATOM 4959 C C . GLU B 1 290 ? -5.693 -16.606 48.361 1.00 16.06 290 GLU B C 1
ATOM 4960 O O . GLU B 1 290 ? -5.229 -16.513 47.223 1.00 16.14 290 GLU B O 1
ATOM 4966 N N . GLY B 1 291 ? -6.951 -16.959 48.609 1.00 16.33 291 GLY B N 1
ATOM 4967 C CA . GLY B 1 291 ? -7.912 -17.201 47.539 1.00 16.36 291 GLY B CA 1
ATOM 4968 C C . GLY B 1 291 ? -8.774 -15.996 47.210 1.00 16.44 291 GLY B C 1
ATOM 4969 O O . GLY B 1 291 ? -8.403 -15.166 46.372 1.00 16.19 291 GLY B O 1
ATOM 4970 N N . LEU B 1 292 ? -9.924 -15.905 47.883 1.00 16.45 292 LEU B N 1
ATOM 4971 C CA . LEU B 1 292 ? -10.978 -14.928 47.549 1.00 16.07 292 LEU B CA 1
ATOM 4972 C C . LEU B 1 292 ? -10.687 -13.480 47.962 1.00 15.70 292 LEU B C 1
ATOM 4973 O O . LEU B 1 292 ? -11.176 -12.548 47.319 1.00 16.14 292 LEU B O 1
ATOM 4978 N N . GLY B 1 293 ? -9.918 -13.299 49.037 1.00 14.80 293 GLY B N 1
ATOM 4979 C CA . GLY B 1 293 ? -9.604 -11.977 49.581 1.00 13.66 293 GLY B CA 1
ATOM 4980 C C . GLY B 1 293 ? -10.804 -11.132 49.976 1.00 12.71 293 GLY B C 1
ATOM 4981 O O . GLY B 1 293 ? -10.790 -9.921 49.792 1.00 12.76 293 GLY B O 1
ATOM 4982 N N . ILE B 1 294 ? -11.834 -11.767 50.528 1.00 12.08 294 ILE B N 1
ATOM 4983 C CA . ILE B 1 294 ? -13.107 -11.096 50.832 1.00 11.49 294 ILE B CA 1
ATOM 4984 C C . ILE B 1 294 ? -12.962 -9.939 51.832 1.00 10.35 294 ILE B C 1
ATOM 4985 O O . ILE B 1 294 ? -13.661 -8.930 51.724 1.00 9.99 294 ILE B O 1
ATOM 4990 N N . VAL B 1 295 ? -12.042 -10.078 52.787 1.00 9.37 295 VAL B N 1
ATOM 4991 C CA . VAL B 1 295 ? -11.828 -9.032 53.792 1.00 8.34 295 VAL B CA 1
ATOM 4992 C C . VAL B 1 295 ? -11.422 -7.696 53.150 1.00 7.94 295 VAL B C 1
ATOM 4993 O O . VAL B 1 295 ? -11.799 -6.631 53.639 1.00 7.40 295 VAL B O 1
ATOM 4997 N N . TYR B 1 296 ? -10.691 -7.765 52.036 1.00 7.43 296 TYR B N 1
ATOM 4998 C CA . TYR B 1 296 ? -10.295 -6.570 51.278 1.00 6.94 296 TYR B CA 1
ATOM 4999 C C . TYR B 1 296 ? -11.506 -5.906 50.632 1.00 6.68 296 TYR B C 1
ATOM 5000 O O . TYR B 1 296 ? -11.582 -4.682 50.526 1.00 6.45 296 TYR B O 1
ATOM 5009 N N . LEU B 1 297 ? -12.451 -6.732 50.209 1.00 6.66 297 LEU B N 1
ATOM 5010 C CA . LEU B 1 297 ? -13.686 -6.268 49.604 1.00 6.94 297 LEU B CA 1
ATOM 5011 C C . LEU B 1 297 ? -14.584 -5.601 50.643 1.00 6.93 297 LEU B C 1
ATOM 5012 O O . LEU B 1 297 ? -15.186 -4.569 50.382 1.00 6.94 297 LEU B O 1
ATOM 5017 N N . GLU B 1 298 ? -14.659 -6.212 51.819 1.00 7.11 298 GLU B N 1
ATOM 5018 C CA . GLU B 1 298 ? -15.430 -5.683 52.946 1.00 7.58 298 GLU B CA 1
ATOM 5019 C C . GLU B 1 298 ? -14.891 -4.326 53.393 1.00 7.35 298 GLU B C 1
ATOM 5020 O O . GLU B 1 298 ? -15.665 -3.409 53.668 1.00 7.32 298 GLU B O 1
ATOM 5026 N N . ALA B 1 299 ? -13.562 -4.210 53.446 1.00 7.19 299 ALA B N 1
ATOM 5027 C CA . ALA B 1 299 ? -12.894 -2.970 53.840 1.00 7.45 299 ALA B CA 1
ATOM 5028 C C . ALA B 1 299 ? -13.215 -1.838 52.873 1.00 7.56 299 ALA B C 1
ATOM 5029 O O . ALA B 1 299 ? -13.598 -0.749 53.300 1.00 7.81 299 ALA B O 1
ATOM 5031 N N . GLN B 1 300 ? -13.066 -2.106 51.574 1.00 7.58 300 GLN B N 1
ATOM 5032 C CA . GLN B 1 300 ? -13.386 -1.134 50.532 1.00 7.65 300 GLN B CA 1
ATOM 5033 C C . GLN B 1 300 ? -14.863 -0.717 50.566 1.00 7.78 300 GLN B C 1
ATOM 5034 O O . GLN B 1 300 ? -15.182 0.462 50.391 1.00 8.03 300 GLN B O 1
ATOM 5040 N N . ALA B 1 301 ? -15.751 -1.682 50.806 1.00 7.55 301 ALA B N 1
ATOM 5041 C CA . ALA B 1 301 ? -17.187 -1.418 50.961 1.00 7.82 301 ALA B CA 1
ATOM 5042 C C . ALA B 1 301 ? -17.488 -0.485 52.138 1.00 7.81 301 ALA B C 1
ATOM 5043 O O . ALA B 1 301 ? -18.463 0.269 52.107 1.00 7.69 301 ALA B O 1
ATOM 5045 N N . CYS B 1 302 ? -16.636 -0.542 53.159 1.00 7.99 302 CYS B N 1
ATOM 5046 C CA . CYS B 1 302 ? -16.714 0.356 54.319 1.00 8.23 302 CYS B CA 1
ATOM 5047 C C . CYS B 1 302 ? -15.942 1.667 54.114 1.00 8.06 302 CYS B C 1
ATOM 5048 O O . CYS B 1 302 ? -15.861 2.489 55.027 1.00 8.38 302 CYS B O 1
ATOM 5051 N N . GLY B 1 303 ? -15.367 1.848 52.927 1.00 7.92 303 GLY B N 1
ATOM 5052 C CA . GLY B 1 303 ? -14.631 3.069 52.582 1.00 7.75 303 GLY B CA 1
ATOM 5053 C C . GLY B 1 303 ? -13.339 3.280 53.356 1.00 7.47 303 GLY B C 1
ATOM 5054 O O . GLY B 1 303 ? -12.984 4.410 53.714 1.00 7.09 303 GLY B O 1
ATOM 5055 N N . VAL B 1 304 ? -12.638 2.179 53.603 1.00 7.41 304 VAL B N 1
ATOM 5056 C CA . VAL B 1 304 ? -11.398 2.183 54.368 1.00 7.21 304 VAL B CA 1
ATOM 5057 C C . VAL B 1 304 ? -10.263 1.784 53.421 1.00 7.40 304 VAL B C 1
ATOM 5058 O O . VAL B 1 304 ? -10.368 0.763 52.737 1.00 7.51 304 VAL B O 1
ATOM 5062 N N . PRO B 1 305 ? -9.184 2.596 53.357 1.00 7.17 305 PRO B N 1
ATOM 5063 C CA . PRO B 1 305 ? -8.030 2.219 52.543 1.00 7.01 305 PRO B CA 1
ATOM 5064 C C . PRO B 1 305 ? -7.404 0.890 52.980 1.00 6.90 305 PRO B C 1
ATOM 5065 O O . PRO B 1 305 ? -7.382 0.566 54.162 1.00 6.83 305 PRO B O 1
ATOM 5069 N N . VAL B 1 306 ? -6.899 0.138 52.010 1.00 6.80 306 VAL B N 1
ATOM 5070 C CA . VAL B 1 306 ? -6.447 -1.225 52.241 1.00 6.68 306 VAL B CA 1
ATOM 5071 C C . VAL B 1 306 ? -4.951 -1.375 52.002 1.00 7.01 306 VAL B C 1
ATOM 5072 O O . VAL B 1 306 ? -4.403 -0.838 51.034 1.00 7.09 306 VAL B O 1
ATOM 5076 N N . ILE B 1 307 ? -4.295 -2.097 52.902 1.00 7.34 307 ILE B N 1
ATOM 5077 C CA . ILE B 1 307 ? -2.984 -2.661 52.617 1.00 7.72 307 ILE B CA 1
ATOM 5078 C C . ILE B 1 307 ? -3.157 -4.174 52.436 1.00 7.68 307 ILE B C 1
ATOM 5079 O O . ILE B 1 307 ? -3.609 -4.875 53.350 1.00 7.59 307 ILE B O 1
ATOM 5084 N N . ALA B 1 308 ? -2.805 -4.651 51.245 1.00 7.43 308 ALA B N 1
ATOM 5085 C CA . ALA B 1 308 ? -2.954 -6.051 50.866 1.00 7.65 308 ALA B CA 1
ATOM 5086 C C . ALA B 1 308 ? -1.588 -6.694 50.614 1.00 8.00 308 ALA B C 1
ATOM 5087 O O . ALA B 1 308 ? -0.606 -6.000 50.312 1.00 7.95 308 ALA B O 1
ATOM 5089 N N . GLY B 1 309 ? -1.532 -8.019 50.738 1.00 8.09 309 GLY B N 1
ATOM 5090 C CA . GLY B 1 309 ? -0.311 -8.772 50.454 1.00 7.87 309 GLY B CA 1
ATOM 5091 C C . GLY B 1 309 ? -0.245 -9.222 49.011 1.00 8.09 309 GLY B C 1
ATOM 5092 O O . GLY B 1 309 ? -1.234 -9.125 48.287 1.00 7.92 309 GLY B O 1
ATOM 5093 N N . THR B 1 310 ? 0.923 -9.719 48.603 1.00 8.52 310 THR B N 1
ATOM 5094 C CA . THR B 1 310 ? 1.173 -10.168 47.221 1.00 8.96 310 THR B CA 1
ATOM 5095 C C . THR B 1 310 ? 0.698 -11.596 46.973 1.00 8.87 310 THR B C 1
ATOM 5096 O O . THR B 1 310 ? 0.722 -12.071 45.831 1.00 9.30 310 THR B O 1
ATOM 5100 N N . SER B 1 311 ? 0.271 -12.273 48.037 1.00 8.65 311 SER B N 1
ATOM 5101 C CA . SER B 1 311 ? -0.117 -13.689 47.966 1.00 8.62 311 SER B CA 1
ATOM 5102 C C . SER B 1 311 ? -1.349 -13.947 47.111 1.00 8.59 311 SER B C 1
ATOM 5103 O O . SER B 1 311 ? -2.389 -13.338 47.327 1.00 8.54 311 SER B O 1
ATOM 5106 N N . GLY B 1 312 ? -1.207 -14.856 46.149 1.00 8.60 312 GLY B N 1
ATOM 5107 C CA . GLY B 1 312 ? -2.324 -15.369 45.361 1.00 8.71 312 GLY B CA 1
ATOM 5108 C C . GLY B 1 312 ? -3.135 -14.312 44.640 1.00 8.76 312 GLY B C 1
ATOM 5109 O O . GLY B 1 312 ? -2.592 -13.492 43.901 1.00 8.66 312 GLY B O 1
ATOM 5110 N N . GLY B 1 313 ? -4.442 -14.342 44.870 1.00 8.96 313 GLY B N 1
ATOM 5111 C CA . GLY B 1 313 ? -5.364 -13.398 44.251 1.00 9.12 313 GLY B CA 1
ATOM 5112 C C . GLY B 1 313 ? -5.631 -12.151 45.069 1.00 9.12 313 GLY B C 1
ATOM 5113 O O . GLY B 1 313 ? -6.472 -11.347 44.692 1.00 9.48 313 GLY B O 1
ATOM 5114 N N . ALA B 1 314 ? -4.909 -11.972 46.177 1.00 9.15 314 ALA B N 1
ATOM 5115 C CA . ALA B 1 314 ? -5.089 -10.788 47.042 1.00 9.08 314 ALA B CA 1
ATOM 5116 C C . ALA B 1 314 ? -4.963 -9.442 46.309 1.00 9.02 314 ALA B C 1
ATOM 5117 O O . ALA B 1 314 ? -5.820 -8.574 46.485 1.00 8.96 314 ALA B O 1
ATOM 5119 N N . PRO B 1 315 ? -3.898 -9.257 45.488 1.00 9.12 315 PRO B N 1
ATOM 5120 C CA . PRO B 1 315 ? -3.751 -7.985 44.769 1.00 8.87 315 PRO B CA 1
ATOM 5121 C C . PRO B 1 315 ? -4.883 -7.676 43.787 1.00 8.91 315 PRO B C 1
ATOM 5122 O O . PRO B 1 315 ? -5.138 -6.502 43.510 1.00 8.88 315 PRO B O 1
ATOM 5126 N N . GLU B 1 316 ? -5.562 -8.710 43.289 1.00 8.69 316 GLU B N 1
ATOM 5127 C CA . GLU B 1 316 ? -6.644 -8.550 42.313 1.00 8.70 316 GLU B CA 1
ATOM 5128 C C . GLU B 1 316 ? -7.892 -7.842 42.859 1.00 8.72 316 GLU B C 1
ATOM 5129 O O . GLU B 1 316 ? -8.734 -7.383 42.088 1.00 8.30 316 GLU B O 1
ATOM 5135 N N . THR B 1 317 ? -8.000 -7.756 44.184 1.00 8.94 317 THR B N 1
ATOM 5136 C CA . THR B 1 317 ? -9.175 -7.178 44.842 1.00 9.24 317 THR B CA 1
ATOM 5137 C C . THR B 1 317 ? -9.060 -5.667 45.025 1.00 9.42 317 THR B C 1
ATOM 5138 O O . THR B 1 317 ? -10.050 -4.997 45.334 1.00 9.47 317 THR B O 1
ATOM 5142 N N . VAL B 1 318 ? -7.847 -5.143 44.856 1.00 9.56 318 VAL B N 1
ATOM 5143 C CA . VAL B 1 318 ? -7.588 -3.716 45.000 1.00 9.83 318 VAL B CA 1
ATOM 5144 C C . VAL B 1 318 ? -7.046 -3.128 43.699 1.00 10.22 318 VAL B C 1
ATOM 5145 O O . VAL B 1 318 ? -6.526 -3.854 42.850 1.00 10.03 318 VAL B O 1
ATOM 5149 N N . THR B 1 319 ? -7.192 -1.815 43.551 1.00 10.34 319 THR B N 1
ATOM 5150 C CA . THR B 1 319 ? -6.527 -1.062 42.490 1.00 10.38 319 THR B CA 1
ATOM 5151 C C . THR B 1 319 ? -5.592 -0.082 43.188 1.00 10.44 319 THR B C 1
ATOM 5152 O O . THR B 1 319 ? -5.766 0.157 44.383 1.00 10.61 319 THR B O 1
ATOM 5156 N N . PRO B 1 320 ? -4.598 0.480 42.461 1.00 10.61 320 PRO B N 1
ATOM 5157 C CA . PRO B 1 320 ? -3.723 1.520 43.031 1.00 10.60 320 PRO B CA 1
ATOM 5158 C C . PRO B 1 320 ? -4.473 2.709 43.654 1.00 10.70 320 PRO B C 1
ATOM 5159 O O . PRO B 1 320 ? -3.894 3.437 44.462 1.00 10.76 320 PRO B O 1
ATOM 5163 N N . ALA B 1 321 ? -5.742 2.887 43.283 1.00 10.33 321 ALA B N 1
ATOM 5164 C CA . ALA B 1 321 ? -6.574 3.970 43.796 1.00 10.10 321 ALA B CA 1
ATOM 5165 C C . ALA B 1 321 ? -7.227 3.631 45.145 1.00 10.05 321 ALA B C 1
ATOM 5166 O O . ALA B 1 321 ? -7.607 4.534 45.899 1.00 9.90 321 ALA B O 1
ATOM 5168 N N . THR B 1 322 ? -7.342 2.338 45.449 1.00 9.83 322 THR B N 1
ATOM 5169 C CA . THR B 1 322 ? -8.087 1.882 46.627 1.00 9.70 322 THR B CA 1
ATOM 5170 C C . THR B 1 322 ? -7.210 1.266 47.732 1.00 10.10 322 THR B C 1
ATOM 5171 O O . THR B 1 322 ? -7.642 1.130 48.893 1.00 10.09 322 THR B O 1
ATOM 5175 N N . GLY B 1 323 ? -5.989 0.888 47.374 1.00 9.99 323 GLY B N 1
ATOM 5176 C CA . GLY B 1 323 ? -5.132 0.166 48.305 1.00 10.54 323 GLY B CA 1
ATOM 5177 C C . GLY B 1 323 ? -3.706 0.025 47.833 1.00 10.74 323 GLY B C 1
ATOM 5178 O O . GLY B 1 323 ? -3.391 0.316 46.678 1.00 10.95 323 GLY B O 1
ATOM 5179 N N . LEU B 1 324 ? -2.840 -0.413 48.743 1.00 11.09 324 LEU B N 1
ATOM 5180 C CA . LEU B 1 324 ? -1.438 -0.651 48.432 1.00 11.22 324 LEU B CA 1
ATOM 5181 C C . LEU B 1 324 ? -1.108 -2.121 48.652 1.00 11.18 324 LEU B C 1
ATOM 5182 O O . LEU B 1 324 ? -1.497 -2.706 49.664 1.00 11.11 324 LEU B O 1
ATOM 5187 N N . VAL B 1 325 ? -0.395 -2.706 47.695 1.00 10.98 325 VAL B N 1
ATOM 5188 C CA . VAL B 1 325 ? 0.050 -4.086 47.799 1.00 11.00 325 VAL B CA 1
ATOM 5189 C C . VAL B 1 325 ? 1.488 -4.109 48.333 1.00 11.41 325 VAL B C 1
ATOM 5190 O O . VAL B 1 325 ? 2.348 -3.362 47.860 1.00 11.14 325 VAL B O 1
ATOM 5194 N N . VAL B 1 326 ? 1.727 -4.953 49.332 1.00 11.64 326 VAL B N 1
ATOM 5195 C CA . VAL B 1 326 ? 3.042 -5.071 49.951 1.00 12.44 326 VAL B CA 1
ATOM 5196 C C . VAL B 1 326 ? 3.453 -6.538 50.057 1.00 12.92 326 VAL B C 1
ATOM 5197 O O . VAL B 1 326 ? 2.606 -7.411 50.252 1.00 12.71 326 VAL B O 1
ATOM 5201 N N . GLU B 1 327 ? 4.750 -6.801 49.905 1.00 13.75 327 GLU B N 1
ATOM 5202 C CA . GLU B 1 327 ? 5.306 -8.125 50.179 1.00 14.48 327 GLU B CA 1
ATOM 5203 C C . GLU B 1 327 ? 5.307 -8.312 51.690 1.00 15.12 327 GLU B C 1
ATOM 5204 O O . GLU B 1 327 ? 6.006 -7.595 52.419 1.00 15.02 327 GLU B O 1
ATOM 5206 N N . GLY B 1 328 ? 4.507 -9.269 52.155 1.00 15.68 328 GLY B N 1
ATOM 5207 C CA . GLY B 1 328 ? 4.242 -9.445 53.585 1.00 16.51 328 GLY B CA 1
ATOM 5208 C C . GLY B 1 328 ? 5.469 -9.606 54.469 1.00 17.09 328 GLY B C 1
ATOM 5209 O O . GLY B 1 328 ? 5.502 -9.106 55.604 1.00 17.25 328 GLY B O 1
ATOM 5210 N N . SER B 1 329 ? 6.478 -10.301 53.949 1.00 16.99 329 SER B N 1
ATOM 5211 C CA . SER B 1 329 ? 7.702 -10.556 54.701 1.00 17.20 329 SER B CA 1
ATOM 5212 C C . SER B 1 329 ? 8.619 -9.328 54.778 1.00 17.03 329 SER B C 1
ATOM 5213 O O . SER B 1 329 ? 9.570 -9.312 55.555 1.00 17.17 329 SER B O 1
ATOM 5216 N N . ASP B 1 330 ? 8.331 -8.300 53.984 1.00 16.82 330 ASP B N 1
ATOM 5217 C CA . ASP B 1 330 ? 9.085 -7.046 54.076 1.00 16.58 330 ASP B CA 1
ATOM 5218 C C . ASP B 1 330 ? 8.505 -6.127 55.163 1.00 16.45 330 ASP B C 1
ATOM 5219 O O . ASP B 1 330 ? 7.740 -5.197 54.881 1.00 16.07 330 ASP B O 1
ATOM 5224 N N . VAL B 1 331 ? 8.898 -6.401 56.405 1.00 16.50 331 VAL B N 1
ATOM 5225 C CA . VAL B 1 331 ? 8.416 -5.674 57.583 1.00 16.82 331 VAL B CA 1
ATOM 5226 C C . VAL B 1 331 ? 8.796 -4.187 57.567 1.00 17.04 331 VAL B C 1
ATOM 5227 O O . VAL B 1 331 ? 7.985 -3.338 57.946 1.00 16.93 331 VAL B O 1
ATOM 5231 N N . ASP B 1 332 ? 10.011 -3.873 57.117 1.00 17.34 332 ASP B N 1
ATOM 5232 C CA . ASP B 1 332 ? 10.438 -2.479 56.963 1.00 17.75 332 ASP B CA 1
ATOM 5233 C C . ASP B 1 332 ? 9.552 -1.673 56.009 1.00 17.33 332 ASP B C 1
ATOM 5234 O O . ASP B 1 332 ? 9.138 -0.560 56.334 1.00 17.42 332 ASP B O 1
ATOM 5239 N N . LYS B 1 333 ? 9.270 -2.239 54.838 1.00 16.94 333 LYS B N 1
ATOM 5240 C CA . LYS B 1 333 ? 8.404 -1.605 53.850 1.00 16.66 333 LYS B CA 1
ATOM 5241 C C . LYS B 1 333 ? 6.961 -1.502 54.353 1.00 16.07 333 LYS B C 1
ATOM 5242 O O . LYS B 1 333 ? 6.278 -0.512 54.091 1.00 16.22 333 LYS B O 1
ATOM 5248 N N . LEU B 1 334 ? 6.512 -2.525 55.076 1.00 15.33 334 LEU B N 1
ATOM 5249 C CA . LEU B 1 334 ? 5.172 -2.539 55.652 1.00 14.49 334 LEU B CA 1
ATOM 5250 C C . LEU B 1 334 ? 4.963 -1.402 56.659 1.00 14.38 334 LEU B C 1
ATOM 5251 O O . LEU B 1 334 ? 3.973 -0.673 56.575 1.00 14.14 334 LEU B O 1
ATOM 5256 N N . SER B 1 335 ? 5.897 -1.244 57.596 1.00 14.24 335 SER B N 1
ATOM 5257 C CA . SER B 1 335 ? 5.809 -0.166 58.586 1.00 14.35 335 SER B CA 1
ATOM 5258 C C . SER B 1 335 ? 5.870 1.208 57.905 1.00 14.13 335 SER B C 1
ATOM 5259 O O . SER B 1 335 ? 5.141 2.120 58.277 1.00 14.29 335 SER B O 1
ATOM 5262 N N . GLU B 1 336 ? 6.724 1.326 56.890 1.00 14.00 336 GLU B N 1
ATOM 5263 C CA . GLU B 1 336 ? 6.855 2.540 56.092 1.00 14.09 336 GLU B CA 1
ATOM 5264 C C . GLU B 1 336 ? 5.534 2.931 55.430 1.00 13.47 336 GLU B C 1
ATOM 5265 O O . GLU B 1 336 ? 5.099 4.080 55.522 1.00 13.36 336 GLU B O 1
ATOM 5271 N N . LEU B 1 337 ? 4.905 1.964 54.764 1.00 12.90 337 LEU B N 1
ATOM 5272 C CA . LEU B 1 337 ? 3.593 2.158 54.154 1.00 12.56 337 LEU B CA 1
ATOM 5273 C C . LEU B 1 337 ? 2.526 2.550 55.172 1.00 12.15 337 LEU B C 1
ATOM 5274 O O . LEU B 1 337 ? 1.730 3.443 54.914 1.00 11.73 337 LEU B O 1
ATOM 5279 N N . LEU B 1 338 ? 2.536 1.889 56.328 1.00 11.74 338 LEU B N 1
ATOM 5280 C CA . LEU B 1 338 ? 1.602 2.193 57.410 1.00 11.63 338 LEU B CA 1
ATOM 5281 C C . LEU B 1 338 ? 1.763 3.627 57.924 1.00 11.74 338 LEU B C 1
ATOM 5282 O O . LEU B 1 338 ? 0.793 4.387 57.945 1.00 11.68 338 LEU B O 1
ATOM 5287 N N . ILE B 1 339 ? 2.987 3.987 58.318 1.00 11.95 339 ILE B N 1
ATOM 5288 C CA . ILE B 1 339 ? 3.322 5.352 58.755 1.00 12.12 339 ILE B CA 1
ATOM 5289 C C . ILE B 1 339 ? 2.914 6.414 57.723 1.00 12.13 339 ILE B C 1
ATOM 5290 O O . ILE B 1 339 ? 2.259 7.404 58.059 1.00 12.04 339 ILE B O 1
ATOM 5295 N N . GLU B 1 340 ? 3.307 6.203 56.467 1.00 12.46 340 GLU B N 1
ATOM 5296 C CA . GLU B 1 340 ? 2.984 7.141 55.390 1.00 12.75 340 GLU B CA 1
ATOM 5297 C C . GLU B 1 340 ? 1.486 7.414 55.285 1.00 12.46 340 GLU B C 1
ATOM 5298 O O . GLU B 1 340 ? 1.069 8.571 55.253 1.00 12.32 340 GLU B O 1
ATOM 5304 N N . LEU B 1 341 ? 0.691 6.349 55.230 1.00 12.48 341 LEU B N 1
ATOM 5305 C CA . LEU B 1 341 ? -0.761 6.479 55.132 1.00 12.77 341 LEU B CA 1
ATOM 5306 C C . LEU B 1 341 ? -1.379 7.107 56.376 1.00 12.54 341 LEU B C 1
ATOM 5307 O O . LEU B 1 341 ? -2.319 7.897 56.266 1.00 12.36 341 LEU B O 1
ATOM 5312 N N . LEU B 1 342 ? -0.843 6.774 57.549 1.00 12.20 342 LEU B N 1
ATOM 5313 C CA . LEU B 1 342 ? -1.319 7.380 58.795 1.00 12.24 342 LEU B CA 1
ATOM 5314 C C . LEU B 1 342 ? -1.040 8.892 58.852 1.00 12.21 342 LEU B C 1
ATOM 5315 O O . LEU B 1 342 ? -1.829 9.652 59.414 1.00 12.05 342 LEU B O 1
ATOM 5320 N N . ASP B 1 343 ? 0.067 9.316 58.246 1.00 12.41 343 ASP B N 1
ATOM 5321 C CA . ASP B 1 343 ? 0.436 10.731 58.176 1.00 12.98 343 ASP B CA 1
ATOM 5322 C C . ASP B 1 343 ? -0.285 11.488 57.052 1.00 12.84 343 ASP B C 1
ATOM 5323 O O . ASP B 1 343 ? -0.104 12.699 56.905 1.00 12.83 343 ASP B O 1
ATOM 5328 N N . ASP B 1 344 ? -1.098 10.780 56.264 1.00 12.59 344 ASP B N 1
ATOM 5329 C CA . ASP B 1 344 ? -1.712 11.344 55.061 1.00 12.15 344 ASP B CA 1
ATOM 5330 C C . ASP B 1 344 ? -3.237 11.136 55.046 1.00 11.90 344 ASP B C 1
ATOM 5331 O O . ASP B 1 344 ? -3.748 10.331 54.257 1.00 11.72 344 ASP B O 1
ATOM 5336 N N . PRO B 1 345 ? -3.971 11.859 55.922 1.00 11.78 345 PRO B N 1
ATOM 5337 C CA . PRO B 1 345 ? -5.429 11.731 55.993 1.00 11.51 345 PRO B CA 1
ATOM 5338 C C . PRO B 1 345 ? -6.168 12.088 54.702 1.00 11.25 345 PRO B C 1
ATOM 5339 O O . PRO B 1 345 ? -7.219 11.513 54.425 1.00 11.18 345 PRO B O 1
ATOM 5343 N N . ILE B 1 346 ? -5.638 13.037 53.933 1.00 10.97 346 ILE B N 1
ATOM 5344 C CA . ILE B 1 346 ? -6.250 13.414 52.659 1.00 10.72 346 ILE B CA 1
ATOM 5345 C C . ILE B 1 346 ? -6.245 12.232 51.679 1.00 10.38 346 ILE B C 1
ATOM 5346 O O . ILE B 1 346 ? -7.286 11.902 51.100 1.00 10.31 346 ILE B O 1
ATOM 5351 N N . ARG B 1 347 ? -5.086 11.594 51.509 1.00 9.92 347 ARG B N 1
ATOM 5352 C CA . ARG B 1 347 ? -4.987 10.404 50.658 1.00 9.81 347 ARG B CA 1
ATOM 5353 C C . ARG B 1 347 ? -5.883 9.254 51.132 1.00 9.44 347 ARG B C 1
ATOM 5354 O O . ARG B 1 347 ? -6.515 8.589 50.315 1.00 8.89 347 ARG B O 1
ATOM 5362 N N . ARG B 1 348 ? -5.930 9.034 52.443 1.00 9.17 348 ARG B N 1
ATOM 5363 C CA . ARG B 1 348 ? -6.778 8.000 53.040 1.00 9.36 348 ARG B CA 1
ATOM 5364 C C . ARG B 1 348 ? -8.257 8.193 52.723 1.00 9.27 348 ARG B C 1
ATOM 5365 O O . ARG B 1 348 ? -8.946 7.239 52.351 1.00 9.16 348 ARG B O 1
ATOM 5373 N N . ALA B 1 349 ? -8.740 9.425 52.874 1.00 9.18 349 ALA B N 1
ATOM 5374 C CA . ALA B 1 349 ? -10.120 9.746 52.551 1.00 9.05 349 ALA B CA 1
ATOM 5375 C C . ALA B 1 349 ? -10.398 9.492 51.067 1.00 9.06 349 ALA B C 1
ATOM 5376 O O . ALA B 1 349 ? -11.434 8.938 50.711 1.00 8.87 349 ALA B O 1
ATOM 5378 N N . ALA B 1 350 ? -9.456 9.875 50.206 1.00 9.21 350 ALA B N 1
ATOM 5379 C CA . ALA B 1 350 ? -9.583 9.628 48.767 1.00 9.40 350 ALA B CA 1
ATOM 5380 C C . ALA B 1 350 ? -9.488 8.145 48.403 1.00 9.63 350 ALA B C 1
ATOM 5381 O O . ALA B 1 350 ? -10.187 7.682 47.502 1.00 9.95 350 ALA B O 1
ATOM 5383 N N . MET B 1 351 ? -8.635 7.401 49.104 1.00 9.98 351 MET B N 1
ATOM 5384 C CA . MET B 1 351 ? -8.497 5.956 48.872 1.00 10.71 351 MET B CA 1
ATOM 5385 C C . MET B 1 351 ? -9.742 5.202 49.334 1.00 10.00 351 MET B C 1
ATOM 5386 O O . MET B 1 351 ? -10.203 4.269 48.666 1.00 9.75 351 MET B O 1
ATOM 5391 N N . GLY B 1 352 ? -10.287 5.622 50.473 1.00 9.55 352 GLY B N 1
ATOM 5392 C CA . GLY B 1 352 ? -11.520 5.051 50.988 1.00 8.96 352 GLY B CA 1
ATOM 5393 C C . GLY B 1 352 ? -12.716 5.319 50.093 1.00 8.72 352 GLY B C 1
ATOM 5394 O O . GLY B 1 352 ? -13.515 4.418 49.841 1.00 8.48 352 GLY B O 1
ATOM 5395 N N . ALA B 1 353 ? -12.847 6.560 49.623 1.00 8.45 353 ALA B N 1
ATOM 5396 C CA . ALA B 1 353 ? -13.906 6.924 48.670 1.00 8.21 353 ALA B CA 1
ATOM 5397 C C . ALA B 1 353 ? -13.794 6.118 47.375 1.00 7.98 353 ALA B C 1
ATOM 5398 O O . ALA B 1 353 ? -14.797 5.632 46.859 1.00 7.58 353 ALA B O 1
ATOM 5400 N N . ALA B 1 354 ? -12.566 5.986 46.863 1.00 8.08 354 ALA B N 1
ATOM 5401 C CA . ALA B 1 354 ? -12.294 5.179 45.669 1.00 8.06 354 ALA B CA 1
ATOM 5402 C C . ALA B 1 354 ? -12.616 3.705 45.907 1.00 8.08 354 ALA B C 1
ATOM 5403 O O . ALA B 1 354 ? -13.153 3.036 45.024 1.00 8.04 354 ALA B O 1
ATOM 5405 N N . GLY B 1 355 ? -12.296 3.218 47.106 1.00 8.07 355 GLY B N 1
ATOM 5406 C CA . GLY B 1 355 ? -12.618 1.851 47.523 1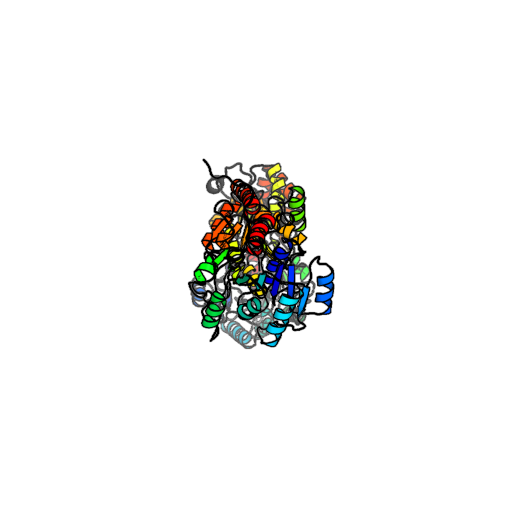.00 7.83 355 GLY B CA 1
ATOM 5407 C C . GLY B 1 355 ? -14.104 1.539 47.468 1.00 7.79 355 GLY B C 1
ATOM 5408 O O . GLY B 1 355 ? -14.495 0.508 46.927 1.00 7.62 355 GLY B O 1
ATOM 5409 N N . ARG B 1 356 ? -14.925 2.434 48.018 1.00 7.73 356 ARG B N 1
ATOM 5410 C CA . ARG B 1 356 ? -16.378 2.295 47.971 1.00 7.81 356 ARG B CA 1
ATOM 5411 C C . ARG B 1 356 ? -16.909 2.278 46.534 1.00 8.07 356 ARG B C 1
ATOM 5412 O O . ARG B 1 356 ? -17.704 1.407 46.185 1.00 7.96 356 ARG B O 1
ATOM 5420 N N . ALA B 1 357 ? -16.456 3.226 45.710 1.00 8.10 357 ALA B N 1
ATOM 5421 C CA . ALA B 1 357 ? -16.874 3.315 44.302 1.00 8.53 357 ALA B CA 1
ATOM 5422 C C . ALA B 1 357 ? -16.478 2.071 43.505 1.00 8.63 357 ALA B C 1
ATOM 5423 O O . ALA B 1 357 ? -17.230 1.610 42.644 1.00 8.70 357 ALA B O 1
ATOM 5425 N N . HIS B 1 358 ? -15.298 1.536 43.806 1.00 8.98 358 HIS B N 1
ATOM 5426 C CA . HIS B 1 358 ? -14.781 0.330 43.165 1.00 9.19 358 HIS B CA 1
ATOM 5427 C C . HIS B 1 358 ? -15.617 -0.922 43.452 1.00 8.85 358 HIS B C 1
ATOM 5428 O O . HIS B 1 358 ? -15.880 -1.700 42.538 1.00 8.91 358 HIS B O 1
ATOM 5435 N N . VAL B 1 359 ? -16.027 -1.132 44.702 1.00 8.44 359 VAL B N 1
ATOM 5436 C CA . VAL B 1 359 ? -16.881 -2.289 45.007 1.00 8.03 359 VAL B CA 1
ATOM 5437 C C . VAL B 1 359 ? -18.305 -2.121 44.473 1.00 7.97 359 VAL B C 1
ATOM 5438 O O . VAL B 1 359 ? -18.927 -3.106 44.079 1.00 7.07 359 VAL B O 1
ATOM 5442 N N . GLU B 1 360 ? -18.810 -0.883 44.463 1.00 7.80 360 GLU B N 1
ATOM 5443 C CA . GLU B 1 360 ? -20.136 -0.609 43.914 1.00 8.56 360 GLU B CA 1
ATOM 5444 C C . GLU B 1 360 ? -20.177 -0.932 42.418 1.00 8.83 360 GLU B C 1
ATOM 5445 O O . GLU B 1 360 ? -21.145 -1.521 41.943 1.00 8.57 360 GLU B O 1
ATOM 5451 N N . ALA B 1 361 ? -19.104 -0.574 41.702 1.00 9.18 361 ALA B N 1
ATOM 5452 C CA . ALA B 1 361 ? -19.025 -0.758 40.254 1.00 9.74 361 ALA B CA 1
ATOM 5453 C C . ALA B 1 361 ? -18.700 -2.186 39.819 1.00 10.07 361 ALA B C 1
ATOM 5454 O O . ALA B 1 361 ? -19.146 -2.618 38.759 1.00 10.15 361 ALA B O 1
ATOM 5456 N N . GLU B 1 362 ? -17.924 -2.918 40.612 1.00 10.37 362 GLU B N 1
ATOM 5457 C CA . GLU B 1 362 ? -17.432 -4.218 40.140 1.00 11.06 362 GLU B CA 1
ATOM 5458 C C . GLU B 1 362 ? -17.450 -5.401 41.095 1.00 10.54 362 GLU B C 1
ATOM 5459 O O . GLU B 1 362 ? -17.088 -6.498 40.693 1.00 10.65 362 GLU B O 1
ATOM 5465 N N . TRP B 1 363 ? -17.892 -5.206 42.332 1.00 9.96 363 TRP B N 1
ATOM 5466 C CA . TRP B 1 363 ? -17.791 -6.279 43.327 1.00 9.39 363 TRP B CA 1
ATOM 5467 C C . TRP B 1 363 ? -19.069 -6.605 44.090 1.00 9.08 363 TRP B C 1
ATOM 5468 O O . TRP B 1 363 ? -19.097 -7.580 44.832 1.00 8.89 363 TRP B O 1
ATOM 5479 N N . SER B 1 364 ? -20.116 -5.801 43.921 1.00 8.95 364 SER B N 1
ATOM 5480 C CA . SER B 1 364 ? -21.369 -6.045 44.632 1.00 9.20 364 SER B CA 1
ATOM 5481 C C . SER B 1 364 ? -21.985 -7.374 44.186 1.00 9.17 364 SER B C 1
ATOM 5482 O O . SER B 1 364 ? -21.631 -7.912 43.130 1.00 9.03 364 SER B O 1
ATOM 5485 N N . TRP B 1 365 ? -22.902 -7.897 44.995 1.00 9.31 365 TRP B N 1
ATOM 5486 C CA . TRP B 1 365 ? -23.648 -9.094 44.629 1.00 9.63 365 TRP B CA 1
ATOM 5487 C C . TRP B 1 365 ? -24.576 -8.880 43.433 1.00 9.84 365 TRP B C 1
ATOM 5488 O O . TRP B 1 365 ? -24.825 -9.818 42.679 1.00 10.06 365 TRP B O 1
ATOM 5499 N N . GLU B 1 366 ? -25.057 -7.651 43.245 1.00 10.40 366 GLU B N 1
ATOM 5500 C CA . GLU B 1 366 ? -25.796 -7.286 42.029 1.00 10.81 366 GLU B CA 1
ATOM 5501 C C . GLU B 1 366 ? -24.952 -7.466 40.762 1.00 11.07 366 GLU B C 1
ATOM 5502 O O . GLU B 1 366 ? -25.408 -8.059 39.783 1.00 11.16 366 GLU B O 1
ATOM 5504 N N . ILE B 1 367 ? -23.723 -6.951 40.787 1.00 11.28 367 ILE B N 1
ATOM 5505 C CA . ILE B 1 367 ? -22.789 -7.100 39.665 1.00 11.33 367 ILE B CA 1
ATOM 5506 C C . ILE B 1 367 ? -22.416 -8.574 39.452 1.00 11.36 367 ILE B C 1
ATOM 5507 O O . ILE B 1 367 ? -22.495 -9.086 38.336 1.00 11.50 367 ILE B O 1
ATOM 5512 N N . MET B 1 368 ? -22.031 -9.258 40.526 1.00 11.32 368 MET B N 1
ATOM 5513 C CA . MET B 1 368 ? -21.620 -10.655 40.415 1.00 11.45 368 MET B CA 1
ATOM 5514 C C . MET B 1 368 ? -22.768 -11.588 40.026 1.00 11.36 368 MET B C 1
ATOM 5515 O O . MET B 1 368 ? -22.566 -12.547 39.285 1.00 11.13 368 MET B O 1
ATOM 5520 N N . GLY B 1 369 ? -23.967 -11.289 40.528 1.00 11.47 369 GLY B N 1
ATOM 5521 C CA . GLY B 1 369 ? -25.184 -12.016 40.171 1.00 11.50 369 GLY B CA 1
ATOM 5522 C C . GLY B 1 369 ? -25.470 -12.033 38.679 1.00 11.54 369 GLY B C 1
ATOM 5523 O O . GLY B 1 369 ? -25.915 -13.048 38.149 1.00 11.37 369 GLY B O 1
ATOM 5524 N N . GLU B 1 370 ? -25.207 -10.909 38.009 1.00 11.69 370 GLU B N 1
ATOM 5525 C CA . GLU B 1 370 ? -25.350 -10.793 36.553 1.00 12.08 370 GLU B CA 1
ATOM 5526 C C . GLU B 1 370 ? -24.459 -11.779 35.819 1.00 11.61 370 GLU B C 1
ATOM 5527 O O . GLU B 1 370 ? -24.861 -12.333 34.802 1.00 11.44 370 GLU B O 1
ATOM 5533 N N . ARG B 1 371 ? -23.238 -11.969 36.320 1.00 11.33 371 ARG B N 1
ATOM 5534 C CA . ARG B 1 371 ? -22.283 -12.893 35.705 1.00 11.23 371 ARG B CA 1
ATOM 5535 C C . ARG B 1 371 ? -22.789 -14.327 35.774 1.00 10.97 371 ARG B C 1
ATOM 5536 O O . ARG B 1 371 ? -22.694 -15.069 34.798 1.00 11.22 371 ARG B O 1
ATOM 5544 N N . LEU B 1 372 ? -23.320 -14.714 36.931 1.00 10.81 372 LEU B N 1
ATOM 5545 C CA . LEU B 1 372 ? -23.861 -16.054 37.114 1.00 10.49 372 LEU B CA 1
ATOM 5546 C C . LEU B 1 372 ? -25.120 -16.253 36.274 1.00 10.23 372 LEU B C 1
ATOM 5547 O O . LEU B 1 372 ? -25.284 -17.299 35.644 1.00 9.98 372 LEU B O 1
ATOM 5552 N N . THR B 1 373 ? -25.999 -15.252 36.269 1.00 10.13 373 THR B N 1
ATOM 5553 C CA . THR B 1 373 ? -27.232 -15.307 35.473 1.00 10.58 373 THR B CA 1
ATOM 5554 C C . THR B 1 373 ? -26.919 -15.618 34.012 1.00 10.87 373 THR B C 1
ATOM 5555 O O . THR B 1 373 ? -27.573 -16.471 33.411 1.00 10.58 373 THR B O 1
ATOM 5559 N N . ASN B 1 374 ? -25.908 -14.940 33.470 1.00 11.21 374 ASN B N 1
ATOM 5560 C CA . ASN B 1 374 ? -25.425 -15.184 32.116 1.00 12.36 374 ASN B CA 1
ATOM 5561 C C . ASN B 1 374 ? -24.960 -16.612 31.866 1.00 12.30 374 ASN B C 1
ATOM 5562 O O . ASN B 1 374 ? -25.281 -17.196 30.827 1.00 12.94 374 ASN B O 1
ATOM 5567 N N . ILE B 1 375 ? -24.190 -17.160 32.804 1.00 11.85 375 ILE B N 1
ATOM 5568 C CA . ILE B 1 375 ? -23.712 -18.534 32.698 1.00 11.54 375 ILE B CA 1
ATOM 5569 C C . ILE B 1 375 ? -24.889 -19.512 32.695 1.00 11.49 375 ILE B C 1
ATOM 5570 O O . ILE B 1 375 ? -24.940 -20.436 31.876 1.00 11.89 375 ILE B O 1
ATOM 5575 N N . LEU B 1 376 ? -25.833 -19.303 33.606 1.00 11.24 376 LEU B N 1
ATOM 5576 C CA . LEU B 1 376 ? -26.945 -20.236 33.784 1.00 11.01 376 LEU B CA 1
ATOM 5577 C C . LEU B 1 376 ? -28.057 -20.063 32.749 1.00 11.25 376 LEU B C 1
ATOM 5578 O O . LEU B 1 376 ? -28.772 -21.018 32.454 1.00 10.74 376 LEU B O 1
ATOM 5583 N N . GLN B 1 377 ? -28.196 -18.862 32.191 1.00 11.91 377 GLN B N 1
ATOM 5584 C CA . GLN B 1 377 ? -29.317 -18.585 31.277 1.00 12.74 377 GLN B CA 1
ATOM 5585 C C . GLN B 1 377 ? -28.981 -18.520 29.783 1.00 13.64 377 GLN B C 1
ATOM 5586 O O . GLN B 1 377 ? -29.874 -18.364 28.952 1.00 13.77 377 GLN B O 1
ATOM 5592 N N . SER B 1 378 ? -27.704 -18.632 29.441 1.00 14.81 378 SER B N 1
ATOM 5593 C CA . SER B 1 378 ? -27.299 -18.638 28.037 1.00 16.08 378 SER B CA 1
ATOM 5594 C C . SER B 1 378 ? -27.441 -20.026 27.402 1.00 16.86 378 SER B C 1
ATOM 5595 O O . SER B 1 378 ? -27.340 -21.042 28.089 1.00 17.02 378 SER B O 1
ATOM 5598 N N . GLU B 1 379 ? -27.670 -20.057 26.092 1.00 17.66 379 GLU B N 1
ATOM 5599 C CA . GLU B 1 379 ? -27.730 -21.311 25.343 1.00 18.80 379 GLU B CA 1
ATOM 5600 C C . GLU B 1 379 ? -26.412 -22.082 25.450 1.00 19.60 379 GLU B C 1
ATOM 5601 O O . GLU B 1 379 ? -25.336 -21.474 25.472 1.00 19.82 379 GLU B O 1
ATOM 5603 N N . PRO B 1 380 ? -26.488 -23.423 25.535 1.00 20.28 380 PRO B N 1
ATOM 5604 C CA . PRO B 1 380 ? -25.264 -24.220 25.491 1.00 20.86 380 PRO B CA 1
ATOM 5605 C C . PRO B 1 380 ? -24.461 -23.957 24.211 1.00 21.56 380 PRO B C 1
ATOM 5606 O O . PRO B 1 380 ? -25.039 -23.778 23.135 1.00 21.76 380 PRO B O 1
ATOM 5610 N N . ARG B 1 381 ? -23.140 -23.927 24.358 1.00 22.12 381 ARG B N 1
ATOM 5611 C CA . ARG B 1 381 ? -22.189 -23.659 23.283 1.00 22.84 381 ARG B CA 1
ATOM 5612 C C . ARG B 1 381 ? -22.308 -24.645 22.115 1.00 23.01 381 ARG B C 1
ATOM 5613 O O . ARG B 1 381 ? -22.953 -25.687 22.229 1.00 23.14 381 ARG B O 1
ATOM 5621 N N . HIS C 2 7 ? 38.757 15.678 141.617 1.00 27.00 -18 HIS C N 1
ATOM 5622 C CA . HIS C 2 7 ? 39.139 14.296 141.207 1.00 26.63 -18 HIS C CA 1
ATOM 5623 C C . HIS C 2 7 ? 39.400 14.194 139.696 1.00 25.94 -18 HIS C C 1
ATOM 5624 O O . HIS C 2 7 ? 38.912 13.283 139.023 1.00 25.90 -18 HIS C O 1
ATOM 5631 N N . HIS C 2 8 ? 40.181 15.141 139.183 1.00 25.15 -17 HIS C N 1
ATOM 5632 C CA . HIS C 2 8 ? 40.589 15.182 137.773 1.00 24.33 -17 HIS C CA 1
ATOM 5633 C C . HIS C 2 8 ? 41.792 14.276 137.537 1.00 23.10 -17 HIS C C 1
ATOM 5634 O O . HIS C 2 8 ? 42.759 14.315 138.302 1.00 23.04 -17 HIS C O 1
ATOM 5641 N N . HIS C 2 9 ? 41.736 13.467 136.480 1.00 21.88 -16 HIS C N 1
ATOM 5642 C CA . HIS C 2 9 ? 42.818 12.525 136.177 1.00 20.78 -16 HIS C CA 1
ATOM 5643 C C . HIS C 2 9 ? 43.339 12.607 134.740 1.00 20.40 -16 HIS C C 1
ATOM 5644 O O . HIS C 2 9 ? 42.576 12.808 133.800 1.00 20.33 -16 HIS C O 1
ATOM 5651 N N . HIS C 2 10 ? 44.649 12.447 134.586 1.00 20.05 -15 HIS C N 1
ATOM 5652 C CA . HIS C 2 10 ? 45.306 12.558 133.279 1.00 20.02 -15 HIS C CA 1
ATOM 5653 C C . HIS C 2 10 ? 45.265 11.249 132.488 1.00 20.37 -15 HIS C C 1
ATOM 5654 O O . HIS C 2 10 ? 45.264 11.260 131.257 1.00 20.45 -15 HIS C O 1
ATOM 5661 N N . HIS C 2 11 ? 45.246 10.132 133.212 1.00 20.67 -14 HIS C N 1
ATOM 5662 C CA . HIS C 2 11 ? 45.349 8.791 132.638 1.00 20.99 -14 HIS C CA 1
ATOM 5663 C C . HIS C 2 11 ? 44.206 7.929 133.167 1.00 20.50 -14 HIS C C 1
ATOM 5664 O O . HIS C 2 11 ? 43.871 7.981 134.353 1.00 20.33 -14 HIS C O 1
ATOM 5671 N N . HIS C 2 12 ? 43.603 7.148 132.281 1.00 20.22 -13 HIS C N 1
ATOM 5672 C CA . HIS C 2 12 ? 42.613 6.152 132.683 1.00 19.91 -13 HIS C CA 1
ATOM 5673 C C . HIS C 2 12 ? 43.017 4.797 132.094 1.00 20.01 -13 HIS C C 1
ATOM 5674 O O . HIS C 2 12 ? 42.932 4.593 130.882 1.00 20.06 -13 HIS C O 1
ATOM 5681 N N . SER C 2 13 ? 43.483 3.894 132.956 1.00 20.00 -12 SER C N 1
ATOM 5682 C CA . SER C 2 13 ? 43.953 2.567 132.546 1.00 20.37 -12 SER C CA 1
ATOM 5683 C C . SER C 2 13 ? 42.854 1.754 131.853 1.00 20.43 -12 SER C C 1
ATOM 5684 O O . SER C 2 13 ? 41.693 1.791 132.268 1.00 20.43 -12 SER C O 1
ATOM 5687 N N . SER C 2 14 ? 43.220 1.029 130.799 1.00 20.36 -11 SER C N 1
ATOM 5688 C CA . SER C 2 14 ? 42.238 0.237 130.055 1.00 20.69 -11 SER C CA 1
ATOM 5689 C C . SER C 2 14 ? 42.038 -1.171 130.627 1.00 20.83 -11 SER C C 1
ATOM 5690 O O . SER C 2 14 ? 41.000 -1.801 130.392 1.00 20.65 -11 SER C O 1
ATOM 5693 N N . GLY C 2 15 ? 43.027 -1.657 131.376 1.00 21.02 -10 GLY C N 1
ATOM 5694 C CA . GLY C 2 15 ? 43.094 -3.076 131.729 1.00 21.32 -10 GLY C CA 1
ATOM 5695 C C . GLY C 2 15 ? 43.513 -3.891 130.512 1.00 21.75 -10 GLY C C 1
ATOM 5696 O O . GLY C 2 15 ? 43.868 -3.325 129.472 1.00 21.28 -10 GLY C O 1
ATOM 5697 N N . HIS C 2 16 ? 43.478 -5.217 130.638 1.00 22.31 -9 HIS C N 1
ATOM 5698 C CA . HIS C 2 16 ? 43.785 -6.120 129.525 1.00 23.14 -9 HIS C CA 1
ATOM 5699 C C . HIS C 2 16 ? 42.725 -6.026 128.423 1.00 23.29 -9 HIS C C 1
ATOM 5700 O O . HIS C 2 16 ? 41.530 -6.177 128.687 1.00 23.15 -9 HIS C O 1
ATOM 5707 N N . ILE C 2 17 ? 43.169 -5.773 127.193 1.00 23.77 -8 ILE C N 1
ATOM 5708 C CA . ILE C 2 17 ? 42.276 -5.749 126.032 1.00 24.09 -8 ILE C CA 1
ATOM 5709 C C . ILE C 2 17 ? 42.419 -7.021 125.197 1.00 24.51 -8 ILE C C 1
ATOM 5710 O O . ILE C 2 17 ? 43.530 -7.484 124.928 1.00 24.49 -8 ILE C O 1
ATOM 5712 N N . HIS D 2 5 ? -32.764 -2.595 -0.279 1.00 31.04 -20 HIS D N 1
ATOM 5713 C CA . HIS D 2 5 ? -33.109 -3.826 0.494 1.00 31.06 -20 HIS D CA 1
ATOM 5714 C C . HIS D 2 5 ? -32.166 -4.024 1.677 1.00 30.91 -20 HIS D C 1
ATOM 5715 O O . HIS D 2 5 ? -30.948 -4.166 1.504 1.00 31.24 -20 HIS D O 1
ATOM 5717 N N . HIS D 2 6 ? -32.738 -4.032 2.879 1.00 30.42 -19 HIS D N 1
ATOM 5718 C CA . HIS D 2 6 ? -31.967 -4.177 4.113 1.00 29.70 -19 HIS D CA 1
ATOM 5719 C C . HIS D 2 6 ? -32.048 -5.600 4.671 1.00 28.94 -19 HIS D C 1
ATOM 5720 O O . HIS D 2 6 ? -31.184 -6.025 5.443 1.00 28.98 -19 HIS D O 1
ATOM 5727 N N . HIS D 2 7 ? -33.101 -6.315 4.276 1.00 27.70 -18 HIS D N 1
ATOM 5728 C CA . HIS D 2 7 ? -33.398 -7.685 4.733 1.00 27.02 -18 HIS D CA 1
ATOM 5729 C C . HIS D 2 7 ? -33.683 -7.794 6.241 1.00 26.15 -18 HIS D C 1
ATOM 5730 O O . HIS D 2 7 ? -33.207 -8.710 6.920 1.00 26.05 -18 HIS D O 1
ATOM 5737 N N . HIS D 2 8 ? -34.477 -6.850 6.739 1.00 25.19 -17 HIS D N 1
ATOM 5738 C CA . HIS D 2 8 ? -34.893 -6.796 8.142 1.00 24.40 -17 HIS D CA 1
ATOM 5739 C C . HIS D 2 8 ? -36.103 -7.696 8.360 1.00 23.09 -17 HIS D C 1
ATOM 5740 O O . HIS D 2 8 ? -37.058 -7.642 7.589 1.00 23.06 -17 HIS D O 1
ATOM 5747 N N . HIS D 2 9 ? -36.068 -8.511 9.412 1.00 21.88 -16 HIS D N 1
ATOM 5748 C CA . HIS D 2 9 ? -37.158 -9.454 9.695 1.00 20.75 -16 HIS D CA 1
ATOM 5749 C C . HIS D 2 9 ? -37.679 -9.373 11.138 1.00 20.35 -16 HIS D C 1
ATOM 5750 O O . HIS D 2 9 ? -36.912 -9.173 12.080 1.00 20.27 -16 HIS D O 1
ATOM 5757 N N . HIS D 2 10 ? -38.992 -9.529 11.292 1.00 20.05 -15 HIS D N 1
ATOM 5758 C CA . HIS D 2 10 ? -39.667 -9.420 12.594 1.00 20.00 -15 HIS D CA 1
ATOM 5759 C C . HIS D 2 10 ? -39.647 -10.731 13.382 1.00 20.31 -15 HIS D C 1
ATOM 5760 O O . HIS D 2 10 ? -39.659 -10.718 14.614 1.00 20.27 -15 HIS D O 1
ATOM 5767 N N . HIS D 2 11 ? -39.627 -11.846 12.650 1.00 20.65 -14 HIS D N 1
ATOM 5768 C CA . HIS D 2 11 ? -39.732 -13.194 13.208 1.00 20.87 -14 HIS D CA 1
ATOM 5769 C C . HIS D 2 11 ? -38.593 -14.065 12.676 1.00 20.43 -14 HIS D C 1
ATOM 5770 O O . HIS D 2 11 ? -38.239 -13.993 11.501 1.00 20.12 -14 HIS D O 1
ATOM 5777 N N . HIS D 2 12 ? -38.017 -14.878 13.556 1.00 20.21 -13 HIS D N 1
ATOM 5778 C CA . HIS D 2 12 ? -36.992 -15.839 13.176 1.00 19.91 -13 HIS D CA 1
ATOM 5779 C C . HIS D 2 12 ? -37.412 -17.196 13.743 1.00 20.05 -13 HIS D C 1
ATOM 5780 O O . HIS D 2 12 ? -37.352 -17.408 14.955 1.00 20.01 -13 HIS D O 1
ATOM 5787 N N . SER D 2 13 ? -37.863 -18.096 12.869 1.00 20.05 -12 SER D N 1
ATOM 5788 C CA . SER D 2 13 ? -38.344 -19.421 13.281 1.00 20.41 -12 SER D CA 1
ATOM 5789 C C . SER D 2 13 ? -37.260 -20.224 14.002 1.00 20.43 -12 SER D C 1
ATOM 5790 O O . SER D 2 13 ? -36.086 -20.157 13.636 1.00 20.39 -12 SER D O 1
ATOM 5793 N N . SER D 2 14 ? -37.649 -20.971 15.032 1.00 20.42 -11 SER D N 1
ATOM 5794 C CA . SER D 2 14 ? -36.678 -21.766 15.791 1.00 20.70 -11 SER D CA 1
ATOM 5795 C C . SER D 2 14 ? -36.460 -23.166 15.215 1.00 20.89 -11 SER D C 1
ATOM 5796 O O . SER D 2 14 ? -35.418 -23.782 15.446 1.00 20.82 -11 SER D O 1
ATOM 5799 N N . GLY D 2 15 ? -37.439 -23.658 14.459 1.00 21.12 -10 GLY D N 1
ATOM 5800 C CA . GLY D 2 15 ? -37.484 -25.073 14.091 1.00 21.45 -10 GLY D CA 1
ATOM 5801 C C . GLY D 2 15 ? -37.940 -25.888 15.294 1.00 21.87 -10 GLY D C 1
ATOM 5802 O O . GLY D 2 15 ? -38.357 -25.321 16.312 1.00 21.24 -10 GLY D O 1
ATOM 5803 N N . HIS D 2 16 ? -37.866 -27.215 15.175 1.00 22.40 -9 HIS D N 1
ATOM 5804 C CA . HIS D 2 16 ? -38.200 -28.121 16.279 1.00 23.30 -9 HIS D CA 1
ATOM 5805 C C . HIS D 2 16 ? -37.150 -28.038 17.394 1.00 23.48 -9 HIS D C 1
ATOM 5806 O O . HIS D 2 16 ? -35.952 -28.198 17.146 1.00 23.23 -9 HIS D O 1
ATOM 5813 N N . ILE D 2 17 ? -37.614 -27.784 18.618 1.00 24.09 -8 ILE D N 1
ATOM 5814 C CA . ILE D 2 17 ? -36.752 -27.770 19.806 1.00 24.51 -8 ILE D CA 1
ATOM 5815 C C . ILE D 2 17 ? -36.914 -29.074 20.605 1.00 25.05 -8 ILE D C 1
ATOM 5816 O O . ILE D 2 17 ? -38.036 -29.492 20.910 1.00 24.81 -8 ILE D O 1
ATOM 5821 N N . GLU D 2 18 ? -35.774 -29.691 20.936 1.00 26.04 -7 GLU D N 1
ATOM 5822 C CA . GLU D 2 18 ? -35.688 -30.998 21.612 1.00 26.59 -7 GLU D CA 1
ATOM 5823 C C . GLU D 2 18 ? -36.684 -31.203 22.759 1.00 26.90 -7 GLU D C 1
ATOM 5824 O O . GLU D 2 18 ? -36.760 -30.388 23.681 1.00 27.44 -7 GLU D O 1
#

Organism: Corynebacterium glutamicum (strain ATCC 13032 / DSM 20300 / JCM 1318 / BCRC 11384 / CCUG 27702 / LMG 3730 / NBRC 12168 / NCIMB 10025 / NRRL B-2784 / 534) (NCBI:txid196627)

Solvent-accessible surface area: 35563 Å² total; per-residue (Å²): 135,37,61,1,0,0,0,0,46,30,3,7,49,142,157,28,50,50,15,36,3,0,89,39,0,2,77,44,13,80,47,150,8,4,4,0,3,0,2,18,69,70,76,94,73,1,106,55,51,27,160,106,45,115,23,67,22,38,50,36,100,130,69,75,3,91,46,56,114,96,3,13,113,17,0,6,99,16,3,128,67,87,142,6,45,0,0,0,0,0,22,0,44,65,5,1,58,6,0,18,42,0,74,160,13,52,5,54,7,0,0,0,0,1,25,17,130,26,41,24,180,68,53,137,137,54,26,186,128,34,4,109,72,1,0,84,45,0,28,18,0,1,22,8,4,104,88,7,43,65,42,3,177,74,24,1,16,124,90,10,67,66,74,59,0,5,3,2,4,64,26,110,34,7,60,60,36,73,116,74,84,70,44,61,22,4,94,94,45,65,22,87,103,111,15,4,2,0,0,0,7,13,134,2,6,17,33,19,0,1,4,6,1,2,112,0,0,69,79,0,38,87,48,73,104,70,0,18,0,0,1,6,10,50,35,193,38,58,42,22,0,83,64,53,3,46,128,11,73,80,17,7,65,42,48,30,127,47,145,129,102,71,30,5,59,5,0,9,2,4,20,1,0,0,0,0,0,47,59,90,38,65,36,50,61,17,11,20,37,1,52,27,0,0,24,0,0,0,3,23,3,7,0,2,0,0,75,4,10,2,0,41,69,4,15,42,124,58,2,3,31,64,5,48,2,93,65,35,94,107,0,2,72,18,1,46,89,2,3,68,50,77,148,85,36,70,60,7,2,66,30,0,42,60,31,0,88,63,94,23,8,41,81,56,0,5,118,79,0,54,99,12,1,65,53,87,57,140,136,38,60,1,0,0,0,1,45,29,2,8,47,139,158,26,50,52,15,34,4,0,88,38,0,2,78,46,12,77,45,149,8,3,4,0,3,0,2,19,69,74,76,77,77,2,105,57,52,27,160,104,45,114,24,67,22,38,50,43,114,53,70,77,3,91,46,57,114,96,4,14,116,16,0,5,99,16,2,126,68,86,143,5,45,0,0,0,0,0,21,0,44,66,5,1,59,7,0,32,43,0,73,159,15,52,6,56,6,0,0,0,0,0,25,17,128,26,41,24,180,66,52,137,135,55,26,184,127,32,4,109,80,1,0,92,24,0,21,18,0,0,22,8,4,84,64,6,43,141,44,4,159,77,23,2,18,125,68,10,46,64,73,59,0,4,3,2,4,63,33,88,36,7,61,60,35,73,116,74,86,71,45,62,21,4,69,97,46,65,24,86,104,98,14,4,3,0,0,0,8,13,131,2,8,17,33,19,0,0,5,5,0,2,112,0,1,71,78,0,16,81,48,64,26,21,0,9,1,0,1,6,10,56,34,192,39,55,85,28,0,117,156,52,2,89,142,10,73,46,1,7,65,42,47,30,100,47,75,128,101,72,30,5,59,4,0,9,2,4,20,0,0,0,0,0,0,45,59,91,38,65,35,52,62,17,12,21,36,1,51,27,0,0,25,0,0,0,3,24,3,7,0,1,0,0,77,3,9,3,0,41,67,3,14,42,122,57,2,3,28,63,5,50,2,93,66,34,88,94,0,2,103,20,0,38,90,1,4,86,48,79,149,85,36,72,60,6,1,67,29,0,43,60,31,0,90,62,94,22,7,40,82,57,0,5,116,79,0,54,98,12,1,65,54,87,56,177,213,180,129,198,145,144,103,106,57,188,129,131,154,147,151,133,198,146,141,103,90,56,178,130,141

Nearest PDB structures (foldseek):
  3oka-assembly1_A  TM=1.003E+00  e=1.045E-74  Corynebacterium glutamicum
  4xsu-assembly1_A  TM=7.805E-01  e=2.030E-20  Nostoc sp. PCC 7120 = FACHB-418
  7mi0-assembly1_A  TM=8.073E-01  e=7.512E-19  Rickettsia africae ESF-5
  3c4q-assembly1_A  TM=7.658E-01  e=4.310E-19  Corynebacterium glutamicum
  3c48-assembly1_B  TM=5.216E-01  e=1.342E-19  Corynebacterium glutamicum

B-factor: mean 13.21, std 6.15, range [2.0, 88.86]